Protein 9H9E (pdb70)

GO terms:
  GO:0004890 GABA-A receptor activity (F, IDA)
  GO:0043197 dendritic spine (C, IDA)
  GO:0051932 synaptic transmission, GABAergic (P, IDA)
  GO:1904862 inhibitory synapse assembly (P, IDA)
  GO:1902711 GABA-A receptor complex (C, IDA)
  GO:0022851 GABA-gated chloride ion channel activity (F, IDA)
  GO:0005886 plasma membrane (C, EXP)
  GO:0004890 GABA-A receptor activity (F, TAS)
  GO:0005886 plasma membrane (C, TAS)
  GO:0007214 gamma-aminobutyric acid signaling pathway (P, TAS)
  GO:0005886 plasma membrane (C, IDA)
  GO:1902476 chloride transmembrane transport (P, IDA)
  GO:0007214 gamma-aminobutyric acid signaling pathway (P, IDA)

InterPro domains:
  IPR001390 Gamma-aminobutyric-acid A receptor, alpha subunit [PR01079] (40-51)
  IPR001390 Gamma-aminobutyric-acid A receptor, alpha subunit [PR01079] (60-77)
  IPR001390 Gamma-aminobutyric-acid A receptor, alpha subunit [PR01079] (104-116)
  IPR001390 Gamma-aminobutyric-acid A receptor, alpha subunit [PR01079] (196-208)
  IPR001390 Gamma-aminobutyric-acid A receptor, alpha subunit [PR01079] (213-235)
  IPR001390 Gamma-aminobutyric-acid A receptor, alpha subunit [PR01079] (306-319)
  IPR001390 Gamma-aminobutyric-acid A receptor, alpha subunit [PR01079] (412-424)
  IPR001390 Gamma-aminobutyric-acid A receptor, alpha subunit [PR01079] (437-448)
  IPR005431 Gamma-aminobutyric-acid A receptor, alpha 1 subunit [PR01614] (1-26)
  IPR005431 Gamma-aminobutyric-acid A receptor, alpha 1 subunit [PR01614] (350-370)
  IPR005431 Gamma-aminobutyric-acid A receptor, alpha 1 subunit [PR01614] (384-397)
  IPR006028 Gamma-aminobutyric acid A receptor/Glycine receptor alpha [PR00253] (253-273)
  IPR006028 Gamma-aminobutyric acid A receptor/Glycine receptor alpha [PR00253] (279-300)
  IPR006028 Gamma-aminobutyric acid A receptor/Glycine receptor alpha [PR00253] (313-334)
  IPR006028 Gamma-aminobutyric acid A receptor/Glycine receptor alpha [PR00253] (422-442)
  IPR006029 Neurotransmitter-gated ion-channel transmembrane domain [PF02932] (257-341)
  IPR006029 Neurotransmitter-gated ion-channel transmembrane domain [PF02932] (372-439)
  IPR006201 Neurotransmitter-gated ion-channel [PR00252] (88-104)
  IPR006201 Neurotransmitter-gated ion-channel [PR00252] (120-131)
  IPR006201 Neurotransmitter-gated ion-channel [PR00252] (166-180)

Secondary structure (DSSP, 8-state):
-HHHHHHHHHHHHHTT--TTS-TTTTTSPEEEEEEEEEEEEEEEETTTTEEEEEEEEEEEEE-GGG---SS-SEEEE-THHHHHS----EEEEETTTEEPEEEE-S---EEEETTSEEEEEEEEEEEEE-----TTTTS-EEEEEEEEEESS--TTTEEEEESS-GGGGEEE-TT-B--SSEEEEEEEEEEEEEEETTEEEEEEEEEEEEEE--HHHIIIIIHHHHHHHHHHHGGGGS-TT-HHHHHHHHHHHHHHHHHHHHHHSSSS---SSPPHHHHHHHHHHHHHHHHHHHHHHHHHT-----HHHHHHHHHHHHHHHHHHHHHHHHHH--/--HHHHHHHHHHHHHHHHHHHHHHHHH-TTS-HHHHHHHHHHHHHHHHT-HHHHHTT--HHHHHHHHHHHHHHHHHHTTS--SHHHHHHHHHHHHHHHHHHHHHTTTT--HHHHHHHHHHHHHHHHHHHTS--/--HHHHHHHHHHHHHHHHHHHHHHHHH-TTS-HHHHHHHHHHHHHHHHT-HHHHHTT--HHHHHHHHHHHHHHHHHHTTS--SHHHHHHHHHHHHHHHHHHHHHTTTT--HHHHHHHHHHHHHHHHHHHTS--/-HHHHHHHHHHHHHTT--TTS-TTTTTSPEEEEEEEEEEEEEEEETTTTEEEEEEEEEEEEE-GGG---SS-SEEEE-THHHHHS----EEEEETTTEEPEEEE-S---EEEETTSEEEEEEEEEEEEE-----TTTTS-EEEEEEEEEESS--TTTEEEEESS-GGGGEEE-TT-B--SSEEEEEEEEEEEEEEETTEEEEEEEEEEEEEE--HHHIIIIIHHHHHHHHHHHGGGGS-TT-HHHHHHHHHHHHHHHHHHHHHHSSSS---SSPPHHHHHHHHHHHHHHHHHHHHHHHHHT-----HHHHHHHHHHHHHHHHHHHHHHHHHH--

Sequence (934 aa):
DNTTVFTRILDRLLDGYDNRLRPGLGERVTEVKTDIFVTSFGPVSDHDMEYTIDVFFRQSWKDERLKFKGPMTVLRLNNLMASKIWTPDTFFHNGKKSVAHNMTMPNKLLRITEDGTLLYTMRLTVRAECPMHLEDFPMDAHACPLKFGSYAYTRAEVVYEWTREPARSVVVAEDGSRLNQYDLLGQTVDSGIVQSSTGEYVVMTTHFHLKRKIGYFVIQTYLPCIMTVILSQVSFWLNRESVPARTVFGVTTVLTMTTLSISARNSLPKVAYATAMDWFIAVCYAFVFSALIEFATVNYFTKSVSKIDRLSRIAFPLLFGIFNLVYWATYLNRASPRTVTIVALSVALGLFFVFMGTIKLTPRLSKDAYSEMKRAYKSYVRALPLLKKMGINSILLRKSIGALEVACGIVMTLVPGRPKDVANFFLLLLVLAVLFFHQLVGDPLKRYAHALVFGILLTCRLLIARKASPRTVTIVALSVALGLFFVFMGTIKLTPRLSKDAYSEMKRAYKSYVRALPLLKKMGINSILLRKSIGALEVACGIVMTLVPGRPKDVANFFLLLLVLAVLFFHQLVGDPLKRYAHALVFGILLTCRLLIARKDNTTVFTRILDRLLDGYDNRLRPGLGERVTEVKTDIFVTSFGPVSDHDMEYTIDVFFRQSWKDERLKFKGPMTVLRLNNLMASKIWTPDTFFHNGKKSVAHNMTMPNKLLRITEDGTLLYTMRLTVRAECPMHLEDFPMDAHACPLKFGSYAYTRAEVVYEWTREPARSVVVAEDGSRLNQYDLLGQTVDSGIVQSSTGEYVVMTTHFHLKRKIGYFVIQTYLPCIMTVILSQVSFWLNRESVPARTVFGVTTVLTMTTLSISARNSLPKVAYATAMDWFIAVCYAFVFSALIEFATVNYFTKSVSKIDRLSRIAFPLLFGIFNLVYWATYLNR

B-factor: mean 43.77, std 39.86, range [0.04, 197.99]

Structure (mmCIF, N/CA/C/O backbone):
data_9H9E
#
_entry.id   9H9E
#
_cell.length_a   1.00
_cell.length_b   1.00
_cell.length_c   1.00
_cell.angle_alpha   90.00
_cell.angle_beta   90.00
_cell.angle_gamma   90.00
#
_symmetry.space_group_name_H-M   'P 1'
#
loop_
_entity.id
_entity.type
_entity.pdbx_description
1 polymer 'Gamma-aminobutyric acid receptor subunit alpha-1'
2 polymer 'Novel acetylcholine receptor chaperone'
3 branched alpha-D-mannopyranose-(1-3)-[alpha-D-mannopyranose-(1-6)]beta-D-mannopyranose-(1-3)-2-acetamido-2-deoxy-beta-D-glucopyranose-(1-4)-2-acetamido-2-deoxy-beta-D-glucopyranose
4 non-polymer 1,2-DIPALMITOYL-SN-GLYCERO-3-PHOSPHATE
5 non-polymer '(7S)-4-HYDROXY-N,N,N-TRIMETHYL-9-OXO-7-[(PALMITOYLOXY)METHYL]-3,5,8-TRIOXA-4-PHOSPHAHEXACOSAN-1-AMINIUM 4-OXIDE'
6 non-polymer '(1S)-2-{[{[(2R)-2,3-DIHYDROXYPROPYL]OXY}(HYDROXY)PHOSPHORYL]OXY}-1-[(PALMITOYLOXY)METHYL]ETHYL STEARATE'
7 non-polymer CHOLESTEROL
#
loop_
_atom_site.group_PDB
_atom_site.id
_atom_site.type_symbol
_atom_site.label_atom_id
_atom_site.label_alt_id
_atom_site.label_comp_id
_atom_site.label_asym_id
_atom_site.label_entity_id
_atom_site.label_seq_id
_atom_site.pdbx_PDB_ins_code
_atom_site.Cartn_x
_atom_site.Cartn_y
_atom_site.Cartn_z
_atom_site.occupancy
_atom_site.B_iso_or_equiv
_atom_site.auth_seq_id
_atom_site.auth_comp_id
_atom_site.auth_asym_id
_atom_site.auth_atom_id
_atom_site.pdbx_PDB_model_num
ATOM 1 N N . ASP A 1 65 ? 211.62787 196.62736 108.16869 1.000 125.85751 10 ASP A N 1
ATOM 2 C CA . ASP A 1 65 ? 212.64387 195.58890 107.83478 1.000 128.89053 10 ASP A CA 1
ATOM 3 C C . ASP A 1 65 ? 212.73283 194.54977 108.94750 1.000 121.68843 10 ASP A C 1
ATOM 4 O O . ASP A 1 65 ? 212.69045 193.34693 108.69091 1.000 124.71061 10 ASP A O 1
ATOM 13 N N . ASN A 1 66 ? 212.85505 195.02511 110.18895 1.000 128.39432 11 ASN A N 1
ATOM 14 C CA . ASN A 1 66 ? 212.95224 194.11092 111.32228 1.000 134.82512 11 ASN A CA 1
ATOM 15 C C . ASN A 1 66 ? 211.68738 193.27400 111.46453 1.000 132.29349 11 ASN A C 1
ATOM 16 O O . ASN A 1 66 ? 211.75701 192.07244 111.74898 1.000 133.70734 11 ASN A O 1
ATOM 27 N N . THR A 1 67 ? 210.51993 193.89201 111.27246 1.000 122.10389 12 THR A N 1
ATOM 28 C CA . THR A 1 67 ? 209.26632 193.15592 111.39876 1.000 129.18702 12 THR A CA 1
ATOM 29 C C . THR A 1 67 ? 209.17238 192.04461 110.36083 1.000 121.38906 12 THR A C 1
ATOM 30 O O . THR A 1 67 ? 208.71636 190.93678 110.66689 1.000 124.61667 12 THR A O 1
ATOM 41 N N . THR A 1 68 ? 209.60305 192.31879 109.12701 1.000 127.66790 13 THR A N 1
ATOM 42 C CA . THR A 1 68 ? 209.51491 191.30944 108.07644 1.000 132.75625 13 THR A CA 1
ATOM 43 C C . THR A 1 68 ? 210.31937 190.06751 108.43984 1.000 125.89572 13 THR A C 1
ATOM 44 O O . THR A 1 68 ? 209.85312 188.93803 108.24992 1.000 129.34240 13 THR A O 1
ATOM 55 N N . VAL A 1 69 ? 211.53095 190.25694 108.96472 1.000 122.62988 14 VAL A N 1
ATOM 56 C CA . VAL A 1 69 ? 212.37553 189.12100 109.32677 1.000 118.35599 14 VAL A CA 1
ATOM 57 C C . VAL A 1 69 ? 211.69831 188.27972 110.40161 1.000 122.78176 14 VAL A C 1
ATOM 58 O O . VAL A 1 69 ? 211.66214 187.04609 110.32154 1.000 123.88629 14 VAL A O 1
ATOM 71 N N . PHE A 1 70 ? 211.14912 188.93719 111.42519 1.000 117.75401 15 PHE A N 1
ATOM 72 C CA . PHE A 1 70 ? 210.50736 188.20818 112.51341 1.000 124.43516 15 PHE A CA 1
ATOM 73 C C . PHE A 1 70 ? 209.18339 187.58911 112.08182 1.000 120.33802 15 PHE A C 1
ATOM 74 O O . PHE A 1 70 ? 208.80521 186.52708 112.58935 1.000 118.01479 15 PHE A O 1
ATOM 91 N N . THR A 1 71 ? 208.46750 188.22893 111.15520 1.000 126.27050 16 THR A N 1
ATOM 92 C CA . THR A 1 71 ? 207.23279 187.64188 110.64288 1.000 127.55528 16 THR A CA 1
ATOM 93 C C . THR A 1 71 ? 207.50857 186.31871 109.93967 1.000 125.85275 16 THR A C 1
ATOM 94 O O . THR A 1 71 ? 206.76423 185.34608 110.11113 1.000 124.14165 16 THR A O 1
ATOM 105 N N . ARG A 1 72 ? 208.57831 186.26524 109.14328 1.000 121.05154 17 ARG A N 1
ATOM 106 C CA . ARG A 1 72 ? 208.95066 185.02215 108.47576 1.000 130.18770 17 ARG A CA 1
ATOM 107 C C . ARG A 1 72 ? 209.31338 183.93955 109.48374 1.000 127.80229 17 ARG A C 1
ATOM 108 O O . ARG A 1 72 ? 208.95058 182.77057 109.30656 1.000 130.86655 17 ARG A O 1
ATOM 129 N N . ILE A 1 73 ? 210.03123 184.30529 110.54697 1.000 123.13430 18 ILE A N 1
ATOM 130 C CA . ILE A 1 73 ? 210.40771 183.32055 111.55790 1.000 126.97266 18 ILE A CA 1
ATOM 131 C C . ILE A 1 73 ? 209.16172 182.70181 112.17931 1.000 122.88701 18 ILE A C 1
ATOM 132 O O . ILE A 1 73 ? 209.06115 181.47781 112.32427 1.000 117.46318 18 ILE A O 1
ATOM 148 N N . LEU A 1 74 ? 208.19068 183.53773 112.55357 1.000 123.99438 19 LEU A N 1
ATOM 149 C CA . LEU A 1 74 ? 206.97034 183.01548 113.16004 1.000 124.58857 19 LEU A CA 1
ATOM 150 C C . LEU A 1 74 ? 206.21870 182.11470 112.18928 1.000 133.54159 19 LEU A C 1
ATOM 151 O O . LEU A 1 74 ? 205.70433 181.05946 112.57827 1.000 129.54983 19 LEU A O 1
ATOM 167 N N . ASP A 1 75 ? 206.14487 182.51608 110.91890 1.000 140.07963 20 ASP A N 1
ATOM 168 C CA . ASP A 1 75 ? 205.49109 181.68319 109.91560 1.000 139.70485 20 ASP A CA 1
ATOM 169 C C . ASP A 1 75 ? 206.19725 180.34205 109.76594 1.000 137.18996 20 ASP A C 1
ATOM 170 O O . ASP A 1 75 ? 205.54509 179.29857 109.64723 1.000 143.90249 20 ASP A O 1
ATOM 179 N N . ARG A 1 76 ? 207.53163 180.34689 109.78356 1.000 124.70477 21 ARG A N 1
ATOM 180 C CA . ARG A 1 76 ? 208.27468 179.09831 109.64895 1.000 120.50933 21 ARG A CA 1
ATOM 181 C C . ARG A 1 76 ? 207.98979 178.15933 110.81338 1.000 125.93515 21 ARG A C 1
ATOM 182 O O . ARG A 1 76 ? 207.82695 176.94885 110.61946 1.000 119.07296 21 ARG A O 1
ATOM 203 N N . LEU A 1 77 ? 207.92660 178.69766 112.03221 1.000 125.39940 22 LEU A N 1
ATOM 204 C CA . LEU A 1 77 ? 207.67367 177.85588 113.19638 1.000 126.35923 22 LEU A CA 1
ATOM 205 C C . LEU A 1 77 ? 206.30398 177.19549 113.11137 1.000 127.54243 22 LEU A C 1
ATOM 206 O O . LEU A 1 77 ? 206.16210 176.00203 113.40269 1.000 126.99480 22 LEU A O 1
ATOM 222 N N . LEU A 1 78 ? 205.28349 177.95400 112.71320 1.000 116.21945 23 LEU A N 1
ATOM 223 C CA . LEU A 1 78 ? 203.92506 177.43258 112.65139 1.000 111.57191 23 LEU A CA 1
ATOM 224 C C . LEU A 1 78 ? 203.63359 176.66304 111.36959 1.000 117.52562 23 LEU A C 1
ATOM 225 O O . LEU A 1 78 ? 202.54661 176.08719 111.25125 1.000 113.94469 23 LEU A O 1
ATOM 241 N N . ASP A 1 79 ? 204.56047 176.63381 110.41460 1.000 118.42411 24 ASP A N 1
ATOM 242 C CA . ASP A 1 79 ? 204.33369 175.89734 109.17713 1.000 114.48564 24 ASP A CA 1
ATOM 243 C C . ASP A 1 79 ? 204.42647 174.39842 109.43532 1.000 120.52483 24 ASP A C 1
ATOM 244 O O . ASP A 1 79 ? 205.49248 173.88477 109.79097 1.000 118.76585 24 ASP A O 1
ATOM 253 N N . GLY A 1 80 ? 203.30787 173.70000 109.25632 1.000 99.42568 25 GLY A N 1
ATOM 254 C CA . GLY A 1 80 ? 203.26451 172.27260 109.49888 1.000 101.66698 25 GLY A CA 1
ATOM 255 C C . GLY A 1 80 ? 203.30650 171.87133 110.95391 1.000 99.12564 25 GLY A C 1
ATOM 256 O O . GLY A 1 80 ? 203.61719 170.71640 111.25582 1.000 99.65929 25 GLY A O 1
ATOM 260 N N . TYR A 1 81 ? 203.00042 172.78660 111.86962 1.000 104.95783 26 TYR A N 1
ATOM 261 C CA . TYR A 1 81 ? 203.00955 172.48108 113.29324 1.000 103.92552 26 TYR A CA 1
ATOM 262 C C . TYR A 1 81 ? 201.64548 171.96209 113.72821 1.000 103.35527 26 TYR A C 1
ATOM 263 O O . TYR A 1 81 ? 200.61885 172.59532 113.46168 1.000 105.01949 26 TYR A O 1
ATOM 281 N N . ASP A 1 82 ? 201.64027 170.81239 114.39678 1.000 112.81243 27 ASP A N 1
ATOM 282 C CA . ASP A 1 82 ? 200.41914 170.18389 114.89432 1.000 108.88732 27 ASP A CA 1
ATOM 283 C C . ASP A 1 82 ? 200.39635 170.35934 116.40956 1.000 108.70890 27 ASP A C 1
ATOM 284 O O . ASP A 1 82 ? 201.05210 169.61046 117.13906 1.000 114.73422 27 ASP A O 1
ATOM 293 N N . ASN A 1 83 ? 199.64405 171.35317 116.88250 1.000 100.85686 28 ASN A N 1
ATOM 294 C CA . ASN A 1 83 ? 199.54133 171.59148 118.31698 1.000 98.11206 28 ASN A CA 1
ATOM 295 C C . ASN A 1 83 ? 198.72068 170.53297 119.04282 1.000 101.20921 28 ASN A C 1
ATOM 296 O O . ASN A 1 83 ? 198.70326 170.53272 120.27813 1.000 98.22623 28 ASN A O 1
ATOM 307 N N . ARG A 1 84 ? 198.04391 169.63830 118.32041 1.000 103.06133 29 ARG A N 1
ATOM 308 C CA . ARG A 1 84 ? 197.30903 168.56057 118.97143 1.000 100.25891 29 ARG A CA 1
ATOM 309 C C . ARG A 1 84 ? 198.20164 167.45490 119.52146 1.000 106.29927 29 ARG A C 1
ATOM 310 O O . ARG A 1 84 ? 197.71424 166.63684 120.30898 1.000 106.23257 29 ARG A O 1
ATOM 331 N N . LEU A 1 85 ? 199.47616 167.40040 119.14340 1.000 100.73452 30 LEU A N 1
ATOM 332 C CA . LEU A 1 85 ? 200.36602 166.32621 119.56652 1.000 103.70755 30 LEU A CA 1
ATOM 333 C C . LEU A 1 85 ? 201.44810 166.88306 120.47968 1.000 106.36699 30 LEU A C 1
ATOM 334 O O . LEU A 1 85 ? 202.10282 167.87512 120.14196 1.000 98.73734 30 LEU A O 1
ATOM 350 N N . ARG A 1 86 ? 201.62252 166.25128 121.63691 1.000 86.76291 31 ARG A N 1
ATOM 351 C CA . ARG A 1 86 ? 202.67071 166.66012 122.55262 1.000 82.04261 31 ARG A CA 1
ATOM 352 C C . ARG A 1 86 ? 204.04342 166.32568 121.96691 1.000 82.01632 31 ARG A C 1
ATOM 353 O O . ARG A 1 86 ? 204.18127 165.36598 121.20370 1.000 85.76866 31 ARG A O 1
ATOM 374 N N . PRO A 1 87 ? 205.07735 167.09804 122.30361 1.000 91.43209 32 PRO A N 1
ATOM 375 C CA . PRO A 1 87 ? 206.42361 166.74335 121.83966 1.000 96.39012 32 PRO A CA 1
ATOM 376 C C . PRO A 1 87 ? 206.85110 165.38512 122.37792 1.000 94.69344 32 PRO A C 1
ATOM 377 O O . PRO A 1 87 ? 206.62221 165.06251 123.54541 1.000 94.67608 32 PRO A O 1
ATOM 388 N N . GLY A 1 88 ? 207.47829 164.58412 121.52037 1.000 82.05833 33 GLY A N 1
ATOM 389 C CA . GLY A 1 88 ? 207.89684 163.26628 121.95556 1.000 79.09277 33 GLY A CA 1
ATOM 390 C C . GLY A 1 88 ? 206.78809 162.25683 122.13555 1.000 84.95921 33 GLY A C 1
ATOM 391 O O . GLY A 1 88 ? 207.00516 161.22980 122.78014 1.000 79.94648 33 GLY A O 1
ATOM 395 N N . LEU A 1 89 ? 205.60706 162.49709 121.56646 1.000 88.00617 34 LEU A N 1
ATOM 396 C CA . LEU A 1 89 ? 204.51450 161.54564 121.73442 1.000 91.69459 34 LEU A CA 1
ATOM 397 C C . LEU A 1 89 ? 204.86296 160.16086 121.20692 1.000 89.30743 34 LEU A C 1
ATOM 398 O O . LEU A 1 89 ? 204.22413 159.18141 121.60708 1.000 89.60553 34 LEU A O 1
ATOM 414 N N . GLY A 1 90 ? 205.85325 160.05429 120.32554 1.000 75.13673 35 GLY A N 1
ATOM 415 C CA . GLY A 1 90 ? 206.23220 158.77187 119.76767 1.000 80.17070 35 GLY A CA 1
ATOM 416 C C . GLY A 1 90 ? 207.69335 158.41629 119.95123 1.000 75.99988 35 GLY A C 1
ATOM 417 O O . GLY A 1 90 ? 208.12220 157.34083 119.52210 1.000 79.95229 35 GLY A O 1
ATOM 421 N N . GLU A 1 91 ? 208.47263 159.29749 120.57889 1.000 93.59642 36 GLU A N 1
ATOM 422 C CA . GLU A 1 91 ? 209.89627 159.04998 120.77627 1.000 94.08034 36 GLU A CA 1
ATOM 423 C C . GLU A 1 91 ? 210.30604 158.97344 122.23854 1.000 97.99893 36 GLU A C 1
ATOM 424 O O . GLU A 1 91 ? 210.96249 158.00385 122.63718 1.000 94.54651 36 GLU A O 1
ATOM 436 N N . ARG A 1 92 ? 209.94502 159.96055 123.05644 1.000 98.71998 37 ARG A N 1
ATOM 437 C CA . ARG A 1 92 ? 210.38436 159.99257 124.44573 1.000 106.08812 37 ARG A CA 1
ATOM 438 C C . ARG A 1 92 ? 209.29008 160.59801 125.31603 1.000 99.60579 37 ARG A C 1
ATOM 439 O O . ARG A 1 92 ? 208.20874 160.95206 124.84134 1.000 104.53451 37 ARG A O 1
ATOM 460 N N . VAL A 1 93 ? 209.58647 160.71146 126.60605 1.000 83.81328 38 VAL A N 1
ATOM 461 C CA . VAL A 1 93 ? 208.67686 161.31146 127.57476 1.000 77.15510 38 VAL A CA 1
ATOM 462 C C . VAL A 1 93 ? 209.03313 162.78386 127.71825 1.000 78.33015 38 VAL A C 1
ATOM 463 O O . VAL A 1 93 ? 210.20194 163.13524 127.91973 1.000 83.87806 38 VAL A O 1
ATOM 476 N N . THR A 1 94 ? 208.02766 163.64679 127.60701 1.000 84.97766 39 THR A N 1
ATOM 477 C CA . THR A 1 94 ? 208.24232 165.07829 127.77152 1.000 76.34034 39 THR A CA 1
ATOM 478 C C . THR A 1 94 ? 208.44997 165.41723 129.24241 1.000 81.28798 39 THR A C 1
ATOM 479 O O . THR A 1 94 ? 207.55665 165.21248 130.07103 1.000 79.32736 39 THR A O 1
ATOM 490 N N . GLU A 1 95 ? 209.63311 165.93580 129.55893 1.000 71.24687 40 GLU A N 1
ATOM 491 C CA . GLU A 1 95 ? 210.00812 166.30701 130.91668 1.000 66.34756 40 GLU A CA 1
ATOM 492 C C . GLU A 1 95 ? 209.77813 167.80278 131.09109 1.000 64.55677 40 GLU A C 1
ATOM 493 O O . GLU A 1 95 ? 210.33340 168.61148 130.33936 1.000 65.79575 40 GLU A O 1
ATOM 505 N N . VAL A 1 96 ? 208.96501 168.16540 132.07826 1.000 67.53698 41 VAL A N 1
ATOM 506 C CA . VAL A 1 96 ? 208.63305 169.55565 132.36770 1.000 61.22477 41 VAL A CA 1
ATOM 507 C C . VAL A 1 96 ? 209.25159 169.92075 133.70849 1.000 66.39223 41 VAL A C 1
ATOM 508 O O . VAL A 1 96 ? 208.98142 169.26881 134.72496 1.000 61.77702 41 VAL A O 1
ATOM 521 N N . LYS A 1 97 ? 210.08120 170.96023 133.70918 1.000 74.76068 42 LYS A N 1
ATOM 522 C CA . LYS A 1 97 ? 210.69203 171.47946 134.92436 1.000 74.01641 42 LYS A CA 1
ATOM 523 C C . LYS A 1 97 ? 209.87224 172.65693 135.43564 1.000 70.95687 42 LYS A C 1
ATOM 524 O O . LYS A 1 97 ? 209.55766 173.57935 134.67592 1.000 65.32505 42 LYS A O 1
ATOM 543 N N . THR A 1 98 ? 209.53016 172.61792 136.72195 1.000 66.82905 43 THR A N 1
ATOM 544 C CA . THR A 1 98 ? 208.61531 173.57190 137.32989 1.000 65.56131 43 THR A CA 1
ATOM 545 C C . THR A 1 98 ? 209.22639 174.16190 138.59260 1.000 73.03521 43 THR A C 1
ATOM 546 O O . THR A 1 98 ? 209.95781 173.48803 139.32284 1.000 68.65195 43 THR A O 1
ATOM 557 N N . ASP A 1 99 ? 208.91935 175.43427 138.83846 1.000 81.64438 44 ASP A N 1
ATOM 558 C CA . ASP A 1 99 ? 209.23662 176.07031 140.10828 1.000 75.24624 44 ASP A CA 1
ATOM 559 C C . ASP A 1 99 ? 208.17424 177.11566 140.41174 1.000 74.17204 44 ASP A C 1
ATOM 560 O O . ASP A 1 99 ? 207.51650 177.64080 139.50971 1.000 79.13371 44 ASP A O 1
ATOM 569 N N . ILE A 1 100 ? 208.01311 177.41202 141.69986 1.000 52.81566 45 ILE A N 1
ATOM 570 C CA . ILE A 1 100 ? 206.95970 178.29662 142.18230 1.000 56.56455 45 ILE A CA 1
ATOM 571 C C . ILE A 1 100 ? 207.60018 179.38292 143.03276 1.000 56.27537 45 ILE A C 1
ATOM 572 O O . ILE A 1 100 ? 208.42868 179.08931 143.90182 1.000 54.46291 45 ILE A O 1
ATOM 588 N N . PHE A 1 101 ? 207.21841 180.63232 142.78108 1.000 56.32895 46 PHE A N 1
ATOM 589 C CA . PHE A 1 101 ? 207.57626 181.76548 143.62790 1.000 51.74253 46 PHE A CA 1
ATOM 590 C C . PHE A 1 101 ? 206.30027 182.30688 144.26013 1.000 55.98856 46 PHE A C 1
ATOM 591 O O . PHE A 1 101 ? 205.43053 182.83353 143.55807 1.000 56.10084 46 PHE A O 1
ATOM 608 N N . VAL A 1 102 ? 206.18687 182.17895 145.58083 1.000 41.98426 47 VAL A N 1
ATOM 609 C CA . VAL A 1 102 ? 204.98823 182.61295 146.29556 1.000 37.98878 47 VAL A CA 1
ATOM 610 C C . VAL A 1 102 ? 205.14620 184.10326 146.58230 1.000 42.87028 47 VAL A C 1
ATOM 611 O O . VAL A 1 102 ? 205.89372 184.50164 147.47661 1.000 40.69623 47 VAL A O 1
ATOM 624 N N . THR A 1 103 ? 204.43596 184.93427 145.81736 1.000 53.01404 48 THR A N 1
ATOM 625 C CA . THR A 1 103 ? 204.47851 186.37348 146.04822 1.000 56.91626 48 THR A CA 1
ATOM 626 C C . THR A 1 103 ? 203.77366 186.76176 147.34108 1.000 58.39600 48 THR A C 1
ATOM 627 O O . THR A 1 103 ? 204.15816 187.74618 147.98219 1.000 57.28891 48 THR A O 1
ATOM 638 N N . SER A 1 104 ? 202.74842 186.01228 147.73840 1.000 41.23615 49 SER A N 1
ATOM 639 C CA . SER A 1 104 ? 202.05863 186.27320 148.99258 1.000 39.03638 49 SER A CA 1
ATOM 640 C C . SER A 1 104 ? 201.25876 185.04138 149.38625 1.000 47.28165 49 SER A C 1
ATOM 641 O O . SER A 1 104 ? 200.61704 184.41606 148.53892 1.000 41.93688 49 SER A O 1
ATOM 649 N N . PHE A 1 105 ? 201.30287 184.70336 150.67282 1.000 18.32119 50 PHE A N 1
ATOM 650 C CA . PHE A 1 105 ? 200.54241 183.58557 151.22672 1.000 15.83122 50 PHE A CA 1
ATOM 651 C C . PHE A 1 105 ? 199.28218 184.15778 151.86636 1.000 22.62609 50 PHE A C 1
ATOM 652 O O . PHE A 1 105 ? 199.31105 184.64098 153.00077 1.000 15.81641 50 PHE A O 1
ATOM 669 N N . GLY A 1 106 ? 198.17383 184.09898 151.13160 1.000 53.24517 51 GLY A N 1
ATOM 670 C CA . GLY A 1 106 ? 196.95782 184.77033 151.52193 1.000 50.23184 51 GLY A CA 1
ATOM 671 C C . GLY A 1 106 ? 196.43730 184.31028 152.86656 1.000 48.67501 51 GLY A C 1
ATOM 672 O O . GLY A 1 106 ? 197.01652 183.43775 153.52094 1.000 52.23027 51 GLY A O 1
ATOM 676 N N . PRO A 1 107 ? 195.32169 184.88823 153.30234 1.000 63.45759 52 PRO A N 1
ATOM 677 C CA . PRO A 1 107 ? 194.76518 184.52052 154.60582 1.000 72.75868 52 PRO A CA 1
ATOM 678 C C . PRO A 1 107 ? 194.20617 183.10696 154.60538 1.000 71.99863 52 PRO A C 1
ATOM 679 O O . PRO A 1 107 ? 193.84372 182.54372 153.57023 1.000 70.70816 52 PRO A O 1
ATOM 690 N N . VAL A 1 108 ? 194.14149 182.53767 155.80431 1.000 40.66307 53 VAL A N 1
ATOM 691 C CA . VAL A 1 108 ? 193.56097 181.22078 156.03607 1.000 41.87827 53 VAL A CA 1
ATOM 692 C C . VAL A 1 108 ? 192.14389 181.40524 156.56092 1.000 35.30726 53 VAL A C 1
ATOM 693 O O . VAL A 1 108 ? 191.91072 182.21669 157.46592 1.000 34.12178 53 VAL A O 1
ATOM 706 N N . SER A 1 109 ? 191.19713 180.66185 155.99537 1.000 68.86357 54 SER A N 1
ATOM 707 C CA . SER A 1 109 ? 189.79780 180.70400 156.41592 1.000 68.05708 54 SER A CA 1
ATOM 708 C C . SER A 1 109 ? 189.50720 179.42138 157.18849 1.000 71.34981 54 SER A C 1
ATOM 709 O O . SER A 1 109 ? 189.33217 178.35245 156.59649 1.000 66.81491 54 SER A O 1
ATOM 717 N N . ASP A 1 110 ? 189.45664 179.53736 158.51777 1.000 65.07727 55 ASP A N 1
ATOM 718 C CA . ASP A 1 110 ? 189.15927 178.37938 159.35489 1.000 59.83339 55 ASP A CA 1
ATOM 719 C C . ASP A 1 110 ? 187.75852 177.84168 159.09191 1.000 62.84479 55 ASP A C 1
ATOM 720 O O . ASP A 1 110 ? 187.55377 176.62293 159.04452 1.000 67.60810 55 ASP A O 1
ATOM 729 N N . HIS A 1 111 ? 186.77830 178.73193 158.92295 1.000 78.60143 56 HIS A N 1
ATOM 730 C CA . HIS A 1 111 ? 185.40434 178.27679 158.73760 1.000 75.36749 56 HIS A CA 1
ATOM 731 C C . HIS A 1 111 ? 185.27625 177.41148 157.49129 1.000 81.90222 56 HIS A C 1
ATOM 732 O O . HIS A 1 111 ? 184.61061 176.36954 157.51536 1.000 75.93922 56 HIS A O 1
ATOM 746 N N . ASP A 1 112 ? 185.90621 177.82314 156.39492 1.000 68.40408 57 ASP A N 1
ATOM 747 C CA . ASP A 1 112 ? 185.86646 177.07094 155.14951 1.000 66.56322 57 ASP A CA 1
ATOM 748 C C . ASP A 1 112 ? 187.01238 176.07508 155.02739 1.000 72.03266 57 ASP A C 1
ATOM 749 O O . ASP A 1 112 ? 187.05349 175.31728 154.05269 1.000 68.78439 57 ASP A O 1
ATOM 758 N N . MET A 1 113 ? 187.93257 176.05393 155.99026 1.000 50.54836 58 MET A N 1
ATOM 759 C CA . MET A 1 113 ? 189.09393 175.16809 155.95463 1.000 47.38646 58 MET A CA 1
ATOM 760 C C . MET A 1 113 ? 189.82512 175.27893 154.61853 1.000 55.14083 58 MET A C 1
ATOM 761 O O . MET A 1 113 ? 190.15881 174.28186 153.97465 1.000 48.43310 58 MET A O 1
ATOM 775 N N . GLU A 1 114 ? 190.07819 176.51801 154.20332 1.000 42.54604 59 GLU A N 1
ATOM 776 C CA . GLU A 1 114 ? 190.75740 176.79340 152.94710 1.000 41.05388 59 GLU A CA 1
ATOM 777 C C . GLU A 1 114 ? 191.74884 177.93017 153.15368 1.000 43.41421 59 GLU A C 1
ATOM 778 O O . GLU A 1 114 ? 191.74741 178.60657 154.18554 1.000 41.74203 59 GLU A O 1
ATOM 790 N N . TYR A 1 115 ? 192.60178 178.13904 152.15241 1.000 18.84008 60 TYR A N 1
ATOM 791 C CA . TYR A 1 115 ? 193.53803 179.25284 152.16359 1.000 18.56773 60 TYR A CA 1
ATOM 792 C C . TYR A 1 115 ? 193.77400 179.75357 150.74609 1.000 22.23865 60 TYR A C 1
ATOM 793 O O . TYR A 1 115 ? 193.60596 179.02003 149.76906 1.000 17.95147 60 TYR A O 1
ATOM 811 N N . THR A 1 116 ? 194.17478 181.01974 150.65246 1.000 52.89186 61 THR A N 1
ATOM 812 C CA . THR A 1 116 ? 194.48368 181.67951 149.39227 1.000 46.93732 61 THR A CA 1
ATOM 813 C C . THR A 1 116 ? 195.98463 181.91250 149.26232 1.000 51.30448 61 THR A C 1
ATOM 814 O O . THR A 1 116 ? 196.68098 182.14028 150.25524 1.000 45.25440 61 THR A O 1
ATOM 825 N N . ILE A 1 117 ? 196.47985 181.85391 148.02760 1.000 28.88853 62 ILE A N 1
ATOM 826 C CA . ILE A 1 117 ? 197.89551 182.08361 147.74776 1.000 25.91200 62 ILE A CA 1
ATOM 827 C C . ILE A 1 117 ? 198.03359 182.69471 146.36105 1.000 31.65192 62 ILE A C 1
ATOM 828 O O . ILE A 1 117 ? 197.40291 182.23673 145.40367 1.000 32.40862 62 ILE A O 1
ATOM 844 N N . ASP A 1 118 ? 198.85749 183.73354 146.25944 1.000 61.93768 63 ASP A N 1
ATOM 845 C CA . ASP A 1 118 ? 199.19852 184.37070 144.99483 1.000 63.74145 63 ASP A CA 1
ATOM 846 C C . ASP A 1 118 ? 200.63065 183.99989 144.63798 1.000 59.12595 63 ASP A C 1
ATOM 847 O O . ASP A 1 118 ? 201.53744 184.16321 145.46119 1.000 62.76742 63 ASP A O 1
ATOM 856 N N . VAL A 1 119 ? 200.83671 183.50231 143.41720 1.000 50.37667 64 VAL A N 1
ATOM 857 C CA . VAL A 1 119 ? 202.12597 182.95591 143.01565 1.000 45.44307 64 VAL A CA 1
ATOM 858 C C . VAL A 1 119 ? 202.45107 183.39080 141.59363 1.000 50.31709 64 VAL A C 1
ATOM 859 O O . VAL A 1 119 ? 201.56821 183.71975 140.79867 1.000 49.58244 64 VAL A O 1
ATOM 872 N N . PHE A 1 120 ? 203.74730 183.38668 141.28254 1.000 66.70945 65 PHE A N 1
ATOM 873 C CA . PHE A 1 120 ? 204.23606 183.38505 139.90588 1.000 71.87107 65 PHE A CA 1
ATOM 874 C C . PHE A 1 120 ? 204.60068 181.94546 139.56132 1.000 66.11429 65 PHE A C 1
ATOM 875 O O . PHE A 1 120 ? 205.65120 181.44537 139.97105 1.000 68.48060 65 PHE A O 1
ATOM 892 N N . PHE A 1 121 ? 203.73084 181.27765 138.81011 1.000 64.07415 66 PHE A N 1
ATOM 893 C CA . PHE A 1 121 ? 203.92735 179.87721 138.45205 1.000 69.17110 66 PHE A CA 1
ATOM 894 C C . PHE A 1 121 ? 204.72985 179.79139 137.15928 1.000 63.02004 66 PHE A C 1
ATOM 895 O O . PHE A 1 121 ? 204.25147 180.20274 136.09846 1.000 67.12037 66 PHE A O 1
ATOM 912 N N . ARG A 1 122 ? 205.94326 179.25274 137.24484 1.000 75.80794 67 ARG A N 1
ATOM 913 C CA . ARG A 1 122 ? 206.86172 179.18891 136.11595 1.000 74.74773 67 ARG A CA 1
ATOM 914 C C . ARG A 1 122 ? 206.98949 177.73955 135.66877 1.000 70.51706 67 ARG A C 1
ATOM 915 O O . ARG A 1 122 ? 207.15306 176.84140 136.50145 1.000 73.08331 67 ARG A O 1
ATOM 936 N N . GLN A 1 123 ? 206.91607 177.51695 134.35853 1.000 76.79247 68 GLN A N 1
ATOM 937 C CA . GLN A 1 123 ? 207.07674 176.19480 133.77120 1.000 75.06138 68 GLN A CA 1
ATOM 938 C C . GLN A 1 123 ? 208.02698 176.27598 132.58698 1.000 77.83304 68 GLN A C 1
ATOM 939 O O . GLN A 1 123 ? 207.95840 177.21717 131.79069 1.000 71.49813 68 GLN A O 1
ATOM 953 N N . SER A 1 124 ? 208.91255 175.28677 132.47350 1.000 78.80197 69 SER A N 1
ATOM 954 C CA . SER A 1 124 ? 209.88215 175.24345 131.38912 1.000 79.77418 69 SER A CA 1
ATOM 955 C C . SER A 1 124 ? 209.95633 173.84177 130.80340 1.000 85.15410 69 SER A C 1
ATOM 956 O O . SER A 1 124 ? 209.93234 172.85023 131.53778 1.000 82.66278 69 SER A O 1
ATOM 964 N N . TRP A 1 125 ? 210.04689 173.76998 129.47734 1.000 84.70490 70 TRP A N 1
ATOM 965 C CA . TRP A 1 125 ? 210.15415 172.49825 128.77477 1.000 88.74163 70 TRP A CA 1
ATOM 966 C C . TRP A 1 125 ? 210.74891 172.75585 127.39718 1.000 87.49324 70 TRP A C 1
ATOM 967 O O . TRP A 1 125 ? 210.80498 173.89355 126.92430 1.000 93.37409 70 TRP A O 1
ATOM 988 N N . LYS A 1 126 ? 211.19286 171.67694 126.75820 1.000 113.22213 71 LYS A N 1
ATOM 989 C CA . LYS A 1 126 ? 211.82486 171.73005 125.44631 1.000 111.83584 71 LYS A CA 1
ATOM 990 C C . LYS A 1 126 ? 210.87943 171.17356 124.39117 1.000 106.54879 71 LYS A C 1
ATOM 991 O O . LYS A 1 126 ? 210.34356 170.07169 124.55105 1.000 108.98924 71 LYS A O 1
ATOM 1010 N N . ASP A 1 127 ? 210.67861 171.93625 123.31742 1.000 107.41175 72 ASP A N 1
ATOM 1011 C CA . ASP A 1 127 ? 209.85041 171.51812 122.18667 1.000 110.78492 72 ASP A CA 1
ATOM 1012 C C . ASP A 1 127 ? 210.67982 171.69026 120.91712 1.000 108.46712 72 ASP A C 1
ATOM 1013 O O . ASP A 1 127 ? 210.81494 172.80394 120.40145 1.000 103.50563 72 ASP A O 1
ATOM 1022 N N . GLU A 1 128 ? 211.23422 170.58331 120.41644 1.000 108.42033 73 GLU A N 1
ATOM 1023 C CA . GLU A 1 128 ? 212.13241 170.64762 119.26897 1.000 104.48391 73 GLU A CA 1
ATOM 1024 C C . GLU A 1 128 ? 211.44909 171.19289 118.02229 1.000 100.09736 73 GLU A C 1
ATOM 1025 O O . GLU A 1 128 ? 212.13591 171.66700 117.11087 1.000 108.67401 73 GLU A O 1
ATOM 1037 N N . ARG A 1 129 ? 210.11721 171.13848 117.95828 1.000 104.62397 74 ARG A N 1
ATOM 1038 C CA . ARG A 1 129 ? 209.40379 171.68703 116.81127 1.000 105.30934 74 ARG A CA 1
ATOM 1039 C C . ARG A 1 129 ? 209.55923 173.19739 116.69887 1.000 97.32803 74 ARG A C 1
ATOM 1040 O O . ARG A 1 129 ? 209.26393 173.76066 115.63955 1.000 101.75953 74 ARG A O 1
ATOM 1061 N N . LEU A 1 130 ? 210.01480 173.86141 117.76118 1.000 109.80189 75 LEU A N 1
ATOM 1062 C CA . LEU A 1 130 ? 210.11032 175.31445 117.81040 1.000 116.92124 75 LEU A CA 1
ATOM 1063 C C . LEU A 1 130 ? 211.55090 175.80705 117.71844 1.000 114.68024 75 LEU A C 1
ATOM 1064 O O . LEU A 1 130 ? 211.84303 176.93667 118.12343 1.000 113.80966 75 LEU A O 1
ATOM 1080 N N . LYS A 1 131 ? 212.45572 174.98595 117.19376 1.000 117.40336 76 LYS A N 1
ATOM 1081 C CA . LYS A 1 131 ? 213.81767 175.43705 116.95331 1.000 114.24271 76 LYS A CA 1
ATOM 1082 C C . LYS A 1 131 ? 213.83950 176.50759 115.86797 1.000 109.71684 76 LYS A C 1
ATOM 1083 O O . LYS A 1 131 ? 213.02724 176.50293 114.93905 1.000 110.83582 76 LYS A O 1
ATOM 1102 N N . PHE A 1 132 ? 214.78585 177.43373 115.99550 1.000 118.56480 77 PHE A N 1
ATOM 1103 C CA . PHE A 1 132 ? 214.93411 178.51736 115.03411 1.000 124.45830 77 PHE A CA 1
ATOM 1104 C C . PHE A 1 132 ? 216.36503 179.02992 115.09318 1.000 121.16591 77 PHE A C 1
ATOM 1105 O O . PHE A 1 132 ? 217.11653 178.73169 116.02358 1.000 123.83414 77 PHE A O 1
ATOM 1122 N N . LYS A 1 133 ? 216.73356 179.80283 114.07420 1.000 106.74469 78 LYS A N 1
ATOM 1123 C CA . LYS A 1 133 ? 218.01223 180.49906 114.04040 1.000 103.85816 78 LYS A CA 1
ATOM 1124 C C . LYS A 1 133 ? 217.78321 181.90030 113.49871 1.000 110.21389 78 LYS A C 1
ATOM 1125 O O . LYS A 1 133 ? 217.09207 182.07193 112.49034 1.000 105.99559 78 LYS A O 1
ATOM 1144 N N . GLY A 1 134 ? 218.36087 182.89525 114.16697 1.000 94.31121 79 GLY A N 1
ATOM 1145 C CA . GLY A 1 134 ? 218.17588 184.27298 113.78213 1.000 94.08453 79 GLY A CA 1
ATOM 1146 C C . GLY A 1 134 ? 219.08410 185.21838 114.54105 1.000 94.23956 79 GLY A C 1
ATOM 1147 O O . GLY A 1 134 ? 219.99280 184.80117 115.26610 1.000 93.45408 79 GLY A O 1
ATOM 1151 N N . PRO A 1 135 ? 218.85288 186.52354 114.38140 1.000 105.47516 80 PRO A N 1
ATOM 1152 C CA . PRO A 1 135 ? 219.69939 187.50551 115.07910 1.000 98.77182 80 PRO A CA 1
ATOM 1153 C C . PRO A 1 135 ? 219.69123 187.35018 116.58836 1.000 98.20092 80 PRO A C 1
ATOM 1154 O O . PRO A 1 135 ? 220.71154 187.62242 117.23363 1.000 100.34512 80 PRO A O 1
ATOM 1165 N N . MET A 1 136 ? 218.57627 186.92115 117.17214 1.000 114.22439 81 MET A N 1
ATOM 1166 C CA . MET A 1 136 ? 218.44507 186.77439 118.61399 1.000 115.11649 81 MET A CA 1
ATOM 1167 C C . MET A 1 136 ? 218.36536 185.29783 118.97431 1.000 113.13913 81 MET A C 1
ATOM 1168 O O . MET A 1 136 ? 217.68868 184.51836 118.29594 1.000 109.10977 81 MET A O 1
ATOM 1182 N N . THR A 1 137 ? 219.06210 184.91812 120.04703 1.000 131.43077 82 THR A N 1
ATOM 1183 C CA . THR A 1 137 ? 219.02831 183.53798 120.51199 1.000 135.07962 82 THR A CA 1
ATOM 1184 C C . THR A 1 137 ? 217.79516 183.23051 121.35000 1.000 129.18524 82 THR A C 1
ATOM 1185 O O . THR A 1 137 ? 217.48965 182.05307 121.56760 1.000 134.84476 82 THR A O 1
ATOM 1196 N N . VAL A 1 138 ? 217.08606 184.25160 121.82347 1.000 130.41337 83 VAL A N 1
ATOM 1197 C CA . VAL A 1 138 ? 215.88240 184.06897 122.62508 1.000 135.25333 83 VAL A CA 1
ATOM 1198 C C . VAL A 1 138 ? 214.81754 185.02434 122.10930 1.000 137.37750 83 VAL A C 1
ATOM 1199 O O . VAL A 1 138 ? 215.10117 186.19433 121.83104 1.000 137.11811 83 VAL A O 1
ATOM 1212 N N . LEU A 1 139 ? 213.59201 184.52579 121.98046 1.000 128.70957 84 LEU A N 1
ATOM 1213 C CA . LEU A 1 139 ? 212.46020 185.32119 121.51307 1.000 126.24070 84 LEU A CA 1
ATOM 1214 C C . LEU A 1 139 ? 211.52442 185.57963 122.68941 1.000 131.35170 84 LEU A C 1
ATOM 1215 O O . LEU A 1 139 ? 210.78291 184.68750 123.11133 1.000 129.14571 84 LEU A O 1
ATOM 1231 N N . ARG A 1 140 ? 211.55918 186.80318 123.21598 1.000 143.21162 85 ARG A N 1
ATOM 1232 C CA . ARG A 1 140 ? 210.64469 187.21470 124.28133 1.000 149.40165 85 ARG A CA 1
ATOM 1233 C C . ARG A 1 140 ? 209.37574 187.73810 123.61998 1.000 140.88724 85 ARG A C 1
ATOM 1234 O O . ARG A 1 140 ? 209.26928 188.91375 123.26887 1.000 141.53522 85 ARG A O 1
ATOM 1255 N N . LEU A 1 141 ? 208.39880 186.85554 123.44771 1.000 122.71334 86 LEU A N 1
ATOM 1256 C CA . LEU A 1 141 ? 207.22529 187.15122 122.64112 1.000 121.85645 86 LEU A CA 1
ATOM 1257 C C . LEU A 1 141 ? 206.03486 187.50232 123.52694 1.000 126.05666 86 LEU A C 1
ATOM 1258 O O . LEU A 1 141 ? 206.03021 187.25275 124.73488 1.000 120.78941 86 LEU A O 1
ATOM 1274 N N . ASN A 1 142 ? 205.01661 188.08924 122.90320 1.000 111.23315 87 ASN A N 1
ATOM 1275 C CA . ASN A 1 142 ? 203.77127 188.36981 123.60072 1.000 108.67928 87 ASN A CA 1
ATOM 1276 C C . ASN A 1 142 ? 203.07717 187.07501 124.00816 1.000 109.85481 87 ASN A C 1
ATOM 1277 O O . ASN A 1 142 ? 203.18858 186.04347 123.34010 1.000 108.20556 87 ASN A O 1
ATOM 1288 N N . ASN A 1 143 ? 202.35229 187.14037 125.12707 1.000 116.99226 88 ASN A N 1
ATOM 1289 C CA . ASN A 1 143 ? 201.68213 185.95750 125.65312 1.000 118.37555 88 ASN A CA 1
ATOM 1290 C C . ASN A 1 143 ? 200.63857 185.40338 124.69208 1.000 117.68705 88 ASN A C 1
ATOM 1291 O O . ASN A 1 143 ? 200.23581 184.24367 124.83517 1.000 112.02335 88 ASN A O 1
ATOM 1302 N N . LEU A 1 144 ? 200.18868 186.20262 123.72078 1.000 118.66251 89 LEU A N 1
ATOM 1303 C CA . LEU A 1 144 ? 199.25400 185.69697 122.72052 1.000 113.00272 89 LEU A CA 1
ATOM 1304 C C . LEU A 1 144 ? 199.80303 184.47486 121.99673 1.000 113.00422 89 LEU A C 1
ATOM 1305 O O . LEU A 1 144 ? 199.03109 183.60190 121.58338 1.000 116.98086 89 LEU A O 1
ATOM 1321 N N . MET A 1 145 ? 201.12510 184.39079 121.83116 1.000 124.47695 90 MET A N 1
ATOM 1322 C CA . MET A 1 145 ? 201.70070 183.24932 121.12890 1.000 117.52520 90 MET A CA 1
ATOM 1323 C C . MET A 1 145 ? 201.43082 181.94780 121.87005 1.000 118.48217 90 MET A C 1
ATOM 1324 O O . MET A 1 145 ? 201.38337 180.87898 121.25014 1.000 116.56688 90 MET A O 1
ATOM 1338 N N . ALA A 1 146 ? 201.25032 182.01429 123.19096 1.000 107.91240 91 ALA A N 1
ATOM 1339 C CA . ALA A 1 146 ? 201.06138 180.79476 123.96777 1.000 107.73452 91 ALA A CA 1
ATOM 1340 C C . ALA A 1 146 ? 199.80264 180.05920 123.53056 1.000 107.82273 91 ALA A C 1
ATOM 1341 O O . ALA A 1 146 ? 199.79794 178.82692 123.42655 1.000 106.56461 91 ALA A O 1
ATOM 1348 N N . SER A 1 147 ? 198.72354 180.79803 123.26674 1.000 104.02981 92 SER A N 1
ATOM 1349 C CA . SER A 1 147 ? 197.47812 180.16602 122.85389 1.000 97.00973 92 SER A CA 1
ATOM 1350 C C . SER A 1 147 ? 197.59645 179.51135 121.48528 1.000 104.28096 92 SER A C 1
ATOM 1351 O O . SER A 1 147 ? 196.80881 178.61262 121.17150 1.000 101.81651 92 SER A O 1
ATOM 1359 N N . LYS A 1 148 ? 198.55827 179.93817 120.66835 1.000 105.07790 93 LYS A N 1
ATOM 1360 C CA . LYS A 1 148 ? 198.71380 179.41499 119.31939 1.000 107.89654 93 LYS A CA 1
ATOM 1361 C C . LYS A 1 148 ? 199.55702 178.14763 119.26223 1.000 99.32939 93 LYS A C 1
ATOM 1362 O O . LYS A 1 148 ? 199.60427 177.50360 118.20859 1.000 101.35014 93 LYS A O 1
ATOM 1381 N N . ILE A 1 149 ? 200.20418 177.76223 120.36069 1.000 98.67847 94 ILE A N 1
ATOM 1382 C CA . ILE A 1 149 ? 201.02713 176.56295 120.40090 1.000 105.25026 94 ILE A CA 1
ATOM 1383 C C . ILE A 1 149 ? 200.46779 175.63665 121.47668 1.000 103.39651 94 ILE A C 1
ATOM 1384 O O . ILE A 1 149 ? 199.56810 175.99958 122.23468 1.000 96.39934 94 ILE A O 1
ATOM 1400 N N . TRP A 1 150 ? 201.01636 174.42519 121.53500 1.000 97.11125 95 TRP A N 1
ATOM 1401 C CA . TRP A 1 150 ? 200.63992 173.47545 122.57114 1.000 100.48731 95 TRP A CA 1
ATOM 1402 C C . TRP A 1 150 ? 201.38296 173.78205 123.86435 1.000 97.94020 95 TRP A C 1
ATOM 1403 O O . TRP A 1 150 ? 202.60182 173.98146 123.85712 1.000 99.43589 95 TRP A O 1
ATOM 1424 N N . THR A 1 151 ? 200.65038 173.81818 124.97187 1.000 107.19518 96 THR A N 1
ATOM 1425 C CA . THR A 1 151 ? 201.24065 173.98190 126.28859 1.000 102.42792 96 THR A CA 1
ATOM 1426 C C . THR A 1 151 ? 200.64765 172.95899 127.24417 1.000 100.44080 96 THR A C 1
ATOM 1427 O O . THR A 1 151 ? 199.52530 172.48920 127.03106 1.000 102.68847 96 THR A O 1
ATOM 1438 N N . PRO A 1 152 ? 201.37218 172.58765 128.29908 1.000 88.41122 97 PRO A N 1
ATOM 1439 C CA . PRO A 1 152 ? 200.81491 171.61954 129.24953 1.000 81.54425 97 PRO A CA 1
ATOM 1440 C C . PRO A 1 152 ? 199.54437 172.17997 129.86879 1.000 87.77198 97 PRO A C 1
ATOM 1441 O O . PRO A 1 152 ? 199.43306 173.38453 130.10638 1.000 87.60354 97 PRO A O 1
ATOM 1452 N N . ASP A 1 153 ? 198.57976 171.30438 130.13285 1.000 87.18738 98 ASP A N 1
ATOM 1453 C CA . ASP A 1 153 ? 197.35156 171.74468 130.79371 1.000 92.12569 98 ASP A CA 1
ATOM 1454 C C . ASP A 1 153 ? 197.43985 171.59965 132.30992 1.000 90.95344 98 ASP A C 1
ATOM 1455 O O . ASP A 1 153 ? 196.57856 170.99452 132.94614 1.000 93.94865 98 ASP A O 1
ATOM 1464 N N . THR A 1 154 ? 198.49121 172.15688 132.90413 1.000 63.91963 99 THR A N 1
ATOM 1465 C CA . THR A 1 154 ? 198.69144 172.00545 134.33746 1.000 62.15651 99 THR A CA 1
ATOM 1466 C C . THR A 1 154 ? 197.63594 172.80052 135.09619 1.000 61.78286 99 THR A C 1
ATOM 1467 O O . THR A 1 154 ? 197.32026 173.93847 134.73798 1.000 66.58309 99 THR A O 1
ATOM 1478 N N . PHE A 1 155 ? 197.08697 172.20166 136.15017 1.000 81.32066 100 PHE A N 1
ATOM 1479 C CA . PHE A 1 155 ? 196.13740 172.89636 137.00618 1.000 80.65716 100 PHE A CA 1
ATOM 1480 C C . PHE A 1 155 ? 196.37439 172.51190 138.45870 1.000 79.11879 100 PHE A C 1
ATOM 1481 O O . PHE A 1 155 ? 196.99496 171.48968 138.76094 1.000 87.15752 100 PHE A O 1
ATOM 1498 N N . PHE A 1 156 ? 195.86534 173.34973 139.35825 1.000 55.34839 101 PHE A N 1
ATOM 1499 C CA . PHE A 1 156 ? 196.00144 173.14542 140.79397 1.000 47.10333 101 PHE A CA 1
ATOM 1500 C C . PHE A 1 156 ? 194.72244 172.50017 141.30796 1.000 51.99473 101 PHE A C 1
ATOM 1501 O O . PHE A 1 156 ? 193.63645 173.07451 141.17401 1.000 52.29032 101 PHE A O 1
ATOM 1518 N N . HIS A 1 157 ? 194.85221 171.31676 141.89825 1.000 50.76018 102 HIS A N 1
ATOM 1519 C CA . HIS A 1 157 ? 193.70586 170.53331 142.32835 1.000 44.76736 102 HIS A CA 1
ATOM 1520 C C . HIS A 1 157 ? 193.84100 170.19230 143.80235 1.000 51.35240 102 HIS A C 1
ATOM 1521 O O . HIS A 1 157 ? 194.93203 169.86344 144.27715 1.000 50.37406 102 HIS A O 1
ATOM 1535 N N . ASN A 1 158 ? 192.72468 170.27065 144.51847 1.000 47.11005 103 ASN A N 1
ATOM 1536 C CA . ASN A 1 158 ? 192.68099 169.98485 145.94486 1.000 46.14623 103 ASN A CA 1
ATOM 1537 C C . ASN A 1 158 ? 192.15472 168.56820 146.13281 1.000 45.06630 103 ASN A C 1
ATOM 1538 O O . ASN A 1 158 ? 191.01289 168.27024 145.76557 1.000 52.88667 103 ASN A O 1
ATOM 1549 N N . GLY A 1 159 ? 192.99069 167.69966 146.69367 1.000 56.26642 104 GLY A N 1
ATOM 1550 C CA . GLY A 1 159 ? 192.58111 166.34505 147.00107 1.000 56.89145 104 GLY A CA 1
ATOM 1551 C C . GLY A 1 159 ? 193.16389 165.34755 146.02251 1.000 54.90303 104 GLY A C 1
ATOM 1552 O O . GLY A 1 159 ? 194.36131 165.05033 146.07048 1.000 56.28436 104 GLY A O 1
ATOM 1556 N N . LYS A 1 160 ? 192.32766 164.82525 145.12613 1.000 77.69835 105 LYS A N 1
ATOM 1557 C CA . LYS A 1 160 ? 192.74772 163.83022 144.14815 1.000 79.55688 105 LYS A CA 1
ATOM 1558 C C . LYS A 1 160 ? 192.70892 164.36933 142.72501 1.000 79.46610 105 LYS A C 1
ATOM 1559 O O . LYS A 1 160 ? 193.71752 164.31408 142.01541 1.000 77.84017 105 LYS A O 1
ATOM 1578 N N . LYS A 1 161 ? 191.56130 164.88938 142.28408 1.000 79.13579 106 LYS A N 1
ATOM 1579 C CA . LYS A 1 161 ? 191.42247 165.37871 140.91981 1.000 84.54417 106 LYS A CA 1
ATOM 1580 C C . LYS A 1 161 ? 190.55030 166.61994 140.79916 1.000 82.39027 106 LYS A C 1
ATOM 1581 O O . LYS A 1 161 ? 190.39056 167.12727 139.68458 1.000 79.16548 106 LYS A O 1
ATOM 1600 N N . SER A 1 162 ? 189.98489 167.12522 141.89160 1.000 64.12234 107 SER A N 1
ATOM 1601 C CA . SER A 1 162 ? 189.13053 168.30371 141.82953 1.000 65.93186 107 SER A CA 1
ATOM 1602 C C . SER A 1 162 ? 189.99543 169.54770 141.67467 1.000 67.79469 107 SER A C 1
ATOM 1603 O O . SER A 1 162 ? 190.76833 169.88962 142.57610 1.000 61.19885 107 SER A O 1
ATOM 1611 N N . VAL A 1 163 ? 189.86571 170.22454 140.53404 1.000 59.59712 108 VAL A N 1
ATOM 1612 C CA . VAL A 1 163 ? 190.64928 171.42817 140.28864 1.000 57.11294 108 VAL A CA 1
ATOM 1613 C C . VAL A 1 163 ? 190.19770 172.52378 141.24296 1.000 61.91981 108 VAL A C 1
ATOM 1614 O O . VAL A 1 163 ? 189.00095 172.82011 141.35627 1.000 55.79054 108 VAL A O 1
ATOM 1627 N N . ALA A 1 164 ? 191.15559 173.12808 141.93773 1.000 41.08464 109 ALA A N 1
ATOM 1628 C CA . ALA A 1 164 ? 190.85416 174.19586 142.87289 1.000 43.45940 109 ALA A CA 1
ATOM 1629 C C . ALA A 1 164 ? 190.58283 175.49730 142.12420 1.000 44.79518 109 ALA A C 1
ATOM 1630 O O . ALA A 1 164 ? 190.87771 175.63868 140.93461 1.000 40.33921 109 ALA A O 1
ATOM 1637 N N . HIS A 1 165 ? 190.00702 176.45879 142.84086 1.000 44.31402 110 HIS A N 1
ATOM 1638 C CA . HIS A 1 165 ? 189.71235 177.75303 142.24386 1.000 48.98341 110 HIS A CA 1
ATOM 1639 C C . HIS A 1 165 ? 190.99129 178.38578 141.71386 1.000 45.05098 110 HIS A C 1
ATOM 1640 O O . HIS A 1 165 ? 192.00809 178.43862 142.41146 1.000 40.36466 110 HIS A O 1
ATOM 1654 N N . ASN A 1 166 ? 190.93910 178.86336 140.47270 1.000 75.44638 111 ASN A N 1
ATOM 1655 C CA . ASN A 1 166 ? 192.08562 179.48334 139.82465 1.000 81.91996 111 ASN A CA 1
ATOM 1656 C C . ASN A 1 166 ? 191.64842 180.78657 139.17682 1.000 78.08183 111 ASN A C 1
ATOM 1657 O O . ASN A 1 166 ? 190.60747 180.83707 138.51393 1.000 81.03503 111 ASN A O 1
ATOM 1667 N N . MET A 1 167 ? 192.44308 181.83564 139.37537 1.000 81.77468 112 MET A N 1
ATOM 1668 C CA . MET A 1 167 ? 192.20910 183.14309 138.76564 1.000 81.78104 112 MET A CA 1
ATOM 1669 C C . MET A 1 167 ? 193.51655 183.56781 138.10570 1.000 76.38736 112 MET A C 1
ATOM 1670 O O . MET A 1 167 ? 194.44547 184.01524 138.78491 1.000 82.57171 112 MET A O 1
ATOM 1684 N N . THR A 1 168 ? 193.58591 183.42666 136.78591 1.000 96.14231 113 THR A N 1
ATOM 1685 C CA . THR A 1 168 ? 194.79387 183.70516 136.02221 1.000 88.75341 113 THR A CA 1
ATOM 1686 C C . THR A 1 168 ? 194.63011 185.01904 135.27193 1.000 90.77488 113 THR A C 1
ATOM 1687 O O . THR A 1 168 ? 193.61174 185.23796 134.60712 1.000 97.14996 113 THR A O 1
ATOM 1698 N N . MET A 1 169 ? 195.62702 185.89198 135.38998 1.000 112.52497 114 MET A N 1
ATOM 1699 C CA . MET A 1 169 ? 195.60888 187.14645 134.66395 1.000 105.79746 114 MET A CA 1
ATOM 1700 C C . MET A 1 169 ? 195.89242 186.90020 133.18377 1.000 112.56299 114 MET A C 1
ATOM 1701 O O . MET A 1 169 ? 196.48347 185.88248 132.81509 1.000 109.40973 114 MET A O 1
ATOM 1715 N N . PRO A 1 170 ? 195.47489 187.82094 132.31158 1.000 112.75830 115 PRO A N 1
ATOM 1716 C CA . PRO A 1 170 ? 195.73305 187.62545 130.87577 1.000 114.81569 115 PRO A CA 1
ATOM 1717 C C . PRO A 1 170 ? 197.20435 187.45875 130.54481 1.000 112.57575 115 PRO A C 1
ATOM 1718 O O . PRO A 1 170 ? 197.54182 186.69958 129.62771 1.000 111.42127 115 PRO A O 1
ATOM 1729 N N . ASN A 1 171 ? 198.09152 188.14250 131.26248 1.000 111.84298 116 ASN A N 1
ATOM 1730 C CA . ASN A 1 171 ? 199.51254 188.08089 130.95089 1.000 118.09408 116 ASN A CA 1
ATOM 1731 C C . ASN A 1 171 ? 200.07958 186.71421 131.31324 1.000 117.96409 116 ASN A C 1
ATOM 1732 O O . ASN A 1 171 ? 199.94979 186.25551 132.45231 1.000 114.28873 116 ASN A O 1
ATOM 1743 N N . LYS A 1 172 ? 200.71115 186.06349 130.33486 1.000 102.34298 117 LYS A N 1
ATOM 1744 C CA . LYS A 1 172 ? 201.37990 184.77392 130.53156 1.000 95.62315 117 LYS A CA 1
ATOM 1745 C C . LYS A 1 172 ? 202.63603 184.79989 129.66259 1.000 104.31250 117 LYS A C 1
ATOM 1746 O O . LYS A 1 172 ? 202.59711 184.43388 128.48497 1.000 104.38046 117 LYS A O 1
ATOM 1765 N N . LEU A 1 173 ? 203.74990 185.22369 130.25377 1.000 103.33296 118 LEU A N 1
ATOM 1766 C CA . LEU A 1 173 ? 204.95673 185.45720 129.47397 1.000 103.55691 118 LEU A CA 1
ATOM 1767 C C . LEU A 1 173 ? 205.45362 184.16094 128.84660 1.000 101.78918 118 LEU A C 1
ATOM 1768 O O . LEU A 1 173 ? 205.45043 183.10076 129.47812 1.000 108.48261 118 LEU A O 1
ATOM 1784 N N . LEU A 1 174 ? 205.88204 184.25624 127.58924 1.000 112.15557 119 LEU A N 1
ATOM 1785 C CA . LEU A 1 174 ? 206.46274 183.13925 126.85697 1.000 109.05478 119 LEU A CA 1
ATOM 1786 C C . LEU A 1 174 ? 207.80812 183.54996 126.27826 1.000 110.14813 119 LEU A C 1
ATOM 1787 O O . LEU A 1 174 ? 207.89695 184.55417 125.56455 1.000 106.17918 119 LEU A O 1
ATOM 1803 N N . ARG A 1 175 ? 208.84876 182.77757 126.58356 1.000 127.59793 120 ARG A N 1
ATOM 1804 C CA . ARG A 1 175 ? 210.18826 183.02487 126.06534 1.000 128.51417 120 ARG A CA 1
ATOM 1805 C C . ARG A 1 175 ? 210.72207 181.74206 125.44944 1.000 119.62667 120 ARG A C 1
ATOM 1806 O O . ARG A 1 175 ? 210.73354 180.69352 126.10219 1.000 123.30842 120 ARG A O 1
ATOM 1827 N N . ILE A 1 176 ? 211.16026 181.82973 124.19666 1.000 109.40595 121 ILE A N 1
ATOM 1828 C CA . ILE A 1 176 ? 211.67467 180.68871 123.44921 1.000 116.11492 121 ILE A CA 1
ATOM 1829 C C . ILE A 1 176 ? 213.16003 180.91978 123.21429 1.000 113.19961 121 ILE A C 1
ATOM 1830 O O . ILE A 1 176 ? 213.55008 181.91960 122.59875 1.000 109.29343 121 ILE A O 1
ATOM 1846 N N . THR A 1 177 ? 213.98473 179.99718 123.69748 1.000 120.14490 122 THR A N 1
ATOM 1847 C CA . THR A 1 177 ? 215.41912 180.03864 123.45994 1.000 118.42674 122 THR A CA 1
ATOM 1848 C C . THR A 1 177 ? 215.76652 179.33956 122.15203 1.000 113.24678 122 THR A C 1
ATOM 1849 O O . THR A 1 177 ? 215.04750 178.45009 121.68870 1.000 117.05475 122 THR A O 1
ATOM 1860 N N . GLU A 1 178 ? 216.88422 179.76111 121.55427 1.000 123.26628 123 GLU A N 1
ATOM 1861 C CA . GLU A 1 178 ? 217.28590 179.21140 120.26390 1.000 119.04536 123 GLU A CA 1
ATOM 1862 C C . GLU A 1 178 ? 217.40073 177.69397 120.31552 1.000 126.88668 123 GLU A C 1
ATOM 1863 O O . GLU A 1 178 ? 217.15748 177.01861 119.30890 1.000 118.63564 123 GLU A O 1
ATOM 1875 N N . ASP A 1 179 ? 217.76771 177.14032 121.47295 1.000 115.50891 124 ASP A N 1
ATOM 1876 C CA . ASP A 1 179 ? 217.87362 175.69441 121.62011 1.000 110.73518 124 ASP A CA 1
ATOM 1877 C C . ASP A 1 179 ? 216.52188 174.99698 121.55417 1.000 116.80373 124 ASP A C 1
ATOM 1878 O O . ASP A 1 179 ? 216.48509 173.76624 121.44984 1.000 114.95188 124 ASP A O 1
ATOM 1887 N N . GLY A 1 180 ? 215.42149 175.74476 121.61215 1.000 116.41889 125 GLY A N 1
ATOM 1888 C CA . GLY A 1 180 ? 214.09213 175.17465 121.64392 1.000 108.96020 125 GLY A CA 1
ATOM 1889 C C . GLY A 1 180 ? 213.47959 175.07122 123.02280 1.000 115.03199 125 GLY A C 1
ATOM 1890 O O . GLY A 1 180 ? 212.38487 174.51050 123.15347 1.000 116.65372 125 GLY A O 1
ATOM 1894 N N . THR A 1 181 ? 214.14864 175.58414 124.05152 1.000 113.94662 126 THR A N 1
ATOM 1895 C CA . THR A 1 181 ? 213.60038 175.57577 125.39936 1.000 107.08456 126 THR A CA 1
ATOM 1896 C C . THR A 1 181 ? 212.58480 176.69887 125.56068 1.000 116.25652 126 THR A C 1
ATOM 1897 O O . THR A 1 181 ? 212.80480 177.82590 125.10770 1.000 110.16851 126 THR A O 1
ATOM 1908 N N . LEU A 1 182 ? 211.46880 176.38371 126.20989 1.000 102.34820 127 LEU A N 1
ATOM 1909 C CA . LEU A 1 182 ? 210.38534 177.32967 126.42903 1.000 102.72082 127 LEU A CA 1
ATOM 1910 C C . LEU A 1 182 ? 210.28166 177.65402 127.91135 1.000 101.73345 127 LEU A C 1
ATOM 1911 O O . LEU A 1 182 ? 210.37794 176.76200 128.75876 1.000 106.79530 127 LEU A O 1
ATOM 1927 N N . LEU A 1 183 ? 210.09965 178.93485 128.21786 1.000 111.68416 128 LEU A N 1
ATOM 1928 C CA . LEU A 1 183 ? 209.76131 179.38977 129.56015 1.000 110.69265 128 LEU A CA 1
ATOM 1929 C C . LEU A 1 183 ? 208.36687 180.00038 129.53034 1.000 110.62295 128 LEU A C 1
ATOM 1930 O O . LEU A 1 183 ? 208.10740 180.92604 128.75375 1.000 105.31091 128 LEU A O 1
ATOM 1946 N N . TYR A 1 184 ? 207.47617 179.48096 130.37278 1.000 90.11959 129 TYR A N 1
ATOM 1947 C CA . TYR A 1 184 ? 206.06707 179.86596 130.36510 1.000 90.25030 129 TYR A CA 1
ATOM 1948 C C . TYR A 1 184 ? 205.63531 180.08348 131.80728 1.000 92.10810 129 TYR A C 1
ATOM 1949 O O . TYR A 1 184 ? 205.52121 179.12166 132.57349 1.000 84.76052 129 TYR A O 1
ATOM 1967 N N . THR A 1 185 ? 205.39857 181.33990 132.17512 1.000 98.56008 130 THR A N 1
ATOM 1968 C CA . THR A 1 185 ? 204.99866 181.70050 133.52554 1.000 102.17915 130 THR A CA 1
ATOM 1969 C C . THR A 1 185 ? 203.69308 182.48271 133.50313 1.000 95.88676 130 THR A C 1
ATOM 1970 O O . THR A 1 185 ? 203.39992 183.21133 132.55039 1.000 96.71257 130 THR A O 1
ATOM 1981 N N . MET A 1 186 ? 202.91149 182.32101 134.56932 1.000 93.14031 131 MET A N 1
ATOM 1982 C CA . MET A 1 186 ? 201.61600 182.96927 134.69730 1.000 92.36208 131 MET A CA 1
ATOM 1983 C C . MET A 1 186 ? 201.40541 183.37760 136.14707 1.000 87.62588 131 MET A C 1
ATOM 1984 O O . MET A 1 186 ? 201.97653 182.78336 137.06511 1.000 86.54389 131 MET A O 1
ATOM 1998 N N . ARG A 1 187 ? 200.57557 184.39809 136.34284 1.000 95.94027 132 ARG A N 1
ATOM 1999 C CA . ARG A 1 187 ? 200.23581 184.89581 137.66922 1.000 92.24277 132 ARG A CA 1
ATOM 2000 C C . ARG A 1 187 ? 198.89370 184.30740 138.08264 1.000 95.22687 132 ARG A C 1
ATOM 2001 O O . ARG A 1 187 ? 197.88924 184.50175 137.38957 1.000 92.55864 132 ARG A O 1
ATOM 2022 N N . LEU A 1 188 ? 198.87696 183.59030 139.20442 1.000 77.45319 133 LEU A N 1
ATOM 2023 C CA . LEU A 1 188 ? 197.69520 182.86028 139.63702 1.000 71.78539 133 LEU A CA 1
ATOM 2024 C C . LEU A 1 188 ? 197.37104 183.19852 141.08282 1.000 72.94022 133 LEU A C 1
ATOM 2025 O O . LEU A 1 188 ? 198.27281 183.40603 141.90012 1.000 74.41651 133 LEU A O 1
ATOM 2041 N N . THR A 1 189 ? 196.07794 183.25129 141.38973 1.000 60.65060 134 THR A N 1
ATOM 2042 C CA . THR A 1 189 ? 195.57891 183.27911 142.75999 1.000 62.72267 134 THR A CA 1
ATOM 2043 C C . THR A 1 189 ? 194.81151 181.98603 143.00431 1.000 53.96324 134 THR A C 1
ATOM 2044 O O . THR A 1 189 ? 193.74254 181.77656 142.42096 1.000 54.96509 134 THR A O 1
ATOM 2055 N N . VAL A 1 190 ? 195.34800 181.12273 143.86162 1.000 29.64591 135 VAL A N 1
ATOM 2056 C CA . VAL A 1 190 ? 194.79311 179.79293 144.08377 1.000 31.74381 135 VAL A CA 1
ATOM 2057 C C . VAL A 1 190 ? 194.20681 179.75645 145.48626 1.000 26.53349 135 VAL A C 1
ATOM 2058 O O . VAL A 1 190 ? 194.91090 180.01935 146.46898 1.000 25.99601 135 VAL A O 1
ATOM 2071 N N . ARG A 1 191 ? 192.92080 179.43308 145.57905 1.000 33.23876 136 ARG A N 1
ATOM 2072 C CA . ARG A 1 191 ? 192.27810 179.10039 146.84237 1.000 32.73752 136 ARG A CA 1
ATOM 2073 C C . ARG A 1 191 ? 192.23544 177.58466 146.99091 1.000 29.53667 136 ARG A C 1
ATOM 2074 O O . ARG A 1 191 ? 191.64550 176.89629 146.15153 1.000 36.23491 136 ARG A O 1
ATOM 2095 N N . ALA A 1 192 ? 192.85245 177.06568 148.04988 1.000 32.51042 137 ALA A N 1
ATOM 2096 C CA . ALA A 1 192 ? 193.01298 175.62898 148.21179 1.000 31.15178 137 ALA A CA 1
ATOM 2097 C C . ALA A 1 192 ? 192.45634 175.18559 149.55727 1.000 27.29159 137 ALA A C 1
ATOM 2098 O O . ALA A 1 192 ? 192.44763 175.94647 150.52858 1.000 27.65049 137 ALA A O 1
ATOM 2105 N N . GLU A 1 193 ? 191.98811 173.94104 149.59765 1.000 34.11665 138 GLU A N 1
ATOM 2106 C CA . GLU A 1 193 ? 191.45168 173.35203 150.81704 1.000 32.67139 138 GLU A CA 1
ATOM 2107 C C . GLU A 1 193 ? 192.58578 172.92417 151.74251 1.000 27.93326 138 GLU A C 1
ATOM 2108 O O . GLU A 1 193 ? 193.53706 172.26974 151.30408 1.000 27.90910 138 GLU A O 1
ATOM 2120 N N . CYS A 1 194 ? 192.48860 173.28957 153.02197 1.000 16.68225 139 CYS A N 1
ATOM 2121 C CA . CYS A 1 194 ? 193.46707 172.88112 154.03083 1.000 21.55633 139 CYS A CA 1
ATOM 2122 C C . CYS A 1 194 ? 192.74264 172.30859 155.24059 1.000 22.59977 139 CYS A C 1
ATOM 2123 O O . CYS A 1 194 ? 192.47194 173.02604 156.21317 1.000 17.86844 139 CYS A O 1
ATOM 2130 N N . PRO A 1 195 ? 192.40235 171.02143 155.21283 1.000 29.44159 140 PRO A N 1
ATOM 2131 C CA . PRO A 1 195 ? 191.75745 170.40630 156.37837 1.000 20.39022 140 PRO A CA 1
ATOM 2132 C C . PRO A 1 195 ? 192.61083 170.56279 157.62812 1.000 24.33742 140 PRO A C 1
ATOM 2133 O O . PRO A 1 195 ? 193.82762 170.36754 157.59682 1.000 25.97924 140 PRO A O 1
ATOM 2144 N N . MET A 1 196 ? 191.96409 170.91363 158.73684 1.000 20.21025 141 MET A N 1
ATOM 2145 C CA . MET A 1 196 ? 192.66030 171.22370 159.97684 1.000 15.97669 141 MET A CA 1
ATOM 2146 C C . MET A 1 196 ? 192.17454 170.29560 161.08087 1.000 17.87209 141 MET A C 1
ATOM 2147 O O . MET A 1 196 ? 190.97668 170.01541 161.19141 1.000 19.12899 141 MET A O 1
ATOM 2161 N N . HIS A 1 197 ? 193.11667 169.82433 161.89397 1.000 18.20761 142 HIS A N 1
ATOM 2162 C CA . HIS A 1 197 ? 192.82712 169.06351 163.10448 1.000 21.38649 142 HIS A CA 1
ATOM 2163 C C . HIS A 1 197 ? 193.05187 169.95913 164.31729 1.000 15.45470 142 HIS A C 1
ATOM 2164 O O . HIS A 1 197 ? 194.19425 170.29648 164.64408 1.000 16.38486 142 HIS A O 1
ATOM 2178 N N . LEU A 1 198 ? 191.96332 170.33919 164.98559 1.000 18.10781 143 LEU A N 1
ATOM 2179 C CA . LEU A 1 198 ? 191.99572 171.34875 166.03400 1.000 17.09013 143 LEU A CA 1
ATOM 2180 C C . LEU A 1 198 ? 191.98224 170.72833 167.42666 1.000 19.47383 143 LEU A C 1
ATOM 2181 O O . LEU A 1 198 ? 191.55793 171.37799 168.38813 1.000 15.65398 143 LEU A O 1
ATOM 2197 N N . GLU A 1 199 ? 192.43950 169.48071 167.54860 1.000 21.38626 144 GLU A N 1
ATOM 2198 C CA . GLU A 1 199 ? 192.49128 168.82408 168.85037 1.000 24.23118 144 GLU A CA 1
ATOM 2199 C C . GLU A 1 199 ? 193.42255 169.56240 169.80343 1.000 25.78398 144 GLU A C 1
ATOM 2200 O O . GLU A 1 199 ? 193.12926 169.68769 170.99808 1.000 22.85966 144 GLU A O 1
ATOM 2212 N N . ASP A 1 200 ? 194.54748 170.05740 169.29417 1.000 7.53434 145 ASP A N 1
ATOM 2213 C CA . ASP A 1 200 ? 195.54937 170.74663 170.09478 1.000 9.19213 145 ASP A CA 1
ATOM 2214 C C . ASP A 1 200 ? 195.36352 172.25784 170.08291 1.000 4.40611 145 ASP A C 1
ATOM 2215 O O . ASP A 1 200 ? 196.25076 172.98622 170.53812 1.000 5.27224 145 ASP A O 1
ATOM 2224 N N . PHE A 1 201 ? 194.23683 172.73491 169.57094 1.000 7.34114 146 PHE A N 1
ATOM 2225 C CA . PHE A 1 201 ? 193.97793 174.16311 169.50824 1.000 8.51078 146 PHE A CA 1
ATOM 2226 C C . PHE A 1 201 ? 194.03854 174.76530 170.91094 1.000 9.88314 146 PHE A C 1
ATOM 2227 O O . PHE A 1 201 ? 193.54829 174.15420 171.86728 1.000 7.09203 146 PHE A O 1
ATOM 2244 N N . PRO A 1 202 ? 194.63031 175.96100 171.07956 1.000 7.83351 147 PRO A N 1
ATOM 2245 C CA . PRO A 1 202 ? 195.24136 176.84112 170.07560 1.000 9.23363 147 PRO A CA 1
ATOM 2246 C C . PRO A 1 202 ? 196.72941 176.57610 169.87983 1.000 11.68458 147 PRO A C 1
ATOM 2247 O O . PRO A 1 202 ? 197.44555 177.40490 169.32750 1.000 11.90775 147 PRO A O 1
ATOM 2258 N N . MET A 1 203 ? 197.21833 175.42391 170.33103 1.000 5.03242 148 MET A N 1
ATOM 2259 C CA . MET A 1 203 ? 198.61849 175.03183 170.18327 1.000 9.22360 148 MET A CA 1
ATOM 2260 C C . MET A 1 203 ? 198.79224 174.01530 169.06606 1.000 7.45419 148 MET A C 1
ATOM 2261 O O . MET A 1 203 ? 199.59053 173.08100 169.18076 1.000 4.56964 148 MET A O 1
ATOM 2275 N N . ASP A 1 204 ? 198.05932 174.17842 167.97098 1.000 4.39518 149 ASP A N 1
ATOM 2276 C CA . ASP A 1 204 ? 198.06058 173.21265 166.88563 1.000 6.66481 149 ASP A CA 1
ATOM 2277 C C . ASP A 1 204 ? 198.86751 173.71620 165.69916 1.000 7.71224 149 ASP A C 1
ATOM 2278 O O . ASP A 1 204 ? 199.12548 174.91189 165.54360 1.000 8.60154 149 ASP A O 1
ATOM 2287 N N . ALA A 1 205 ? 199.25861 172.76812 164.85529 1.000 11.51539 150 ALA A N 1
ATOM 2288 C CA . ALA A 1 205 ? 199.99651 173.03822 163.63528 1.000 18.97091 150 ALA A CA 1
ATOM 2289 C C . ALA A 1 205 ? 199.36833 172.25483 162.49483 1.000 16.06449 150 ALA A C 1
ATOM 2290 O O . ALA A 1 205 ? 198.84078 171.15728 162.69371 1.000 16.09594 150 ALA A O 1
ATOM 2297 N N . HIS A 1 206 ? 199.42986 172.82415 161.29590 1.000 21.50093 151 HIS A N 1
ATOM 2298 C CA . HIS A 1 206 ? 198.79276 172.23276 160.13291 1.000 18.82424 151 HIS A CA 1
ATOM 2299 C C . HIS A 1 206 ? 199.77097 172.23708 158.97116 1.000 17.83806 151 HIS A C 1
ATOM 2300 O O . HIS A 1 206 ? 200.63988 173.10725 158.87220 1.000 20.17752 151 HIS A O 1
ATOM 2314 N N . ALA A 1 207 ? 199.62239 171.25208 158.09526 1.000 6.73541 152 ALA A N 1
ATOM 2315 C CA . ALA A 1 207 ? 200.38716 171.16859 156.85702 1.000 11.40554 152 ALA A CA 1
ATOM 2316 C C . ALA A 1 207 ? 199.42330 171.37251 155.69443 1.000 5.57339 152 ALA A C 1
ATOM 2317 O O . ALA A 1 207 ? 198.77183 170.42449 155.24743 1.000 9.12853 152 ALA A O 1
ATOM 2324 N N . CYS A 1 208 ? 199.32998 172.60222 155.20512 1.000 8.85019 153 CYS A N 1
ATOM 2325 C CA . CYS A 1 208 ? 198.37959 172.90086 154.14460 1.000 11.71382 153 CYS A CA 1
ATOM 2326 C C . CYS A 1 208 ? 198.99094 172.50024 152.80755 1.000 5.94112 153 CYS A C 1
ATOM 2327 O O . CYS A 1 208 ? 200.03327 173.04649 152.42950 1.000 10.57669 153 CYS A O 1
ATOM 2334 N N . PRO A 1 209 ? 198.39662 171.56663 152.07140 1.000 20.19732 154 PRO A N 1
ATOM 2335 C CA . PRO A 1 209 ? 199.01218 171.11475 150.82368 1.000 14.32032 154 PRO A CA 1
ATOM 2336 C C . PRO A 1 209 ? 198.65696 172.00898 149.64578 1.000 18.80416 154 PRO A C 1
ATOM 2337 O O . PRO A 1 209 ? 197.66127 172.73477 149.64831 1.000 14.01422 154 PRO A O 1
ATOM 2348 N N . LEU A 1 210 ? 199.50837 171.94030 148.62535 1.000 31.66451 155 LEU A N 1
ATOM 2349 C CA . LEU A 1 210 ? 199.24525 172.56591 147.33298 1.000 26.14778 155 LEU A CA 1
ATOM 2350 C C . LEU A 1 210 ? 199.61973 171.54873 146.26518 1.000 30.80630 155 LEU A C 1
ATOM 2351 O O . LEU A 1 210 ? 200.80742 171.31492 146.02062 1.000 27.47489 155 LEU A O 1
ATOM 2367 N N . LYS A 1 211 ? 198.61695 170.94804 145.63335 1.000 45.05368 156 LYS A N 1
ATOM 2368 C CA . LYS A 1 211 ? 198.82022 169.86255 144.68579 1.000 40.17810 156 LYS A CA 1
ATOM 2369 C C . LYS A 1 211 ? 198.43745 170.29744 143.27878 1.000 39.17325 156 LYS A C 1
ATOM 2370 O O . LYS A 1 211 ? 197.39798 170.93224 143.07407 1.000 39.97827 156 LYS A O 1
ATOM 2389 N N . PHE A 1 212 ? 199.28616 169.95237 142.31287 1.000 49.52560 157 PHE A N 1
ATOM 2390 C CA . PHE A 1 212 ? 199.02148 170.25554 140.91556 1.000 44.73352 157 PHE A CA 1
ATOM 2391 C C . PHE A 1 212 ? 199.64213 169.16934 140.05097 1.000 47.93155 157 PHE A C 1
ATOM 2392 O O . PHE A 1 212 ? 200.55177 168.45221 140.47579 1.000 50.73892 157 PHE A O 1
ATOM 2409 N N . GLY A 1 213 ? 199.13843 169.05942 138.82855 1.000 56.96430 158 GLY A N 1
ATOM 2410 C CA . GLY A 1 213 ? 199.64271 168.06489 137.90069 1.000 59.50039 158 GLY A CA 1
ATOM 2411 C C . GLY A 1 213 ? 198.86082 168.11128 136.60834 1.000 54.44242 158 GLY A C 1
ATOM 2412 O O . GLY A 1 213 ? 197.95983 168.93700 136.42602 1.000 56.93951 158 GLY A O 1
ATOM 2416 N N . SER A 1 214 ? 199.21823 167.20119 135.70648 1.000 86.04874 159 SER A N 1
ATOM 2417 C CA . SER A 1 214 ? 198.53506 167.12145 134.42406 1.000 87.20682 159 SER A CA 1
ATOM 2418 C C . SER A 1 214 ? 197.12179 166.58509 134.60207 1.000 91.44270 159 SER A C 1
ATOM 2419 O O . SER A 1 214 ? 196.87847 165.67965 135.40450 1.000 84.69865 159 SER A O 1
ATOM 2427 N N . TYR A 1 215 ? 196.18427 167.15160 133.84199 1.000 99.14536 160 TYR A N 1
ATOM 2428 C CA . TYR A 1 215 ? 194.80187 166.69578 133.91436 1.000 94.19262 160 TYR A CA 1
ATOM 2429 C C . TYR A 1 215 ? 194.56285 165.48608 133.01948 1.000 101.33997 160 TYR A C 1
ATOM 2430 O O . TYR A 1 215 ? 193.81575 164.57414 133.39099 1.000 99.21823 160 TYR A O 1
ATOM 2448 N N . ALA A 1 216 ? 195.19007 165.46109 131.84089 1.000 87.53195 161 ALA A N 1
ATOM 2449 C CA . ALA A 1 216 ? 194.91088 164.44829 130.83410 1.000 84.75375 161 ALA A CA 1
ATOM 2450 C C . ALA A 1 216 ? 196.07095 163.50662 130.54833 1.000 88.82515 161 ALA A C 1
ATOM 2451 O O . ALA A 1 216 ? 195.83500 162.41322 130.02555 1.000 86.73313 161 ALA A O 1
ATOM 2458 N N . TYR A 1 217 ? 197.30260 163.88835 130.87237 1.000 81.16809 162 TYR A N 1
ATOM 2459 C CA . TYR A 1 217 ? 198.47652 163.09513 130.53261 1.000 82.67478 162 TYR A CA 1
ATOM 2460 C C . TYR A 1 217 ? 198.93584 162.28373 131.73541 1.000 84.66743 162 TYR A C 1
ATOM 2461 O O . TYR A 1 217 ? 199.16196 162.83552 132.81737 1.000 84.02033 162 TYR A O 1
ATOM 2479 N N . THR A 1 218 ? 199.07055 160.97607 131.53693 1.000 85.44315 163 THR A N 1
ATOM 2480 C CA . THR A 1 218 ? 199.52132 160.07183 132.57981 1.000 91.62597 163 THR A CA 1
ATOM 2481 C C . THR A 1 218 ? 201.03833 160.14204 132.73607 1.000 87.04259 163 THR A C 1
ATOM 2482 O O . THR A 1 218 ? 201.74556 160.79512 131.96415 1.000 89.19090 163 THR A O 1
ATOM 2493 N N . ARG A 1 219 ? 201.53786 159.45024 133.76278 1.000 80.93694 164 ARG A N 1
ATOM 2494 C CA . ARG A 1 219 ? 202.96842 159.46059 134.03950 1.000 74.16364 164 ARG A CA 1
ATOM 2495 C C . ARG A 1 219 ? 203.77194 158.87916 132.88505 1.000 78.15082 164 ARG A C 1
ATOM 2496 O O . ARG A 1 219 ? 204.97117 159.15648 132.77423 1.000 78.31083 164 ARG 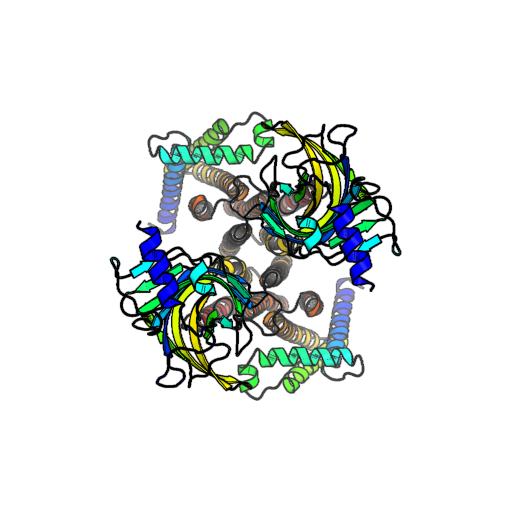A O 1
ATOM 2517 N N . ALA A 1 220 ? 203.13745 158.08531 132.02313 1.000 81.94877 165 ALA A N 1
ATOM 2518 C CA . ALA A 1 220 ? 203.79276 157.53892 130.84358 1.000 87.08455 165 ALA A CA 1
ATOM 2519 C C . ALA A 1 220 ? 203.88969 158.54304 129.70403 1.000 87.66404 165 ALA A C 1
ATOM 2520 O O . ALA A 1 220 ? 204.53853 158.24688 128.69483 1.000 86.31902 165 ALA A O 1
ATOM 2527 N N . GLU A 1 221 ? 203.26842 159.71089 129.83827 1.000 84.96023 166 GLU A N 1
ATOM 2528 C CA . GLU A 1 221 ? 203.29003 160.74106 128.80774 1.000 82.93457 166 GLU A CA 1
ATOM 2529 C C . GLU A 1 221 ? 203.90169 162.04954 129.27533 1.000 86.39977 166 GLU A C 1
ATOM 2530 O O . GLU A 1 221 ? 204.65168 162.67450 128.52223 1.000 80.06906 166 GLU A O 1
ATOM 2542 N N . VAL A 1 222 ? 203.62091 162.47721 130.50276 1.000 79.15412 167 VAL A N 1
ATOM 2543 C CA . VAL A 1 222 ? 204.17032 163.71726 131.03742 1.000 73.22150 167 VAL A CA 1
ATOM 2544 C C . VAL A 1 222 ? 204.62876 163.47037 132.46550 1.000 79.96808 167 VAL A C 1
ATOM 2545 O O . VAL A 1 222 ? 203.89820 162.87753 133.26624 1.000 73.21121 167 VAL A O 1
ATOM 2558 N N . VAL A 1 223 ? 205.83800 163.92558 132.78122 1.000 75.23084 168 VAL A N 1
ATOM 2559 C CA . VAL A 1 223 ? 206.39373 163.84731 134.12446 1.000 75.94147 168 VAL A CA 1
ATOM 2560 C C . VAL A 1 223 ? 206.88507 165.22934 134.52553 1.000 68.62637 168 VAL A C 1
ATOM 2561 O O . VAL A 1 223 ? 207.44279 165.96355 133.70226 1.000 73.08206 168 VAL A O 1
ATOM 2574 N N . TYR A 1 224 ? 206.67820 165.58157 135.79011 1.000 60.80495 169 TYR A N 1
ATOM 2575 C CA . TYR A 1 224 ? 207.09558 166.86528 136.33220 1.000 55.91404 169 TYR A CA 1
ATOM 2576 C C . TYR A 1 224 ? 208.29627 166.66872 137.24600 1.000 53.70455 169 TYR A C 1
ATOM 2577 O O . TYR A 1 224 ? 208.32228 165.74451 138.06495 1.000 53.49267 169 TYR A O 1
ATOM 2595 N N . GLU A 1 225 ? 209.28777 167.54259 137.09885 1.000 70.00031 170 GLU A N 1
ATOM 2596 C CA . GLU A 1 225 ? 210.45276 167.56424 137.96777 1.000 67.60950 170 GLU A CA 1
ATOM 2597 C C . GLU A 1 225 ? 210.72866 169.00046 138.38203 1.000 69.84870 170 GLU A C 1
ATOM 2598 O O . GLU A 1 225 ? 210.35185 169.94653 137.68663 1.000 64.74835 170 GLU A O 1
ATOM 2610 N N . TRP A 1 226 ? 211.37238 169.15780 139.53263 1.000 71.32512 171 TRP A N 1
ATOM 2611 C CA . TRP A 1 226 ? 211.72871 170.48262 140.01359 1.000 77.33001 171 TRP A CA 1
ATOM 2612 C C . TRP A 1 226 ? 212.94356 171.02236 139.26881 1.000 77.35110 171 TRP A C 1
ATOM 2613 O O . TRP A 1 226 ? 213.88803 170.28608 138.96964 1.000 71.79991 171 TRP A O 1
ATOM 2634 N N . THR A 1 227 ? 212.90775 172.32327 138.96945 1.000 87.13956 172 THR A N 1
ATOM 2635 C CA . THR A 1 227 ? 213.95683 172.93393 138.15799 1.000 91.72851 172 THR A CA 1
ATOM 2636 C C . THR A 1 227 ? 215.32718 172.76486 138.80105 1.000 86.11131 172 THR A C 1
ATOM 2637 O O . THR A 1 227 ? 216.32585 172.54166 138.10662 1.000 84.16179 172 THR A O 1
ATOM 2648 N N . ARG A 1 228 ? 215.39269 172.86777 140.12495 1.000 96.00189 173 ARG A N 1
ATOM 2649 C CA . ARG A 1 228 ? 216.63416 172.72081 140.87166 1.000 101.40385 173 ARG A CA 1
ATOM 2650 C C . ARG A 1 228 ? 216.35066 171.83866 142.08002 1.000 99.66056 173 ARG A C 1
ATOM 2651 O O . ARG A 1 228 ? 215.32478 171.15370 142.14285 1.000 96.72265 173 ARG A O 1
ATOM 2672 N N . GLU A 1 229 ? 217.28248 171.83725 143.03453 1.000 105.96287 174 GLU A N 1
ATOM 2673 C CA . GLU A 1 229 ? 217.10651 171.09620 144.27632 1.000 103.98058 174 GLU A CA 1
ATOM 2674 C C . GLU A 1 229 ? 215.69227 171.33666 144.79195 1.000 106.52515 174 GLU A C 1
ATOM 2675 O O . GLU A 1 229 ? 215.24235 172.48891 144.83906 1.000 104.83670 174 GLU A O 1
ATOM 2687 N N . PRO A 1 230 ? 214.95744 170.28882 145.17732 1.000 83.32295 175 PRO A N 1
ATOM 2688 C CA . PRO A 1 230 ? 213.53884 170.48847 145.52012 1.000 79.60737 175 PRO A CA 1
ATOM 2689 C C . PRO A 1 230 ? 213.30305 171.55692 146.57351 1.000 81.22447 175 PRO A C 1
ATOM 2690 O O . PRO A 1 230 ? 212.33546 172.32014 146.46541 1.000 82.49330 175 PRO A O 1
ATOM 2701 N N . ALA A 1 231 ? 214.16948 171.64620 147.58403 1.000 82.41820 176 ALA A N 1
ATOM 2702 C CA . ALA A 1 231 ? 213.99909 172.67362 148.60552 1.000 82.93507 176 ALA A CA 1
ATOM 2703 C C . ALA A 1 231 ? 214.11590 174.07229 148.01339 1.000 86.62838 176 ALA A C 1
ATOM 2704 O O . ALA A 1 231 ? 213.38927 174.98743 148.41829 1.000 85.63118 176 ALA A O 1
ATOM 2711 N N . ARG A 1 232 ? 215.01980 174.25970 147.05507 1.000 89.76363 177 ARG A N 1
ATOM 2712 C CA . ARG A 1 232 ? 215.24536 175.56742 146.45485 1.000 92.50484 177 ARG A CA 1
ATOM 2713 C C . ARG A 1 232 ? 214.31414 175.86151 145.28651 1.000 86.25174 177 ARG A C 1
ATOM 2714 O O . ARG A 1 232 ? 214.38105 176.96005 144.72543 1.000 87.12671 177 ARG A O 1
ATOM 2735 N N . SER A 1 233 ? 213.45202 174.92087 144.90579 1.000 81.49867 178 SER A N 1
ATOM 2736 C CA . SER A 1 233 ? 212.55745 175.12292 143.77508 1.000 83.96093 178 SER A CA 1
ATOM 2737 C C . SER A 1 233 ? 211.24688 175.79425 144.16113 1.000 88.38364 178 SER A C 1
ATOM 2738 O O . SER A 1 233 ? 210.48358 176.18380 143.27082 1.000 84.98880 178 SER A O 1
ATOM 2746 N N . VAL A 1 234 ? 210.97012 175.93879 145.45343 1.000 54.63668 179 VAL A N 1
ATOM 2747 C CA . VAL A 1 234 ? 209.80945 176.67067 145.94721 1.000 47.08183 179 VAL A CA 1
ATOM 2748 C C . VAL A 1 234 ? 210.31806 177.78298 146.85113 1.000 49.32847 179 VAL A C 1
ATOM 2749 O O . VAL A 1 234 ? 210.91743 177.51316 147.89969 1.000 53.63563 179 VAL A O 1
ATOM 2762 N N . VAL A 1 235 ? 210.09621 179.02798 146.44116 1.000 56.87146 180 VAL A N 1
ATOM 2763 C CA . VAL A 1 235 ? 210.61134 180.19279 147.14790 1.000 54.09915 180 VAL A CA 1
ATOM 2764 C C . VAL A 1 235 ? 209.43708 181.04606 147.60166 1.000 61.89452 180 VAL A C 1
ATOM 2765 O O . VAL A 1 235 ? 208.53847 181.35117 146.80899 1.000 60.36587 180 VAL A O 1
ATOM 2778 N N . VAL A 1 236 ? 209.45010 181.42536 148.87597 1.000 39.62678 181 VAL A N 1
ATOM 2779 C CA . VAL A 1 236 ? 208.41121 182.24686 149.48503 1.000 43.44685 181 VAL A CA 1
ATOM 2780 C C . VAL A 1 236 ? 208.97699 183.64768 149.66136 1.000 37.00202 181 VAL A C 1
ATOM 2781 O O . VAL A 1 236 ? 210.08810 183.81295 150.17963 1.000 39.93239 181 VAL A O 1
ATOM 2794 N N . ALA A 1 237 ? 208.22310 184.65280 149.22523 1.000 61.69129 182 ALA A N 1
ATOM 2795 C CA . ALA A 1 237 ? 208.68124 186.02601 149.37305 1.000 55.31887 182 ALA A CA 1
ATOM 2796 C C . ALA A 1 237 ? 208.84401 186.38362 150.84434 1.000 57.69629 182 ALA A C 1
ATOM 2797 O O . ALA A 1 237 ? 208.07791 185.93539 151.70160 1.000 63.91293 182 ALA A O 1
ATOM 2804 N N . GLU A 1 238 ? 209.85819 187.20327 151.13080 1.000 74.18202 183 GLU A N 1
ATOM 2805 C CA . GLU A 1 238 ? 210.18726 187.52057 152.51629 1.000 69.06033 183 GLU A CA 1
ATOM 2806 C C . GLU A 1 238 ? 209.03620 188.24009 153.20560 1.000 67.45463 183 GLU A C 1
ATOM 2807 O O . GLU A 1 238 ? 208.70153 187.93429 154.35615 1.000 76.21886 183 GLU A O 1
ATOM 2819 N N . ASP A 1 239 ? 208.41820 189.20039 152.51697 1.000 86.75286 184 ASP A N 1
ATOM 2820 C CA . ASP A 1 239 ? 207.36838 190.03192 153.08998 1.000 86.43277 184 ASP A CA 1
ATOM 2821 C C . ASP A 1 239 ? 205.99366 189.68777 152.52846 1.000 79.68819 184 ASP A C 1
ATOM 2822 O O . ASP A 1 239 ? 205.07094 190.50432 152.61130 1.000 80.21371 184 ASP A O 1
ATOM 2831 N N . GLY A 1 240 ? 205.83755 188.49826 151.95379 1.000 67.58441 185 GLY A N 1
ATOM 2832 C CA . GLY A 1 240 ? 204.57142 188.12481 151.36424 1.000 66.29256 185 GLY A CA 1
ATOM 2833 C C . GLY A 1 240 ? 203.55766 187.58930 152.34412 1.000 66.47860 185 GLY A C 1
ATOM 2834 O O . GLY A 1 240 ? 202.41671 187.31659 151.96140 1.000 69.21690 185 GLY A O 1
ATOM 2838 N N . SER A 1 241 ? 203.94539 187.42630 153.60596 1.000 55.80866 186 SER A N 1
ATOM 2839 C CA . SER A 1 241 ? 203.06157 186.83214 154.59806 1.000 62.07440 186 SER A CA 1
ATOM 2840 C C . SER A 1 241 ? 201.83407 187.71055 154.79168 1.000 62.45027 186 SER A C 1
ATOM 2841 O O . SER A 1 241 ? 201.95273 188.89782 155.10990 1.000 60.36153 186 SER A O 1
ATOM 2849 N N . ARG A 1 242 ? 200.65357 187.12448 154.59868 1.000 57.14562 187 ARG A N 1
ATOM 2850 C CA . ARG A 1 242 ? 199.38976 187.78262 154.90152 1.000 59.76511 187 ARG A CA 1
ATOM 2851 C C . ARG A 1 242 ? 198.67477 187.11486 156.07147 1.000 55.26847 187 ARG A C 1
ATOM 2852 O O . ARG A 1 242 ? 197.47912 187.33966 156.28126 1.000 52.33172 187 ARG A O 1
ATOM 2873 N N . LEU A 1 243 ? 199.39208 186.30907 156.84829 1.000 31.43030 188 LEU A N 1
ATOM 2874 C CA . LEU A 1 243 ? 198.79852 185.62553 157.98507 1.000 31.87579 188 LEU A CA 1
ATOM 2875 C C . LEU A 1 243 ? 198.65072 186.58588 159.15581 1.000 27.33313 188 LEU A C 1
ATOM 2876 O O . LEU A 1 243 ? 199.55511 187.37085 159.45466 1.000 33.56445 188 LEU A O 1
ATOM 2892 N N . ASN A 1 244 ? 197.49928 186.51682 159.81981 1.000 62.16516 189 ASN A N 1
ATOM 2893 C CA . ASN A 1 244 ? 197.22143 187.32553 160.99925 1.000 57.01144 189 ASN A CA 1
ATOM 2894 C C . ASN A 1 244 ? 197.45153 186.55328 162.29166 1.000 62.05447 189 ASN A C 1
ATOM 2895 O O . ASN A 1 244 ? 198.20697 187.00339 163.15799 1.000 59.16585 189 ASN A O 1
ATOM 2906 N N . GLN A 1 245 ? 196.81210 185.39250 162.43655 1.000 28.73238 190 GLN A N 1
ATOM 2907 C CA . GLN A 1 245 ? 196.88334 184.59713 163.65513 1.000 25.97794 190 GLN A CA 1
ATOM 2908 C C . GLN A 1 245 ? 197.68962 183.31528 163.46258 1.000 29.74579 190 GLN A C 1
ATOM 2909 O O . GLN A 1 245 ? 197.55712 182.38141 164.25782 1.000 27.86060 190 GLN A O 1
ATOM 2923 N N . TYR A 1 246 ? 198.53100 183.25544 162.43065 1.000 16.60047 191 TYR A N 1
ATOM 2924 C CA . TYR A 1 246 ? 199.33845 182.07951 162.14042 1.000 18.12207 191 TYR A CA 1
ATOM 2925 C C . TYR A 1 246 ? 200.76934 182.49727 161.83807 1.000 10.72276 191 TYR A C 1
ATOM 2926 O O . TYR A 1 246 ? 201.02689 183.61667 161.38787 1.000 11.78290 191 TYR A O 1
ATOM 2944 N N . ASP A 1 247 ? 201.69777 181.57841 162.09139 1.000 15.72678 192 ASP A N 1
AT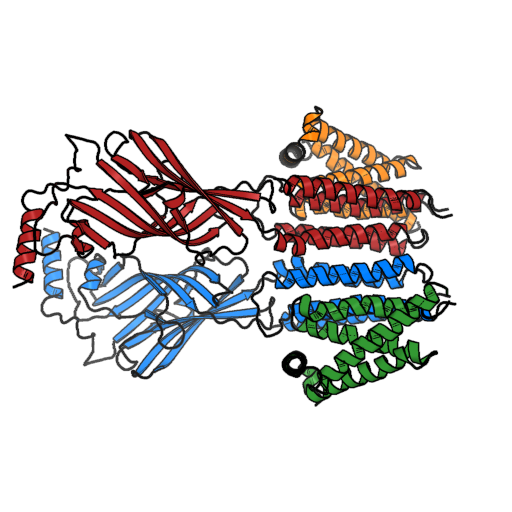OM 2945 C CA . ASP A 1 247 ? 203.10648 181.75100 161.76483 1.000 11.86435 192 ASP A CA 1
ATOM 2946 C C . ASP A 1 247 ? 203.53271 180.67366 160.78019 1.000 13.72847 192 ASP A C 1
ATOM 2947 O O . ASP A 1 247 ? 203.31938 179.48262 161.02849 1.000 15.57269 192 ASP A O 1
ATOM 2956 N N . LEU A 1 248 ? 204.13534 181.09130 159.66982 1.000 14.64628 193 LEU A N 1
ATOM 2957 C CA . LEU A 1 248 ? 204.62021 180.16359 158.65039 1.000 13.39706 193 LEU A CA 1
ATOM 2958 C C . LEU A 1 248 ? 206.03296 179.72645 159.01543 1.000 15.62421 193 LEU A C 1
ATOM 2959 O O . LEU A 1 248 ? 207.00084 180.45825 158.79676 1.000 18.04485 193 LEU A O 1
ATOM 2975 N N . LEU A 1 249 ? 206.15007 178.52107 159.57525 1.000 24.78438 194 LEU A N 1
ATOM 2976 C CA . LEU A 1 249 ? 207.45416 178.01738 159.98952 1.000 25.30368 194 LEU A CA 1
ATOM 2977 C C . LEU A 1 249 ? 208.29271 177.57975 158.79684 1.000 24.55404 194 LEU A C 1
ATOM 2978 O O . LEU A 1 249 ? 209.52624 177.63912 158.85065 1.000 26.09462 194 LEU A O 1
ATOM 2994 N N . GLY A 1 250 ? 207.64927 177.14085 157.72621 1.000 25.70091 195 GLY A N 1
ATOM 2995 C CA . GLY A 1 250 ? 208.35811 176.66349 156.55921 1.000 19.48062 195 GLY A CA 1
ATOM 2996 C C . GLY A 1 250 ? 207.44224 175.79574 155.71880 1.000 21.73454 195 GLY A C 1
ATOM 2997 O O . GLY A 1 250 ? 206.24621 175.68244 155.98437 1.000 19.02392 195 GLY A O 1
ATOM 3001 N N . GLN A 1 251 ? 208.03510 175.18714 154.69476 1.000 16.11603 196 GLN A N 1
ATOM 3002 C CA . GLN A 1 251 ? 207.30215 174.29598 153.80980 1.000 23.97699 196 GLN A CA 1
ATOM 3003 C C . GLN A 1 251 ? 208.19001 173.13051 153.40227 1.000 23.81041 196 GLN A C 1
ATOM 3004 O O . GLN A 1 251 ? 209.41924 173.23563 153.40098 1.000 19.76835 196 GLN A O 1
ATOM 3018 N N . THR A 1 252 ? 207.55001 172.01603 153.05416 1.000 50.95598 197 THR A N 1
ATOM 3019 C CA . THR A 1 252 ? 208.23135 170.84812 152.51697 1.000 43.91280 197 THR A CA 1
ATOM 3020 C C . THR A 1 252 ? 207.69970 170.54382 151.12462 1.000 51.64854 197 THR A C 1
ATOM 3021 O O . THR A 1 252 ? 206.48897 170.58982 150.88480 1.000 48.80206 197 THR A O 1
ATOM 3032 N N . VAL A 1 253 ? 208.61658 170.23192 150.21438 1.000 60.44592 198 VAL A N 1
ATOM 3033 C CA . VAL A 1 253 ? 208.31017 169.99609 148.80864 1.000 59.83664 198 VAL A CA 1
ATOM 3034 C C . VAL A 1 253 ? 208.49094 168.51582 148.50328 1.000 59.02417 198 VAL A C 1
ATOM 3035 O O . VAL A 1 253 ? 209.49883 167.91439 148.89344 1.000 66.13216 198 VAL A O 1
ATOM 3048 N N . ASP A 1 254 ? 207.51987 167.93300 147.80277 1.000 76.00162 199 ASP A N 1
ATOM 3049 C CA . ASP A 1 254 ? 207.52728 166.50750 147.50660 1.000 76.42758 199 ASP A CA 1
ATOM 3050 C C . ASP A 1 254 ? 206.71348 166.26736 146.24286 1.000 82.39126 199 ASP A C 1
ATOM 3051 O O . ASP A 1 254 ? 205.99439 167.14719 145.76326 1.000 80.51496 199 ASP A O 1
ATOM 3060 N N . SER A 1 255 ? 206.83747 165.05604 145.70401 1.000 68.25834 200 SER A N 1
ATOM 3061 C CA . SER A 1 255 ? 206.06419 164.63582 144.54548 1.000 63.54932 200 SER A CA 1
ATOM 3062 C C . SER A 1 255 ? 205.59992 163.20087 144.74172 1.000 70.17847 200 SER A C 1
ATOM 3063 O O . SER A 1 255 ? 206.25582 162.40831 145.42277 1.000 67.98280 200 SER A O 1
ATOM 3071 N N . GLY A 1 256 ? 204.46055 162.87373 144.13661 1.000 73.06834 201 GLY A N 1
ATOM 3072 C CA . GLY A 1 256 ? 203.89677 161.54511 144.26954 1.000 74.61287 201 GLY A CA 1
ATOM 3073 C C . GLY A 1 256 ? 203.12082 161.10036 143.04738 1.000 72.41486 201 GLY A C 1
ATOM 3074 O O . GLY A 1 256 ? 203.22185 161.71193 141.97952 1.000 76.26815 201 GLY A O 1
ATOM 3078 N N . ILE A 1 257 ? 202.34303 160.03006 143.19540 1.000 75.44847 202 ILE A N 1
ATOM 3079 C CA . ILE A 1 257 ? 201.54129 159.47064 142.11497 1.000 77.15173 202 ILE A CA 1
ATOM 3080 C C . ILE A 1 257 ? 200.12772 159.25450 142.63376 1.000 72.74950 202 ILE A C 1
ATOM 3081 O O . ILE A 1 257 ? 199.93533 158.82668 143.77735 1.000 71.59616 202 ILE A O 1
ATOM 3097 N N . VAL A 1 258 ? 199.13950 159.55117 141.79313 1.000 84.96559 203 VAL A N 1
ATOM 3098 C CA . VAL A 1 258 ? 197.73696 159.29714 142.09873 1.000 81.05149 203 VAL A CA 1
ATOM 3099 C C . VAL A 1 258 ? 197.13982 158.45935 140.97811 1.000 77.58145 203 VAL A C 1
ATOM 3100 O O . VAL A 1 258 ? 197.31375 158.77867 139.79668 1.000 77.90021 203 VAL A O 1
ATOM 3113 N N . GLN A 1 259 ? 196.44269 157.38892 141.34999 1.000 85.23701 204 GLN A N 1
ATOM 3114 C CA . GLN A 1 259 ? 195.75720 156.51105 140.40800 1.000 88.64368 204 GLN A CA 1
ATOM 3115 C C . GLN A 1 259 ? 194.26663 156.81054 140.50500 1.000 92.32687 204 GLN A C 1
ATOM 3116 O O . GLN A 1 259 ? 193.62999 156.49904 141.51733 1.000 84.37526 204 GLN A O 1
ATOM 3130 N N . SER A 1 260 ? 193.71529 157.41226 139.45610 1.000 91.83603 205 SER A N 1
ATOM 3131 C CA . SER A 1 260 ? 192.30399 157.75793 139.38841 1.000 84.48750 205 SER A CA 1
ATOM 3132 C C . SER A 1 260 ? 191.59369 156.84972 138.39012 1.000 85.09375 205 SER A C 1
ATOM 3133 O O . SER A 1 260 ? 192.19390 155.96227 137.77732 1.000 90.30284 205 SER A O 1
ATOM 3141 N N . SER A 1 261 ? 190.28927 157.08405 138.22953 1.000 88.77701 206 SER A N 1
ATOM 3142 C CA . SER A 1 261 ? 189.51094 156.28324 137.29206 1.000 96.31888 206 SER A CA 1
ATOM 3143 C C . SER A 1 261 ? 189.98054 156.48101 135.85717 1.000 90.69996 206 SER A C 1
ATOM 3144 O O . SER A 1 261 ? 189.83030 155.57726 135.02690 1.000 91.85856 206 SER A O 1
ATOM 3152 N N . THR A 1 262 ? 190.54965 157.64512 135.54384 1.000 93.81341 207 THR A N 1
ATOM 3153 C CA . THR A 1 262 ? 190.98322 157.93769 134.18467 1.000 93.01404 207 THR A CA 1
ATOM 3154 C C . THR A 1 262 ? 192.42008 157.51543 133.90809 1.000 86.98461 207 THR A C 1
ATOM 3155 O O . THR A 1 262 ? 192.84792 157.56081 132.74964 1.000 96.15798 207 THR A O 1
ATOM 3166 N N . GLY A 1 263 ? 193.16736 157.10972 134.92562 1.000 86.52202 208 GLY A N 1
ATOM 3167 C CA . GLY A 1 263 ? 194.51706 156.62677 134.75409 1.000 93.43290 208 GLY A CA 1
ATOM 3168 C C . GLY A 1 263 ? 195.38317 157.03312 135.92534 1.000 92.03129 208 GLY A C 1
ATOM 3169 O O . GLY A 1 263 ? 194.88705 157.36158 137.00153 1.000 89.17289 208 GLY A O 1
ATOM 3173 N N . GLU A 1 264 ? 196.69198 157.02315 135.68937 1.000 87.15530 209 GLU A N 1
ATOM 3174 C CA . GLU A 1 264 ? 197.69252 157.32564 136.70371 1.000 89.39331 209 GLU A CA 1
ATOM 3175 C C . GLU A 1 264 ? 198.40249 158.62249 136.34434 1.000 86.73473 209 GLU A C 1
ATOM 3176 O O . GLU A 1 264 ? 198.86610 158.78453 135.21108 1.000 90.72790 209 GLU A O 1
ATOM 3188 N N . TYR A 1 265 ? 198.49553 159.53632 137.30787 1.000 81.77527 210 TYR A N 1
ATOM 3189 C CA . TYR A 1 265 ? 198.98924 160.88256 137.06280 1.000 83.94021 210 TYR A CA 1
ATOM 3190 C C . TYR A 1 265 ? 200.08016 161.21187 138.06945 1.000 81.60116 210 TYR A C 1
ATOM 3191 O O . TYR A 1 265 ? 200.06867 160.72843 139.20482 1.000 90.47334 210 TYR A O 1
ATOM 3209 N N . VAL A 1 266 ? 201.02463 162.04079 137.63868 1.000 75.37922 211 VAL A N 1
ATOM 3210 C CA . VAL A 1 266 ? 202.06308 162.56413 138.51704 1.000 77.69306 211 VAL A CA 1
ATOM 3211 C C . VAL A 1 266 ? 201.52650 163.80583 139.21215 1.000 74.05787 211 VAL A C 1
ATOM 3212 O O . VAL A 1 266 ? 200.96698 164.69954 138.56520 1.000 73.90812 211 VAL A O 1
ATOM 3225 N N . VAL A 1 267 ? 201.68945 163.86137 140.53023 1.000 64.45775 212 VAL A N 1
ATOM 3226 C CA . VAL A 1 267 ? 201.22201 164.97899 141.33873 1.000 67.77844 212 VAL A CA 1
ATOM 3227 C C . VAL A 1 267 ? 202.41750 165.58113 142.05940 1.000 64.13895 212 VAL A C 1
ATOM 3228 O O . VAL A 1 267 ? 203.16409 164.86777 142.73970 1.000 58.23701 212 VAL A O 1
ATOM 3241 N N . MET A 1 268 ? 202.59406 166.88879 141.90860 1.000 69.33160 213 MET A N 1
ATOM 3242 C CA . MET A 1 268 ? 203.61931 167.63623 142.62085 1.000 72.47382 213 MET A CA 1
ATOM 3243 C C . MET A 1 268 ? 202.97342 168.32548 143.81260 1.000 71.68642 213 MET A C 1
ATOM 3244 O O . MET A 1 268 ? 201.96902 169.02848 143.65874 1.000 75.02717 213 MET A O 1
ATOM 3258 N N . THR A 1 269 ? 203.54769 168.12250 144.99424 1.000 49.26402 214 THR A N 1
ATOM 3259 C CA . THR A 1 269 ? 202.93952 168.56843 146.23684 1.000 49.20730 214 THR A CA 1
ATOM 3260 C C . THR A 1 269 ? 203.90842 169.44103 147.01572 1.000 45.65179 214 THR A C 1
ATOM 3261 O O . THR A 1 269 ? 205.11955 169.20254 147.01653 1.000 42.63914 214 THR A O 1
ATOM 3272 N N . THR A 1 270 ? 203.35740 170.45194 147.67847 1.000 42.59884 215 THR A N 1
ATOM 3273 C CA . THR A 1 270 ? 204.08595 171.27302 148.63196 1.000 37.22679 215 THR A CA 1
ATOM 3274 C C . THR A 1 270 ? 203.21205 171.43135 149.86280 1.000 45.16573 215 THR A C 1
ATOM 3275 O O . THR A 1 270 ? 202.02446 171.75044 149.74834 1.000 38.33752 215 THR A O 1
ATOM 3286 N N . HIS A 1 271 ? 203.80008 171.21062 151.03123 1.000 26.00362 216 HIS A N 1
ATOM 3287 C CA . HIS A 1 271 ? 203.10817 171.34161 152.30443 1.000 27.81509 216 HIS A CA 1
ATOM 3288 C C . HIS A 1 271 ? 203.67392 172.53726 153.05378 1.000 29.28264 216 HIS A C 1
ATOM 3289 O O . HIS A 1 271 ? 204.88210 172.60380 153.30256 1.000 29.83586 216 HIS A O 1
ATOM 3303 N N . PHE A 1 272 ? 202.80003 173.47288 153.40969 1.000 11.74223 217 PHE A N 1
ATOM 3304 C CA . PHE A 1 272 ? 203.17093 174.64569 154.18719 1.000 14.07211 217 PHE A CA 1
ATOM 3305 C C . PHE A 1 272 ? 202.82699 174.38118 155.64619 1.000 19.50626 217 PHE A C 1
ATOM 3306 O O . PHE A 1 272 ? 201.66573 174.12595 155.98170 1.000 18.77478 217 PHE A O 1
ATOM 3323 N N . HIS A 1 273 ? 203.83870 174.45128 156.50372 1.000 16.64117 218 HIS A N 1
ATOM 3324 C CA . HIS A 1 273 ? 203.72074 174.08087 157.90872 1.000 11.83654 218 HIS A CA 1
ATOM 3325 C C . HIS A 1 273 ? 203.40656 175.32259 158.73209 1.000 10.59027 218 HIS A C 1
ATOM 3326 O O . HIS A 1 273 ? 204.25875 176.20072 158.89795 1.000 14.98217 218 HIS A O 1
ATOM 3340 N N . LEU A 1 274 ? 202.18299 175.39303 159.24537 1.000 9.11386 219 LEU A N 1
ATOM 3341 C CA . LEU A 1 274 ? 201.68291 176.55923 159.95376 1.000 15.12754 219 LEU A CA 1
ATOM 3342 C C . LEU A 1 274 ? 201.52041 176.21049 161.42510 1.000 14.38651 219 LEU A C 1
ATOM 3343 O O . LEU A 1 274 ? 201.09529 175.10423 161.76968 1.000 16.38343 219 LEU A O 1
ATOM 3359 N N . LYS A 1 275 ? 201.87092 177.16179 162.28400 1.000 13.41906 220 LYS A N 1
ATOM 3360 C CA . LYS A 1 275 ? 201.74483 177.03398 163.72820 1.000 10.79445 220 LYS A CA 1
ATOM 3361 C C . LYS A 1 275 ? 200.91168 178.18093 164.27424 1.000 13.14156 220 LYS A C 1
ATOM 3362 O O . LYS A 1 275 ? 201.21134 179.35074 164.01540 1.000 17.52225 220 LYS A O 1
ATOM 3381 N N . ARG A 1 276 ? 199.86778 177.84157 165.02178 1.000 5.56133 221 ARG A N 1
ATOM 3382 C CA . ARG A 1 276 ? 198.97134 178.85275 165.55662 1.000 5.86722 221 ARG A CA 1
ATOM 3383 C C . ARG A 1 276 ? 199.72327 179.66919 166.59676 1.000 7.52233 221 ARG A C 1
ATOM 3384 O O . ARG A 1 276 ? 200.56790 179.14135 167.32520 1.000 14.87913 221 ARG A O 1
ATOM 3405 N N . LYS A 1 277 ? 199.42504 180.96387 166.66688 1.000 22.63297 222 LYS A N 1
ATOM 3406 C CA . LYS A 1 277 ? 200.00114 181.80938 167.70244 1.000 17.80942 222 LYS A CA 1
ATOM 3407 C C . LYS A 1 277 ? 199.06749 181.87652 168.90138 1.000 20.93654 222 LYS A C 1
ATOM 3408 O O . LYS A 1 277 ? 197.89625 182.24782 168.76946 1.000 17.73750 222 LYS A O 1
ATOM 3427 N N . ILE A 1 278 ? 199.59860 181.51772 170.07176 1.000 7.75499 223 ILE A N 1
ATOM 3428 C CA . ILE A 1 278 ? 198.78609 181.38393 171.27513 1.000 12.66943 223 ILE A CA 1
ATOM 3429 C C . ILE A 1 278 ? 198.61404 182.70488 172.00652 1.000 6.22940 223 ILE A C 1
ATOM 3430 O O . ILE A 1 278 ? 197.84767 182.76652 172.98033 1.000 7.05416 223 ILE A O 1
ATOM 3446 N N . GLY A 1 279 ? 199.29763 183.76445 171.57031 1.000 10.13421 224 GLY A N 1
ATOM 3447 C CA . GLY A 1 279 ? 199.29651 184.99618 172.34035 1.000 5.11771 224 GLY A CA 1
ATOM 3448 C C . GLY A 1 279 ? 197.90700 185.55215 172.57496 1.000 8.65281 224 GLY A C 1
ATOM 3449 O O . GLY A 1 279 ? 197.59598 186.02529 173.67022 1.000 3.44397 224 GLY A O 1
ATOM 3453 N N . TYR A 1 280 ? 197.05397 185.51411 171.55133 1.000 17.28053 225 TYR A N 1
ATOM 3454 C CA . TYR A 1 280 ? 195.71321 186.06496 171.70665 1.000 18.92421 225 TYR A CA 1
ATOM 3455 C C . TYR A 1 280 ? 194.94227 185.31627 172.78605 1.000 12.30519 225 TYR A C 1
ATOM 3456 O O . TYR A 1 280 ? 194.28490 185.92664 173.63691 1.000 18.07602 225 TYR A O 1
ATOM 3474 N N . PHE A 1 281 ? 195.01020 183.98385 172.76162 1.000 10.93386 226 PHE A N 1
ATOM 3475 C CA . PHE A 1 281 ? 194.23070 183.17641 173.69135 1.000 7.54235 226 PHE A CA 1
ATOM 3476 C C . PHE A 1 281 ? 194.82629 183.16486 175.09337 1.000 8.91987 226 PHE A C 1
ATOM 3477 O O . PHE A 1 281 ? 194.09136 182.99117 176.07156 1.000 5.31045 226 PHE A O 1
ATOM 3494 N N . VAL A 1 282 ? 196.14170 183.35228 175.21338 1.000 7.87202 227 VAL A N 1
ATOM 3495 C CA . VAL A 1 282 ? 196.75910 183.48246 176.53075 1.000 13.28727 227 VAL A CA 1
ATOM 3496 C C . VAL A 1 282 ? 196.20246 184.69672 177.25921 1.000 15.09848 227 VAL A C 1
ATOM 3497 O O . VAL A 1 282 ? 195.86221 184.63332 178.44605 1.000 7.34995 227 VAL A O 1
ATOM 3510 N N . ILE A 1 283 ? 196.10875 185.82427 176.55775 1.000 4.49143 228 ILE A N 1
ATOM 3511 C CA . ILE A 1 283 ? 195.56315 187.03323 177.16160 1.000 6.01613 228 ILE A CA 1
ATOM 3512 C C . ILE A 1 283 ? 194.06202 186.89015 177.37474 1.000 6.74864 228 ILE A C 1
ATOM 3513 O O . ILE A 1 283 ? 193.53083 187.27219 178.42406 1.000 8.05444 228 ILE A O 1
ATOM 3529 N N . GLN A 1 284 ? 193.35318 186.34544 176.38472 1.000 18.69276 229 GLN A N 1
ATOM 3530 C CA . GLN A 1 284 ? 191.89531 186.37273 176.42314 1.000 25.27263 229 GLN A CA 1
ATOM 3531 C C . GLN A 1 284 ? 191.33316 185.36962 177.42412 1.000 18.47219 229 GLN A C 1
ATOM 3532 O O . GLN A 1 284 ? 190.40585 185.69407 178.17500 1.000 22.71895 229 GLN A O 1
ATOM 3546 N N . THR A 1 285 ? 191.87244 184.15139 177.45452 1.000 10.92280 230 THR A N 1
ATOM 3547 C CA . THR A 1 285 ? 191.26185 183.06989 178.21906 1.000 3.36884 230 THR A CA 1
ATOM 3548 C C . THR A 1 285 ? 192.14300 182.52648 179.33245 1.000 11.77797 230 THR A C 1
ATOM 3549 O O . THR A 1 285 ? 191.70753 182.47668 180.48848 1.000 8.86436 230 THR A O 1
ATOM 3560 N N . TYR A 1 286 ? 193.37078 182.10846 179.02212 1.000 0.45772 231 TYR A N 1
ATOM 3561 C CA . TYR A 1 286 ? 194.17434 181.38590 180.00436 1.000 2.80385 231 TYR A CA 1
ATOM 3562 C C . TYR A 1 286 ? 194.50079 182.24867 181.21712 1.000 5.89855 231 TYR A C 1
ATOM 3563 O O . TYR A 1 286 ? 194.29579 181.83192 182.36278 1.000 7.89392 231 TYR A O 1
ATOM 3581 N N . LEU A 1 287 ? 195.01580 183.45276 180.98722 1.000 4.42908 232 LEU A N 1
ATOM 3582 C CA . LEU A 1 287 ? 195.40066 184.31129 182.10550 1.000 10.20014 232 LEU A CA 1
ATOM 3583 C C . LEU A 1 287 ? 194.23248 184.67567 183.00904 1.000 7.02599 232 LEU A C 1
ATOM 3584 O O . LEU A 1 287 ? 194.35623 184.51206 184.23518 1.000 10.86163 232 LEU A O 1
ATOM 3600 N N . PRO A 1 288 ? 193.09620 185.16269 182.50435 1.000 2.51210 233 PRO A N 1
ATOM 3601 C CA . PRO A 1 288 ? 191.96832 185.42488 183.41198 1.000 5.04935 233 PRO A CA 1
ATOM 3602 C C . PRO A 1 288 ? 191.54535 184.20919 184.21193 1.000 5.39676 233 PRO A C 1
ATOM 3603 O O . PRO A 1 288 ? 191.20689 184.33121 185.39565 1.000 3.70551 233 PRO A O 1
ATOM 3614 N N . CYS A 1 289 ? 191.55291 183.03094 183.59022 1.000 4.84472 234 CYS A N 1
ATOM 3615 C CA . CYS A 1 289 ? 191.20829 181.81181 184.31002 1.000 9.89844 234 CYS A CA 1
ATOM 3616 C C . CYS A 1 289 ? 192.21935 181.49590 185.40647 1.000 2.83454 234 CYS A C 1
ATOM 3617 O O . CYS A 1 289 ? 191.83329 181.12548 186.52051 1.000 1.64899 234 CYS A O 1
ATOM 3625 N N . ILE A 1 290 ? 193.51543 181.64029 185.12102 1.000 1.08324 235 ILE A N 1
ATOM 3626 C CA . ILE A 1 290 ? 194.52221 181.34257 186.13667 1.000 8.49762 235 ILE A CA 1
ATOM 3627 C C . ILE A 1 290 ? 194.38710 182.28821 187.32193 1.000 1.08858 235 ILE A C 1
ATOM 3628 O O . ILE A 1 290 ? 194.46463 181.86582 188.48175 1.000 7.19467 235 ILE A O 1
ATOM 3644 N N . MET A 1 291 ? 194.19199 183.58135 187.05692 1.000 4.57527 236 MET A N 1
ATOM 3645 C CA . MET A 1 291 ? 194.03679 184.53019 188.15417 1.000 1.96175 236 MET A CA 1
ATOM 3646 C C . MET A 1 291 ? 192.77520 184.23352 188.94968 1.000 4.27095 236 MET A C 1
ATOM 3647 O O . MET A 1 291 ? 192.75900 184.36250 190.17939 1.000 11.89147 236 MET A O 1
ATOM 3661 N N . THR A 1 292 ? 191.70784 183.82784 188.26218 1.000 1.99775 237 THR A N 1
ATOM 3662 C CA . THR A 1 292 ? 190.47190 183.48172 188.95116 1.000 1.00924 237 THR A CA 1
ATOM 3663 C C . THR A 1 292 ? 190.67496 182.29027 189.87777 1.000 3.81128 237 THR A C 1
ATOM 3664 O O . THR A 1 292 ? 190.17236 182.27968 191.00715 1.000 9.11612 237 THR A O 1
ATOM 3675 N N . VAL A 1 293 ? 191.40532 181.27353 189.41749 1.000 7.01612 238 VAL A N 1
ATOM 3676 C CA . VAL A 1 293 ? 191.68306 180.11924 190.26676 1.000 2.29900 238 VAL A CA 1
ATOM 3677 C C . VAL A 1 293 ? 192.50506 180.53814 191.47687 1.000 7.43871 238 VAL A C 1
ATOM 3678 O O . VAL A 1 293 ? 192.22184 180.13783 192.61204 1.000 5.00896 238 VAL A O 1
ATOM 3691 N N . ILE A 1 294 ? 193.53979 181.34845 191.25283 1.000 15.12203 239 ILE A N 1
ATOM 3692 C CA . ILE A 1 294 ? 194.33259 181.85701 192.36666 1.000 12.82754 239 ILE A CA 1
ATOM 3693 C C . ILE A 1 294 ? 193.46449 182.70230 193.28558 1.000 6.26176 239 ILE A C 1
ATOM 3694 O O . ILE A 1 294 ? 193.55151 182.60664 194.51563 1.000 13.90020 239 ILE A O 1
ATOM 3710 N N . LEU A 1 295 ? 192.61686 183.54717 192.69901 1.000 5.91224 240 LEU A N 1
ATOM 3711 C CA . LEU A 1 295 ? 191.74572 184.40655 193.49068 1.000 3.44530 240 LEU A CA 1
ATOM 3712 C C . LEU A 1 295 ? 190.81269 183.59040 194.37522 1.000 6.56403 240 LEU A C 1
ATOM 3713 O O . LEU A 1 295 ? 190.59450 183.93258 195.54112 1.000 6.75407 240 LEU A O 1
ATOM 3729 N N . SER A 1 296 ? 190.26750 182.49691 193.84378 1.000 6.35061 241 SER A N 1
ATOM 3730 C CA . SER A 1 296 ? 189.35193 181.66543 194.61864 1.000 9.84603 241 SER A CA 1
ATOM 3731 C C . SER A 1 296 ? 190.03522 181.05451 195.83596 1.000 0.35999 241 SER A C 1
ATOM 3732 O O . SER A 1 296 ? 189.43133 180.95783 196.91036 1.000 3.13890 241 SER A O 1
ATOM 3740 N N . GLN A 1 297 ? 191.29324 180.63750 195.69217 1.000 10.28740 242 GLN A N 1
ATOM 3741 C CA . GLN A 1 297 ? 192.00489 179.99682 196.79213 1.000 9.47613 242 GLN A CA 1
ATOM 3742 C C . GLN A 1 297 ? 192.36768 180.95704 197.91770 1.000 8.26263 242 GLN A C 1
ATOM 3743 O O . GLN A 1 297 ? 192.76192 180.49418 198.99315 1.000 2.95677 242 GLN A O 1
ATOM 3757 N N . VAL A 1 298 ? 192.25112 182.26965 197.70704 1.000 4.84805 243 VAL A N 1
ATOM 3758 C CA . VAL A 1 298 ? 192.47810 183.21612 198.79303 1.000 9.35394 243 VAL A CA 1
ATOM 3759 C C . VAL A 1 298 ? 191.45263 183.01669 199.89731 1.000 6.97096 243 VAL A C 1
ATOM 3760 O O . VAL A 1 298 ? 191.70896 183.36944 201.05310 1.000 8.88979 243 VAL A O 1
ATOM 3773 N N . SER A 1 299 ? 190.28623 182.45657 199.56731 1.000 3.37728 244 SER A N 1
ATOM 3774 C CA . SER A 1 299 ? 189.24301 182.27124 200.56852 1.000 7.95336 244 SER A CA 1
ATOM 3775 C C . SER A 1 299 ? 189.71024 181.38828 201.71371 1.000 8.12370 244 SER A C 1
ATOM 3776 O O . SER A 1 299 ? 189.23735 181.54496 202.84483 1.000 8.83437 244 SER A O 1
ATOM 3784 N N . PHE A 1 300 ? 190.63179 180.46026 201.45434 1.000 1.75681 245 PHE A N 1
ATOM 3785 C CA . PHE A 1 300 ? 191.06873 179.56951 202.51964 1.000 7.40338 245 PHE A CA 1
ATOM 3786 C C . PHE A 1 300 ? 191.74412 180.34024 203.64156 1.000 7.08646 245 PHE A C 1
ATOM 3787 O O . PHE A 1 300 ? 191.82154 179.83951 204.76853 1.000 7.45691 245 PHE A O 1
ATOM 3804 N N . TRP A 1 301 ? 192.23438 181.54353 203.35493 1.000 13.90515 246 TRP A N 1
ATOM 3805 C CA . TRP A 1 301 ? 192.91795 182.36736 204.33790 1.000 10.32133 246 TRP A CA 1
ATOM 3806 C C . TRP A 1 301 ? 191.97388 183.29277 205.09418 1.000 9.31638 246 TRP A C 1
ATOM 3807 O O . TRP A 1 301 ? 192.41670 183.97034 206.02751 1.000 10.01261 246 TRP A O 1
ATOM 3828 N N . LEU A 1 302 ? 190.69677 183.34279 204.72123 1.000 8.52609 247 LEU A N 1
ATOM 3829 C CA . LEU A 1 302 ? 189.72265 184.15214 205.43754 1.000 9.61431 247 LEU A CA 1
ATOM 3830 C C . LEU A 1 302 ? 189.12355 183.36979 206.59922 1.000 9.78384 247 LEU A C 1
ATOM 3831 O O . LEU A 1 302 ? 189.01899 182.14110 206.56073 1.000 2.76887 247 LEU A O 1
ATOM 3847 N N . ASN A 1 303 ? 188.73421 184.09888 207.64147 1.000 19.28667 248 ASN A N 1
ATOM 3848 C CA . ASN A 1 303 ? 188.14819 183.46720 208.81409 1.000 22.69849 248 ASN A CA 1
ATOM 3849 C C . ASN A 1 303 ? 186.81027 182.81459 208.48157 1.000 19.66029 248 ASN A C 1
ATOM 3850 O O . ASN A 1 303 ? 186.03261 183.32206 207.66875 1.000 20.57457 248 ASN A O 1
ATOM 3861 N N . ARG A 1 304 ? 186.54974 181.67685 209.12747 1.000 16.76504 249 ARG A N 1
ATOM 3862 C CA . ARG A 1 304 ? 185.35493 180.88292 208.86072 1.000 20.34043 249 ARG A CA 1
ATOM 3863 C C . ARG A 1 304 ? 184.06583 181.57909 209.28301 1.000 11.38538 249 ARG A C 1
ATOM 3864 O O . ARG A 1 304 ? 182.98741 181.17273 208.83830 1.000 12.82288 249 ARG A O 1
ATOM 3885 N N . GLU A 1 305 ? 184.14661 182.61271 210.12200 1.000 18.25764 250 GLU A N 1
ATOM 3886 C CA . GLU A 1 305 ? 182.97238 183.33087 210.60211 1.000 18.26371 250 GLU A CA 1
ATOM 3887 C C . GLU A 1 305 ? 182.50361 184.44582 209.67045 1.000 20.94442 250 GLU A C 1
ATOM 3888 O O . GLU A 1 305 ? 181.81508 185.36557 210.12777 1.000 14.92753 250 GLU A O 1
ATOM 3900 N N . SER A 1 306 ? 182.85028 184.39132 208.38561 1.000 13.22187 251 SER A N 1
ATOM 3901 C CA . SER A 1 306 ? 182.42558 185.43216 207.45624 1.000 12.23191 251 SER A CA 1
ATOM 3902 C C . SER A 1 306 ? 181.53738 184.80378 206.38953 1.000 15.92978 251 SER A C 1
ATOM 3903 O O . SER A 1 306 ? 181.72498 185.03627 205.19084 1.000 9.77413 251 SER A O 1
ATOM 3911 N N . VAL A 1 307 ? 180.56654 184.00075 206.83329 1.000 18.64816 252 VAL A N 1
ATOM 3912 C CA . VAL A 1 307 ? 179.76761 183.20142 205.90250 1.000 17.90212 252 VAL A CA 1
ATOM 3913 C C . VAL A 1 307 ? 179.14754 184.03628 204.78648 1.000 14.34311 252 VAL A C 1
ATOM 3914 O O . VAL A 1 307 ? 179.25107 183.63695 203.61882 1.000 17.34235 252 VAL A O 1
ATOM 3927 N N . PRO A 1 308 ? 178.50117 185.17391 205.05685 1.000 30.77051 253 PRO A N 1
ATOM 3928 C CA . PRO A 1 308 ? 177.95673 185.96701 203.94089 1.000 31.10760 253 PRO A CA 1
ATOM 3929 C C . PRO A 1 308 ? 179.00685 186.40692 202.94056 1.000 29.08810 253 PRO A C 1
ATOM 3930 O O . PRO A 1 308 ? 178.75007 186.40217 201.73047 1.000 24.37512 253 PRO A O 1
ATOM 3941 N N . ALA A 1 309 ? 180.19005 186.79065 203.41553 1.000 9.98316 254 ALA A N 1
ATOM 3942 C CA . ALA A 1 309 ? 181.22912 187.26885 202.51214 1.000 8.57122 254 ALA A CA 1
ATOM 3943 C C . ALA A 1 309 ? 181.77491 186.13979 201.64884 1.000 15.51257 254 ALA A C 1
ATOM 3944 O O . ALA A 1 309 ? 181.88999 186.27803 200.42572 1.000 13.81604 254 ALA A O 1
ATOM 3951 N N . ARG A 1 310 ? 182.11776 185.00997 202.27126 1.000 0.60010 255 ARG A N 1
ATOM 3952 C CA . ARG A 1 310 ? 182.71072 183.90988 201.52122 1.000 3.47772 255 ARG A CA 1
ATOM 3953 C C . ARG A 1 310 ? 181.71316 183.22351 200.59908 1.000 1.99351 255 ARG A C 1
ATOM 3954 O O . ARG A 1 310 ? 182.10369 182.73947 199.53067 1.000 4.64411 255 ARG A O 1
ATOM 3975 N N . THR A 1 311 ? 180.43308 183.16071 200.97311 1.000 9.35103 256 THR A N 1
ATOM 3976 C CA . THR A 1 311 ? 179.45922 182.60919 200.03887 1.000 8.07624 256 THR A CA 1
ATOM 3977 C C . THR A 1 311 ? 179.36134 183.46718 198.78641 1.000 12.85388 256 THR A C 1
ATOM 3978 O O . THR A 1 311 ? 179.29130 182.94177 197.66949 1.000 8.53006 256 THR A O 1
ATOM 3989 N N . VAL A 1 312 ? 179.35467 184.79095 198.94846 1.000 3.48158 257 VAL A N 1
ATOM 3990 C CA . VAL A 1 312 ? 179.32186 185.66899 197.78420 1.000 11.53154 257 VAL A CA 1
ATOM 3991 C C . VAL A 1 312 ? 180.59411 185.49175 196.97076 1.000 3.21556 257 VAL A C 1
ATOM 3992 O O . VAL A 1 312 ? 180.57943 185.53643 195.73464 1.000 9.34488 257 VAL A O 1
ATOM 4005 N N . PHE A 1 313 ? 181.71883 185.30301 197.66271 1.000 8.46656 258 PHE A N 1
ATOM 4006 C CA . PHE A 1 313 ? 182.98537 185.03374 196.99411 1.000 13.13610 258 PHE A CA 1
ATOM 4007 C C . PHE A 1 313 ? 182.88025 183.80677 196.09980 1.000 9.51532 258 PHE A C 1
ATOM 4008 O O . PHE A 1 313 ? 183.25005 183.84764 194.92073 1.000 9.18322 258 PHE A O 1
ATOM 4025 N N . GLY A 1 314 ? 182.37393 182.70132 196.64510 1.000 9.49057 259 GLY A N 1
ATOM 4026 C CA . GLY A 1 314 ? 182.32535 181.47244 195.87257 1.000 6.22614 259 GLY A CA 1
ATOM 4027 C C . GLY A 1 314 ? 181.40288 181.60744 194.67899 1.000 4.68409 259 GLY A C 1
ATOM 4028 O O . GLY A 1 314 ? 181.75053 181.22904 193.55814 1.000 8.22273 259 GLY A O 1
ATOM 4032 N N . VAL A 1 315 ? 180.20940 182.15523 194.90682 1.000 12.88093 260 VAL A N 1
ATOM 4033 C CA . VAL A 1 315 ? 179.21259 182.23168 193.84786 1.000 14.87554 260 VAL A CA 1
ATOM 4034 C C . VAL A 1 315 ? 179.67701 183.18855 192.76017 1.000 8.15914 260 VAL A C 1
ATOM 4035 O O . VAL A 1 315 ? 179.57162 182.89335 191.56420 1.000 13.32334 260 VAL A O 1
ATOM 4048 N N . THR A 1 316 ? 180.19860 184.34888 193.15827 1.000 13.88909 261 THR A N 1
ATOM 4049 C CA . THR A 1 316 ? 180.63310 185.34643 192.18767 1.000 8.30922 261 THR A CA 1
ATOM 4050 C C . THR A 1 316 ? 181.77089 184.81937 191.32323 1.000 6.49591 261 THR A C 1
ATOM 4051 O O . THR A 1 316 ? 181.78684 185.03054 190.10510 1.000 13.13368 261 THR A O 1
ATOM 4062 N N . THR A 1 317 ? 182.73613 184.13436 191.93918 1.000 8.44506 262 THR A N 1
ATOM 4063 C CA . THR A 1 317 ? 183.85781 183.58700 191.18407 1.000 3.06209 262 THR A CA 1
ATOM 4064 C C . THR A 1 317 ? 183.40138 182.51658 190.20020 1.000 9.14843 262 THR A C 1
ATOM 4065 O O . THR A 1 317 ? 183.88932 182.45943 189.06553 1.000 8.62671 262 THR A O 1
ATOM 4076 N N . VAL A 1 318 ? 182.46599 181.65977 190.61132 1.000 7.20662 263 VAL A N 1
ATOM 4077 C CA . VAL A 1 318 ? 181.92588 180.66223 189.69182 1.000 1.21456 263 VAL A CA 1
ATOM 4078 C C . VAL A 1 318 ? 181.22114 181.34460 188.52867 1.000 5.02324 263 VAL A C 1
ATOM 4079 O O . VAL A 1 318 ? 181.33829 180.91936 187.37312 1.000 8.12407 263 VAL A O 1
ATOM 4092 N N . LEU A 1 319 ? 180.47926 182.41403 188.81587 1.000 9.05161 264 LEU A N 1
ATOM 4093 C CA . LEU A 1 319 ? 179.83820 183.18316 187.75613 1.000 17.74218 264 LEU A CA 1
ATOM 4094 C C . LEU A 1 319 ? 180.86769 183.75320 186.78891 1.000 15.05840 264 LEU A C 1
ATOM 4095 O O . LEU A 1 319 ? 180.66920 183.71532 185.56905 1.000 16.65949 264 LEU A O 1
ATOM 4111 N N . THR A 1 320 ? 181.97396 184.28858 187.30947 1.000 8.12372 265 THR A N 1
ATOM 4112 C CA . THR A 1 320 ? 182.99168 184.85301 186.42943 1.000 4.24550 265 THR A CA 1
ATOM 4113 C C . THR A 1 320 ? 183.56509 183.77973 185.51315 1.000 5.30719 265 THR A C 1
ATOM 4114 O O . THR A 1 320 ? 183.73493 184.00735 184.30964 1.000 8.32001 265 THR A O 1
ATOM 4125 N N . MET A 1 321 ? 183.86979 182.60177 186.06212 1.000 5.46458 266 MET A N 1
ATOM 4126 C CA . MET A 1 321 ? 184.40558 181.52541 185.23629 1.000 4.49617 266 MET A CA 1
ATOM 4127 C C . MET A 1 321 ? 183.39342 181.11058 184.18037 1.000 7.47080 266 MET A C 1
ATOM 4128 O O . MET A 1 321 ? 183.75806 180.81678 183.03590 1.000 3.30835 266 MET A O 1
ATOM 4142 N N . THR A 1 322 ? 182.11307 181.07875 184.55053 1.000 9.63026 267 THR A N 1
ATOM 4143 C CA . THR A 1 322 ? 181.07016 180.78199 183.57803 1.000 8.10473 267 THR A CA 1
ATOM 4144 C C . THR A 1 322 ? 181.06129 181.80698 182.45380 1.000 6.83957 267 THR A C 1
ATOM 4145 O O . THR A 1 322 ? 180.95311 181.44638 181.27694 1.000 8.32529 267 THR A O 1
ATOM 4156 N N . THR A 1 323 ? 181.18413 183.09123 182.79293 1.000 7.90863 268 THR A N 1
ATOM 4157 C CA . THR A 1 323 ? 181.21484 184.11784 181.75809 1.000 9.52195 268 THR A CA 1
ATOM 4158 C C . THR A 1 323 ? 182.43171 183.94852 180.85662 1.000 15.06385 268 THR A C 1
ATOM 4159 O O . THR A 1 323 ? 182.32410 184.05778 179.62974 1.000 8.65512 268 THR A O 1
ATOM 4170 N N . LEU A 1 324 ? 183.60042 183.68439 181.44530 1.000 2.42626 269 LEU A N 1
ATOM 4171 C CA . LEU A 1 324 ? 184.81348 183.55008 180.64467 1.000 11.91131 269 LEU A CA 1
ATOM 4172 C C . LEU A 1 324 ? 184.70708 182.34655 179.71960 1.000 3.46715 269 LEU A C 1
ATOM 4173 O O . LEU A 1 324 ? 185.11077 182.40729 178.55230 1.000 6.13457 269 LEU A O 1
ATOM 4189 N N . SER A 1 325 ? 184.16078 181.24238 180.22977 1.000 8.61167 270 SER A N 1
ATOM 4190 C CA . SER A 1 325 ? 184.02924 180.03091 179.43072 1.000 12.92802 270 SER A CA 1
ATOM 4191 C C . SER A 1 325 ? 183.12051 180.27200 178.23410 1.000 18.44015 270 SER A C 1
ATOM 4192 O O . SER A 1 325 ? 183.39518 179.79286 177.12784 1.000 16.69998 270 SER A O 1
ATOM 4200 N N . ILE A 1 326 ? 182.02978 181.01222 178.43746 1.000 21.70962 271 ILE A N 1
ATOM 4201 C CA . ILE A 1 326 ? 181.08844 181.26406 177.35163 1.000 29.83754 271 ILE A CA 1
ATOM 4202 C C . ILE A 1 326 ? 181.76442 182.05291 176.24011 1.000 26.04594 271 ILE A C 1
ATOM 4203 O O . ILE A 1 326 ? 181.57485 181.76221 175.05272 1.000 29.83776 271 ILE A O 1
ATOM 4219 N N . SER A 1 327 ? 182.56084 183.06094 176.59607 1.000 25.35427 272 SER A N 1
ATOM 4220 C CA . SER A 1 327 ? 183.13296 183.92256 175.57216 1.000 17.14665 272 SER A CA 1
ATOM 4221 C C . SER A 1 327 ? 184.34580 183.29819 174.89880 1.000 17.58105 272 SER A C 1
ATOM 4222 O O . SER A 1 327 ? 184.79710 183.81441 173.87094 1.000 25.22047 272 SER A O 1
ATOM 4230 N N . ALA A 1 328 ? 184.88089 182.20690 175.44849 1.000 14.49548 273 ALA A N 1
ATOM 4231 C CA . ALA A 1 328 ? 186.10063 181.62605 174.90108 1.000 15.42909 273 ALA A CA 1
ATOM 4232 C C . ALA A 1 328 ? 185.82879 180.99260 173.54353 1.000 13.66164 273 ALA A C 1
ATOM 4233 O O . ALA A 1 328 ? 186.58967 181.18542 172.58827 1.000 13.64237 273 ALA A O 1
ATOM 4240 N N . ARG A 1 329 ? 184.74102 180.23157 173.44569 1.000 30.24408 274 ARG A N 1
ATOM 4241 C CA . ARG A 1 329 ? 184.34056 179.55396 172.22107 1.000 27.90967 274 ARG A CA 1
ATOM 4242 C C . ARG A 1 329 ? 183.37672 180.37714 171.37848 1.000 26.94825 274 ARG A C 1
ATOM 4243 O O . ARG A 1 329 ? 182.91325 179.89221 170.34106 1.000 23.87354 274 ARG A O 1
ATOM 4264 N N . ASN A 1 330 ? 183.06259 181.60263 171.80208 1.000 35.09465 275 ASN A N 1
ATOM 4265 C CA . ASN A 1 330 ? 182.16740 182.45705 171.02998 1.000 39.18377 275 ASN A CA 1
ATOM 4266 C C . ASN A 1 330 ? 182.64692 182.59531 169.59102 1.000 38.38941 275 ASN A C 1
ATOM 4267 O O . ASN A 1 330 ? 181.83734 182.67741 168.66007 1.000 38.32542 275 ASN A O 1
ATOM 4278 N N . SER A 1 331 ? 183.96308 182.62369 169.39228 1.000 44.47898 276 SER A N 1
ATOM 4279 C CA . SER A 1 331 ? 184.55024 182.82269 168.07399 1.000 46.15767 276 SER A CA 1
ATOM 4280 C C . SER A 1 331 ? 184.82350 181.51725 167.33876 1.000 47.82922 276 SER A C 1
ATOM 4281 O O . SER A 1 331 ? 184.71536 181.47863 166.10755 1.000 51.74461 276 SER A O 1
ATOM 4289 N N . LEU A 1 332 ? 185.17181 180.45002 168.05264 1.000 30.20424 277 LEU A N 1
ATOM 4290 C CA . LEU A 1 332 ? 185.57244 179.22042 167.38967 1.000 31.35903 277 LEU A CA 1
ATOM 4291 C C . LEU A 1 332 ? 184.37311 178.56164 166.70700 1.000 32.28054 277 LEU A C 1
ATOM 4292 O O . LEU A 1 332 ? 183.24100 178.66330 167.18702 1.000 33.00885 277 LEU A O 1
ATOM 4308 N N . PRO A 1 333 ? 184.59509 177.87929 165.58367 1.000 61.24323 278 PRO A N 1
ATOM 4309 C CA . PRO A 1 333 ? 183.51512 177.09272 164.97842 1.000 63.12600 278 PRO A CA 1
ATOM 4310 C C . PRO A 1 333 ? 183.10106 175.91558 165.84568 1.000 57.82661 278 PRO A C 1
ATOM 4311 O O . PRO A 1 333 ? 183.88766 175.37345 166.62581 1.000 61.28002 278 PRO A O 1
ATOM 4322 N N . LYS A 1 334 ? 181.83689 175.52434 165.69401 1.000 64.54351 279 LYS A N 1
ATOM 4323 C CA . LYS A 1 334 ? 181.22365 174.48515 166.51936 1.000 64.54997 279 LYS A CA 1
ATOM 4324 C C . LYS A 1 334 ? 181.73485 173.12383 166.05746 1.000 63.73620 279 LYS A C 1
ATOM 4325 O O . LYS A 1 334 ? 181.10925 172.43401 165.24948 1.000 64.48639 279 LYS A O 1
ATOM 4344 N N . VAL A 1 335 ? 182.89156 172.73013 166.57845 1.000 39.28372 280 VAL A N 1
ATOM 4345 C CA . VAL A 1 335 ? 183.48087 171.43480 166.25808 1.000 40.81313 280 VAL A CA 1
ATOM 4346 C C . VAL A 1 335 ? 183.02702 170.42942 167.30641 1.000 38.53920 280 VAL A C 1
ATOM 4347 O O . VAL A 1 335 ? 182.93605 170.75299 168.49672 1.000 39.50024 280 VAL A O 1
ATOM 4360 N N . ALA A 1 336 ? 182.73927 169.19958 166.86943 1.000 48.08940 281 ALA A N 1
ATOM 4361 C CA . ALA A 1 336 ? 182.24278 168.19637 167.80655 1.000 45.46306 281 ALA A CA 1
ATOM 4362 C C . ALA A 1 336 ? 183.28566 167.82267 168.85356 1.000 39.76017 281 ALA A C 1
ATOM 4363 O O . ALA A 1 336 ? 182.96049 167.71145 170.04136 1.000 41.34101 281 ALA A O 1
ATOM 4370 N N . TYR A 1 337 ? 184.53718 167.62441 168.44715 1.000 22.65193 282 TYR A N 1
ATOM 4371 C CA . TYR A 1 337 ? 185.53363 167.18135 169.41096 1.000 25.32216 282 TYR A CA 1
ATOM 4372 C C . TYR A 1 337 ? 185.92326 168.32745 170.34169 1.000 25.29671 282 TYR A C 1
ATOM 4373 O O . TYR A 1 337 ? 185.75296 169.50841 170.02751 1.000 28.55010 282 TYR A O 1
ATOM 4391 N N . ALA A 1 338 ? 186.44461 167.96068 171.50910 1.000 19.20547 283 ALA A N 1
ATOM 4392 C CA . ALA A 1 338 ? 186.89624 168.93376 172.49196 1.000 13.85638 283 ALA A CA 1
ATOM 4393 C C . ALA A 1 338 ? 188.33277 169.34976 172.21872 1.000 19.32446 283 ALA A C 1
ATOM 4394 O O . ALA A 1 338 ? 189.17439 168.52191 171.85878 1.000 10.18159 283 ALA A O 1
ATOM 4401 N N . THR A 1 339 ? 188.60974 170.63634 172.39934 1.000 11.96590 284 THR A N 1
ATOM 4402 C CA . THR A 1 339 ? 189.95338 171.14872 172.20122 1.000 7.42319 284 THR A CA 1
ATOM 4403 C C . THR A 1 339 ? 190.73633 171.17152 173.51320 1.000 8.87785 284 THR A C 1
ATOM 4404 O O . THR A 1 339 ? 190.20535 170.92925 174.59866 1.000 6.79720 284 THR A O 1
ATOM 4415 N N . ALA A 1 340 ? 192.03032 171.47084 173.38925 1.000 7.15680 285 ALA A N 1
ATOM 4416 C CA . ALA A 1 340 ? 192.89936 171.59096 174.55528 1.000 6.32898 285 ALA A CA 1
ATOM 4417 C C . ALA A 1 340 ? 192.45170 172.71789 175.47693 1.000 8.07943 285 ALA A C 1
ATOM 4418 O O . ALA A 1 340 ? 192.54747 172.60490 176.70403 1.000 6.07748 285 ALA A O 1
ATOM 4425 N N . MET A 1 341 ? 191.96077 173.81560 174.89983 1.000 6.21980 286 MET A N 1
ATOM 4426 C CA . MET A 1 341 ? 191.46320 174.92597 175.70481 1.000 11.07223 286 MET A CA 1
ATOM 4427 C C . MET A 1 341 ? 190.27443 174.51260 176.56110 1.000 12.57222 286 MET A C 1
ATOM 4428 O O . MET A 1 341 ? 190.16689 174.92356 177.72245 1.000 6.46803 286 MET A O 1
ATOM 4442 N N . ASP A 1 342 ? 189.37047 173.70181 176.01262 1.000 6.48063 287 ASP A N 1
ATOM 4443 C CA . ASP A 1 342 ? 188.21647 173.26879 176.79176 1.000 6.24710 287 ASP A CA 1
ATOM 4444 C C . ASP A 1 342 ? 188.65273 172.50481 178.03401 1.000 5.04270 287 ASP A C 1
ATOM 4445 O O . ASP A 1 342 ? 188.09842 172.70531 179.12046 1.000 14.51212 287 ASP A O 1
ATOM 4454 N N . TRP A 1 343 ? 189.64450 171.62429 177.89741 1.000 6.79454 288 TRP A N 1
ATOM 4455 C CA . TRP A 1 343 ? 190.12816 170.88641 179.05813 1.000 4.26493 288 TRP A CA 1
ATOM 4456 C C . TRP A 1 343 ? 190.67511 171.83039 180.12039 1.000 0.96067 288 TRP A C 1
ATOM 4457 O O . TRP A 1 343 ? 190.40424 171.65682 181.31412 1.000 3.91269 288 TRP A O 1
ATOM 4478 N N . PHE A 1 344 ? 191.44084 172.84119 179.70736 1.000 1.84977 289 PHE A N 1
ATOM 4479 C CA . PHE A 1 344 ? 191.97589 173.79680 180.67130 1.000 3.58793 289 PHE A CA 1
ATOM 4480 C C . PHE A 1 344 ? 190.86341 174.56318 181.37420 1.000 4.79639 289 PHE A C 1
ATOM 4481 O O . PHE A 1 344 ? 190.90622 174.75569 182.59451 1.000 6.14042 289 PHE A O 1
ATOM 4498 N N . ILE A 1 345 ? 189.85966 175.01199 180.62079 1.000 2.93550 290 ILE A N 1
ATOM 4499 C CA . ILE A 1 345 ? 188.75279 175.74751 181.22257 1.000 9.75937 290 ILE A CA 1
ATOM 4500 C C . ILE A 1 345 ? 187.96754 174.85469 182.17213 1.000 10.41644 290 ILE A C 1
ATOM 4501 O O . ILE A 1 345 ? 187.58397 175.27677 183.26918 1.000 6.27147 290 ILE A O 1
ATOM 4517 N N . ALA A 1 346 ? 187.70980 173.61180 181.76687 1.000 8.84374 291 ALA A N 1
ATOM 4518 C CA . ALA A 1 346 ? 186.95153 172.70092 182.61529 1.000 5.05549 291 ALA A CA 1
ATOM 4519 C C . ALA A 1 346 ? 187.67308 172.44117 183.92949 1.000 5.25248 291 ALA A C 1
ATOM 4520 O O . ALA A 1 346 ? 187.04939 172.42943 184.99674 1.000 2.06791 291 ALA A O 1
ATOM 4527 N N . VAL A 1 347 ? 188.98819 172.22936 183.87536 1.000 4.42569 292 VAL A N 1
ATOM 4528 C CA . VAL A 1 347 ? 189.74349 171.99271 185.10124 1.000 3.68456 292 VAL A CA 1
ATOM 4529 C C . VAL A 1 347 ? 189.70817 173.22392 185.99447 1.000 5.35723 292 VAL A C 1
ATOM 4530 O O . VAL A 1 347 ? 189.51934 173.11928 187.21199 1.000 6.15782 292 VAL A O 1
ATOM 4543 N N . CYS A 1 348 ? 189.87697 174.40945 185.40890 1.000 6.97480 293 CYS A N 1
ATOM 4544 C CA . CYS A 1 348 ? 189.79913 175.63088 186.20086 1.000 5.58111 293 CYS A CA 1
ATOM 4545 C C . CYS A 1 348 ? 188.42303 175.79277 186.83202 1.000 2.54486 293 CYS A C 1
ATOM 4546 O O . CYS A 1 348 ? 188.30696 176.22443 187.98473 1.000 5.17128 293 CYS A O 1
ATOM 4554 N N . TYR A 1 349 ? 187.36647 175.44953 186.09256 1.000 5.14292 294 TYR A N 1
ATOM 4555 C CA . TYR A 1 349 ? 186.02018 175.52993 186.64874 1.000 1.29567 294 TYR A CA 1
ATOM 4556 C C . TYR A 1 349 ? 185.86371 174.61408 187.85592 1.000 8.24959 294 TYR A C 1
ATOM 4557 O O . TYR A 1 349 ? 185.23176 174.98724 188.85064 1.000 5.22904 294 TYR A O 1
ATOM 4575 N N . ALA A 1 350 ? 186.42786 173.40718 187.78530 1.000 3.87612 295 ALA A N 1
ATOM 4576 C CA . ALA A 1 350 ? 186.35201 172.48751 188.91510 1.000 1.75634 295 ALA A CA 1
ATOM 4577 C C . ALA A 1 350 ? 187.05977 173.05318 190.13959 1.000 9.17945 295 ALA A C 1
ATOM 4578 O O . ALA A 1 350 ? 186.55335 172.95170 191.26328 1.000 1.88858 295 ALA A O 1
ATOM 4585 N N . PHE A 1 351 ? 188.23607 173.64927 189.94150 1.000 7.60957 296 PHE A N 1
ATOM 4586 C CA . PHE A 1 351 ? 188.97029 174.24279 191.05370 1.000 9.58863 296 PHE A CA 1
ATOM 4587 C C . PHE A 1 351 ? 188.17587 175.36284 191.71144 1.000 3.35859 296 PHE A C 1
ATOM 4588 O O . PHE A 1 351 ? 188.09666 175.44128 192.94248 1.000 7.65853 296 PHE A O 1
ATOM 4605 N N . VAL A 1 352 ? 187.58384 176.24755 190.90856 1.000 0.39302 297 VAL A N 1
ATOM 4606 C CA . VAL A 1 352 ? 186.78253 177.32209 191.48268 1.000 3.31010 297 VAL A CA 1
ATOM 4607 C C . VAL A 1 352 ? 185.55524 176.76249 192.18721 1.000 4.75420 297 VAL A C 1
ATOM 4608 O O . VAL A 1 352 ? 185.20673 177.19583 193.29176 1.000 7.29659 297 VAL A O 1
ATOM 4621 N N . PHE A 1 353 ? 184.87533 175.80056 191.56454 1.000 3.61778 298 PHE A N 1
ATOM 4622 C CA . PHE A 1 353 ? 183.70959 175.20200 192.20325 1.000 8.07879 298 PHE A CA 1
ATOM 4623 C C . PHE A 1 353 ? 184.10687 174.48993 193.49038 1.000 4.18595 298 PHE A C 1
ATOM 4624 O O . PHE A 1 353 ? 183.42510 174.61043 194.51412 1.000 9.40422 298 PHE A O 1
ATOM 4641 N N . SER A 1 354 ? 185.22390 173.75526 193.45880 1.000 7.81208 299 SER A N 1
ATOM 4642 C CA . SER A 1 354 ? 185.67725 173.02577 194.63836 1.000 8.57976 299 SER A CA 1
ATOM 4643 C C . SER A 1 354 ? 186.07279 173.96543 195.76772 1.000 2.80508 299 SER A C 1
ATOM 4644 O O . SER A 1 354 ? 185.95725 173.59833 196.94221 1.000 1.98186 299 SER A O 1
ATOM 4652 N N . ALA A 1 355 ? 186.53811 175.17117 195.44472 1.000 5.89774 300 ALA A N 1
ATOM 4653 C CA . ALA A 1 355 ? 186.91128 176.11029 196.49509 1.000 7.32685 300 ALA A CA 1
ATOM 4654 C C . ALA A 1 355 ? 185.69334 176.45350 197.33758 1.000 3.44933 300 ALA A C 1
ATOM 4655 O O . ALA A 1 355 ? 185.77463 176.53987 198.56830 1.000 7.58589 300 ALA A O 1
ATOM 4662 N N . LEU A 1 356 ? 184.55335 176.65510 196.67862 1.000 11.19831 301 LEU A N 1
ATOM 4663 C CA . LEU A 1 356 ? 183.30913 176.95251 197.37552 1.000 9.32335 301 LEU A CA 1
ATOM 4664 C C . LEU A 1 356 ? 182.79995 175.72566 198.12189 1.000 4.44082 301 LEU A C 1
ATOM 4665 O O . LEU A 1 356 ? 182.28710 175.83918 199.24096 1.000 3.65952 301 LEU A O 1
ATOM 4681 N N . ILE A 1 357 ? 182.93838 174.54399 197.51964 1.000 11.07033 302 ILE A N 1
ATOM 4682 C CA . ILE A 1 357 ? 182.55319 173.30848 198.19571 1.000 12.74254 302 ILE A CA 1
ATOM 4683 C C . ILE A 1 357 ? 183.36908 173.10920 199.46576 1.000 11.75331 302 ILE A C 1
ATOM 4684 O O . ILE A 1 357 ? 182.85435 172.62530 200.48116 1.000 13.59394 302 ILE A O 1
ATOM 4700 N N . GLU A 1 358 ? 184.64936 173.47791 199.43465 1.000 10.97246 303 GLU A N 1
ATOM 4701 C CA . GLU A 1 358 ? 185.47464 173.37159 200.63310 1.000 14.59684 303 GLU A CA 1
ATOM 4702 C C . GLU A 1 358 ? 184.92220 174.22350 201.76675 1.000 13.04554 303 GLU A C 1
ATOM 4703 O O . GLU A 1 358 ? 184.87229 173.77759 202.91820 1.000 10.87747 303 GLU A O 1
ATOM 4715 N N . PHE A 1 359 ? 184.49413 175.44904 201.46431 1.000 12.93019 304 PHE A N 1
ATOM 4716 C CA . PHE A 1 359 ? 183.92931 176.29772 202.50715 1.000 17.64220 304 PHE A CA 1
ATOM 4717 C C . PHE A 1 359 ? 182.64256 175.71299 203.07388 1.000 9.39722 304 PHE A C 1
ATOM 4718 O O . PHE A 1 359 ? 182.40324 175.78783 204.28479 1.000 15.04396 304 PHE A O 1
ATOM 4735 N N . ALA A 1 360 ? 181.79788 175.13033 202.22216 1.000 5.99508 305 ALA A N 1
ATOM 4736 C CA . ALA A 1 360 ? 180.56848 174.52650 202.72328 1.000 8.42777 305 ALA A CA 1
ATOM 4737 C C . ALA A 1 360 ? 180.87178 173.43292 203.73771 1.000 8.32031 305 ALA A C 1
ATOM 4738 O O . ALA A 1 360 ? 180.18882 173.31458 204.76122 1.000 5.84816 305 ALA A O 1
ATOM 4745 N N . THR A 1 361 ? 181.89652 172.62381 203.46814 1.000 8.01984 306 THR A N 1
ATOM 4746 C CA . THR A 1 361 ? 182.32734 171.61547 204.42970 1.000 6.97407 306 THR A CA 1
ATOM 4747 C C . THR A 1 361 ? 182.83671 172.25488 205.71543 1.000 9.74667 306 THR A C 1
ATOM 4748 O O . THR A 1 361 ? 182.51701 171.79526 206.81774 1.000 3.84775 306 THR A O 1
ATOM 4759 N N . VAL A 1 362 ? 183.63046 173.31914 205.59211 1.000 6.28410 307 VAL A N 1
ATOM 4760 C CA . VAL A 1 362 ? 184.17309 173.99576 206.76733 1.000 9.24559 307 VAL A CA 1
ATOM 4761 C C . VAL A 1 362 ? 183.05414 174.56765 207.62791 1.000 9.63898 307 VAL A C 1
ATOM 4762 O O . VAL A 1 362 ? 183.06116 174.42539 208.85639 1.000 4.31832 307 VAL A O 1
ATOM 4775 N N . ASN A 1 363 ? 182.07398 175.21996 207.00218 1.000 11.69541 308 ASN A N 1
ATOM 4776 C CA . ASN A 1 363 ? 180.97405 175.78950 207.77162 1.000 13.28063 308 ASN A CA 1
ATOM 4777 C C . ASN A 1 363 ? 180.17866 174.71476 208.49957 1.000 5.82237 308 ASN A C 1
ATOM 4778 O O . ASN A 1 363 ? 179.66562 174.96235 209.59664 1.000 9.11716 308 ASN A O 1
ATOM 4789 N N . TYR A 1 364 ? 180.05879 173.52227 207.91393 1.000 7.93798 309 TYR A N 1
ATOM 4790 C CA . TYR A 1 364 ? 179.27912 172.47047 208.55717 1.000 12.16612 309 TYR A CA 1
ATOM 4791 C C . TYR A 1 364 ? 179.88251 172.06892 209.89537 1.000 5.86594 309 TYR A C 1
ATOM 4792 O O . TYR A 1 364 ? 179.15423 171.66821 210.81037 1.000 9.01505 309 TYR A O 1
ATOM 4810 N N . PHE A 1 365 ? 181.20233 172.17414 210.02998 1.000 7.99749 310 PHE A N 1
ATOM 4811 C CA . PHE A 1 365 ? 181.90869 171.81108 211.24981 1.000 11.12146 310 PHE A CA 1
ATOM 4812 C C . PHE A 1 365 ? 182.23890 173.01913 212.11627 1.000 5.83255 310 PHE A C 1
ATOM 4813 O O . PHE A 1 365 ? 182.97776 172.88309 213.09650 1.000 11.60772 310 PHE A O 1
ATOM 4830 N N . THR A 1 366 ? 181.71147 174.19280 211.77967 1.000 10.70071 311 THR A N 1
ATOM 4831 C CA . THR A 1 366 ? 181.93379 175.38985 212.57909 1.000 14.06160 311 THR A CA 1
ATOM 4832 C C . THR A 1 366 ? 180.96550 175.40167 213.75496 1.000 15.16613 311 THR A C 1
ATOM 4833 O O . THR A 1 366 ? 179.74467 175.42122 213.56405 1.000 8.23638 311 THR A O 1
ATOM 4844 N N . LYS A 1 367 ? 181.51138 175.39137 214.96615 1.000 13.56722 312 LYS A N 1
ATOM 4845 C CA . LYS A 1 367 ? 180.70544 175.32433 216.17754 1.000 17.85523 312 LYS A CA 1
ATOM 4846 C C . LYS A 1 367 ? 180.19304 176.70590 216.56957 1.000 18.75171 312 LYS A C 1
ATOM 4847 O O . LYS A 1 367 ? 179.44753 177.33759 215.82104 1.000 14.58872 312 LYS A O 1
ATOM 4866 N N . SER A 1 443 ? 188.30509 177.32175 216.46397 1.000 43.16992 388 SER A N 1
ATOM 4867 C CA . SER A 1 443 ? 189.67929 177.17774 215.99887 1.000 40.59047 388 SER A CA 1
ATOM 4868 C C . SER A 1 443 ? 189.74418 177.23865 214.47869 1.000 41.17198 388 SER A C 1
ATOM 4869 O O . SER A 1 443 ? 188.74562 177.01203 213.79669 1.000 37.33747 388 SER A O 1
ATOM 4877 N N . VAL A 1 444 ? 190.92961 177.54826 213.95044 1.000 29.53123 389 VAL A N 1
ATOM 4878 C CA . VAL A 1 444 ? 191.11834 177.54740 212.50638 1.000 34.61687 389 VAL A CA 1
ATOM 4879 C C . VAL A 1 444 ? 190.88999 176.14414 211.96962 1.000 26.88147 389 VAL A C 1
ATOM 4880 O O . VAL A 1 444 ? 191.46200 175.16683 212.46866 1.000 29.42963 389 VAL A O 1
ATOM 4893 N N . SER A 1 445 ? 190.04893 176.03908 210.94485 1.000 17.64432 390 SER A N 1
ATOM 4894 C CA . SER A 1 445 ? 189.68145 174.73543 210.41311 1.000 21.08463 390 SER A CA 1
ATOM 4895 C C . SER A 1 445 ? 190.90571 174.01872 209.85787 1.000 17.01164 390 SER A C 1
ATOM 4896 O O . SER A 1 445 ? 191.73471 174.61180 209.16284 1.000 17.51929 390 SER A O 1
ATOM 4904 N N . LYS A 1 446 ? 191.01286 172.72692 210.17188 1.000 29.80151 391 LYS A N 1
ATOM 4905 C CA . LYS A 1 446 ? 192.07634 171.90749 209.60223 1.000 24.80516 391 LYS A CA 1
ATOM 4906 C C . LYS A 1 446 ? 191.90863 171.73774 208.09869 1.000 23.68990 391 LYS A C 1
ATOM 4907 O O . LYS A 1 446 ? 192.90393 171.63104 207.37357 1.000 21.79261 391 LYS A O 1
ATOM 4926 N N . ILE A 1 447 ? 190.66652 171.70731 207.61420 1.000 18.50001 392 ILE A N 1
ATOM 4927 C CA . ILE A 1 447 ? 190.43170 171.58606 206.17835 1.000 13.82974 392 ILE A CA 1
ATOM 4928 C C . ILE A 1 447 ? 191.01089 172.78663 205.44218 1.000 18.80361 392 ILE A C 1
ATOM 4929 O O . ILE A 1 447 ? 191.63978 172.64294 204.38648 1.000 11.78970 392 ILE A O 1
ATOM 4945 N N . ASP A 1 448 ? 190.81155 173.98840 205.98499 1.000 4.72314 393 ASP A N 1
ATOM 4946 C CA . ASP A 1 448 ? 191.38203 175.17885 205.36519 1.000 7.17727 393 ASP A CA 1
ATOM 4947 C C . ASP A 1 448 ? 192.90144 175.09693 205.32356 1.000 11.59868 393 ASP A C 1
ATOM 4948 O O . ASP A 1 448 ? 193.51984 175.40702 204.29921 1.000 13.23094 393 ASP A O 1
ATOM 4957 N N . ARG A 1 449 ? 193.52134 174.67403 206.42624 1.000 29.14096 394 ARG A N 1
ATOM 4958 C CA . ARG A 1 449 ? 194.97755 174.60640 206.47193 1.000 26.56433 394 ARG A CA 1
ATOM 4959 C C . ARG A 1 449 ? 195.51661 173.65743 205.41031 1.000 23.19844 394 ARG A C 1
ATOM 4960 O O . ARG A 1 449 ? 196.53707 173.94306 204.77313 1.000 24.34168 394 ARG A O 1
ATOM 4981 N N . LEU A 1 450 ? 194.84919 172.52048 205.20684 1.000 13.75416 395 LEU A N 1
ATOM 4982 C CA . LEU A 1 450 ? 195.30416 171.57887 204.18986 1.000 18.37126 395 LEU A CA 1
ATOM 4983 C C . LEU A 1 450 ? 194.97454 172.07821 202.78828 1.000 11.97874 395 LEU A C 1
ATOM 4984 O O . LEU A 1 450 ? 195.77754 171.91887 201.86165 1.000 19.12915 395 LEU A O 1
ATOM 5000 N N . SER A 1 451 ? 193.79670 172.68171 202.61195 1.000 8.73002 396 SER A N 1
ATOM 5001 C CA . SER A 1 451 ? 193.42994 173.21576 201.30466 1.000 1.41027 396 SER A CA 1
ATOM 5002 C C . SER A 1 451 ? 194.39960 174.29848 200.85196 1.000 10.91072 396 SER A C 1
ATOM 5003 O O . SER A 1 451 ? 194.62063 174.47174 199.64835 1.000 2.00123 396 SER A O 1
ATOM 5011 N N . ARG A 1 452 ? 194.98518 175.03388 201.79773 1.000 9.64509 397 ARG A N 1
ATOM 5012 C CA . ARG A 1 452 ? 195.96327 176.06014 201.46023 1.000 9.91990 397 ARG A CA 1
ATOM 5013 C C . ARG A 1 452 ? 197.16847 175.49408 200.72452 1.000 11.30936 397 ARG A C 1
ATOM 5014 O O . ARG A 1 452 ? 197.85787 176.24243 200.02395 1.000 19.21996 397 ARG A O 1
ATOM 5035 N N . ILE A 1 453 ? 197.44193 174.19988 200.86789 1.000 17.13066 398 ILE A N 1
ATOM 5036 C CA . ILE A 1 453 ? 198.57797 173.56318 200.22267 1.000 13.17172 398 ILE A CA 1
ATOM 5037 C C . ILE A 1 453 ? 198.14786 172.65387 199.07845 1.000 14.73350 398 ILE A C 1
ATOM 5038 O O . ILE A 1 453 ? 198.76447 172.66763 198.01102 1.000 9.93398 398 ILE A O 1
ATOM 5054 N N . ALA A 1 454 ? 197.09927 171.85457 199.27642 1.000 13.77542 399 ALA A N 1
ATOM 5055 C CA . ALA A 1 454 ? 196.69805 170.90502 198.24368 1.000 10.55736 399 ALA A CA 1
ATOM 5056 C C . ALA A 1 454 ? 196.25465 171.61753 196.97161 1.000 7.43768 399 ALA A C 1
ATOM 5057 O O . ALA A 1 454 ? 196.69805 171.27685 195.86919 1.000 10.91169 399 ALA A O 1
ATOM 5064 N N . PHE A 1 455 ? 195.37976 172.61256 197.10374 1.000 10.65537 400 PHE A N 1
ATOM 5065 C CA . PHE A 1 455 ? 194.84720 173.28412 195.91973 1.000 5.88386 400 PHE A CA 1
ATOM 5066 C C . PHE A 1 455 ? 195.92484 173.97390 195.09530 1.000 2.65665 400 PHE A C 1
ATOM 5067 O O . PHE A 1 455 ? 196.00913 173.70840 193.88362 1.000 9.17566 400 PHE A O 1
ATOM 5084 N N . PRO A 1 456 ? 196.76425 174.84929 195.65560 1.000 7.63874 401 PRO A N 1
ATOM 5085 C CA . PRO A 1 456 ? 197.84054 175.43775 194.84013 1.000 16.43305 401 PRO A CA 1
ATOM 5086 C C . PRO A 1 456 ? 198.79019 174.41081 194.25337 1.000 12.55500 401 PRO A C 1
ATOM 5087 O O . PRO A 1 456 ? 199.26337 174.58069 193.12321 1.000 12.28141 401 PRO A O 1
ATOM 5098 N N . LEU A 1 457 ? 199.08549 173.34411 194.99601 1.000 10.44352 402 LEU A N 1
ATOM 5099 C CA . LEU A 1 457 ? 200.02437 172.33888 194.51102 1.000 11.25356 402 LEU A CA 1
ATOM 5100 C C . LEU A 1 457 ? 199.47325 171.60543 193.29498 1.000 11.71816 402 LEU A C 1
ATOM 5101 O O . LEU A 1 457 ? 200.15549 171.48142 192.27144 1.000 12.03096 402 LEU A O 1
ATOM 5117 N N . LEU A 1 458 ? 198.23800 171.11036 193.38570 1.000 12.03205 403 LEU A N 1
ATOM 5118 C CA . LEU A 1 458 ? 197.67361 170.35037 192.27600 1.000 9.77298 403 LEU A CA 1
ATOM 5119 C C . LEU A 1 458 ? 197.53998 171.21368 191.02960 1.000 10.30511 403 LEU A C 1
ATOM 5120 O O . LEU A 1 458 ? 197.86167 170.77195 189.92040 1.000 8.36831 403 LEU A O 1
ATOM 5136 N N . PHE A 1 459 ? 197.07397 172.45178 191.19216 1.000 7.51737 404 PHE A N 1
ATOM 5137 C CA . PHE A 1 459 ? 196.93475 173.34164 190.04578 1.000 6.00434 404 PHE A CA 1
ATOM 5138 C C . PHE A 1 459 ? 198.28516 173.64241 189.41002 1.000 2.56611 404 PHE A C 1
ATOM 5139 O O . PHE A 1 459 ? 198.40800 173.67249 188.18018 1.000 1.21350 404 PHE A O 1
ATOM 5156 N N . GLY A 1 460 ? 199.31245 173.86229 190.22993 1.000 11.63370 405 GLY A N 1
ATOM 5157 C CA . GLY A 1 460 ? 200.64258 174.07190 189.68416 1.000 11.09722 405 GLY A CA 1
ATOM 5158 C C . GLY A 1 460 ? 201.15773 172.86773 188.92177 1.000 13.52057 405 GLY A C 1
ATOM 5159 O O . GLY A 1 460 ? 201.77538 173.00785 187.86382 1.000 6.42314 405 GLY A O 1
ATOM 5163 N N . ILE A 1 461 ? 200.91328 171.66771 189.44794 1.000 12.84969 406 ILE A N 1
ATOM 5164 C CA . ILE A 1 461 ? 201.33068 170.45557 188.75093 1.000 8.40619 406 ILE A CA 1
ATOM 5165 C C . ILE A 1 461 ? 200.57940 170.31434 187.43533 1.000 9.25830 406 ILE A C 1
ATOM 5166 O O . ILE A 1 461 ? 201.15680 169.93384 186.40960 1.000 11.11655 406 ILE A O 1
ATOM 5182 N N . PHE A 1 462 ? 199.27971 170.61388 187.44385 1.000 11.25182 407 PHE A N 1
ATOM 5183 C CA . PHE A 1 462 ? 198.48403 170.48473 186.22841 1.000 9.11878 407 PHE A CA 1
ATOM 5184 C C . PHE A 1 462 ? 199.00818 171.38779 185.11757 1.000 8.52565 407 PHE A C 1
ATOM 5185 O O . PHE A 1 462 ? 199.06064 170.98098 183.95109 1.000 4.37539 407 PHE A O 1
ATOM 5202 N N . ASN A 1 463 ? 199.38595 172.62255 185.45231 1.000 7.62632 408 ASN A N 1
ATOM 5203 C CA . ASN A 1 463 ? 199.93663 173.51859 184.44039 1.000 5.45585 408 ASN A CA 1
ATOM 5204 C C . ASN A 1 463 ? 201.22859 172.97073 183.84439 1.000 1.85988 408 ASN A C 1
ATOM 5205 O O . ASN A 1 463 ? 201.43486 173.03766 182.62739 1.000 4.49038 408 ASN A O 1
ATOM 5216 N N . LEU A 1 464 ? 202.11092 172.42146 184.68270 1.000 3.01900 409 LEU A N 1
ATOM 5217 C CA . LEU A 1 464 ? 203.36437 171.87287 184.17251 1.000 10.72762 409 LEU A CA 1
ATOM 5218 C C . LEU A 1 464 ? 203.12689 170.74011 183.18278 1.000 11.35803 409 LEU A C 1
ATOM 5219 O O . LEU A 1 464 ? 203.77526 170.68164 182.13159 1.000 4.32582 409 LEU A O 1
ATOM 5235 N N . VAL A 1 465 ? 202.20639 169.82853 183.49540 1.000 10.78779 410 VAL A N 1
ATOM 5236 C CA . VAL A 1 465 ? 201.92875 168.73284 182.57220 1.000 10.93478 410 VAL A CA 1
ATOM 5237 C C . VAL A 1 465 ? 201.23393 169.25242 181.31956 1.000 11.43320 410 VAL A C 1
ATOM 5238 O O . VAL A 1 465 ? 201.56375 168.84833 180.19818 1.000 6.23340 410 VAL A O 1
ATOM 5251 N N . TYR A 1 466 ? 200.26356 170.15259 181.48549 1.000 6.49845 411 TYR A N 1
ATOM 5252 C CA . TYR A 1 466 ? 199.50356 170.64084 180.34013 1.000 5.14363 411 TYR A CA 1
ATOM 5253 C C . TYR A 1 466 ? 200.39945 171.38300 179.35752 1.000 8.42439 411 TYR A C 1
ATOM 5254 O O . TYR A 1 466 ? 200.41659 171.07467 178.16066 1.000 1.30999 411 TYR A O 1
ATOM 5272 N N . TRP A 1 467 ? 201.15784 172.36562 179.84518 1.000 6.97794 412 TRP A N 1
ATOM 5273 C CA . TRP A 1 467 ? 201.97981 173.16533 178.94416 1.000 4.89808 412 TRP A CA 1
ATOM 5274 C C . TRP A 1 467 ? 203.13287 172.34976 178.37271 1.000 0.72153 412 TRP A C 1
ATOM 5275 O O . TRP A 1 467 ? 203.51017 172.52877 177.20920 1.000 1.78923 412 TRP A O 1
ATOM 5296 N N . ALA A 1 468 ? 203.70461 171.44854 179.17425 1.000 9.69499 413 ALA A N 1
ATOM 5297 C CA . ALA A 1 468 ? 204.77406 170.59053 178.67676 1.000 6.20977 413 ALA A CA 1
ATOM 5298 C C . ALA A 1 468 ? 204.27939 169.63910 177.59735 1.000 9.33263 413 ALA A C 1
ATOM 5299 O O . ALA A 1 468 ? 205.03988 169.28006 176.69181 1.000 6.86843 413 ALA A O 1
ATOM 5306 N N . THR A 1 469 ? 203.01688 169.22069 177.67630 1.000 10.71378 414 THR A N 1
ATOM 5307 C CA . THR A 1 469 ? 202.48937 168.26879 176.70557 1.000 4.91607 414 THR A CA 1
ATOM 5308 C C . THR A 1 469 ? 202.27442 168.92240 175.34676 1.000 10.42348 414 THR A C 1
ATOM 5309 O O . THR A 1 469 ? 202.62688 168.34672 174.31080 1.000 7.27435 414 THR A O 1
ATOM 5320 N N . TYR A 1 470 ? 201.69969 170.12051 175.33158 1.000 6.35577 415 TYR A N 1
ATOM 5321 C CA . TYR A 1 470 ? 201.32182 170.79705 174.09964 1.000 8.28734 415 TYR A CA 1
ATOM 5322 C C . TYR A 1 470 ? 202.39052 171.74371 173.56583 1.000 4.49492 415 TYR A C 1
ATOM 5323 O O . TYR A 1 470 ? 202.18456 172.34098 172.50429 1.000 7.68928 415 TYR A O 1
ATOM 5341 N N . LEU A 1 471 ? 203.51771 171.90108 174.26019 1.000 5.77724 416 LEU A N 1
ATOM 5342 C CA . LEU A 1 471 ? 204.60723 172.73845 173.77267 1.000 9.77914 416 LEU A CA 1
ATOM 5343 C C . LEU A 1 471 ? 205.86181 171.96321 173.40609 1.000 2.64255 416 LEU A C 1
ATOM 5344 O O . LEU A 1 471 ? 206.60020 172.40032 172.52155 1.000 8.28117 416 LEU A O 1
ATOM 5360 N N . ASN A 1 472 ? 206.12548 170.82799 174.05631 1.000 24.60711 417 ASN A N 1
ATOM 5361 C CA . ASN A 1 472 ? 207.28335 170.02229 173.68832 1.000 24.92294 417 ASN A CA 1
ATOM 5362 C C . ASN A 1 472 ? 207.17761 169.47797 172.27041 1.000 17.53151 417 ASN A C 1
ATOM 5363 O O . ASN A 1 472 ? 208.19822 169.09271 171.69033 1.000 21.59060 417 ASN A O 1
ATOM 5374 N N . ARG A 1 473 ? 205.97590 169.43730 171.70445 1.000 10.61543 418 ARG A N 1
ATOM 5375 C CA . ARG A 1 473 ? 205.77657 168.93308 170.35193 1.000 14.14846 418 ARG A CA 1
ATOM 5376 C C . ARG A 1 473 ? 206.31153 169.92131 169.32125 1.000 15.71582 418 ARG A C 1
ATOM 5377 O O . ARG A 1 473 ? 206.64342 171.05947 169.65265 1.000 17.67975 418 ARG A O 1
ATOM 5398 N N . ALA B 2 2 ? 219.59097 197.30782 210.34517 1.000 70.22592 2 ALA B N 1
ATOM 5399 C CA . ALA B 2 2 ? 218.26550 197.54521 210.98448 1.000 73.25895 2 ALA B CA 1
ATOM 5400 C C . ALA B 2 2 ? 217.26571 196.47602 210.55918 1.000 66.05685 2 ALA B C 1
ATOM 5401 O O . ALA B 2 2 ? 217.60046 195.56708 209.79954 1.000 69.07903 2 ALA B O 1
ATOM 5408 N N . SER B 2 3 ? 216.03648 196.59040 211.05371 1.000 48.14489 3 SER B N 1
ATOM 5409 C CA . SER B 2 3 ? 215.01036 195.62154 210.71428 1.000 54.88154 3 SER B CA 1
ATOM 5410 C C . SER B 2 3 ? 214.65358 195.72727 209.23141 1.000 46.37424 3 SER B C 1
ATOM 5411 O O . SER B 2 3 ? 214.70400 196.81425 208.64953 1.000 52.80504 3 SER B O 1
ATOM 5419 N N . PRO B 2 4 ? 214.29174 194.60918 208.59292 1.000 67.46097 4 PRO B N 1
ATOM 5420 C CA . PRO B 2 4 ? 213.90792 194.68885 207.17295 1.000 69.30163 4 PRO B CA 1
ATOM 5421 C C . PRO B 2 4 ? 212.77123 195.66114 206.91763 1.000 69.48381 4 PRO B C 1
ATOM 5422 O O . PRO B 2 4 ? 212.77185 196.35693 205.89444 1.000 61.38818 4 PRO B O 1
ATOM 5433 N N . ARG B 2 5 ? 211.79549 195.72959 207.82565 1.000 58.06439 5 ARG B N 1
ATOM 5434 C CA . ARG B 2 5 ? 210.69142 196.66648 207.65031 1.000 49.90101 5 ARG B CA 1
ATOM 5435 C C . ARG B 2 5 ? 211.18517 198.10651 207.66789 1.000 57.21957 5 ARG B C 1
ATOM 5436 O O . ARG B 2 5 ? 210.75332 198.92946 206.85227 1.000 59.60674 5 ARG B O 1
ATOM 5457 N N . THR B 2 6 ? 212.09305 198.43010 208.59049 1.000 49.73383 6 THR B N 1
ATOM 5458 C CA . THR B 2 6 ? 212.61873 199.78889 208.66059 1.000 52.53727 6 THR B CA 1
ATOM 5459 C C . THR B 2 6 ? 213.37171 200.15217 207.38728 1.000 49.73506 6 THR B C 1
ATOM 5460 O O . THR B 2 6 ? 213.23409 201.26716 206.87098 1.000 46.09281 6 THR B O 1
ATOM 5471 N N . VAL B 2 7 ? 214.18285 199.22717 206.87237 1.000 55.86011 7 VAL B N 1
ATOM 5472 C CA . VAL B 2 7 ? 214.92225 199.49196 205.64270 1.000 63.48165 7 VAL B CA 1
ATOM 5473 C C . VAL B 2 7 ? 213.97998 199.51764 204.44565 1.000 57.68423 7 VAL B C 1
ATOM 5474 O O . VAL B 2 7 ? 214.08273 200.39023 203.57500 1.000 61.71469 7 VAL B O 1
ATOM 5487 N N . THR B 2 8 ? 213.04865 198.56362 204.38160 1.000 60.87768 8 THR B N 1
ATOM 5488 C CA . THR B 2 8 ? 212.19877 198.43460 203.20209 1.000 55.88191 8 THR B CA 1
ATOM 5489 C C . THR B 2 8 ? 211.32010 199.66413 203.00718 1.000 57.16668 8 THR B C 1
ATOM 5490 O O . THR B 2 8 ? 211.16651 200.15291 201.88184 1.000 55.46415 8 THR B O 1
ATOM 5501 N N . ILE B 2 9 ? 210.73246 200.17798 204.08920 1.000 33.58318 9 ILE B N 1
ATOM 5502 C CA . ILE B 2 9 ? 209.82053 201.31237 203.96559 1.000 27.50779 9 ILE B CA 1
ATOM 5503 C C . ILE B 2 9 ? 210.54916 202.52302 203.39861 1.000 36.64395 9 ILE B C 1
ATOM 5504 O O . ILE B 2 9 ? 210.02087 203.23790 202.53814 1.000 34.25855 9 ILE B O 1
ATOM 5520 N N . VAL B 2 10 ? 211.76941 202.77700 203.87303 1.000 38.19196 10 VAL B N 1
ATOM 5521 C CA . VAL B 2 10 ? 212.51811 203.93861 203.40359 1.000 34.97999 10 VAL B CA 1
ATOM 5522 C C . VAL B 2 10 ? 212.79552 203.82540 201.91069 1.000 35.11990 10 VAL B C 1
ATOM 5523 O O . VAL B 2 10 ? 212.64309 204.79718 201.16046 1.000 38.01199 10 VAL B O 1
ATOM 5536 N N . ALA B 2 11 ? 213.20499 202.64016 201.45439 1.000 37.06841 11 ALA B N 1
ATOM 5537 C CA . ALA B 2 11 ? 213.52394 202.46334 200.04156 1.000 32.87056 11 ALA B CA 1
ATOM 5538 C C . ALA B 2 11 ? 212.31112 202.75058 199.16563 1.000 32.10519 11 ALA B C 1
ATOM 5539 O O . ALA B 2 11 ? 212.40879 203.47152 198.16599 1.000 32.71944 11 ALA B O 1
ATOM 5546 N N . LEU B 2 12 ? 211.15342 202.19336 199.52655 1.000 31.30799 12 LEU B N 1
ATOM 5547 C CA . LEU B 2 12 ? 209.94619 202.44244 198.74621 1.000 40.26101 12 LEU B CA 1
ATOM 5548 C C . LEU B 2 12 ? 209.54309 203.90874 198.81091 1.000 36.26926 12 LEU B C 1
ATOM 5549 O O . LEU B 2 12 ? 209.17234 204.50470 197.79311 1.000 32.62118 12 LEU B O 1
ATOM 5565 N N . SER B 2 13 ? 209.60916 204.50859 200.00054 1.000 23.62852 13 SER B N 1
ATOM 5566 C CA . SER B 2 13 ? 209.20569 205.90233 200.14409 1.000 21.11363 13 SER B CA 1
ATOM 5567 C C . SER B 2 13 ? 210.09693 206.81964 199.31825 1.000 27.82617 13 SER B C 1
ATOM 5568 O O . SER B 2 13 ? 209.60937 207.74868 198.66389 1.000 23.73746 13 SER B O 1
ATOM 5576 N N . VAL B 2 14 ? 211.40800 206.57906 199.34121 1.000 32.93600 14 VAL B N 1
ATOM 5577 C CA . VAL B 2 14 ? 212.32829 207.40332 198.56446 1.000 28.74057 14 VAL B CA 1
ATOM 5578 C C . VAL B 2 14 ? 212.17300 207.11988 197.07538 1.000 34.16638 14 VAL B C 1
ATOM 5579 O O . VAL B 2 14 ? 212.10790 208.04201 196.25421 1.000 27.30419 14 VAL B O 1
ATOM 5592 N N . ALA B 2 15 ? 212.10960 205.83977 196.70466 1.000 22.85213 15 ALA B N 1
ATOM 5593 C CA . ALA B 2 15 ? 212.07930 205.48103 195.29072 1.000 25.05624 15 ALA B CA 1
ATOM 5594 C C . ALA B 2 15 ? 210.83453 206.03281 194.60927 1.000 28.88040 15 ALA B C 1
ATOM 5595 O O . ALA B 2 15 ? 210.91528 206.62629 193.52779 1.000 32.20278 15 ALA B O 1
ATOM 5602 N N . LEU B 2 16 ? 209.66896 205.84790 195.23047 1.000 27.29726 16 LEU B N 1
ATOM 5603 C CA . LEU B 2 16 ? 208.43197 206.32909 194.62581 1.000 26.74964 16 LEU B CA 1
ATOM 5604 C C . LEU B 2 16 ? 208.44155 207.84446 194.48666 1.000 30.51597 16 LEU B C 1
ATOM 5605 O O . LEU B 2 16 ? 208.06527 208.38166 193.43858 1.000 30.44149 16 LEU B O 1
ATOM 5621 N N . GLY B 2 17 ? 208.87356 208.55229 195.52966 1.000 30.63010 17 GLY B N 1
ATOM 5622 C CA . GLY B 2 17 ? 208.99933 209.99455 195.41864 1.000 27.04917 17 GLY B CA 1
ATOM 5623 C C . GLY B 2 17 ? 210.04722 210.39720 194.40122 1.000 30.01735 17 GLY B C 1
ATOM 5624 O O . GLY B 2 17 ? 209.89627 211.40127 193.70170 1.000 29.67637 17 GLY B O 1
ATOM 5628 N N . LEU B 2 18 ? 211.12874 209.62131 194.31091 1.000 40.56363 18 LEU B N 1
ATOM 5629 C CA . LEU B 2 18 ? 212.15216 209.88757 193.30690 1.000 35.43478 18 LEU B CA 1
ATOM 5630 C C . LEU B 2 18 ? 211.60595 209.68767 191.89868 1.000 37.48013 18 LEU B C 1
ATOM 5631 O O . LEU B 2 18 ? 211.88804 210.48607 190.99773 1.000 38.56870 18 LEU B O 1
ATOM 5647 N N . PHE B 2 19 ? 210.83573 208.61950 191.68477 1.000 37.22849 19 PHE B N 1
ATOM 5648 C CA . PHE B 2 19 ? 210.29895 208.34814 190.35634 1.000 31.22671 19 PHE B CA 1
ATOM 5649 C C . PHE B 2 19 ? 209.13664 209.27285 190.01443 1.000 37.19874 19 PHE B C 1
ATOM 5650 O O . PHE B 2 19 ? 209.04851 209.76859 188.88605 1.000 33.50806 19 PHE B O 1
ATOM 5667 N N . PHE B 2 20 ? 208.23321 209.51333 190.96690 1.000 16.16430 20 PHE B N 1
ATOM 5668 C CA . PHE B 2 20 ? 207.04965 210.31190 190.66399 1.000 19.20965 20 PHE B CA 1
ATOM 5669 C C . PHE B 2 20 ? 207.40324 211.77794 190.45484 1.000 17.29293 20 PHE B C 1
ATOM 5670 O O . PHE B 2 20 ? 206.79815 212.45124 189.61289 1.000 22.72848 20 PHE B O 1
ATOM 5687 N N . VAL B 2 21 ? 208.37150 212.29618 191.21070 1.000 26.83326 21 VAL B N 1
ATOM 5688 C CA . VAL B 2 21 ? 208.83654 213.65516 190.95690 1.000 24.81300 21 VAL B CA 1
ATOM 5689 C C . VAL B 2 21 ? 209.49813 213.73173 189.58808 1.000 23.78152 21 VAL B C 1
ATOM 5690 O O . VAL B 2 21 ? 209.38531 214.74046 188.88164 1.000 22.55131 21 VAL B O 1
ATOM 5703 N N . PHE B 2 22 ? 210.19842 212.66658 189.19255 1.000 30.18082 22 PHE B N 1
ATOM 5704 C CA . PHE B 2 22 ? 210.78897 212.61952 187.86030 1.000 33.85554 22 PHE B CA 1
ATOM 5705 C C . PHE B 2 22 ? 209.71441 212.70259 186.78380 1.000 31.05312 22 PHE B C 1
ATOM 5706 O O . PHE B 2 22 ? 209.87386 213.42191 185.79091 1.000 37.09347 22 PHE B O 1
ATOM 5723 N N . MET B 2 23 ? 208.60914 211.97568 186.96380 1.000 26.34604 23 MET B N 1
ATOM 5724 C CA . MET B 2 23 ? 207.50548 212.06656 186.01381 1.000 25.56808 23 MET B CA 1
ATOM 5725 C C . MET B 2 23 ? 206.89163 213.45985 186.01636 1.000 26.66935 23 MET B C 1
ATOM 5726 O O . MET B 2 23 ? 206.58018 214.01197 184.95482 1.000 21.57344 23 MET B O 1
ATOM 5740 N N . GLY B 2 24 ? 206.70627 214.04340 187.20119 1.000 15.38251 24 GLY B N 1
ATOM 5741 C CA . GLY B 2 24 ? 206.12719 215.37277 187.27815 1.000 20.90812 24 GLY B CA 1
ATOM 5742 C C . GLY B 2 24 ? 206.96222 216.42142 186.57326 1.000 21.43025 24 GLY B C 1
ATOM 5743 O O . GLY B 2 24 ? 206.42080 217.36993 185.99969 1.000 20.49749 24 GLY B O 1
ATOM 5747 N N . THR B 2 25 ? 208.28772 216.27709 186.61439 1.000 35.56949 25 THR B N 1
ATOM 5748 C CA . THR B 2 25 ? 209.15097 217.20351 185.89063 1.000 30.84919 25 THR B CA 1
ATOM 5749 C C . THR B 2 25 ? 208.91665 217.11107 184.38903 1.000 30.82289 25 THR B C 1
ATOM 5750 O O . THR B 2 25 ? 208.91127 218.13021 183.68856 1.000 34.57523 25 THR B O 1
ATOM 5761 N N . ILE B 2 26 ? 208.71878 215.89523 183.87715 1.000 21.26587 26 ILE B N 1
ATOM 5762 C CA . ILE B 2 26 ? 208.54976 215.71037 182.43948 1.000 24.83896 26 ILE B CA 1
ATOM 5763 C C . ILE B 2 26 ? 207.33643 216.48325 181.94446 1.000 20.36054 26 ILE B C 1
ATOM 5764 O O . ILE B 2 26 ? 207.39083 217.16359 180.91379 1.000 20.16409 26 ILE B O 1
ATOM 5780 N N . LYS B 2 27 ? 206.22405 216.39424 182.67091 1.000 20.40180 27 LYS B N 1
ATOM 5781 C CA . LYS B 2 27 ? 205.00777 217.08435 182.26560 1.000 20.54621 27 LYS B CA 1
ATOM 5782 C C . LYS B 2 27 ? 205.13426 218.59845 182.34805 1.000 25.42620 27 LYS B C 1
ATOM 5783 O O . LYS B 2 27 ? 204.27160 219.30133 181.81156 1.000 22.49423 27 LYS B O 1
ATOM 5802 N N . LEU B 2 28 ? 206.17451 219.11534 183.00208 1.000 22.84812 28 LEU B N 1
ATOM 5803 C CA . LEU B 2 28 ? 206.33471 220.54864 183.20982 1.000 23.30452 28 LEU B CA 1
ATOM 5804 C C . LEU B 2 28 ? 207.53796 221.11466 182.46679 1.000 21.44854 28 LEU B C 1
ATOM 5805 O O . LEU B 2 28 ? 207.39007 222.04147 181.66515 1.000 24.91999 28 LEU B O 1
ATOM 5821 N N . THR B 2 29 ? 208.72846 220.58122 182.71219 1.000 36.48773 29 THR B N 1
ATOM 5822 C CA . THR B 2 29 ? 209.95897 221.10257 182.11773 1.000 35.63214 29 THR B CA 1
ATOM 5823 C C . THR B 2 29 ? 210.57138 220.05300 181.20082 1.000 42.90292 29 THR B C 1
ATOM 5824 O O . THR B 2 29 ? 211.00131 218.98912 181.68641 1.000 39.30281 29 THR B O 1
ATOM 5835 N N . PRO B 2 30 ? 210.64543 220.28687 179.88948 1.000 38.47480 30 PRO B N 1
ATOM 5836 C CA . PRO B 2 30 ? 211.20494 219.28336 178.97755 1.000 43.40353 30 PRO B CA 1
ATOM 5837 C C . PRO B 2 30 ? 212.72211 219.18385 178.99100 1.000 37.32203 30 PRO B C 1
ATOM 5838 O O . PRO B 2 30 ? 213.28104 218.48766 178.13929 1.000 42.60466 30 PRO B O 1
ATOM 5849 N N . ARG B 2 31 ? 213.40182 219.85158 179.92491 1.000 75.46792 31 ARG B N 1
ATOM 5850 C CA . ARG B 2 31 ? 214.86093 219.85425 179.91349 1.000 72.67959 31 ARG B CA 1
ATOM 5851 C C . ARG B 2 31 ? 215.42050 218.45048 180.10722 1.000 72.88637 31 ARG B C 1
ATOM 5852 O O . ARG B 2 31 ? 216.39284 218.06608 179.44681 1.000 74.66130 31 ARG B O 1
ATOM 5873 N N . LEU B 2 32 ? 214.82474 217.67001 181.01122 1.000 48.30224 32 LEU B N 1
ATOM 5874 C CA . LEU B 2 32 ? 215.31324 216.31445 181.24300 1.000 39.66492 32 LEU B CA 1
ATOM 5875 C C . LEU B 2 32 ? 215.17057 215.45574 179.99290 1.000 44.61256 32 LEU B C 1
ATOM 5876 O O . LEU B 2 32 ? 216.08637 214.70391 179.63883 1.000 42.65195 32 LEU B O 1
ATOM 5892 N N . SER B 2 33 ? 214.02661 215.55041 179.31164 1.000 38.93511 33 SER B N 1
ATOM 5893 C CA . SER B 2 33 ? 213.80318 214.77725 178.09113 1.000 38.00972 33 SER B CA 1
ATOM 5894 C C . SER B 2 33 ? 212.75798 215.52334 177.26236 1.000 38.76849 33 SER B C 1
ATOM 5895 O O . SER B 2 33 ? 211.56558 215.46783 177.57451 1.000 31.84542 33 SER B O 1
ATOM 5903 N N . LYS B 2 34 ? 213.21688 216.21209 176.21584 1.000 42.58825 34 LYS B N 1
ATOM 5904 C CA . LYS B 2 34 ? 212.29690 216.97082 175.37578 1.000 47.75571 34 LYS B CA 1
ATOM 5905 C C . LYS B 2 34 ? 211.31472 216.04989 174.66427 1.000 43.14050 34 LYS B C 1
ATOM 5906 O O . LYS B 2 34 ? 210.12941 216.37651 174.53209 1.000 46.47914 34 LYS B O 1
ATOM 5925 N N . ASP B 2 35 ? 211.78892 214.89357 174.19695 1.000 51.95527 35 ASP B N 1
ATOM 5926 C CA . ASP B 2 35 ? 210.90613 213.96444 173.50005 1.000 57.95443 35 ASP B CA 1
ATOM 5927 C C . ASP B 2 35 ? 209.77938 213.49043 174.40859 1.000 49.88076 35 ASP B C 1
ATOM 5928 O O . ASP B 2 35 ? 208.62791 213.37321 173.97316 1.000 57.92880 35 ASP B O 1
ATOM 5937 N N . ALA B 2 36 ? 210.09119 213.21278 175.67624 1.000 38.87818 36 ALA B N 1
ATOM 5938 C CA . ALA B 2 36 ? 209.06770 212.73628 176.59990 1.000 36.26355 36 ALA B CA 1
ATOM 5939 C C . ALA B 2 36 ? 207.95803 213.76530 176.77179 1.000 36.15131 36 ALA B C 1
ATOM 5940 O O . ALA B 2 36 ? 206.77169 213.41692 176.77316 1.000 32.95389 36 ALA B O 1
ATOM 5947 N N . TYR B 2 37 ? 208.32317 215.03979 176.91786 1.000 30.27032 37 TYR B N 1
ATOM 5948 C CA . TYR B 2 37 ? 207.31453 216.08612 177.04345 1.000 32.58028 37 TYR B CA 1
ATOM 5949 C C . TYR B 2 37 ? 206.48670 216.20529 175.77117 1.000 29.66994 37 TYR B C 1
ATOM 5950 O O . TYR B 2 37 ? 205.26998 216.41676 175.83034 1.000 26.27959 37 TYR B O 1
ATOM 5968 N N . SER B 2 38 ? 207.12932 216.07310 174.60918 1.000 53.42199 38 SER B N 1
ATOM 5969 C CA . SER B 2 38 ? 206.40756 216.18834 173.34610 1.000 51.60954 38 SER B CA 1
ATOM 5970 C C . SER B 2 38 ? 205.33226 215.11552 173.23131 1.000 51.85498 38 SER B C 1
ATOM 5971 O O . SER B 2 38 ? 204.18930 215.40162 172.85689 1.000 50.90299 38 SER B O 1
ATOM 5979 N N . GLU B 2 39 ? 205.68223 213.86713 173.54848 1.000 52.95352 39 GLU B N 1
ATOM 5980 C CA . GLU B 2 39 ? 204.69059 212.79812 173.51729 1.000 57.79548 39 GLU B CA 1
ATOM 5981 C C . GLU B 2 39 ? 203.71565 212.90916 174.68052 1.000 54.33486 39 GLU B C 1
ATOM 5982 O O . GLU B 2 39 ? 202.53259 212.58387 174.53002 1.000 58.13448 39 GLU B O 1
ATOM 5994 N N . MET B 2 40 ? 204.18947 213.36343 175.84204 1.000 23.91455 40 MET B N 1
ATOM 5995 C CA . MET B 2 40 ? 203.31678 213.45941 177.00585 1.000 24.75747 40 MET B CA 1
ATOM 5996 C C . MET B 2 40 ? 202.17960 214.44256 176.76218 1.000 30.39391 40 MET B C 1
ATOM 5997 O O . MET B 2 40 ? 201.02765 214.16964 177.11907 1.000 31.64604 40 MET B O 1
ATOM 6011 N N . LYS B 2 41 ? 202.47939 215.59350 176.15484 1.000 46.89129 41 LYS B N 1
ATOM 6012 C CA . LYS B 2 41 ? 201.42721 216.56833 175.89041 1.000 38.72919 41 LYS B CA 1
ATOM 6013 C C . LYS B 2 41 ? 200.38898 216.01359 174.92675 1.000 39.15687 41 LYS B C 1
ATOM 6014 O O . LYS B 2 41 ? 199.20533 216.35687 175.02317 1.000 41.44267 41 LYS B O 1
ATOM 6033 N N . ARG B 2 42 ? 200.81010 215.16056 173.99151 1.000 49.16629 42 ARG B N 1
ATOM 6034 C CA . ARG B 2 42 ? 199.85404 214.51969 173.09675 1.000 51.19476 42 ARG B CA 1
ATOM 6035 C C . ARG B 2 42 ? 198.86420 213.67025 173.88067 1.000 50.24460 42 ARG B C 1
ATOM 6036 O O . ARG B 2 42 ? 197.65911 213.68972 173.60393 1.000 48.04483 42 ARG B O 1
ATOM 6057 N N . ALA B 2 43 ? 199.35553 212.91837 174.86635 1.000 30.68996 43 ALA B N 1
ATOM 6058 C CA . ALA B 2 43 ? 198.47707 212.05745 175.64814 1.000 24.78850 43 ALA B CA 1
ATOM 6059 C C . ALA B 2 43 ? 197.42107 212.87470 176.37993 1.000 28.80006 43 ALA B C 1
ATOM 6060 O O . ALA B 2 43 ? 196.23468 212.52732 176.37306 1.000 25.45536 43 ALA B O 1
ATOM 6067 N N . TYR B 2 44 ? 197.83302 213.97520 177.01197 1.000 23.65234 44 TYR B N 1
ATOM 6068 C CA . TYR B 2 44 ? 196.88659 214.79477 177.75725 1.000 22.09551 44 TYR B CA 1
ATOM 6069 C C . TYR B 2 44 ? 195.97368 215.59692 176.84303 1.000 25.65077 44 TYR B C 1
ATOM 6070 O O . TYR B 2 44 ? 194.89674 216.01748 177.27814 1.000 25.23259 44 TYR B O 1
ATOM 6088 N N . LYS B 2 45 ? 196.37816 215.82682 175.59399 1.000 33.14010 45 LYS B N 1
ATOM 6089 C CA . LYS B 2 45 ? 195.45785 216.41330 174.62748 1.000 26.56909 45 LYS B CA 1
ATOM 6090 C C . LYS B 2 45 ? 194.29779 215.46879 174.34199 1.000 25.38360 45 LYS B C 1
ATOM 6091 O O . LYS B 2 45 ? 193.14271 215.90084 174.25178 1.000 26.37877 45 LYS B O 1
ATOM 6110 N N . SER B 2 46 ? 194.58834 214.17417 174.19820 1.000 29.03516 46 SER B N 1
ATOM 6111 C CA . SER B 2 46 ? 193.53614 213.20004 173.93099 1.000 24.73845 46 SER B CA 1
ATOM 6112 C C . SER B 2 46 ? 192.59567 213.05551 175.12046 1.000 28.10613 46 SER B C 1
ATOM 6113 O O . SER B 2 46 ? 191.37588 212.95321 174.94536 1.000 24.83121 46 SER B O 1
ATOM 6121 N N . TYR B 2 47 ? 193.14331 213.04202 176.33725 1.000 15.74471 47 TYR B N 1
ATOM 6122 C CA . TYR B 2 47 ? 192.32748 212.76440 177.51504 1.000 19.19315 47 TYR B CA 1
ATOM 6123 C C . TYR B 2 47 ? 191.22375 213.80124 177.67640 1.000 11.44222 47 TYR B C 1
ATOM 6124 O O . TYR B 2 47 ? 190.04896 213.45429 177.84229 1.000 16.49687 47 TYR B O 1
ATOM 6142 N N . VAL B 2 48 ? 191.58267 215.08446 177.63130 1.000 24.31605 48 VAL B N 1
ATOM 6143 C CA . VAL B 2 48 ? 190.57139 216.13404 177.70977 1.000 20.10224 48 VAL B CA 1
ATOM 6144 C C . VAL B 2 48 ? 189.63842 216.05809 176.51015 1.000 18.26139 48 VAL B C 1
ATOM 6145 O O . VAL B 2 48 ? 188.41706 216.20352 176.64212 1.000 23.73083 48 VAL B O 1
ATOM 6158 N N . ARG B 2 49 ? 190.19850 215.83661 175.31970 1.000 29.09137 49 ARG B N 1
ATOM 6159 C CA . ARG B 2 49 ? 189.37055 215.69403 174.12851 1.000 27.18381 49 ARG B CA 1
ATOM 6160 C C . ARG B 2 49 ? 188.41898 214.51336 174.25532 1.000 27.59237 49 ARG B C 1
ATOM 6161 O O . ARG B 2 49 ? 187.35378 214.50301 173.62784 1.000 26.29014 49 ARG B O 1
ATOM 6182 N N . ALA B 2 50 ? 188.78284 213.51625 175.05785 1.000 16.16580 50 ALA B N 1
ATOM 6183 C CA . ALA B 2 50 ? 187.92287 212.37962 175.34752 1.000 13.78682 50 ALA B CA 1
ATOM 6184 C C . ALA B 2 50 ? 187.12408 212.56444 176.63168 1.000 10.11129 50 ALA B C 1
ATOM 6185 O O . ALA B 2 50 ? 186.48463 211.61465 177.09185 1.000 15.51951 50 ALA B O 1
ATOM 6192 N N . LEU B 2 51 ? 187.17002 213.75133 177.23271 1.000 19.19553 51 LEU B N 1
ATOM 6193 C CA . LEU B 2 51 ? 186.36257 214.08210 178.40810 1.000 21.68386 51 LEU B CA 1
ATOM 6194 C C . LEU B 2 51 ? 185.75739 215.46230 178.19983 1.000 21.12186 51 LEU B C 1
ATOM 6195 O O . LEU B 2 51 ? 186.15145 216.43947 178.84657 1.000 24.79621 51 LEU B O 1
ATOM 6211 N N . PRO B 2 52 ? 184.79124 215.57830 177.28506 1.000 32.06492 52 PRO B N 1
ATOM 6212 C CA . PRO B 2 52 ? 184.22668 216.90439 176.97892 1.000 33.73708 52 PRO B CA 1
ATOM 6213 C C . PRO B 2 52 ? 183.85889 217.72920 178.20125 1.000 31.76353 52 PRO B C 1
ATOM 6214 O O . PRO B 2 52 ? 184.28623 218.88535 178.30962 1.000 37.48526 52 PRO B O 1
ATOM 6225 N N . LEU B 2 53 ? 183.08511 217.16757 179.13398 1.000 38.13468 53 LEU B N 1
ATOM 6226 C CA . LEU B 2 53 ? 182.66180 217.94793 180.29233 1.000 37.19740 53 LEU B CA 1
ATOM 6227 C C . LEU B 2 53 ? 183.85459 218.52584 181.03646 1.000 37.54464 53 LEU B C 1
ATOM 6228 O O . LEU B 2 53 ? 183.76521 219.62488 181.59528 1.000 32.76092 53 LEU B O 1
ATOM 6244 N N . LEU B 2 54 ? 184.97607 217.80489 181.05630 1.000 27.34307 54 LEU B N 1
ATOM 6245 C CA . LEU B 2 54 ? 186.18714 218.35632 181.64897 1.000 25.21641 54 LEU B CA 1
ATOM 6246 C C . LEU B 2 54 ? 186.57133 219.66026 180.96369 1.000 30.84345 54 LEU B C 1
ATOM 6247 O O . LEU B 2 54 ? 186.99987 220.61536 181.62104 1.000 28.96292 54 LEU B O 1
ATOM 6263 N N . LYS B 2 55 ? 186.41117 219.72243 179.64309 1.000 50.41445 55 LYS B N 1
ATOM 6264 C CA . LYS B 2 55 ? 186.70510 220.92664 178.88063 1.000 41.81481 55 LYS B CA 1
ATOM 6265 C C . LYS B 2 55 ? 185.53538 221.90141 178.83006 1.000 51.08088 55 LYS B C 1
ATOM 6266 O O . LYS B 2 55 ? 185.72081 223.04287 178.39488 1.000 41.69736 55 LYS B O 1
ATOM 6285 N N . LYS B 2 56 ? 184.34502 221.48957 179.26371 1.000 40.36516 56 LYS B N 1
ATOM 6286 C CA . LYS B 2 56 ? 183.19032 222.37814 179.28278 1.000 39.15065 56 LYS B CA 1
ATOM 6287 C C . LYS B 2 56 ? 183.19020 223.31905 180.47868 1.000 41.19743 56 LYS B C 1
ATOM 6288 O O . LYS B 2 56 ? 182.38923 224.25968 180.50438 1.000 40.68327 56 LYS B O 1
ATOM 6307 N N . MET B 2 57 ? 184.06072 223.09165 181.46266 1.000 32.59180 57 MET B N 1
ATOM 6308 C CA . MET B 2 57 ? 184.15677 223.93975 182.64320 1.000 37.09671 57 MET B CA 1
ATOM 6309 C C . MET B 2 57 ? 185.36403 224.86905 182.58350 1.000 40.59636 57 MET B C 1
ATOM 6310 O O . MET B 2 57 ? 185.77102 225.41945 183.61142 1.000 39.53615 57 MET B O 1
ATOM 6324 N N . GLY B 2 58 ? 185.94657 225.05111 181.40027 1.000 50.06425 58 GLY B N 1
ATOM 6325 C CA . GLY B 2 58 ? 187.09534 225.91374 181.23620 1.000 48.66226 58 GLY B CA 1
ATOM 6326 C C . GLY B 2 58 ? 188.42926 225.26645 181.52917 1.000 46.69346 58 GLY B C 1
ATOM 6327 O O . GLY B 2 58 ? 189.45350 225.96068 181.49878 1.000 50.15470 58 GLY B O 1
ATOM 6331 N N . ILE B 2 59 ? 188.45651 223.96828 181.80950 1.000 33.97211 59 ILE B N 1
ATOM 6332 C CA . ILE B 2 59 ? 189.69226 223.26526 182.13156 1.000 25.40661 59 ILE B CA 1
ATOM 6333 C C . ILE B 2 59 ? 190.30805 222.75358 180.83650 1.000 31.04319 59 ILE B C 1
ATOM 6334 O O . ILE B 2 59 ? 189.66974 222.00636 180.08748 1.000 29.31210 59 ILE B O 1
ATOM 6350 N N . ASN B 2 60 ? 191.54912 223.15104 180.57577 1.000 30.35476 60 ASN B N 1
ATOM 6351 C CA . ASN B 2 60 ? 192.26950 222.74686 179.38157 1.000 31.32696 60 ASN B CA 1
ATOM 6352 C C . ASN B 2 60 ? 193.33102 221.71098 179.73940 1.000 36.70689 60 ASN B C 1
ATOM 6353 O O . ASN B 2 60 ? 193.56394 221.39287 180.90765 1.000 34.21557 60 ASN B O 1
ATOM 6364 N N . SER B 2 61 ? 193.98526 221.17660 178.70748 1.000 25.22535 61 SER B N 1
ATOM 6365 C CA . SER B 2 61 ? 195.04014 220.19570 178.93368 1.000 20.74848 61 SER B CA 1
ATOM 6366 C C . SER B 2 61 ? 196.22433 220.81845 179.66248 1.000 21.24932 61 SER B C 1
ATOM 6367 O O . SER B 2 61 ? 196.85686 220.16619 180.50114 1.000 24.80543 61 SER B O 1
ATOM 6375 N N . ILE B 2 62 ? 196.54290 222.07712 179.35369 1.000 32.95844 62 ILE B N 1
ATOM 6376 C CA . ILE B 2 62 ? 197.66949 222.73966 180.00728 1.000 27.67208 62 ILE B CA 1
ATOM 6377 C C . ILE B 2 62 ? 197.43244 222.82639 181.50919 1.000 27.18515 62 ILE B C 1
ATOM 6378 O O . ILE B 2 62 ? 198.32442 222.53676 182.31499 1.000 34.94606 62 ILE B O 1
ATOM 6394 N N . LEU B 2 63 ? 196.22389 223.22395 181.90922 1.000 24.87488 63 LEU B N 1
ATOM 6395 C CA . LEU B 2 63 ? 195.90075 223.26471 183.33006 1.000 29.35998 63 LEU B CA 1
ATOM 6396 C C . LEU B 2 63 ? 195.91435 221.86550 183.92931 1.000 24.87331 63 LEU B C 1
ATOM 6397 O O . LEU B 2 63 ? 196.40359 221.66294 185.04668 1.000 30.51348 63 LEU B O 1
ATOM 6413 N N . LEU B 2 64 ? 195.38092 220.88586 183.19818 1.000 22.36480 64 LEU B N 1
ATOM 6414 C CA . LEU B 2 64 ? 195.39624 219.50855 183.67722 1.000 19.53129 64 LEU B CA 1
ATOM 6415 C C . LEU B 2 64 ? 196.82290 218.99690 183.82007 1.000 25.05933 64 LEU B C 1
ATOM 6416 O O . LEU B 2 64 ? 197.17951 218.38740 184.83444 1.000 24.12877 64 LEU B O 1
ATOM 6432 N N . ARG B 2 65 ? 197.65763 219.23933 182.80846 1.000 17.91997 65 ARG B N 1
ATOM 6433 C CA . ARG B 2 65 ? 199.02734 218.74200 182.85233 1.000 14.44429 65 ARG B CA 1
ATOM 6434 C C . ARG B 2 65 ? 199.79580 219.36022 184.01198 1.000 20.91771 65 ARG B C 1
ATOM 6435 O O . ARG B 2 65 ? 200.56167 218.67258 184.69718 1.000 21.60308 65 ARG B O 1
ATOM 6456 N N . LYS B 2 66 ? 199.60687 220.66033 184.24498 1.000 33.83503 66 LYS B N 1
ATOM 6457 C CA . LYS B 2 66 ? 200.32576 221.32928 185.32352 1.000 26.22997 66 LYS B CA 1
ATOM 6458 C C . LYS B 2 66 ? 199.89730 220.80433 186.68820 1.000 26.99394 66 LYS B C 1
ATOM 6459 O O . LYS B 2 66 ? 200.74083 220.57041 187.56156 1.000 34.11329 66 LYS B O 1
ATOM 6478 N N . SER B 2 67 ? 198.59281 220.61109 186.89164 1.000 20.30023 67 SER B N 1
ATOM 6479 C CA . SER B 2 67 ? 198.10317 220.21211 188.20717 1.000 15.77435 67 SER B CA 1
ATOM 6480 C C . SER B 2 67 ? 198.64831 218.84663 188.60658 1.000 16.89333 67 SER B C 1
ATOM 6481 O O . SER B 2 67 ? 199.17057 218.67351 189.71334 1.000 20.58315 67 SER B O 1
ATOM 6489 N N . ILE B 2 68 ? 198.54306 217.86223 187.71261 1.000 14.06457 68 ILE B N 1
ATOM 6490 C CA . ILE B 2 68 ? 199.01290 216.51923 188.03921 1.000 14.09817 68 ILE B CA 1
ATOM 6491 C C . ILE B 2 68 ? 200.50971 216.53344 188.31572 1.000 14.26536 68 ILE B C 1
ATOM 6492 O O . ILE B 2 68 ? 200.98349 215.92611 189.28359 1.000 8.70009 68 ILE B O 1
ATOM 6508 N N . GLY B 2 69 ? 201.27837 217.22298 187.47254 1.000 16.25440 69 GLY B N 1
ATOM 6509 C CA . GLY B 2 69 ? 202.70930 217.31576 187.70707 1.000 13.44484 69 GLY B CA 1
ATOM 6510 C C . GLY B 2 69 ? 203.03775 218.03406 189.00066 1.000 10.30872 69 GLY B C 1
ATOM 6511 O O . GLY B 2 69 ? 203.99075 217.67644 189.69631 1.000 14.93960 69 GLY B O 1
ATOM 6515 N N . ALA B 2 70 ? 202.25691 219.06267 189.33715 1.000 13.67292 70 ALA B N 1
ATOM 6516 C CA . ALA B 2 70 ? 202.50783 219.81096 190.56410 1.000 16.58541 70 ALA B CA 1
ATOM 6517 C C . ALA B 2 70 ? 202.30564 218.93913 191.79669 1.000 13.76571 70 ALA B C 1
ATOM 6518 O O . ALA B 2 70 ? 203.09178 219.00452 192.74884 1.000 23.52680 70 ALA B O 1
ATOM 6525 N N . LEU B 2 71 ? 201.25024 218.12334 191.80433 1.000 9.88313 71 LEU B N 1
ATOM 6526 C CA . LEU B 2 71 ? 200.96374 217.30701 192.97872 1.000 10.29464 71 LEU B CA 1
ATOM 6527 C C . LEU B 2 71 ? 201.94506 216.14969 193.10695 1.000 10.95830 71 LEU B C 1
ATOM 6528 O O . LEU B 2 71 ? 202.36165 215.80465 194.21856 1.000 9.68624 71 LEU B O 1
ATOM 6544 N N . GLU B 2 72 ? 202.32425 215.53355 191.98656 1.000 16.02040 72 GLU B N 1
ATOM 6545 C CA . GLU B 2 72 ? 203.26288 214.41910 192.05186 1.000 11.34420 72 GLU B CA 1
ATOM 6546 C C . GLU B 2 72 ? 204.60563 214.86271 192.61649 1.000 17.44241 72 GLU B C 1
ATOM 6547 O O . GLU B 2 72 ? 205.18469 214.17934 193.46890 1.000 17.64485 72 GLU B O 1
ATOM 6559 N N . VAL B 2 73 ? 205.11742 216.00647 192.15876 1.000 14.97133 73 VAL B N 1
ATOM 6560 C CA . VAL B 2 73 ? 206.39210 216.49376 192.67522 1.000 13.17573 73 VAL B CA 1
ATOM 6561 C C . VAL B 2 73 ? 206.24707 216.92414 194.12824 1.000 19.44472 73 VAL B C 1
ATOM 6562 O O . VAL B 2 73 ? 207.10073 216.61624 194.96794 1.000 17.23362 73 VAL B O 1
ATOM 6575 N N . ALA B 2 74 ? 205.16625 217.63751 194.45190 1.000 16.39180 74 ALA B N 1
ATOM 6576 C CA . ALA B 2 74 ? 204.95478 218.05934 195.83167 1.000 14.31559 74 ALA B CA 1
ATOM 6577 C C . ALA B 2 74 ? 204.82888 216.85683 196.75416 1.000 13.55529 74 ALA B C 1
ATOM 6578 O O . ALA B 2 74 ? 205.40835 216.83732 197.84558 1.000 9.75221 74 ALA B O 1
ATOM 6585 N N . CYS B 2 75 ? 204.07577 215.84240 196.33201 1.000 11.12216 75 CYS B N 1
ATOM 6586 C CA . CYS B 2 75 ? 203.94184 214.63257 197.13048 1.000 13.28363 75 CYS B CA 1
ATOM 6587 C C . CYS B 2 75 ? 205.17676 213.74797 197.03278 1.000 5.04839 75 CYS B C 1
ATOM 6588 O O . CYS B 2 75 ? 205.50096 213.03676 197.98987 1.000 13.07730 75 CYS B O 1
ATOM 6596 N N . GLY B 2 76 ? 205.87223 213.77432 195.89577 1.000 13.21524 76 GLY B N 1
ATOM 6597 C CA . GLY B 2 76 ? 207.05508 212.94369 195.74913 1.000 11.27914 76 GLY B CA 1
ATOM 6598 C C . GLY B 2 76 ? 208.18119 213.36054 196.67463 1.000 14.55976 76 GLY B C 1
ATOM 6599 O O . GLY B 2 76 ? 208.83898 212.51472 197.28632 1.000 10.89598 76 GLY B O 1
ATOM 6603 N N . ILE B 2 77 ? 208.42438 214.66715 196.78729 1.000 20.85289 77 ILE B N 1
ATOM 6604 C CA . ILE B 2 77 ? 209.47329 215.14651 197.68174 1.000 14.73581 77 ILE B CA 1
ATOM 6605 C C . ILE B 2 77 ? 209.08205 214.90776 199.13400 1.000 20.86045 77 ILE B C 1
ATOM 6606 O O . ILE B 2 77 ? 209.92652 214.57124 199.97257 1.000 16.12149 77 ILE B O 1
ATOM 6622 N N . VAL B 2 78 ? 207.79763 215.07427 199.45396 1.000 11.05253 78 VAL B N 1
ATOM 6623 C CA . VAL B 2 78 ? 207.33615 214.86261 200.82209 1.000 17.54059 78 VAL B CA 1
ATOM 6624 C C . VAL B 2 78 ? 207.59582 213.42634 201.25341 1.000 8.65525 78 VAL B C 1
ATOM 6625 O O . VAL B 2 78 ? 208.04293 213.17087 202.37793 1.000 16.64375 78 VAL B O 1
ATOM 6638 N N . MET B 2 79 ? 207.32392 212.46633 200.36930 1.000 10.39661 79 MET B N 1
ATOM 6639 C CA . MET B 2 79 ? 207.56041 211.06428 200.68628 1.000 17.32550 79 MET B CA 1
ATOM 6640 C C . MET B 2 79 ? 209.04045 210.71902 200.75735 1.000 17.09322 79 MET B C 1
ATOM 6641 O O . MET B 2 79 ? 209.37709 209.60425 201.16968 1.000 15.36517 79 MET B O 1
ATOM 6655 N N . THR B 2 80 ? 209.92450 211.63068 200.35799 1.000 24.03005 80 THR B N 1
ATOM 6656 C CA . THR B 2 80 ? 211.36246 211.39873 200.40217 1.000 23.30327 80 THR B CA 1
ATOM 6657 C C . THR B 2 80 ? 212.02966 212.01793 201.62160 1.000 30.49132 80 THR B C 1
ATOM 6658 O O . THR B 2 80 ? 212.95002 211.41916 202.18631 1.000 29.56271 80 THR B O 1
ATOM 6669 N N . LEU B 2 81 ? 211.58844 213.20375 202.04231 1.000 28.94644 81 LEU B N 1
ATOM 6670 C CA . LEU B 2 81 ? 212.27374 213.95869 203.08569 1.000 27.32052 81 LEU B CA 1
ATOM 6671 C C . LEU B 2 81 ? 211.42696 214.12127 204.34057 1.000 26.85357 81 LEU B C 1
ATOM 6672 O O . LEU B 2 81 ? 211.87445 213.74740 205.42914 1.000 24.29970 81 LEU B O 1
ATOM 6688 N N . VAL B 2 82 ? 210.21823 214.66203 204.22650 1.000 11.65894 82 VAL B N 1
ATOM 6689 C CA . VAL B 2 82 ? 209.40472 214.99888 205.39268 1.000 15.98749 82 VAL B CA 1
ATOM 6690 C C . VAL B 2 82 ? 208.89267 213.72321 206.05336 1.000 13.64979 82 VAL B C 1
ATOM 6691 O O . VAL B 2 82 ? 208.20208 212.92740 205.40057 1.000 16.34967 82 VAL B O 1
ATOM 6704 N N . PRO B 2 83 ? 209.19560 213.48294 207.32632 1.000 10.52286 83 PRO B N 1
ATOM 6705 C CA . PRO B 2 83 ? 208.64146 212.32206 208.02381 1.000 13.47357 83 PRO B CA 1
ATOM 6706 C C . PRO B 2 83 ? 207.34095 212.65618 208.74800 1.000 10.62404 83 PRO B C 1
ATOM 6707 O O . PRO B 2 83 ? 206.97329 213.81890 208.92515 1.000 7.94515 83 PRO B O 1
ATOM 6718 N N . GLY B 2 84 ? 206.65175 211.60351 209.16716 1.000 8.61584 84 GLY B N 1
ATOM 6719 C CA . GLY B 2 84 ? 205.46590 211.73737 209.98532 1.000 1.66409 84 GLY B CA 1
ATOM 6720 C C . GLY B 2 84 ? 204.17653 211.57345 209.20714 1.000 2.62106 84 GLY B C 1
ATOM 6721 O O . GLY B 2 84 ? 204.13674 211.04716 208.09276 1.000 0.70577 84 GLY B O 1
ATOM 6725 N N . ARG B 2 85 ? 203.09344 212.03950 209.82916 1.000 30.88155 85 ARG B N 1
ATOM 6726 C CA . ARG B 2 85 ? 201.77535 211.91101 209.21495 1.000 32.09295 85 ARG B CA 1
ATOM 6727 C C . ARG B 2 85 ? 201.70388 212.54332 207.83201 1.000 35.01349 85 ARG B C 1
ATOM 6728 O O . ARG B 2 85 ? 201.11544 211.92050 206.93073 1.000 31.03478 85 ARG B O 1
ATOM 6749 N N . PRO B 2 86 ? 202.25282 213.73656 207.58858 1.000 16.84412 86 PRO B N 1
ATOM 6750 C CA . PRO B 2 86 ? 202.19081 214.29225 206.22798 1.000 19.56296 86 PRO B CA 1
ATOM 6751 C C . PRO B 2 86 ? 202.79920 213.37533 205.18718 1.000 22.13928 86 PRO B C 1
ATOM 6752 O O . PRO B 2 86 ? 202.34884 213.37035 204.03488 1.000 24.47059 86 PRO B O 1
ATOM 6763 N N . LYS B 2 87 ? 203.81229 212.59338 205.56119 1.000 14.31037 87 LYS B N 1
ATOM 6764 C CA . LYS B 2 87 ? 204.40301 211.65110 204.61950 1.000 14.94112 87 LYS B CA 1
ATOM 6765 C C . LYS B 2 87 ? 203.37234 210.63657 204.14284 1.000 15.70789 87 LYS B C 1
ATOM 6766 O O . LYS B 2 87 ? 203.31282 210.31287 202.95119 1.000 15.96589 87 LYS B O 1
ATOM 6785 N N . ASP B 2 88 ? 202.55040 210.12276 205.06009 1.000 14.95612 88 ASP B N 1
ATOM 6786 C CA . ASP B 2 88 ? 201.50420 209.18455 204.66963 1.000 13.81935 88 ASP B CA 1
ATOM 6787 C C . ASP B 2 88 ? 200.39322 209.88149 203.89726 1.000 9.40665 88 ASP B C 1
ATOM 6788 O O . ASP B 2 88 ? 199.81208 209.29432 202.97787 1.000 14.07489 88 ASP B O 1
ATOM 6797 N N . VAL B 2 89 ? 200.08250 211.12898 204.25304 1.000 8.29522 89 VAL B N 1
ATOM 6798 C CA . VAL B 2 89 ? 199.04899 211.86478 203.53136 1.000 11.67127 89 VAL B CA 1
ATOM 6799 C C . VAL B 2 89 ? 199.43848 212.02109 202.06920 1.000 9.12416 89 VAL B C 1
ATOM 6800 O O . VAL B 2 89 ? 198.59910 211.89525 201.16942 1.000 10.61986 89 VAL B O 1
ATOM 6813 N N . ALA B 2 90 ? 200.71614 212.29971 201.80762 1.000 18.63657 90 ALA B N 1
ATOM 6814 C CA . ALA B 2 90 ? 201.18091 212.37578 200.42852 1.000 9.42049 90 ALA B CA 1
ATOM 6815 C C . ALA B 2 90 ? 200.96120 211.05385 199.70944 1.000 9.61770 90 ALA B C 1
ATOM 6816 O O . ALA B 2 90 ? 200.58239 211.03210 198.53260 1.000 9.09984 90 ALA B O 1
ATOM 6823 N N . ASN B 2 91 ? 201.19002 209.93834 200.40379 1.000 6.12435 91 ASN B N 1
ATOM 6824 C CA . ASN B 2 91 ? 200.99627 208.63399 199.78381 1.000 8.37202 91 ASN B CA 1
ATOM 6825 C C . ASN B 2 91 ? 199.55208 208.44555 199.34539 1.000 9.77555 91 ASN B C 1
ATOM 6826 O O . ASN B 2 91 ? 199.28883 207.94254 198.24775 1.000 4.45443 91 ASN B O 1
ATOM 6837 N N . PHE B 2 92 ? 198.60039 208.84279 200.19026 1.000 6.34421 92 PHE B N 1
ATOM 6838 C CA . PHE B 2 92 ? 197.19518 208.68687 199.83473 1.000 6.17577 92 PHE B CA 1
ATOM 6839 C C . PHE B 2 92 ? 196.84110 209.51946 198.61016 1.000 6.49529 92 PHE B C 1
ATOM 6840 O O . PHE B 2 92 ? 196.10986 209.05722 197.72677 1.000 1.55117 92 PHE B O 1
ATOM 6857 N N . PHE B 2 93 ? 197.34799 210.75158 198.53691 1.000 11.14587 93 PHE B N 1
ATOM 6858 C CA . PHE B 2 93 ? 197.03708 211.59886 197.39123 1.000 12.35487 93 PHE B CA 1
ATOM 6859 C C . PHE B 2 93 ? 197.57593 210.99751 196.10122 1.000 2.61233 93 PHE B C 1
ATOM 6860 O O . PHE B 2 93 ? 196.89397 211.01355 195.07045 1.000 5.04202 93 PHE B O 1
ATOM 6877 N N . LEU B 2 94 ? 198.79311 210.45230 196.13590 1.000 1.32174 94 LEU B N 1
ATOM 6878 C CA . LEU B 2 94 ? 199.30662 209.75864 194.96089 1.000 9.36047 94 LEU B CA 1
ATOM 6879 C C . LEU B 2 94 ? 198.39945 208.59856 194.58203 1.000 8.03803 94 LEU B C 1
ATOM 6880 O O . LEU B 2 94 ? 198.10525 208.38807 193.39974 1.000 9.36996 94 LEU B O 1
ATOM 6896 N N . LEU B 2 95 ? 197.93919 207.83794 195.57543 1.000 5.19896 95 LEU B N 1
ATOM 6897 C CA . LEU B 2 95 ? 196.99934 206.76093 195.29881 1.000 10.09036 95 LEU B CA 1
ATOM 6898 C C . LEU B 2 95 ? 195.72955 207.29057 194.65172 1.000 10.38595 95 LEU B C 1
ATOM 6899 O O . LEU B 2 95 ? 195.06032 206.56358 193.90946 1.000 8.10546 95 LEU B O 1
ATOM 6915 N N . LEU B 2 96 ? 195.37996 208.54681 194.92203 1.000 8.87509 96 LEU B N 1
ATOM 6916 C CA . LEU B 2 96 ? 194.20708 209.15876 194.31683 1.000 2.88227 96 LEU B CA 1
ATOM 6917 C C . LEU B 2 96 ? 194.48387 209.71882 192.92809 1.000 9.46731 96 LEU B C 1
ATOM 6918 O O . LEU B 2 96 ? 193.53472 210.08657 192.22779 1.000 8.48898 96 LEU B O 1
ATOM 6934 N N . LEU B 2 97 ? 195.74862 209.79233 192.51398 1.000 2.25854 97 LEU B N 1
ATOM 6935 C CA . LEU B 2 97 ? 196.10281 210.24198 191.17380 1.000 10.07892 97 LEU B CA 1
ATOM 6936 C C . LEU B 2 97 ? 196.39744 209.09610 190.22245 1.000 2.26104 97 LEU B C 1
ATOM 6937 O O . LEU B 2 97 ? 196.12270 209.21515 189.02410 1.000 8.21626 97 LEU B O 1
ATOM 6953 N N . VAL B 2 98 ? 196.94724 207.99035 190.72627 1.000 5.05098 98 VAL B N 1
ATOM 6954 C CA . VAL B 2 98 ? 197.28159 206.86953 189.85519 1.000 6.90951 98 VAL B CA 1
ATOM 6955 C C . VAL B 2 98 ? 196.03173 206.33828 189.16948 1.000 6.81874 98 VAL B C 1
ATOM 6956 O O . VAL B 2 98 ? 196.03447 206.07388 187.96134 1.000 5.19281 98 VAL B O 1
ATOM 6969 N N . LEU B 2 99 ? 194.94239 206.17621 189.92208 1.000 6.18102 99 LEU B N 1
ATOM 6970 C CA . LEU B 2 99 ? 193.69984 205.72356 189.30798 1.000 2.23460 99 LEU B CA 1
ATOM 6971 C C . LEU B 2 99 ? 193.22103 206.71888 188.26074 1.000 7.64151 99 LEU B C 1
ATOM 6972 O O . LEU B 2 99 ? 192.72934 206.32474 187.19692 1.000 5.67120 99 LEU B O 1
ATOM 6988 N N . ALA B 2 100 ? 193.36105 208.01594 188.54011 1.000 2.82605 100 ALA B N 1
ATOM 6989 C CA . ALA B 2 100 ? 193.02847 209.01825 187.53599 1.000 3.09036 100 ALA B CA 1
ATOM 6990 C C . ALA B 2 100 ? 193.90991 208.86128 186.30565 1.000 6.00515 100 ALA B C 1
ATOM 6991 O O . ALA B 2 100 ? 193.42887 208.95062 185.17035 1.000 5.89465 100 ALA B O 1
ATOM 6998 N N . VAL B 2 101 ? 195.20593 208.62589 186.51119 1.000 3.17483 101 VAL B N 1
ATOM 6999 C CA . VAL B 2 101 ? 196.09030 208.31807 185.39170 1.000 5.03766 101 VAL B CA 1
ATOM 7000 C C . VAL B 2 101 ? 195.65200 207.02492 184.71841 1.000 1.82706 101 VAL B C 1
ATOM 7001 O O . VAL B 2 101 ? 195.55884 206.94262 183.48805 1.000 5.16602 101 VAL B O 1
ATOM 7014 N N . LEU B 2 102 ? 195.37288 205.99417 185.51811 1.000 6.06409 102 LEU B N 1
ATOM 7015 C CA . LEU B 2 102 ? 194.90587 204.72992 184.96574 1.000 6.49798 102 LEU B CA 1
ATOM 7016 C C . LEU B 2 102 ? 193.48787 204.82938 184.42677 1.000 8.45022 102 LEU B C 1
ATOM 7017 O O . LEU B 2 102 ? 193.09750 204.00646 183.59256 1.000 9.26548 102 LEU B O 1
ATOM 7033 N N . PHE B 2 103 ? 192.70981 205.80741 184.88280 1.000 8.99709 103 PHE B N 1
ATOM 7034 C CA . PHE B 2 103 ? 191.40780 206.07371 184.29400 1.000 4.78705 103 PHE B CA 1
ATOM 7035 C C . PHE B 2 103 ? 191.50584 206.81324 182.96973 1.000 9.45644 103 PHE B C 1
ATOM 7036 O O . PHE B 2 103 ? 190.56185 206.75809 182.17650 1.000 5.52401 103 PHE B O 1
ATOM 7053 N N . PHE B 2 104 ? 192.61580 207.50010 182.71238 1.000 3.29083 104 PHE B N 1
ATOM 7054 C CA . PHE B 2 104 ? 192.84963 208.15537 181.43374 1.000 6.24402 104 PHE B CA 1
ATOM 7055 C C . PHE B 2 104 ? 193.46207 207.21968 180.40448 1.000 2.57097 104 PHE B C 1
ATOM 7056 O O . PHE B 2 104 ? 193.01778 207.19717 179.25345 1.000 6.49975 104 PHE B O 1
ATOM 7073 N N . HIS B 2 105 ? 194.47149 206.44070 180.79566 1.000 12.22929 105 HIS B N 1
ATOM 7074 C CA . HIS B 2 105 ? 195.08532 205.50562 179.86079 1.000 13.66040 105 HIS B CA 1
ATOM 7075 C C . HIS B 2 105 ? 194.08602 204.45077 179.40406 1.000 10.50524 105 HIS B C 1
ATOM 7076 O O . HIS B 2 105 ? 194.05121 204.08852 178.22225 1.000 5.53513 105 HIS B O 1
ATOM 7090 N N . GLN B 2 106 ? 193.26537 203.94262 180.32623 1.000 6.09033 106 GLN B N 1
ATOM 7091 C CA . GLN B 2 106 ? 192.22948 202.98788 179.95138 1.000 10.96710 106 GLN B CA 1
ATOM 7092 C C . GLN B 2 106 ? 191.07846 203.64861 179.20785 1.000 11.08366 106 GLN B C 1
ATOM 7093 O O . GLN B 2 106 ? 190.31489 202.95271 178.53125 1.000 11.57735 106 GLN B O 1
ATOM 7107 N N . LEU B 2 107 ? 190.93659 204.96579 179.31389 1.000 5.35361 107 LEU B N 1
ATOM 7108 C CA . LEU B 2 107 ? 189.91344 205.69653 178.58274 1.000 11.15754 107 LEU B CA 1
ATOM 7109 C C . LEU B 2 107 ? 190.33867 206.01734 177.15852 1.000 8.18488 107 LEU B C 1
ATOM 7110 O O . LEU B 2 107 ? 189.54710 206.58736 176.40304 1.000 3.99283 107 LEU B O 1
ATOM 7126 N N . VAL B 2 108 ? 191.56964 205.66752 176.78101 1.000 9.25748 108 VAL B N 1
ATOM 7127 C CA . VAL B 2 108 ? 192.05670 205.83745 175.41912 1.000 15.50857 108 VAL B CA 1
ATOM 7128 C C . VAL B 2 108 ? 192.53481 204.52876 174.81096 1.000 15.37858 108 VAL B C 1
ATOM 7129 O O . VAL B 2 108 ? 192.86976 204.49354 173.62632 1.000 11.70322 108 VAL B O 1
ATOM 7142 N N . GLY B 2 109 ? 192.54783 203.44302 175.57557 1.000 28.11328 109 GLY B N 1
ATOM 7143 C CA . GLY B 2 109 ? 192.93672 202.14751 175.05052 1.000 28.18123 109 GLY B CA 1
ATOM 7144 C C . GLY B 2 109 ? 194.40379 202.02839 174.70591 1.000 24.43277 109 GLY B C 1
ATOM 7145 O O . GLY B 2 109 ? 194.75124 201.39725 173.69965 1.000 28.55198 109 GLY B O 1
ATOM 7149 N N . ASP B 2 110 ? 195.27540 202.61209 175.51978 1.000 20.57701 110 ASP B N 1
ATOM 7150 C CA . ASP B 2 110 ? 196.70070 202.47877 175.29059 1.000 17.30310 110 ASP B CA 1
ATOM 7151 C C . ASP B 2 110 ? 197.17586 201.08645 175.70559 1.000 22.49036 110 ASP B C 1
ATOM 7152 O O . ASP B 2 110 ? 196.58269 200.45487 176.58362 1.000 14.99464 110 ASP B O 1
ATOM 7161 N N . PRO B 2 111 ? 198.24610 200.58724 175.09317 1.000 25.34593 111 PRO B N 1
ATOM 7162 C CA . PRO B 2 111 ? 198.73891 199.25008 175.43926 1.000 23.79550 111 PRO B CA 1
ATOM 7163 C C . PRO B 2 111 ? 199.29261 199.20736 176.85501 1.000 24.01945 111 PRO B C 1
ATOM 7164 O O . PRO B 2 111 ? 199.42412 200.22067 177.54308 1.000 22.25172 111 PRO B O 1
ATOM 7175 N N . LEU B 2 112 ? 199.62381 197.98854 177.28571 1.000 21.05236 112 LEU B N 1
ATOM 7176 C CA . LEU B 2 112 ? 200.13306 197.79357 178.63881 1.000 25.58366 112 LEU B CA 1
ATOM 7177 C C . LEU B 2 112 ? 201.45231 198.52423 178.84479 1.000 24.86675 112 LEU B C 1
ATOM 7178 O O . LEU B 2 112 ? 201.68343 199.11762 179.90473 1.000 21.01006 112 LEU B O 1
ATOM 7194 N N . LYS B 2 113 ? 202.33273 198.48798 177.84347 1.000 38.63055 113 LYS B N 1
ATOM 7195 C CA . LYS B 2 113 ? 203.66335 199.06238 178.00751 1.000 35.12936 113 LYS B CA 1
ATOM 7196 C C . LYS B 2 113 ? 203.58930 200.52716 178.41859 1.000 40.70103 113 LYS B C 1
ATOM 7197 O O . LYS B 2 113 ? 204.41374 200.99916 179.21001 1.000 33.42996 113 LYS B O 1
ATOM 7216 N N . ARG B 2 114 ? 202.61002 201.26434 177.89281 1.000 20.10911 114 ARG B N 1
ATOM 7217 C CA . ARG B 2 114 ? 202.51969 202.68756 178.19837 1.000 24.15469 114 ARG B CA 1
ATOM 7218 C C . ARG B 2 114 ? 202.21695 202.91769 179.67363 1.000 27.20105 114 ARG B C 1
ATOM 7219 O O . ARG B 2 114 ? 202.88374 203.72180 180.33494 1.000 17.63263 114 ARG B O 1
ATOM 7240 N N . TYR B 2 115 ? 201.21490 202.22221 180.20865 1.000 17.44234 115 TYR B N 1
ATOM 7241 C CA . TYR B 2 115 ? 200.76718 202.43267 181.57809 1.000 15.75654 115 TYR B CA 1
ATOM 7242 C C . TYR B 2 115 ? 201.25258 201.35172 182.53501 1.000 15.32502 115 TYR B C 1
ATOM 7243 O O . TYR B 2 115 ? 200.76202 201.27620 183.66547 1.000 19.99300 115 TYR B O 1
ATOM 7261 N N . ALA B 2 116 ? 202.20067 200.51377 182.11312 1.000 23.80569 116 ALA B N 1
ATOM 7262 C CA . ALA B 2 116 ? 202.72446 199.49117 183.01153 1.000 24.58901 116 ALA B CA 1
ATOM 7263 C C . ALA B 2 116 ? 203.43405 200.11604 184.20407 1.000 20.71879 116 ALA B C 1
ATOM 7264 O O . ALA B 2 116 ? 203.28743 199.64696 185.33846 1.000 23.07198 116 ALA B O 1
ATOM 7271 N N . HIS B 2 117 ? 204.20936 201.17661 183.96878 1.000 33.81558 117 HIS B N 1
ATOM 7272 C CA . HIS B 2 117 ? 204.98114 201.77623 185.05226 1.000 35.14414 117 HIS B CA 1
ATOM 7273 C C . HIS B 2 117 ? 204.07129 202.29769 186.15753 1.000 30.37041 117 HIS B C 1
ATOM 7274 O O . HIS B 2 117 ? 204.35606 202.10862 187.34566 1.000 36.43896 117 HIS B O 1
ATOM 7288 N N . ALA B 2 118 ? 202.96950 202.95320 185.78916 1.000 12.52514 118 ALA B N 1
ATOM 7289 C CA . ALA B 2 118 ? 202.05441 203.47397 186.79806 1.000 14.53154 118 ALA B CA 1
ATOM 7290 C C . ALA B 2 118 ? 201.44073 202.34840 187.61861 1.000 13.55322 118 ALA B C 1
ATOM 7291 O O . ALA B 2 118 ? 201.32982 202.45221 188.84566 1.000 20.05368 118 ALA B O 1
ATOM 7298 N N . LEU B 2 119 ? 201.03402 201.26343 186.95824 1.000 16.92517 119 LEU B N 1
ATOM 7299 C CA . LEU B 2 119 ? 200.41620 200.15380 187.67531 1.000 14.42974 119 LEU B CA 1
ATOM 7300 C C . LEU B 2 119 ? 201.38749 199.52669 188.66644 1.000 13.09863 119 LEU B C 1
ATOM 7301 O O . LEU B 2 119 ? 201.01508 199.22873 189.80715 1.000 13.60354 119 LEU B O 1
ATOM 7317 N N . VAL B 2 120 ? 202.63909 199.32172 188.25283 1.000 19.25478 120 VAL B N 1
ATOM 7318 C CA . VAL B 2 120 ? 203.61356 198.68113 189.13184 1.000 17.59566 120 VAL B CA 1
ATOM 7319 C C . VAL B 2 120 ? 203.82184 199.51704 190.38648 1.000 15.25866 120 VAL B C 1
ATOM 7320 O O . VAL B 2 120 ? 203.83015 198.99641 191.50796 1.000 17.38265 120 VAL B O 1
ATOM 7333 N N . PHE B 2 121 ? 203.99445 200.82829 190.21742 1.000 22.31621 121 PHE B N 1
ATOM 7334 C CA . PHE B 2 121 ? 204.15989 201.69874 191.37297 1.000 24.98333 121 PHE B CA 1
ATOM 7335 C C . PHE B 2 121 ? 202.87102 201.84355 192.16731 1.000 28.59640 121 PHE B C 1
ATOM 7336 O O . PHE B 2 121 ? 202.92596 202.16076 193.35957 1.000 25.22404 121 PHE B O 1
ATOM 7353 N N . GLY B 2 122 ? 201.71700 201.61232 191.54169 1.000 12.32017 122 GLY B N 1
ATOM 7354 C CA . GLY B 2 122 ? 200.47684 201.60235 192.29721 1.000 11.67656 122 GLY B CA 1
ATOM 7355 C C . GLY B 2 122 ? 200.45523 200.50490 193.34205 1.000 11.57678 122 GLY B C 1
ATOM 7356 O O . GLY B 2 122 ? 199.98876 200.71037 194.46481 1.000 15.30059 122 GLY B O 1
ATOM 7360 N N . ILE B 2 123 ? 200.95603 199.32190 192.98450 1.000 15.83716 123 ILE B N 1
ATOM 7361 C CA . ILE B 2 123 ? 201.04859 198.22874 193.94636 1.000 19.76744 123 ILE B CA 1
ATOM 7362 C C . ILE B 2 123 ? 202.03771 198.57849 195.05070 1.000 16.19252 123 ILE B C 1
ATOM 7363 O O . ILE B 2 123 ? 201.77132 198.36415 196.23885 1.000 16.16655 123 ILE B O 1
ATOM 7379 N N . LEU B 2 124 ? 203.20132 199.11097 194.67411 1.000 18.52651 124 LEU B N 1
ATOM 7380 C CA . LEU B 2 124 ? 204.18979 199.49997 195.67275 1.000 13.79031 124 LEU B CA 1
ATOM 7381 C C . LEU B 2 124 ? 203.69358 200.67083 196.50918 1.000 12.70832 124 LEU B C 1
ATOM 7382 O O . LEU B 2 124 ? 203.93044 200.72060 197.72165 1.000 17.48695 124 LEU B O 1
ATOM 7398 N N . LEU B 2 125 ? 203.00284 201.62175 195.87933 1.000 13.32233 125 LEU B N 1
ATOM 7399 C CA . LEU B 2 125 ? 202.54388 202.80405 196.59913 1.000 9.75328 125 LEU B CA 1
ATOM 7400 C C . LEU B 2 125 ? 201.59253 202.42310 197.72559 1.000 10.19798 125 LEU B C 1
ATOM 7401 O O . LEU B 2 125 ? 201.70796 202.92652 198.84878 1.000 12.56591 125 LEU B O 1
ATOM 7417 N N . THR B 2 126 ? 200.64175 201.53050 197.44400 1.000 14.45876 126 THR B N 1
ATOM 7418 C CA . THR B 2 126 ? 199.74169 201.06618 198.49445 1.000 15.04669 126 THR B CA 1
ATOM 7419 C C . THR B 2 126 ? 200.47054 200.16667 199.48437 1.000 17.45586 126 THR B C 1
ATOM 7420 O O . THR B 2 126 ? 200.23802 200.25165 200.69567 1.000 11.78806 126 THR B O 1
ATOM 7431 N N . CYS B 2 127 ? 201.36160 199.30418 198.99005 1.000 20.23858 127 CYS B N 1
ATOM 7432 C CA . CYS B 2 127 ? 202.10061 198.41832 199.88243 1.000 24.19719 127 CYS B CA 1
ATOM 7433 C C . CYS B 2 127 ? 202.87734 199.21492 200.92008 1.000 20.95763 127 CYS B C 1
ATOM 7434 O O . CYS B 2 127 ? 202.98624 198.80091 202.07967 1.000 18.21286 127 CYS B O 1
ATOM 7442 N N . ARG B 2 128 ? 203.42326 200.36412 200.52196 1.000 16.89250 128 ARG B N 1
ATOM 7443 C CA . ARG B 2 128 ? 204.11637 201.21848 201.47783 1.000 16.15317 128 ARG B CA 1
ATOM 7444 C C . ARG B 2 128 ? 203.16348 201.70512 202.56118 1.000 18.62388 128 ARG B C 1
ATOM 7445 O O . ARG B 2 128 ? 203.52617 201.75700 203.74224 1.000 21.91353 128 ARG B O 1
ATOM 7466 N N . LEU B 2 129 ? 201.93628 202.06238 202.17781 1.000 14.69677 129 LEU B N 1
ATOM 7467 C CA . LEU B 2 129 ? 200.97230 202.56342 203.15122 1.000 15.16897 129 LEU B CA 1
ATOM 7468 C C . LEU B 2 129 ? 200.60599 201.49106 204.16988 1.000 15.65424 129 LEU B C 1
ATOM 7469 O O . LEU B 2 129 ? 200.44063 201.78520 205.35949 1.000 15.15301 129 LEU B O 1
ATOM 7485 N N . LEU B 2 130 ? 200.47277 200.23988 203.72337 1.000 26.73192 130 LEU B N 1
ATOM 7486 C CA . LEU B 2 130 ? 200.14893 199.15811 204.64806 1.000 24.26259 130 LEU B CA 1
ATOM 7487 C C . LEU B 2 130 ? 201.21535 198.99734 205.72269 1.000 23.58728 130 LEU B C 1
ATOM 7488 O O . LEU B 2 130 ? 200.92468 198.49281 206.81324 1.000 26.44392 130 LEU B O 1
ATOM 7504 N N . ILE B 2 131 ? 202.44693 199.41720 205.43970 1.000 38.09101 131 ILE B N 1
ATOM 7505 C CA . ILE B 2 131 ? 203.54430 199.29865 206.39216 1.000 38.06685 131 ILE B CA 1
ATOM 7506 C C . ILE B 2 131 ? 203.86239 200.68220 206.94082 1.000 43.82888 131 ILE B C 1
ATOM 7507 O O . ILE B 2 131 ? 204.99962 200.96272 207.33500 1.000 36.27798 131 ILE B O 1
ATOM 7523 N N . ALA B 2 132 ? 202.85823 201.56013 206.96242 1.000 31.38462 132 ALA B N 1
ATOM 7524 C CA . ALA B 2 132 ? 203.07703 202.91470 207.45507 1.000 29.73664 132 ALA B CA 1
ATOM 7525 C C . ALA B 2 132 ? 203.50700 202.90857 208.91576 1.000 28.57377 132 ALA B C 1
ATOM 7526 O O . ALA B 2 132 ? 204.42462 203.64106 209.30391 1.000 30.83858 132 ALA B O 1
ATOM 7533 N N . ARG B 2 133 ? 202.85856 202.08957 209.74031 1.000 32.85017 133 ARG B N 1
ATOM 7534 C CA . ARG B 2 133 ? 203.17049 202.03517 211.15981 1.000 31.64883 133 ARG B CA 1
ATOM 7535 C C . ARG B 2 133 ? 202.81030 200.65777 211.69437 1.000 33.08772 133 ARG B C 1
ATOM 7536 O O . ARG B 2 133 ? 202.03806 199.91402 211.08387 1.000 33.83240 133 ARG B O 1
ATOM 7557 N N . LYS B 2 134 ? 203.38331 200.32664 212.84668 1.000 40.14763 134 LYS B N 1
ATOM 7558 C CA . LYS B 2 134 ? 203.13147 199.04114 213.48572 1.000 43.30252 134 LYS B CA 1
ATOM 7559 C C . LYS B 2 134 ? 201.77965 199.04375 214.19078 1.000 46.48140 134 LYS B C 1
ATOM 7560 O O . LYS B 2 134 ? 201.57991 199.76596 215.16750 1.000 40.54961 134 LYS B O 1
ATOM 7579 N N . ALA C 2 2 ? 155.57112 177.96389 210.38033 1.000 70.22592 2 ALA C N 1
ATOM 7580 C CA . ALA C 2 2 ? 156.89503 177.72457 211.02215 1.000 73.25895 2 ALA C CA 1
ATOM 7581 C C . ALA C 2 2 ? 157.89687 178.79294 210.59960 1.000 66.05685 2 ALA C C 1
ATOM 7582 O O . ALA C 2 2 ? 157.56467 179.70278 209.83992 1.000 69.07903 2 ALA C O 1
ATOM 7589 N N . SER C 2 3 ? 159.12497 178.67684 211.09653 1.000 48.14489 3 SER C N 1
ATOM 7590 C CA . SER C 2 3 ? 160.15286 179.64478 210.75984 1.000 54.88154 3 SER C CA 1
ATOM 7591 C C . SER C 2 3 ? 160.51251 179.53968 209.27762 1.000 46.37424 3 SER C C 1
ATOM 7592 O O . SER C 2 3 ? 160.46204 178.45316 208.69489 1.000 52.80504 3 SER C O 1
ATOM 7600 N N . PRO C 2 4 ? 160.87688 180.65780 208.64064 1.000 67.46097 4 PRO C N 1
ATOM 7601 C CA . PRO C 2 4 ? 161.26348 180.57868 207.22139 1.000 69.30163 4 PRO C CA 1
ATOM 7602 C C . PRO C 2 4 ? 162.39959 179.60530 206.96769 1.000 69.48381 4 PRO C C 1
ATOM 7603 O O . PRO C 2 4 ? 162.40026 178.91022 205.94401 1.000 61.38818 4 PRO C O 1
ATOM 7614 N N . ARG C 2 5 ? 163.37343 179.53513 207.87762 1.000 58.06439 5 ARG C N 1
ATOM 7615 C CA . ARG C 2 5 ? 164.47679 178.59712 207.70385 1.000 49.90101 5 ARG C CA 1
ATOM 7616 C C . ARG C 2 5 ? 163.98139 177.15764 207.71944 1.000 57.21957 5 ARG C C 1
ATOM 7617 O O . ARG C 2 5 ? 164.41396 176.33477 206.90413 1.000 59.60674 5 ARG C O 1
ATOM 7638 N N . THR C 2 6 ? 163.07130 176.83442 208.63998 1.000 49.73383 6 THR C N 1
ATOM 7639 C CA . THR C 2 6 ? 162.54395 175.47618 208.70808 1.000 52.53727 6 THR C CA 1
ATOM 7640 C C . THR C 2 6 ? 161.79314 175.11462 207.43301 1.000 49.73506 6 THR C C 1
ATOM 7641 O O . THR C 2 6 ? 161.93055 173.99983 206.91621 1.000 46.09281 6 THR C O 1
ATOM 7652 N N . VAL C 2 7 ? 160.98407 176.04088 206.91710 1.000 55.86011 7 VAL C N 1
ATOM 7653 C CA . VAL C 2 7 ? 160.24686 175.77778 205.68576 1.000 63.48165 7 VAL C CA 1
ATOM 7654 C C . VAL C 2 7 ? 161.19151 175.75186 204.49060 1.000 57.68423 7 VAL C C 1
ATOM 7655 O O . VAL C 2 7 ? 161.08954 174.88000 203.61914 1.000 61.71469 7 VAL C O 1
ATOM 7668 N N . THR C 2 8 ? 162.12404 176.70488 204.42909 1.000 60.87768 8 THR C N 1
ATOM 7669 C CA . THR C 2 8 ? 162.97644 176.83377 203.25138 1.000 55.88191 8 THR C CA 1
ATOM 7670 C C . THR C 2 8 ? 163.85412 175.60339 203.05739 1.000 57.16668 8 THR C C 1
ATOM 7671 O O . THR C 2 8 ? 164.00943 175.11522 201.93202 1.000 55.46415 8 THR C O 1
ATOM 7682 N N . ILE C 2 9 ? 164.43900 175.08814 204.14023 1.000 33.58318 9 ILE C N 1
ATOM 7683 C CA . ILE C 2 9 ? 165.34990 173.95281 204.01767 1.000 27.50779 9 ILE C CA 1
ATOM 7684 C C . ILE C 2 9 ? 164.62106 172.74336 203.44838 1.000 36.64395 9 ILE C C 1
ATOM 7685 O O . ILE C 2 9 ? 165.15029 172.02849 202.58849 1.000 34.25855 9 ILE C O 1
ATOM 7701 N N . VAL C 2 10 ? 163.39958 172.49043 203.92017 1.000 38.19196 10 VAL C N 1
ATOM 7702 C CA . VAL C 2 10 ? 162.65053 171.32998 203.44841 1.000 34.97999 10 VAL C CA 1
ATOM 7703 C C . VAL C 2 10 ? 162.37625 171.44454 201.95504 1.000 35.11990 10 VAL C C 1
ATOM 7704 O O . VAL C 2 10 ? 162.52911 170.47310 201.20445 1.000 38.01199 10 VAL C O 1
ATOM 7717 N N . ALA C 2 11 ? 161.96904 172.63056 201.49873 1.000 37.06841 11 ALA C N 1
ATOM 7718 C CA . ALA C 2 11 ? 161.65313 172.80870 200.08539 1.000 32.87056 11 ALA C CA 1
ATOM 7719 C C . ALA C 2 11 ? 162.86739 172.52072 199.21171 1.000 32.10519 11 ALA C C 1
ATOM 7720 O O . ALA C 2 11 ? 162.77093 171.80058 198.21137 1.000 32.71944 11 ALA C O 1
ATOM 7727 N N . LEU C 2 12 ? 164.02498 173.07638 199.57535 1.000 31.30799 12 LEU C N 1
ATOM 7728 C CA . LEU C 2 12 ? 165.23350 172.82649 198.79727 1.000 40.26101 12 LEU C CA 1
ATOM 7729 C C . LEU C 2 12 ? 165.63483 171.35970 198.86177 1.000 36.26926 12 LEU C C 1
ATOM 7730 O O . LEU C 2 12 ? 166.00696 170.76402 197.84430 1.000 32.62118 12 LEU C O 1
ATOM 7746 N N . SER C 2 13 ? 165.56569 170.75909 200.05084 1.000 23.62852 13 SER C N 1
ATOM 7747 C CA . SER C 2 13 ? 165.96731 169.36481 200.19424 1.000 21.11363 13 SER C CA 1
ATOM 7748 C C . SER C 2 13 ? 165.07671 168.44907 199.36596 1.000 27.82617 13 SER C C 1
ATOM 7749 O O . SER C 2 13 ? 165.56455 167.51993 198.71194 1.000 23.73746 13 SER C O 1
ATOM 7757 N N . VAL C 2 14 ? 163.76587 168.69110 199.38645 1.000 32.93600 14 VAL C N 1
ATOM 7758 C CA . VAL C 2 14 ? 162.84622 167.86841 198.60728 1.000 28.74057 14 VAL C CA 1
ATOM 7759 C C . VAL C 2 14 ? 163.00483 168.15271 197.11871 1.000 34.16638 14 VAL C C 1
ATOM 7760 O O . VAL C 2 14 ? 163.07056 167.23108 196.29703 1.000 27.30419 14 VAL C O 1
ATOM 7773 N N . ALA C 2 15 ? 163.07041 169.43300 196.74901 1.000 22.85213 15 ALA C N 1
ATOM 7774 C CA . ALA C 2 15 ? 163.10396 169.79268 195.33538 1.000 25.05624 15 ALA C CA 1
ATOM 7775 C C . ALA C 2 15 ? 164.34949 169.23998 194.65606 1.000 28.88040 15 ALA C C 1
ATOM 7776 O O . ALA C 2 15 ? 164.27026 168.64734 193.57400 1.000 32.20278 15 ALA C O 1
ATOM 7783 N N . LEU C 2 16 ? 165.51401 169.42315 195.27973 1.000 27.29726 16 LEU C N 1
ATOM 7784 C CA . LEU C 2 16 ? 166.75168 168.94099 194.67723 1.000 26.74964 16 LEU C CA 1
ATOM 7785 C C . LEU C 2 16 ? 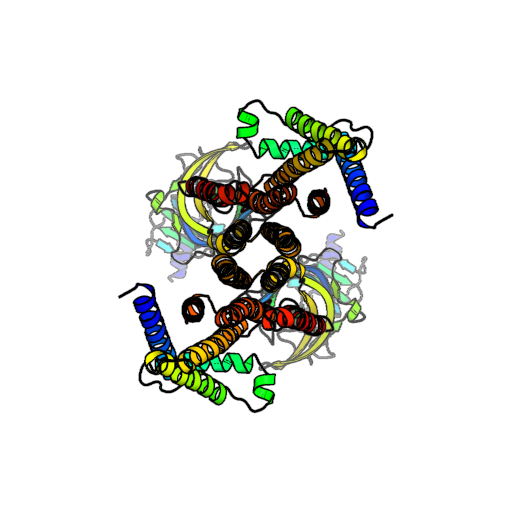166.74068 167.42573 194.53701 1.000 30.51597 16 LEU C C 1
ATOM 7786 O O . LEU C 2 16 ? 167.11847 166.88884 193.48932 1.000 30.44149 16 LEU C O 1
ATOM 7802 N N . GLY C 2 17 ? 166.30578 166.71767 195.57865 1.000 30.63010 17 GLY C N 1
ATOM 7803 C CA . GLY C 2 17 ? 166.17861 165.27563 195.46637 1.000 27.04917 17 GLY C CA 1
ATOM 7804 C C . GLY C 2 17 ? 165.13233 164.87485 194.44657 1.000 30.01735 17 GLY C C 1
ATOM 7805 O O . GLY C 2 17 ? 165.28356 163.87110 193.74665 1.000 29.67637 17 GLY C O 1
ATOM 7809 N N . LEU C 2 18 ? 164.05186 165.65202 194.35462 1.000 40.56363 18 LEU C N 1
ATOM 7810 C CA . LEU C 2 18 ? 163.03017 165.38760 193.34836 1.000 35.43478 18 LEU C CA 1
ATOM 7811 C C . LEU C 2 18 ? 163.57945 165.58786 191.94138 1.000 37.48013 18 LEU C C 1
ATOM 7812 O O . LEU C 2 18 ? 163.29827 164.79041 191.03931 1.000 38.56870 18 LEU C O 1
ATOM 7828 N N . PHE C 2 19 ? 164.35129 166.65532 191.72976 1.000 37.22849 19 PHE C N 1
ATOM 7829 C CA . PHE C 2 19 ? 164.89105 166.92700 190.40260 1.000 31.22671 19 PHE C CA 1
ATOM 7830 C C . PHE C 2 19 ? 166.05301 166.00122 190.06240 1.000 37.19874 19 PHE C C 1
ATOM 7831 O O . PHE C 2 19 ? 166.14286 165.50616 188.93386 1.000 33.50806 19 PHE C O 1
ATOM 7848 N N . PHE C 2 20 ? 166.95425 165.75907 191.01652 1.000 16.16430 20 PHE C N 1
ATOM 7849 C CA . PHE C 2 20 ? 168.13752 164.95938 190.71544 1.000 19.20965 20 PHE C CA 1
ATOM 7850 C C . PHE C 2 20 ? 167.78271 163.49389 190.50457 1.000 17.29293 20 PHE C C 1
ATOM 7851 O O . PHE C 2 20 ? 168.38875 162.82049 189.66336 1.000 22.72848 20 PHE C O 1
ATOM 7868 N N . VAL C 2 21 ? 166.81235 162.97621 191.25811 1.000 26.83326 21 VAL C N 1
ATOM 7869 C CA . VAL C 2 21 ? 166.34630 161.61792 191.00242 1.000 24.81300 21 VAL C CA 1
ATOM 7870 C C . VAL C 2 21 ? 165.68738 161.54304 189.63222 1.000 23.78152 21 VAL C C 1
ATOM 7871 O O . VAL C 2 21 ? 165.80050 160.53468 188.92532 1.000 22.55131 21 VAL C O 1
ATOM 7884 N N . PHE C 2 22 ? 164.98909 162.60926 189.23602 1.000 30.18082 22 PHE C N 1
ATOM 7885 C CA . PHE C 2 22 ? 164.40128 162.65790 187.90262 1.000 33.85554 22 PHE C CA 1
ATOM 7886 C C . PHE C 2 22 ? 165.47791 162.57437 186.82823 1.000 31.05312 22 PHE C C 1
ATOM 7887 O O . PHE C 2 22 ? 165.31966 161.85592 185.83452 1.000 37.09347 22 PHE C O 1
ATOM 7904 N N . MET C 2 23 ? 166.58364 163.29991 187.01097 1.000 26.34604 23 MET C N 1
ATOM 7905 C CA . MET C 2 23 ? 167.68911 163.20845 186.06314 1.000 25.56808 23 MET C CA 1
ATOM 7906 C C . MET C 2 23 ? 168.30139 161.81448 186.06595 1.000 26.66935 23 MET C C 1
ATOM 7907 O O . MET C 2 23 ? 168.61435 161.26274 185.00466 1.000 21.57344 23 MET C O 1
ATOM 7921 N N . GLY C 2 24 ? 168.48370 161.22989 187.25076 1.000 15.38251 24 GLY C N 1
ATOM 7922 C CA . GLY C 2 24 ? 169.06114 159.89983 187.32796 1.000 20.90812 24 GLY C CA 1
ATOM 7923 C C . GLY C 2 24 ? 168.22636 158.85260 186.62065 1.000 21.43025 24 GLY C C 1
ATOM 7924 O O . GLY C 2 24 ? 168.76787 157.90388 186.04752 1.000 20.49749 24 GLY C O 1
ATOM 7928 N N . THR C 2 25 ? 166.90094 158.99839 186.65922 1.000 35.56949 25 THR C N 1
ATOM 7929 C CA . THR C 2 25 ? 166.03812 158.07344 185.93308 1.000 30.84919 25 THR C CA 1
ATOM 7930 C C . THR C 2 25 ? 166.27557 158.16665 184.43201 1.000 30.82289 25 THR C C 1
ATOM 7931 O O . THR C 2 25 ? 166.28122 157.14799 183.73085 1.000 34.57523 25 THR C O 1
ATOM 7942 N N . ILE C 2 26 ? 166.47583 159.38262 183.92137 1.000 21.26587 26 ILE C N 1
ATOM 7943 C CA . ILE C 2 26 ? 166.64796 159.56829 182.48418 1.000 24.83896 26 ILE C CA 1
ATOM 7944 C C . ILE C 2 26 ? 167.86141 158.79439 181.99107 1.000 20.36054 26 ILE C C 1
ATOM 7945 O O . ILE C 2 26 ? 167.80832 158.11483 180.95982 1.000 20.16409 26 ILE C O 1
ATOM 7961 N N . LYS C 2 27 ? 168.97242 158.88166 182.71982 1.000 20.40180 27 LYS C N 1
ATOM 7962 C CA . LYS C 2 27 ? 170.18874 158.19046 182.31648 1.000 20.54621 27 LYS C CA 1
ATOM 7963 C C . LYS C 2 27 ? 170.06040 156.67644 182.39763 1.000 25.42620 27 LYS C C 1
ATOM 7964 O O . LYS C 2 27 ? 170.92334 155.97297 181.86239 1.000 22.49423 27 LYS C O 1
ATOM 7983 N N . LEU C 2 28 ? 169.01825 156.16027 183.04921 1.000 22.84812 28 LEU C N 1
ATOM 7984 C CA . LEU C 2 28 ? 168.85602 154.72701 183.25563 1.000 23.30452 28 LEU C CA 1
ATOM 7985 C C . LEU C 2 28 ? 167.65365 154.16285 182.50978 1.000 21.44854 28 LEU C C 1
ATOM 7986 O O . LEU C 2 28 ? 167.80212 153.23643 181.70779 1.000 24.91999 28 LEU C O 1
ATOM 8002 N N . THR C 2 29 ? 166.46324 154.69746 182.75315 1.000 36.48773 29 THR C N 1
ATOM 8003 C CA . THR C 2 29 ? 165.23336 154.17790 182.15585 1.000 35.63214 29 THR C CA 1
ATOM 8004 C C . THR C 2 29 ? 164.62397 155.22879 181.23843 1.000 42.90292 29 THR C C 1
ATOM 8005 O O . THR C 2 29 ? 164.19426 156.29281 181.72390 1.000 39.30281 29 THR C O 1
ATOM 8016 N N . PRO C 2 30 ? 164.55231 154.99590 179.92679 1.000 38.47480 30 PRO C N 1
ATOM 8017 C CA . PRO C 2 30 ? 163.99576 156.00068 179.01443 1.000 43.40353 30 PRO C CA 1
ATOM 8018 C C . PRO C 2 30 ? 162.47868 156.10188 179.02489 1.000 37.32203 30 PRO C C 1
ATOM 8019 O O . PRO C 2 30 ? 161.92225 156.79928 178.17254 1.000 42.60466 30 PRO C O 1
ATOM 8030 N N . ARG C 2 31 ? 161.79634 155.43426 179.95696 1.000 75.46792 31 ARG C N 1
ATOM 8031 C CA . ARG C 2 31 ? 160.33725 155.43324 179.94260 1.000 72.67959 31 ARG C CA 1
ATOM 8032 C C . ARG C 2 31 ? 159.77886 156.83750 180.13617 1.000 72.88637 31 ARG C C 1
ATOM 8033 O O . ARG C 2 31 ? 158.80829 157.22345 179.47408 1.000 74.66130 31 ARG C O 1
ATOM 8054 N N . LEU C 2 32 ? 160.37368 157.61668 181.04192 1.000 48.30224 32 LEU C N 1
ATOM 8055 C CA . LEU C 2 32 ? 159.88623 158.97262 181.27366 1.000 39.66492 32 LEU C CA 1
ATOM 8056 C C . LEU C 2 32 ? 160.03238 159.83204 180.02443 1.000 44.61256 32 LEU C C 1
ATOM 8057 O O . LEU C 2 32 ? 159.11813 160.58513 179.66905 1.000 42.65195 32 LEU C O 1
ATOM 8073 N N . SER C 2 33 ? 161.17760 159.73655 179.34542 1.000 38.93511 33 SER C N 1
ATOM 8074 C CA . SER C 2 33 ? 161.40436 160.51031 178.12590 1.000 38.00972 33 SER C CA 1
ATOM 8075 C C . SER C 2 33 ? 162.45039 159.76362 177.29872 1.000 38.76849 33 SER C C 1
ATOM 8076 O O . SER C 2 33 ? 163.64222 159.81758 177.61332 1.000 31.84542 33 SER C O 1
ATOM 8084 N N . LYS C 2 34 ? 161.99283 159.07611 176.25080 1.000 42.58825 34 LYS C N 1
ATOM 8085 C CA . LYS C 2 34 ? 162.91365 158.31693 175.41207 1.000 47.75571 34 LYS C CA 1
ATOM 8086 C C . LYS C 2 34 ? 163.89829 159.23725 174.70318 1.000 43.14050 34 LYS C C 1
ATOM 8087 O O . LYS C 2 34 ? 165.08350 158.90939 174.57316 1.000 46.47914 34 LYS C O 1
ATOM 8106 N N . ASP C 2 35 ? 163.42633 160.39442 174.23570 1.000 51.95527 35 ASP C N 1
ATOM 8107 C CA . ASP C 2 35 ? 164.31156 161.32304 173.54123 1.000 57.95443 35 ASP C CA 1
ATOM 8108 C C . ASP C 2 35 ? 165.43701 161.79516 174.45237 1.000 49.88076 35 ASP C C 1
ATOM 8109 O O . ASP C 2 35 ? 166.58949 161.91139 174.01934 1.000 57.92880 35 ASP C O 1
ATOM 8118 N N . ALA C 2 36 ? 165.12296 162.07228 175.71958 1.000 38.87818 36 ALA C N 1
ATOM 8119 C CA . ALA C 2 36 ? 166.14512 162.54700 176.64564 1.000 36.26355 36 ALA C CA 1
ATOM 8120 C C . ALA C 2 36 ? 167.25329 161.51662 176.81905 1.000 36.15131 36 ALA C C 1
ATOM 8121 O O . ALA C 2 36 ? 168.44001 161.86366 176.82305 1.000 32.95389 36 ALA C O 1
ATOM 8128 N N . TYR C 2 37 ? 166.88643 160.24243 176.96350 1.000 30.27032 37 TYR C N 1
ATOM 8129 C CA . TYR C 2 37 ? 167.89364 159.19489 177.09039 1.000 32.58028 37 TYR C CA 1
ATOM 8130 C C . TYR C 2 37 ? 168.72390 159.07567 175.81970 1.000 29.66994 37 TYR C C 1
ATOM 8131 O O . TYR C 2 37 ? 169.94026 158.86279 175.88118 1.000 26.27959 37 TYR C O 1
ATOM 8149 N N . SER C 2 38 ? 168.08377 159.20938 174.65651 1.000 53.42199 38 SER C N 1
ATOM 8150 C CA . SER C 2 38 ? 168.80795 159.09421 173.39480 1.000 51.60954 38 SER C CA 1
ATOM 8151 C C . SER C 2 38 ? 169.88467 160.16590 173.28293 1.000 51.85498 38 SER C C 1
ATOM 8152 O O . SER C 2 38 ? 171.02807 159.87878 172.91061 1.000 50.90299 38 SER C O 1
ATOM 8160 N N . GLU C 2 39 ? 169.53547 161.41447 173.60026 1.000 52.95352 39 GLU C N 1
ATOM 8161 C CA . GLU C 2 39 ? 170.52836 162.48238 173.57181 1.000 57.79548 39 GLU C CA 1
ATOM 8162 C C . GLU C 2 39 ? 171.50083 162.36944 174.73692 1.000 54.33486 39 GLU C C 1
ATOM 8163 O O . GLU C 2 39 ? 172.68455 162.69351 174.58903 1.000 58.13448 39 GLU C O 1
ATOM 8175 N N . MET C 2 40 ? 171.02416 161.91490 175.89718 1.000 23.91455 40 MET C N 1
ATOM 8176 C CA . MET C 2 40 ? 171.89439 161.81714 177.06268 1.000 24.75747 40 MET C CA 1
ATOM 8177 C C . MET C 2 40 ? 173.03096 160.83288 176.82061 1.000 30.39391 40 MET C C 1
ATOM 8178 O O . MET C 2 40 ? 174.18250 161.10427 177.18001 1.000 31.64604 40 MET C O 1
ATOM 8192 N N . LYS C 2 41 ? 172.73111 159.68270 176.21187 1.000 46.89129 41 LYS C N 1
ATOM 8193 C CA . LYS C 2 41 ? 173.78273 158.70688 175.94889 1.000 38.72919 41 LYS C CA 1
ATOM 8194 C C . LYS C 2 41 ? 174.82352 159.26112 174.98771 1.000 39.15687 41 LYS C C 1
ATOM 8195 O O . LYS C 2 41 ? 176.00659 158.91644 175.08627 1.000 41.44267 41 LYS C O 1
ATOM 8214 N N . ARG C 2 42 ? 174.40524 160.11527 174.05221 1.000 49.16629 42 ARG C N 1
ATOM 8215 C CA . ARG C 2 42 ? 175.36382 160.75569 173.15983 1.000 51.19476 42 ARG C CA 1
ATOM 8216 C C . ARG C 2 42 ? 176.35303 161.60347 173.94632 1.000 50.24460 42 ARG C C 1
ATOM 8217 O O . ARG C 2 42 ? 177.55865 161.58285 173.67200 1.000 48.04483 42 ARG C O 1
ATOM 8238 N N . ALA C 2 43 ? 175.86055 162.35522 174.93154 1.000 30.68996 43 ALA C N 1
ATOM 8239 C CA . ALA C 2 43 ? 176.73840 163.21461 175.71570 1.000 24.78850 43 ALA C CA 1
ATOM 8240 C C . ALA C 2 43 ? 177.79200 162.39567 176.44904 1.000 28.80006 43 ALA C C 1
ATOM 8241 O O . ALA C 2 43 ? 178.97879 162.74173 176.44480 1.000 25.45536 43 ALA C O 1
ATOM 8248 N N . TYR C 2 44 ? 177.37754 161.29520 177.07948 1.000 23.65234 44 TYR C N 1
ATOM 8249 C CA . TYR C 2 44 ? 178.32156 160.47406 177.82611 1.000 22.09551 44 TYR C CA 1
ATOM 8250 C C . TYR C 2 44 ? 179.23541 159.67151 176.91317 1.000 25.65077 44 TYR C C 1
ATOM 8251 O O . TYR C 2 44 ? 180.31100 159.24945 177.35015 1.000 25.23259 44 TYR C O 1
ATOM 8269 N N . LYS C 2 45 ? 178.83320 159.44293 175.66316 1.000 33.14010 45 LYS C N 1
ATOM 8270 C CA . LYS C 2 45 ? 179.75479 158.85608 174.69809 1.000 26.56909 45 LYS C CA 1
ATOM 8271 C C . LYS C 2 45 ? 180.91648 159.79950 174.41560 1.000 25.38360 45 LYS C C 1
ATOM 8272 O O . LYS C 2 45 ? 182.07125 159.36621 174.32742 1.000 26.37877 45 LYS C O 1
ATOM 8291 N N . SER C 2 46 ? 180.62767 161.09454 174.27212 1.000 29.03516 46 SER C N 1
ATOM 8292 C CA . SER C 2 46 ? 181.68150 162.06767 174.00771 1.000 24.73845 46 SER C CA 1
ATOM 8293 C C . SER C 2 46 ? 182.61973 162.21032 175.19918 1.000 28.10613 46 SER C C 1
ATOM 8294 O O . SER C 2 46 ? 183.83999 162.31138 175.02661 1.000 24.83121 46 SER C O 1
ATOM 8302 N N . TYR C 2 47 ? 182.06965 162.22358 176.41487 1.000 15.74471 47 TYR C N 1
ATOM 8303 C CA . TYR C 2 47 ? 182.88341 162.49947 177.59449 1.000 19.19315 47 TYR C CA 1
ATOM 8304 C C . TYR C 2 47 ? 183.98566 161.46129 177.75735 1.000 11.44222 47 TYR C C 1
ATOM 8305 O O . TYR C 2 47 ? 185.16050 161.80681 177.92585 1.000 16.49687 47 TYR C O 1
ATOM 8323 N N . VAL C 2 48 ? 183.62539 160.17850 177.71064 1.000 24.31605 48 VAL C N 1
ATOM 8324 C CA . VAL C 2 48 ? 184.63534 159.12774 177.79042 1.000 20.10224 48 VAL C CA 1
ATOM 8325 C C . VAL C 2 48 ? 185.57081 159.20347 176.59273 1.000 18.26139 48 VAL C C 1
ATOM 8326 O O . VAL C 2 48 ? 186.79173 159.05658 176.72706 1.000 23.73083 48 VAL C O 1
ATOM 8339 N N . ARG C 2 49 ? 185.01338 159.42640 175.40131 1.000 29.09137 49 ARG C N 1
ATOM 8340 C CA . ARG C 2 49 ? 185.84389 159.56888 174.21190 1.000 27.18381 49 ARG C CA 1
ATOM 8341 C C . ARG C 2 49 ? 186.79652 160.74839 174.34144 1.000 27.59237 49 ARG C C 1
ATOM 8342 O O . ARG C 2 49 ? 187.86299 160.75798 173.71612 1.000 26.29014 49 ARG C O 1
ATOM 8363 N N . ALA C 2 50 ? 186.43215 161.74535 175.14393 1.000 16.16580 50 ALA C N 1
ATOM 8364 C CA . ALA C 2 50 ? 187.29281 162.88081 175.43612 1.000 13.78682 50 ALA C CA 1
ATOM 8365 C C . ALA C 2 50 ? 188.08880 162.69421 176.72176 1.000 10.11129 50 ALA C C 1
ATOM 8366 O O . ALA C 2 50 ? 188.72839 163.64297 177.18388 1.000 15.51951 50 ALA C O 1
ATOM 8373 N N . LEU C 2 51 ? 188.04032 161.50696 177.32187 1.000 19.19553 51 LEU C N 1
ATOM 8374 C CA . LEU C 2 51 ? 188.84503 161.17447 178.49866 1.000 21.68386 51 LEU C CA 1
ATOM 8375 C C . LEU C 2 51 ? 189.44909 159.79374 178.29065 1.000 21.12186 51 LEU C C 1
ATOM 8376 O O . LEU C 2 51 ? 189.05263 158.81656 178.93592 1.000 24.79621 51 LEU C O 1
ATOM 8392 N N . PRO C 2 52 ? 190.41695 159.67729 177.37774 1.000 32.06492 52 PRO C N 1
ATOM 8393 C CA . PRO C 2 52 ? 190.98064 158.35078 177.07183 1.000 33.73708 52 PRO C CA 1
ATOM 8394 C C . PRO C 2 52 ? 191.34505 157.52471 178.29432 1.000 31.76353 52 PRO C C 1
ATOM 8395 O O . PRO C 2 52 ? 190.91619 156.36897 178.40103 1.000 37.48526 52 PRO C O 1
ATOM 8406 N N . LEU C 2 53 ? 192.11757 158.08483 179.22900 1.000 38.13468 53 LEU C N 1
ATOM 8407 C CA . LEU C 2 53 ? 192.53767 157.30319 180.38766 1.000 37.19740 53 LEU C CA 1
ATOM 8408 C C . LEU C 2 53 ? 191.34273 156.72610 181.12898 1.000 37.54464 53 LEU C C 1
ATOM 8409 O O . LEU C 2 53 ? 191.42976 155.62658 181.68722 1.000 32.76092 53 LEU C O 1
ATOM 8425 N N . LEU C 2 54 ? 190.22203 157.44830 181.14706 1.000 27.34307 54 LEU C N 1
ATOM 8426 C CA . LEU C 2 54 ? 189.00914 156.89782 181.73690 1.000 25.21641 54 LEU C CA 1
ATOM 8427 C C . LEU C 2 54 ? 188.62487 155.59478 181.04995 1.000 30.84345 54 LEU C C 1
ATOM 8428 O O . LEU C 2 54 ? 188.19394 154.63971 181.70577 1.000 28.96292 54 LEU C O 1
ATOM 8444 N N . LYS C 2 55 ? 188.78763 155.53335 179.72963 1.000 50.41445 55 LYS C N 1
ATOM 8445 C CA . LYS C 2 55 ? 188.49389 154.32999 178.96574 1.000 41.81481 55 LYS C CA 1
ATOM 8446 C C . LYS C 2 55 ? 189.66262 153.35395 178.91685 1.000 51.08088 55 LYS C C 1
ATOM 8447 O O . LYS C 2 55 ? 189.47679 152.21300 178.48051 1.000 41.69736 55 LYS C O 1
ATOM 8466 N N . LYS C 2 56 ? 190.85256 153.76415 179.35318 1.000 40.36516 56 LYS C N 1
ATOM 8467 C CA . LYS C 2 56 ? 192.00623 152.87428 179.37397 1.000 39.15065 56 LYS C CA 1
ATOM 8468 C C . LYS C 2 56 ? 192.00288 151.93254 180.56921 1.000 41.19743 56 LYS C C 1
ATOM 8469 O O . LYS C 2 56 ? 192.80274 150.99099 180.59587 1.000 40.68327 56 LYS C O 1
ATOM 8488 N N . MET C 2 57 ? 191.13064 152.16024 181.55159 1.000 32.59180 57 MET C N 1
ATOM 8489 C CA . MET C 2 57 ? 191.03125 151.31143 182.73135 1.000 37.09671 57 MET C CA 1
ATOM 8490 C C . MET C 2 57 ? 189.82308 150.38353 182.66857 1.000 40.59636 57 MET C C 1
ATOM 8491 O O . MET C 2 57 ? 189.41340 149.83287 183.69528 1.000 39.53615 57 MET C O 1
ATOM 8505 N N . GLY C 2 58 ? 189.24272 150.20294 181.48404 1.000 50.06425 58 GLY C N 1
ATOM 8506 C CA . GLY C 2 58 ? 188.09332 149.34170 181.31706 1.000 48.66226 58 GLY C CA 1
ATOM 8507 C C . GLY C 2 58 ? 186.75953 149.99029 181.60779 1.000 46.69346 58 GLY C C 1
ATOM 8508 O O . GLY C 2 58 ? 185.73459 149.29723 181.57485 1.000 50.15470 58 GLY C O 1
ATOM 8512 N N . ILE C 2 59 ? 186.73317 151.28829 181.88896 1.000 33.97211 59 ILE C N 1
ATOM 8513 C CA . ILE C 2 59 ? 185.49756 151.99248 182.20902 1.000 25.40661 59 ILE C CA 1
ATOM 8514 C C . ILE C 2 59 ? 184.88496 152.50574 180.91308 1.000 31.04319 59 ILE C C 1
ATOM 8515 O O . ILE C 2 59 ? 185.52562 153.25276 180.16586 1.000 29.31210 59 ILE C O 1
ATOM 8531 N N . ASN C 2 60 ? 183.64398 152.10985 180.64958 1.000 30.35476 60 ASN C N 1
ATOM 8532 C CA . ASN C 2 60 ? 182.92645 152.51567 179.45421 1.000 31.32696 60 ASN C CA 1
ATOM 8533 C C . ASN C 2 60 ? 181.86537 153.55249 179.81062 1.000 36.70689 60 ASN C C 1
ATOM 8534 O O . ASN C 2 60 ? 181.63046 153.87005 180.97861 1.000 34.21557 60 ASN C O 1
ATOM 8545 N N . SER C 2 61 ? 181.21382 154.08832 178.77775 1.000 25.22535 61 SER C N 1
ATOM 8546 C CA . SER C 2 61 ? 180.15958 155.07024 179.00250 1.000 20.74848 61 SER C CA 1
ATOM 8547 C C . SER C 2 61 ? 178.97323 154.44832 179.72848 1.000 21.24932 61 SER C C 1
ATOM 8548 O O . SER C 2 61 ? 178.33974 155.10071 180.56632 1.000 24.80543 61 SER C O 1
ATOM 8556 N N . ILE C 2 62 ? 178.65388 153.19022 179.41818 1.000 32.95844 62 ILE C N 1
ATOM 8557 C CA . ILE C 2 62 ? 177.52523 152.52849 180.06903 1.000 27.67208 62 ILE C CA 1
ATOM 8558 C C . ILE C 2 62 ? 177.75915 152.44046 181.57136 1.000 27.18515 62 ILE C C 1
ATOM 8559 O O . ILE C 2 62 ? 176.86588 152.73053 182.37556 1.000 34.94606 62 ILE C O 1
ATOM 8575 N N . LEU C 2 63 ? 178.96644 152.04127 181.97355 1.000 24.87488 63 LEU C N 1
ATOM 8576 C CA . LEU C 2 63 ? 179.28668 151.99916 183.39500 1.000 29.35998 63 LEU C CA 1
ATOM 8577 C C . LEU C 2 63 ? 179.27344 153.39797 183.99520 1.000 24.87331 63 LEU C C 1
ATOM 8578 O O . LEU C 2 63 ? 178.78217 153.60030 185.11172 1.000 30.51348 63 LEU C O 1
ATOM 8594 N N . LEU C 2 64 ? 179.80943 154.37751 183.26583 1.000 22.36480 64 LEU C N 1
ATOM 8595 C CA . LEU C 2 64 ? 179.79469 155.75451 183.74580 1.000 19.53129 64 LEU C CA 1
ATOM 8596 C C . LEU C 2 64 ? 178.36831 156.26766 183.88612 1.000 25.05933 64 LEU C C 1
ATOM 8597 O O . LEU C 2 64 ? 178.01035 156.87686 184.90020 1.000 24.12877 64 LEU C O 1
ATOM 8613 N N . ARG C 2 65 ? 177.53536 156.02686 182.87267 1.000 17.91997 65 ARG C N 1
ATOM 8614 C CA . ARG C 2 65 ? 176.16612 156.52570 182.91412 1.000 14.44429 65 ARG C CA 1
ATOM 8615 C C . ARG C 2 65 ? 175.39463 155.90754 184.07178 1.000 20.91771 65 ARG C C 1
ATOM 8616 O O . ARG C 2 65 ? 174.62815 156.59556 184.75592 1.000 21.60308 65 ARG C O 1
ATOM 8637 N N . LYS C 2 66 ? 175.58164 154.60705 184.30426 1.000 33.83503 66 LYS C N 1
ATOM 8638 C CA . LYS C 2 66 ? 174.85982 153.93817 185.38089 1.000 26.22997 66 LYS C CA 1
ATOM 8639 C C . LYS C 2 66 ? 175.28612 154.46169 186.74679 1.000 26.99394 66 LYS C C 1
ATOM 8640 O O . LYS C 2 66 ? 174.44109 154.69595 187.61861 1.000 34.11329 66 LYS C O 1
ATOM 8659 N N . SER C 2 67 ? 176.59042 154.65333 186.95300 1.000 20.30023 67 SER C N 1
ATOM 8660 C CA . SER C 2 67 ? 177.07785 155.05086 188.26979 1.000 15.77435 67 SER C CA 1
ATOM 8661 C C . SER C 2 67 ? 176.53343 156.41666 188.66904 1.000 16.89333 67 SER C C 1
ATOM 8662 O O . SER C 2 67 ? 176.00914 156.58961 189.77487 1.000 20.58315 67 SER C O 1
ATOM 8670 N N . ILE C 2 68 ? 176.64158 157.40157 187.77597 1.000 14.06457 68 ILE C N 1
ATOM 8671 C CA . ILE C 2 68 ? 176.17259 158.74486 188.10255 1.000 14.09817 68 ILE C CA 1
ATOM 8672 C C . ILE C 2 68 ? 174.67521 158.73214 188.37604 1.000 14.26536 68 ILE C C 1
ATOM 8673 O O . ILE C 2 68 ? 174.20016 159.33934 189.34338 1.000 8.70009 68 ILE C O 1
ATOM 8689 N N . GLY C 2 69 ? 173.90748 158.04405 187.53083 1.000 16.25440 69 GLY C N 1
ATOM 8690 C CA . GL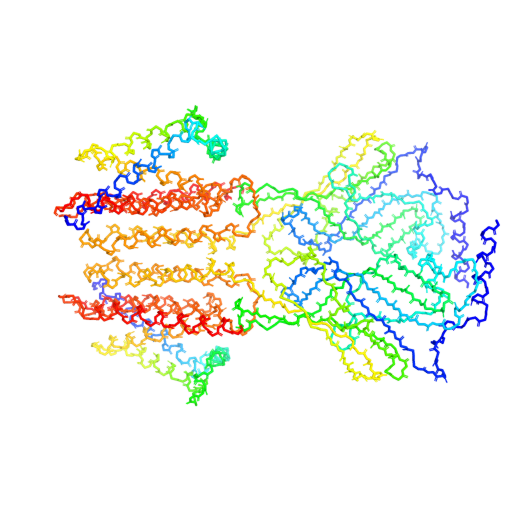Y C 2 69 ? 172.47598 157.95271 187.76241 1.000 13.44484 69 GLY C CA 1
ATOM 8691 C C . GLY C 2 69 ? 172.14412 157.23388 189.05484 1.000 10.30872 69 GLY C C 1
ATOM 8692 O O . GLY C 2 69 ? 171.19011 157.59209 189.74881 1.000 14.93960 69 GLY C O 1
ATOM 8696 N N . ALA C 2 70 ? 172.92313 156.20416 189.39219 1.000 13.67292 70 ALA C N 1
ATOM 8697 C CA . ALA C 2 70 ? 172.66889 155.45531 190.61811 1.000 16.58541 70 ALA C CA 1
ATOM 8698 C C . ALA C 2 70 ? 172.86957 156.32606 191.85171 1.000 13.76571 70 ALA C C 1
ATOM 8699 O O . ALA C 2 70 ? 172.08144 156.26089 192.80223 1.000 23.52680 70 ALA C O 1
ATOM 8706 N N . LEU C 2 71 ? 173.92587 157.14065 191.86205 1.000 9.88313 71 LEU C N 1
ATOM 8707 C CA . LEU C 2 71 ? 174.21091 157.95585 193.03757 1.000 10.29464 71 LEU C CA 1
ATOM 8708 C C . LEU C 2 71 ? 173.23064 159.11419 193.16463 1.000 10.95830 71 LEU C C 1
ATOM 8709 O O . LEU C 2 71 ? 172.81219 159.45893 194.27564 1.000 9.68624 71 LEU C O 1
ATOM 8725 N N . GLU C 2 72 ? 172.85439 159.73153 192.04391 1.000 16.02040 72 GLU C N 1
ATOM 8726 C CA . GLU C 2 72 ? 171.91688 160.84698 192.10809 1.000 11.34420 72 GLU C CA 1
ATOM 8727 C C . GLU C 2 72 ? 170.57250 160.40449 192.66971 1.000 17.44241 72 GLU C C 1
ATOM 8728 O O . GLU C 2 72 ? 169.99249 161.08792 193.52142 1.000 17.64485 72 GLU C O 1
ATOM 8740 N N . VAL C 2 73 ? 170.06036 159.26162 192.21015 1.000 14.97133 73 VAL C N 1
ATOM 8741 C CA . VAL C 2 73 ? 168.78410 158.77540 192.72370 1.000 13.17573 73 VAL C CA 1
ATOM 8742 C C . VAL C 2 73 ? 168.92571 158.34385 194.17671 1.000 19.44472 73 VAL C C 1
ATOM 8743 O O . VAL C 2 73 ? 168.07071 158.65213 195.01490 1.000 17.23362 73 VAL C O 1
ATOM 8756 N N . ALA C 2 74 ? 170.00508 157.62905 194.50206 1.000 16.39180 74 ALA C N 1
ATOM 8757 C CA . ALA C 2 74 ? 170.21329 157.20603 195.88196 1.000 14.31559 74 ALA C CA 1
ATOM 8758 C C . ALA C 2 74 ? 170.33868 158.40775 196.80553 1.000 13.55529 74 ALA C C 1
ATOM 8759 O O . ALA C 2 74 ? 169.75703 158.42716 197.89580 1.000 9.75221 74 ALA C O 1
ATOM 8766 N N . CYS C 2 75 ? 171.09378 159.42163 196.38560 1.000 11.12216 75 CYS C N 1
ATOM 8767 C CA . CYS C 2 75 ? 171.22745 160.63076 197.18519 1.000 13.28363 75 CYS C CA 1
ATOM 8768 C C . CYS C 2 75 ? 169.99372 161.51681 197.08561 1.000 5.04839 75 CYS C C 1
ATOM 8769 O O . CYS C 2 75 ? 169.66839 162.22772 198.04254 1.000 13.07730 75 CYS C O 1
ATOM 8777 N N . GLY C 2 76 ? 169.30051 161.49203 195.94718 1.000 13.21524 76 GLY C N 1
ATOM 8778 C CA . GLY C 2 76 ? 168.11889 162.32409 195.79873 1.000 11.27914 76 GLY C CA 1
ATOM 8779 C C . GLY C 2 76 ? 166.99045 161.90786 196.72167 1.000 14.55976 76 GLY C C 1
ATOM 8780 O O . GLY C 2 76 ? 166.33238 162.75399 197.33263 1.000 10.89598 76 GLY C O 1
ATOM 8784 N N . ILE C 2 77 ? 166.74557 160.60144 196.83293 1.000 20.85289 77 ILE C N 1
ATOM 8785 C CA . ILE C 2 77 ? 165.69433 160.12264 197.72494 1.000 14.73581 77 ILE C CA 1
ATOM 8786 C C . ILE C 2 77 ? 166.08290 160.35994 199.17815 1.000 20.86045 77 ILE C C 1
ATOM 8787 O O . ILE C 2 77 ? 165.23712 160.69683 200.01525 1.000 16.12149 77 ILE C O 1
ATOM 8803 N N . VAL C 2 78 ? 167.36649 160.19178 199.50058 1.000 11.05253 78 VAL C N 1
ATOM 8804 C CA . VAL C 2 78 ? 167.82545 160.40197 200.86978 1.000 17.54059 78 VAL C CA 1
ATOM 8805 C C . VAL C 2 78 ? 167.56651 161.83823 201.30157 1.000 8.65525 78 VAL C C 1
ATOM 8806 O O . VAL C 2 78 ? 167.11742 162.09343 202.42537 1.000 16.64375 78 VAL C O 1
ATOM 8819 N N . MET C 2 79 ? 167.84127 162.79854 200.41868 1.000 10.39661 79 MET C N 1
ATOM 8820 C CA . MET C 2 79 ? 167.60571 164.20065 200.73616 1.000 17.32550 79 MET C CA 1
ATOM 8821 C C . MET C 2 79 ? 166.12592 164.54751 200.80449 1.000 17.09322 79 MET C C 1
ATOM 8822 O O . MET C 2 79 ? 165.78970 165.66238 201.21691 1.000 15.36517 79 MET C O 1
ATOM 8836 N N . THR C 2 80 ? 165.24166 163.63712 200.40271 1.000 24.03005 80 THR C N 1
ATOM 8837 C CA . THR C 2 80 ? 163.80388 163.87065 200.44416 1.000 23.30327 80 THR C CA 1
ATOM 8838 C C . THR C 2 80 ? 163.13352 163.25136 201.66181 1.000 30.49132 80 THR C C 1
ATOM 8839 O O . THR C 2 80 ? 162.21269 163.85077 202.22507 1.000 29.56271 80 THR C O 1
ATOM 8850 N N . LEU C 2 81 ? 163.57257 162.06475 202.08258 1.000 28.94644 81 LEU C N 1
ATOM 8851 C CA . LEU C 2 81 ? 162.88432 161.30986 203.12405 1.000 27.32052 81 LEU C CA 1
ATOM 8852 C C . LEU C 2 81 ? 163.72839 161.14546 204.38053 1.000 26.85357 81 LEU C C 1
ATOM 8853 O O . LEU C 2 81 ? 163.27912 161.51908 205.46845 1.000 24.29970 81 LEU C O 1
ATOM 8869 N N . VAL C 2 82 ? 164.93673 160.60342 204.26852 1.000 11.65894 82 VAL C N 1
ATOM 8870 C CA . VAL C 2 82 ? 165.74752 160.26485 205.43610 1.000 15.98749 82 VAL C CA 1
ATOM 8871 C C . VAL C 2 82 ? 166.25966 161.53949 206.09869 1.000 13.64979 82 VAL C C 1
ATOM 8872 O O . VAL C 2 82 ? 166.95246 162.33499 205.44785 1.000 16.34967 82 VAL C O 1
ATOM 8885 N N . PRO C 2 83 ? 165.95444 161.77923 207.37121 1.000 10.52286 83 PRO C N 1
ATOM 8886 C CA . PRO C 2 83 ? 166.50846 162.93900 208.07062 1.000 13.47357 83 PRO C CA 1
ATOM 8887 C C . PRO C 2 83 ? 167.80713 162.60292 208.79720 1.000 10.62404 83 PRO C C 1
ATOM 8888 O O . PRO C 2 83 ? 168.17314 161.43966 208.97428 1.000 7.94515 83 PRO C O 1
ATOM 8899 N N . GLY C 2 84 ? 168.49667 163.65453 209.21847 1.000 8.61584 84 GLY C N 1
ATOM 8900 C CA . GLY C 2 84 ? 169.68071 163.51877 210.03893 1.000 1.66409 84 GLY C CA 1
ATOM 8901 C C . GLY C 2 84 ? 170.97184 163.68178 209.26346 1.000 2.62106 84 GLY C C 1
ATOM 8902 O O . GLY C 2 84 ? 171.01446 164.20880 208.14953 1.000 0.70577 84 GLY C O 1
ATOM 8906 N N . ARG C 2 85 ? 172.05314 163.21408 209.88734 1.000 30.88155 85 ARG C N 1
ATOM 8907 C CA . ARG C 2 85 ? 173.37262 163.34152 209.27588 1.000 32.09295 85 ARG C CA 1
ATOM 8908 C C . ARG C 2 85 ? 173.44617 162.71010 207.89264 1.000 35.01349 85 ARG C C 1
ATOM 8909 O O . ARG C 2 85 ? 174.03712 163.33287 206.99299 1.000 31.03478 85 ARG C O 1
ATOM 8930 N N . PRO C 2 86 ? 172.89638 161.51764 207.64728 1.000 16.84412 86 PRO C N 1
ATOM 8931 C CA . PRO C 2 86 ? 172.96052 160.96282 206.28643 1.000 19.56296 86 PRO C CA 1
ATOM 8932 C C . PRO C 2 86 ? 172.35524 161.88114 205.24504 1.000 22.13928 86 PRO C C 1
ATOM 8933 O O . PRO C 2 86 ? 172.80794 161.88641 204.09365 1.000 24.47059 86 PRO C O 1
ATOM 8944 N N . LYS C 2 87 ? 171.34228 162.66397 205.61755 1.000 14.31037 87 LYS C N 1
ATOM 8945 C CA . LYS C 2 87 ? 170.75451 163.60756 204.67532 1.000 14.94112 87 LYS C CA 1
ATOM 8946 C C . LYS C 2 87 ? 171.78728 164.62126 204.20145 1.000 15.70789 87 LYS C C 1
ATOM 8947 O O . LYS C 2 87 ? 171.84957 164.94572 203.01014 1.000 15.96589 87 LYS C O 1
ATOM 8966 N N . ASP C 2 88 ? 172.60794 165.13352 205.12071 1.000 14.95612 88 ASP C N 1
ATOM 8967 C CA . ASP C 2 88 ? 173.65598 166.07082 204.73301 1.000 13.81935 88 ASP C CA 1
ATOM 8968 C C . ASP C 2 88 ? 174.76773 165.37317 203.96240 1.000 9.40665 88 ASP C C 1
ATOM 8969 O O . ASP C 2 88 ? 175.35139 165.96033 203.04459 1.000 14.07489 88 ASP C O 1
ATOM 8978 N N . VAL C 2 89 ? 175.07634 164.12509 204.31794 1.000 8.29522 89 VAL C N 1
ATOM 8979 C CA . VAL C 2 89 ? 176.11048 163.38864 203.59783 1.000 11.67127 89 VAL C CA 1
ATOM 8980 C C . VAL C 2 89 ? 175.72376 163.23377 202.13478 1.000 9.12416 89 VAL C C 1
ATOM 8981 O O . VAL C 2 89 ? 176.56510 163.35929 201.23678 1.000 10.61986 89 VAL C O 1
ATOM 8994 N N . ALA C 2 90 ? 174.44632 162.95677 201.87044 1.000 18.63657 90 ALA C N 1
ATOM 8995 C CA . ALA C 2 90 ? 173.98425 162.88217 200.49034 1.000 9.42049 90 ALA C CA 1
ATOM 8996 C C . ALA C 2 90 ? 174.20689 164.20435 199.77263 1.000 9.61770 90 ALA C C 1
ATOM 8997 O O . ALA C 2 90 ? 174.58809 164.22649 198.59657 1.000 9.09984 90 ALA C O 1
ATOM 9004 N N . ASN C 2 91 ? 173.97792 165.31963 200.46729 1.000 6.12435 91 ASN C N 1
ATOM 9005 C CA . ASN C 2 91 ? 174.17438 166.62419 199.84861 1.000 8.37202 91 ASN C CA 1
ATOM 9006 C C . ASN C 2 91 ? 175.61965 166.81132 199.41323 1.000 9.77555 91 ASN C C 1
ATOM 9007 O O . ASN C 2 91 ? 175.88568 167.31479 198.31647 1.000 4.45443 91 ASN C O 1
ATOM 9018 N N . PHE C 2 92 ? 176.56919 166.41243 200.25974 1.000 6.34421 92 PHE C N 1
ATOM 9019 C CA . PHE C 2 92 ? 177.97529 166.56702 199.90715 1.000 6.17577 92 PHE C CA 1
ATOM 9020 C C . PHE C 2 92 ? 178.33091 165.73488 198.68272 1.000 6.49529 92 PHE C C 1
ATOM 9021 O O . PHE C 2 92 ? 179.06444 166.19691 197.80113 1.000 1.55117 92 PHE C O 1
ATOM 9038 N N . PHE C 2 93 ? 177.82279 164.50338 198.60759 1.000 11.14587 93 PHE C N 1
ATOM 9039 C CA . PHE C 2 93 ? 178.13506 163.65655 197.46196 1.000 12.35487 93 PHE C CA 1
ATOM 9040 C C . PHE C 2 93 ? 177.59949 164.25939 196.17128 1.000 2.61233 93 PHE C C 1
ATOM 9041 O O . PHE C 2 93 ? 178.28350 164.24330 195.14187 1.000 5.04202 93 PHE C O 1
ATOM 9058 N N . LEU C 2 94 ? 176.38284 164.80594 196.20388 1.000 1.32174 94 LEU C N 1
ATOM 9059 C CA . LEU C 2 94 ? 175.87249 165.50099 195.02832 1.000 9.36047 94 LEU C CA 1
ATOM 9060 C C . LEU C 2 94 ? 176.78171 166.66031 194.65210 1.000 8.03803 94 LEU C C 1
ATOM 9061 O O . LEU C 2 94 ? 177.07854 166.87129 193.47055 1.000 9.36996 94 LEU C O 1
ATOM 9077 N N . LEU C 2 95 ? 177.24083 167.41972 195.64695 1.000 5.19896 95 LEU C N 1
ATOM 9078 C CA . LEU C 2 95 ? 178.18243 168.49588 195.37297 1.000 10.09036 95 LEU C CA 1
ATOM 9079 C C . LEU C 2 95 ? 179.45294 167.96526 194.72807 1.000 10.38595 95 LEU C C 1
ATOM 9080 O O . LEU C 2 95 ? 180.12447 168.69201 193.98767 1.000 8.10546 95 LEU C O 1
ATOM 9096 N N . LEU C 2 96 ? 179.80058 166.70844 194.99821 1.000 8.87509 96 LEU C N 1
ATOM 9097 C CA . LEU C 2 96 ? 180.97398 166.09560 194.39496 1.000 2.88227 96 LEU C CA 1
ATOM 9098 C C . LEU C 2 96 ? 180.69936 165.53680 193.00527 1.000 9.46731 96 LEU C C 1
ATOM 9099 O O . LEU C 2 96 ? 181.64951 165.16848 192.30663 1.000 8.48898 96 LEU C O 1
ATOM 9115 N N . LEU C 2 97 ? 179.43537 165.46501 192.58857 1.000 2.25854 97 LEU C N 1
ATOM 9116 C CA . LEU C 2 97 ? 179.08338 165.01667 191.24736 1.000 10.07892 97 LEU C CA 1
ATOM 9117 C C . LEU C 2 97 ? 178.79195 166.16354 190.29622 1.000 2.26104 97 LEU C C 1
ATOM 9118 O O . LEU C 2 97 ? 179.06897 166.04502 189.09834 1.000 8.21626 97 LEU C O 1
ATOM 9134 N N . VAL C 2 98 ? 178.24238 167.26956 190.79969 1.000 5.05098 98 VAL C N 1
ATOM 9135 C CA . VAL C 2 98 ? 177.91105 168.39136 189.92872 1.000 6.90951 98 VAL C CA 1
ATOM 9136 C C . VAL C 2 98 ? 179.16288 168.92169 189.24590 1.000 6.81874 98 VAL C C 1
ATOM 9137 O O . VAL C 2 98 ? 179.16287 169.18692 188.03794 1.000 5.19281 98 VAL C O 1
ATOM 9150 N N . LEU C 2 99 ? 180.25087 169.08200 190.00080 1.000 6.18102 99 LEU C N 1
ATOM 9151 C CA . LEU C 2 99 ? 181.49517 169.53369 189.38953 1.000 2.23460 99 LEU C CA 1
ATOM 9152 C C . LEU C 2 99 ? 181.97498 168.53856 188.34256 1.000 7.64151 99 LEU C C 1
ATOM 9153 O O . LEU C 2 99 ? 182.46925 168.93289 187.28001 1.000 5.67120 99 LEU C O 1
ATOM 9169 N N . ALA C 2 100 ? 181.83294 167.24146 188.62075 1.000 2.82605 100 ALA C N 1
ATOM 9170 C CA . ALA C 2 100 ? 182.16642 166.23948 187.61661 1.000 3.09036 100 ALA C CA 1
ATOM 9171 C C . ALA C 2 100 ? 181.28763 166.39829 186.38460 1.000 6.00515 100 ALA C C 1
ATOM 9172 O O . ALA C 2 100 ? 181.77086 166.30920 185.25021 1.000 5.89465 100 ALA C O 1
ATOM 9179 N N . VAL C 2 101 ? 179.99147 166.63498 186.58769 1.000 3.17483 101 VAL C N 1
ATOM 9180 C CA . VAL C 2 101 ? 179.10970 166.94457 185.46663 1.000 5.03766 101 VAL C CA 1
ATOM 9181 C C . VAL C 2 101 ? 179.55081 168.23770 184.79513 1.000 1.82706 101 VAL C C 1
ATOM 9182 O O . VAL C 2 101 ? 179.64654 168.32074 183.56501 1.000 5.16602 101 VAL C O 1
ATOM 9195 N N . LEU C 2 102 ? 179.82947 169.26757 185.59610 1.000 6.06409 102 LEU C N 1
ATOM 9196 C CA . LEU C 2 102 ? 180.29901 170.53168 185.04555 1.000 6.49798 102 LEU C CA 1
ATOM 9197 C C . LEU C 2 102 ? 181.71798 170.43101 184.50938 1.000 8.45022 102 LEU C C 1
ATOM 9198 O O . LEU C 2 102 ? 182.11095 171.25407 183.67653 1.000 9.26548 102 LEU C O 1
ATOM 9214 N N . PHE C 2 103 ? 182.49402 169.45179 184.96629 1.000 8.99709 103 PHE C N 1
ATOM 9215 C CA . PHE C 2 103 ? 183.79692 169.18444 184.37993 1.000 4.78705 103 PHE C CA 1
ATOM 9216 C C . PHE C 2 103 ? 183.70072 168.44593 183.05495 1.000 9.45644 103 PHE C C 1
ATOM 9217 O O . PHE C 2 103 ? 184.64637 168.50058 182.26367 1.000 5.52401 103 PHE C O 1
ATOM 9234 N N . PHE C 2 104 ? 182.59051 167.76050 182.79490 1.000 3.29083 104 PHE C N 1
ATOM 9235 C CA . PHE C 2 104 ? 182.35852 167.10638 181.51533 1.000 6.24402 104 PHE C CA 1
ATOM 9236 C C . PHE C 2 104 ? 181.74922 168.04346 180.48549 1.000 2.57097 104 PHE C C 1
ATOM 9237 O O . PHE C 2 104 ? 182.19584 168.06627 179.33537 1.000 6.49975 104 PHE C O 1
ATOM 9254 N N . HIS C 2 105 ? 180.73988 168.82331 180.87517 1.000 12.22929 105 HIS C N 1
ATOM 9255 C CA . HIS C 2 105 ? 180.12898 169.75972 179.93972 1.000 13.66040 105 HIS C CA 1
ATOM 9256 C C . HIS C 2 105 ? 181.13038 170.81377 179.48573 1.000 10.50524 105 HIS C C 1
ATOM 9257 O O . HIS C 2 105 ? 181.16798 171.17680 178.30425 1.000 5.53513 105 HIS C O 1
ATOM 9271 N N . GLN C 2 106 ? 181.94974 171.32036 180.40990 1.000 6.09033 106 GLN C N 1
ATOM 9272 C CA . GLN C 2 106 ? 182.98745 172.27419 180.03781 1.000 10.96710 106 GLN C CA 1
ATOM 9273 C C . GLN C 2 106 ? 184.13923 171.61269 179.29614 1.000 11.08366 106 GLN C C 1
ATOM 9274 O O . GLN C 2 106 ? 184.90494 172.30820 178.62157 1.000 11.57735 106 GLN C O 1
ATOM 9288 N N . LEU C 2 107 ? 184.27941 170.29528 179.40155 1.000 5.35361 107 LEU C N 1
ATOM 9289 C CA . LEU C 2 107 ? 185.30321 169.56389 178.67196 1.000 11.15754 107 LEU C CA 1
ATOM 9290 C C . LEU C 2 107 ? 184.88050 169.24454 177.24667 1.000 8.18488 107 LEU C C 1
ATOM 9291 O O . LEU C 2 107 ? 185.67295 168.67416 176.49238 1.000 3.99283 107 LEU C O 1
ATOM 9307 N N . VAL C 2 108 ? 183.65068 169.59601 176.86691 1.000 9.25748 108 VAL C N 1
ATOM 9308 C CA . VAL C 2 108 ? 183.16617 169.42757 175.50393 1.000 15.50857 108 VAL C CA 1
ATOM 9309 C C . VAL C 2 108 ? 182.69076 170.73722 174.89572 1.000 15.37858 108 VAL C C 1
ATOM 9310 O O . VAL C 2 108 ? 182.35823 170.77363 173.71043 1.000 11.70322 108 VAL C O 1
ATOM 9323 N N . GLY C 2 109 ? 182.67741 171.82244 175.66106 1.000 28.11328 109 GLY C N 1
ATOM 9324 C CA . GLY C 2 109 ? 182.29103 173.11875 175.13612 1.000 28.18123 109 GLY C CA 1
ATOM 9325 C C . GLY C 2 109 ? 180.82480 173.23975 174.78864 1.000 24.43277 109 GLY C C 1
ATOM 9326 O O . GLY C 2 109 ? 180.48008 173.87197 173.78211 1.000 28.55198 109 GLY C O 1
ATOM 9330 N N . ASP C 2 110 ? 179.95090 172.65647 175.60034 1.000 20.57701 110 ASP C N 1
ATOM 9331 C CA . ASP C 2 110 ? 178.52621 172.79154 175.36838 1.000 17.30310 110 ASP C CA 1
ATOM 9332 C C . ASP C 2 110 ? 178.05177 174.18410 175.78338 1.000 22.49036 110 ASP C C 1
ATOM 9333 O O . ASP C 2 110 ? 178.64388 174.81441 176.66304 1.000 14.99464 110 ASP C O 1
ATOM 9342 N N . PRO C 2 111 ? 176.98334 174.68493 175.16915 1.000 25.34593 111 PRO C N 1
ATOM 9343 C CA . PRO C 2 111 ? 176.49132 176.02241 175.51518 1.000 23.79550 111 PRO C CA 1
ATOM 9344 C C . PRO C 2 111 ? 175.93482 176.06477 176.92983 1.000 24.01945 111 PRO C C 1
ATOM 9345 O O . PRO C 2 111 ? 175.80079 175.05113 177.61693 1.000 22.25172 111 PRO C O 1
ATOM 9356 N N . LEU C 2 112 ? 175.60411 177.28367 177.36072 1.000 21.05236 112 LEU C N 1
ATOM 9357 C CA . LEU C 2 112 ? 175.09235 177.47827 178.71292 1.000 25.58366 112 LEU C CA 1
ATOM 9358 C C . LEU C 2 112 ? 173.77188 176.74894 178.91573 1.000 24.86675 112 LEU C C 1
ATOM 9359 O O . LEU C 2 112 ? 173.53796 176.15509 179.97480 1.000 21.01006 112 LEU C O 1
ATOM 9375 N N . LYS C 2 113 ? 172.89352 176.78688 177.91266 1.000 38.63055 113 LYS C N 1
ATOM 9376 C CA . LYS C 2 113 ? 171.56193 176.21385 178.07362 1.000 35.12936 113 LYS C CA 1
ATOM 9377 C C . LYS C 2 113 ? 171.63351 174.74871 178.48383 1.000 40.70103 113 LYS C C 1
ATOM 9378 O O . LYS C 2 113 ? 170.80694 174.27709 179.27326 1.000 33.42996 113 LYS C O 1
ATOM 9397 N N . ARG C 2 114 ? 172.61302 174.01080 177.95951 1.000 20.10911 114 ARG C N 1
ATOM 9398 C CA . ARG C 2 114 ? 172.70114 172.58727 178.26428 1.000 24.15469 114 ARG C CA 1
ATOM 9399 C C . ARG C 2 114 ? 173.00064 172.35577 179.73998 1.000 27.20105 114 ARG C C 1
ATOM 9400 O O . ARG C 2 114 ? 172.33162 171.55195 180.39939 1.000 17.63263 114 ARG C O 1
ATOM 9421 N N . TYR C 2 115 ? 174.00239 173.04976 180.27750 1.000 17.44234 115 TYR C N 1
ATOM 9422 C CA . TYR C 2 115 ? 174.44711 172.83785 181.64769 1.000 15.75654 115 TYR C CA 1
ATOM 9423 C C . TYR C 2 115 ? 173.96100 173.91868 182.60439 1.000 15.32502 115 TYR C C 1
ATOM 9424 O O . TYR C 2 115 ? 174.44936 173.99287 183.73589 1.000 19.99300 115 TYR C O 1
ATOM 9442 N N . ALA C 2 116 ? 173.01470 174.75798 182.18116 1.000 23.80569 116 ALA C N 1
ATOM 9443 C CA . ALA C 2 116 ? 172.49025 175.78055 183.07923 1.000 24.58901 116 ALA C CA 1
ATOM 9444 C C . ALA C 2 116 ? 171.77755 175.15565 184.26990 1.000 20.71879 116 ALA C C 1
ATOM 9445 O O . ALA C 2 116 ? 171.92241 175.62378 185.40491 1.000 23.07198 116 ALA C O 1
ATOM 9452 N N . HIS C 2 117 ? 171.00154 174.09611 184.03231 1.000 33.81558 117 HIS C N 1
ATOM 9453 C CA . HIS C 2 117 ? 170.22690 173.49661 185.11382 1.000 35.14414 117 HIS C CA 1
ATOM 9454 C C . HIS C 2 117 ? 171.13394 172.97336 186.22055 1.000 30.37041 117 HIS C C 1
ATOM 9455 O O . HIS C 2 117 ? 170.84698 173.16193 187.40825 1.000 36.43896 117 HIS C O 1
ATOM 9469 N N . ALA C 2 118 ? 172.23573 172.31688 185.85395 1.000 12.52514 118 ALA C N 1
ATOM 9470 C CA . ALA C 2 118 ? 173.14820 171.79438 186.86433 1.000 14.53154 118 ALA C CA 1
ATOM 9471 C C . ALA C 2 118 ? 173.76148 172.91870 187.68691 1.000 13.55322 118 ALA C C 1
ATOM 9472 O O . ALA C 2 118 ? 173.86981 172.81391 188.91410 1.000 20.05368 118 ALA C O 1
ATOM 9479 N N . LEU C 2 119 ? 174.17074 174.00366 187.02811 1.000 16.92517 119 LEU C N 1
ATOM 9480 C CA . LEU C 2 119 ? 174.78836 175.11211 187.74719 1.000 14.42974 119 LEU C CA 1
ATOM 9481 C C . LEU C 2 119 ? 173.81577 175.73962 188.73679 1.000 13.09863 119 LEU C C 1
ATOM 9482 O O . LEU C 2 119 ? 174.18621 176.03637 189.87846 1.000 13.60354 119 LEU C O 1
ATOM 9498 N N . VAL C 2 120 ? 172.56523 175.94628 188.32081 1.000 19.25478 120 VAL C N 1
ATOM 9499 C CA . VAL C 2 120 ? 171.58971 176.58735 189.19829 1.000 17.59566 120 VAL C CA 1
ATOM 9500 C C . VAL C 2 120 ? 171.37797 175.75081 190.45194 1.000 15.25866 120 VAL C C 1
ATOM 9501 O O . VAL C 2 120 ? 171.36799 176.27067 191.57376 1.000 17.38265 120 VAL C O 1
ATOM 9514 N N . PHE C 2 121 ? 171.20423 174.43987 190.28162 1.000 22.31621 121 PHE C N 1
ATOM 9515 C CA . PHE C 2 121 ? 171.03549 173.56881 191.43623 1.000 24.98333 121 PHE C CA 1
ATOM 9516 C C . PHE C 2 121 ? 172.32259 173.42200 192.23306 1.000 28.59640 121 PHE C C 1
ATOM 9517 O O . PHE C 2 121 ? 172.26489 173.10403 193.42499 1.000 25.22404 121 PHE C O 1
ATOM 9534 N N . GLY C 2 122 ? 173.47813 173.65237 191.60992 1.000 12.32017 122 GLY C N 1
ATOM 9535 C CA . GLY C 2 122 ? 174.71677 173.66042 192.36796 1.000 11.67656 122 GLY C CA 1
ATOM 9536 C C . GLY C 2 122 ? 174.73750 174.75713 193.41360 1.000 11.57678 122 GLY C C 1
ATOM 9537 O O . GLY C 2 122 ? 175.20148 174.55036 194.53715 1.000 15.30059 122 GLY C O 1
ATOM 9541 N N . ILE C 2 123 ? 174.23875 175.94094 193.05586 1.000 15.83716 123 ILE C N 1
ATOM 9542 C CA . ILE C 2 123 ? 174.14548 177.03353 194.01828 1.000 19.76744 123 ILE C CA 1
ATOM 9543 C C . ILE C 2 123 ? 173.15374 176.68413 195.12039 1.000 16.19252 123 ILE C C 1
ATOM 9544 O O . ILE C 2 123 ? 173.41797 176.89734 196.30922 1.000 16.16655 123 ILE C O 1
ATOM 9560 N N . LEU C 2 124 ? 171.99030 176.15321 194.74109 1.000 18.52651 124 LEU C N 1
ATOM 9561 C CA . LEU C 2 124 ? 170.99938 175.76463 195.73746 1.000 13.79031 124 LEU C CA 1
ATOM 9562 C C . LEU C 2 124 ? 171.49259 174.59264 196.57407 1.000 12.70832 124 LEU C C 1
ATOM 9563 O O . LEU C 2 124 ? 171.25323 174.54230 197.78603 1.000 17.48695 124 LEU C O 1
ATOM 9579 N N . LEU C 2 125 ? 172.18353 173.64138 195.94496 1.000 13.32233 125 LEU C N 1
ATOM 9580 C CA . LEU C 2 125 ? 172.63972 172.45807 196.66487 1.000 9.75328 125 LEU C CA 1
ATOM 9581 C C . LEU C 2 125 ? 173.58922 172.83717 197.79350 1.000 10.19798 125 LEU C C 1
ATOM 9582 O O . LEU C 2 125 ? 173.47097 172.33310 198.91610 1.000 12.56591 125 LEU C O 1
ATOM 9598 N N . THR C 2 126 ? 174.54157 173.72890 197.51445 1.000 14.45876 126 THR C N 1
ATOM 9599 C CA . THR C 2 126 ? 175.44002 174.19148 198.56703 1.000 15.04669 126 THR C CA 1
ATOM 9600 C C . THR C 2 126 ? 174.71019 175.09113 199.55610 1.000 17.45586 126 THR C C 1
ATOM 9601 O O . THR C 2 126 ? 174.94017 175.00505 200.76781 1.000 11.78806 126 THR C O 1
ATOM 9612 N N . CYS C 2 127 ? 173.82109 175.95496 199.06059 1.000 20.23858 127 CYS C N 1
ATOM 9613 C CA . CYS C 2 127 ? 173.08128 176.84102 199.95209 1.000 24.19719 127 CYS C CA 1
ATOM 9614 C C . CYS C 2 127 ? 172.30157 176.04458 200.98762 1.000 20.95763 127 CYS C C 1
ATOM 9615 O O . CYS C 2 127 ? 172.19080 176.45791 202.14728 1.000 18.21286 127 CYS C O 1
ATOM 9623 N N . ARG C 2 128 ? 171.75516 174.89627 200.58761 1.000 16.89250 128 ARG C N 1
ATOM 9624 C CA . ARG C 2 128 ? 171.05917 174.04203 201.54148 1.000 16.15317 128 ARG C CA 1
ATOM 9625 C C . ARG C 2 128 ? 172.00934 173.55357 202.62641 1.000 18.62388 128 ARG C C 1
ATOM 9626 O O . ARG C 2 128 ? 171.64420 173.50128 203.80671 1.000 21.91353 128 ARG C O 1
ATOM 9647 N N . LEU C 2 129 ? 173.23690 173.19520 202.24527 1.000 14.69677 129 LEU C N 1
ATOM 9648 C CA . LEU C 2 129 ? 174.19836 172.69240 203.22027 1.000 15.16897 129 LEU C CA 1
ATOM 9649 C C . LEU C 2 129 ? 174.56381 173.76364 204.24041 1.000 15.65424 129 LEU C C 1
ATOM 9650 O O . LEU C 2 129 ? 174.72644 173.46850 205.43014 1.000 15.15301 129 LEU C O 1
ATOM 9666 N N . LEU C 2 130 ? 174.69933 175.01499 203.79504 1.000 26.73192 130 LEU C N 1
ATOM 9667 C CA . LEU C 2 130 ? 175.02251 176.09575 204.72113 1.000 24.26259 130 LEU C CA 1
ATOM 9668 C C . LEU C 2 130 ? 173.95411 176.25697 205.79372 1.000 23.58728 130 LEU C C 1
ATOM 9669 O O . LEU C 2 130 ? 174.24315 176.76043 206.88521 1.000 26.44392 130 LEU C O 1
ATOM 9685 N N . ILE C 2 131 ? 172.72264 175.83869 205.50796 1.000 38.09101 131 ILE C N 1
ATOM 9686 C CA . ILE C 2 131 ? 171.62348 175.95781 206.45828 1.000 38.06685 131 ILE C CA 1
ATOM 9687 C C . ILE C 2 131 ? 171.30274 174.57424 207.00534 1.000 43.82888 131 ILE C C 1
ATOM 9688 O O . ILE C 2 131 ? 170.16440 174.29473 207.39703 1.000 36.27798 131 ILE C O 1
ATOM 9704 N N . ALA C 2 132 ? 172.30587 173.69517 207.02836 1.000 31.38462 132 ALA C N 1
ATOM 9705 C CA . ALA C 2 132 ? 172.08456 172.34051 207.51963 1.000 29.73664 132 ALA C CA 1
ATOM 9706 C C . ALA C 2 132 ? 171.65166 172.34611 208.97945 1.000 28.57377 132 ALA C C 1
ATOM 9707 O O . ALA C 2 132 ? 170.73243 171.61437 209.36525 1.000 30.83858 132 ALA C O 1
ATOM 9714 N N . ARG C 2 133 ? 172.29934 173.16381 209.80587 1.000 32.85017 133 ARG C N 1
ATOM 9715 C CA . ARG C 2 133 ? 171.98461 173.21758 211.22478 1.000 31.64883 133 ARG C CA 1
ATOM 9716 C C . ARG C 2 133 ? 172.34527 174.59420 211.76102 1.000 33.08772 133 ARG C C 1
ATOM 9717 O O . ARG C 2 133 ? 173.11957 175.33751 211.15260 1.000 33.83240 133 ARG C O 1
ATOM 9738 N N . LYS C 2 134 ? 171.77031 174.92517 212.91241 1.000 40.14763 134 LYS C N 1
ATOM 9739 C CA . LYS C 2 134 ? 172.02229 176.20995 213.55284 1.000 43.30252 134 LYS C CA 1
ATOM 9740 C C . LYS C 2 134 ? 173.37270 176.20533 214.26062 1.000 46.48140 134 LYS C C 1
ATOM 9741 O O . LYS C 2 134 ? 173.56966 175.48223 215.23724 1.000 40.54961 134 LYS C O 1
ATOM 9760 N N . ASP D 1 65 ? 163.87019 178.65823 108.11118 1.000 125.85751 10 ASP D N 1
ATOM 9761 C CA . ASP D 1 65 ? 162.83997 179.68381 107.78105 1.000 128.89053 10 ASP D CA 1
ATOM 9762 C C . ASP D 1 65 ? 162.73694 180.71772 108.89742 1.000 121.68843 10 ASP D C 1
ATOM 9763 O O . ASP D 1 65 ? 162.76276 181.92192 108.64504 1.000 124.71061 10 ASP D O 1
ATOM 9772 N N . ASN D 1 66 ? 162.62149 180.23640 110.13721 1.000 128.39432 11 ASN D N 1
ATOM 9773 C CA . ASN D 1 66 ? 162.51196 181.14520 111.27375 1.000 134.82512 11 ASN D CA 1
ATOM 9774 C C . ASN D 1 66 ? 163.76523 181.99891 111.41876 1.000 132.29349 11 ASN D C 1
ATOM 9775 O O . ASN D 1 66 ? 163.67916 183.19839 111.70742 1.000 133.70734 11 ASN D O 1
ATOM 9786 N N . THR D 1 67 ? 164.94103 181.39766 111.22437 1.000 122.10389 12 THR D N 1
ATOM 9787 C CA . THR D 1 67 ? 166.18443 182.15046 111.35307 1.000 129.18702 12 THR D CA 1
ATOM 9788 C C . THR D 1 67 ? 166.26291 183.26658 110.31903 1.000 121.38906 12 THR D C 1
ATOM 9789 O O . THR D 1 67 ? 166.70374 184.37949 110.62890 1.000 124.61667 12 THR D O 1
ATOM 9800 N N . THR D 1 68 ? 165.83582 182.99083 109.08431 1.000 127.66790 13 THR D N 1
ATOM 9801 C CA . THR D 1 68 ? 165.90990 184.00497 108.03727 1.000 132.75625 13 THR D CA 1
ATOM 9802 C C . THR D 1 68 ? 165.08853 185.23445 108.40513 1.000 125.89572 13 THR D C 1
ATOM 9803 O O . THR D 1 68 ? 165.53918 186.37089 108.21911 1.000 129.34240 13 THR D O 1
ATOM 9814 N N . VAL D 1 69 ? 163.87976 185.02657 108.92951 1.000 122.62988 14 VAL D N 1
ATOM 9815 C CA . VAL D 1 69 ? 163.01972 186.14952 109.29565 1.000 118.35599 14 VAL D CA 1
ATOM 9816 C C . VAL D 1 69 ? 163.68553 186.99626 110.37333 1.000 122.78176 14 VAL D C 1
ATOM 9817 O O . VAL D 1 69 ? 163.70473 188.23054 110.29758 1.000 123.88629 14 VAL D O 1
ATOM 9830 N N . PHE D 1 70 ? 164.24388 186.34282 111.39453 1.000 117.75401 15 PHE D N 1
ATOM 9831 C CA . PHE D 1 70 ? 164.87577 187.07675 112.48521 1.000 124.43516 15 PHE D CA 1
ATOM 9832 C C . PHE D 1 70 ? 166.19103 187.71546 112.05561 1.000 120.33802 15 PHE D C 1
ATOM 9833 O O . PHE D 1 70 ? 166.55468 188.78080 112.56681 1.000 118.01479 15 PHE D O 1
ATOM 9850 N N . THR D 1 71 ? 166.91548 187.08878 111.12666 1.000 126.27050 16 THR D N 1
ATOM 9851 C CA . THR D 1 71 ? 168.14190 187.69451 110.61624 1.000 127.55528 16 THR D CA 1
ATOM 9852 C C . THR D 1 71 ? 167.84786 189.01623 109.91770 1.000 125.85275 16 THR D C 1
ATOM 9853 O O . THR D 1 71 ? 168.57880 189.99839 110.09247 1.000 124.14165 16 THR D O 1
ATOM 9864 N N . ARG D 1 72 ? 166.77734 189.05779 109.12165 1.000 121.05154 17 ARG D N 1
ATOM 9865 C CA . ARG D 1 72 ? 166.38783 190.29798 108.45854 1.000 130.18770 17 ARG D CA 1
ATOM 9866 C C . ARG D 1 72 ? 166.01045 191.37196 109.47035 1.000 127.80229 17 ARG D C 1
ATOM 9867 O O . ARG D 1 72 ? 166.35713 192.54642 109.29721 1.000 130.86655 17 ARG D O 1
ATOM 9888 N N . ILE D 1 73 ? 165.29789 190.99268 110.53239 1.000 123.13430 18 ILE D N 1
ATOM 9889 C CA . ILE D 1 73 ? 164.90811 191.96861 111.54681 1.000 126.97266 18 ILE D CA 1
ATOM 9890 C C . ILE D 1 73 ? 166.14560 192.60222 112.17022 1.000 122.88701 18 ILE D C 1
ATOM 9891 O O . ILE D 1 73 ? 166.22938 193.82697 112.31945 1.000 117.46318 18 ILE D O 1
ATOM 9907 N N . LEU D 1 74 ? 167.12810 191.77842 112.54142 1.000 123.99438 19 LEU D N 1
ATOM 9908 C CA . LEU D 1 74 ? 168.34126 192.31524 113.14955 1.000 124.58857 19 LEU D CA 1
ATOM 9909 C C . LEU D 1 74 ? 169.08028 193.22965 112.18185 1.000 133.54159 19 LEU D C 1
ATOM 9910 O O . LEU D 1 74 ? 169.58018 194.29050 112.57446 1.000 129.54983 19 LEU D O 1
ATOM 9926 N N . ASP D 1 75 ? 169.15938 192.83377 110.91006 1.000 140.07963 20 ASP D N 1
ATOM 9927 C CA . ASP D 1 75 ? 169.80148 193.67908 109.90959 1.000 139.70485 20 ASP D CA 1
ATOM 9928 C C . ASP D 1 75 ? 169.07694 195.01090 109.76472 1.000 137.18996 20 ASP D C 1
ATOM 9929 O O . ASP D 1 75 ? 169.71469 196.06365 109.64958 1.000 143.90249 20 ASP D O 1
ATOM 9938 N N . ARG D 1 76 ? 167.74276 194.98768 109.78251 1.000 124.70477 21 ARG D N 1
ATOM 9939 C CA . ARG D 1 76 ? 166.98260 196.22640 109.65238 1.000 120.50933 21 ARG D CA 1
ATOM 9940 C C . ARG D 1 76 ? 167.25478 197.16512 110.82004 1.000 125.93515 21 ARG D C 1
ATOM 9941 O O . ARG D 1 76 ? 167.40095 198.37840 110.63035 1.000 119.07296 21 ARG D O 1
ATOM 9962 N N . LEU D 1 77 ? 167.32558 196.62345 112.03698 1.000 125.39940 22 LEU D N 1
ATOM 9963 C CA . LEU D 1 77 ? 167.56714 197.46454 113.20405 1.000 126.35923 22 LEU D CA 1
ATOM 9964 C C . LEU D 1 77 ? 168.92762 198.14397 113.12117 1.000 127.54243 22 LEU D C 1
ATOM 9965 O O . LEU D 1 77 ? 169.05315 199.33824 113.41665 1.000 126.99480 22 LEU D O 1
ATOM 9981 N N . LEU D 1 78 ? 169.95836 197.40095 112.72021 1.000 116.21945 23 LEU D N 1
ATOM 9982 C CA . LEU D 1 78 ? 171.30949 197.94119 112.66004 1.000 111.57191 23 LEU D CA 1
ATOM 9983 C C . LEU D 1 78 ? 171.59012 198.71914 111.38090 1.000 117.52562 23 LEU D C 1
ATOM 9984 O O . LEU D 1 78 ? 172.66907 199.31028 111.26443 1.000 113.94469 23 LEU D O 1
ATOM 10000 N N . ASP D 1 79 ? 170.66276 198.73898 110.42615 1.000 118.42411 24 ASP D N 1
ATOM 10001 C CA . ASP D 1 79 ? 170.87918 199.48282 109.19124 1.000 114.48564 24 ASP D CA 1
ATOM 10002 C C . ASP D 1 79 ? 170.76586 200.97942 109.45469 1.000 120.52483 24 ASP D C 1
ATOM 10003 O O . ASP D 1 79 ? 169.69296 201.47713 109.81228 1.000 118.76585 24 ASP D O 1
ATOM 10012 N N . GLY D 1 80 ? 171.87473 201.69376 109.27799 1.000 99.42568 25 GLY D N 1
ATOM 10013 C CA . GLY D 1 80 ? 171.89853 203.12076 109.52553 1.000 101.66698 25 GLY D CA 1
ATOM 10014 C C . GLY D 1 80 ? 171.85130 203.51632 110.98196 1.000 99.12564 25 GLY D C 1
ATOM 10015 O O . GLY D 1 80 ? 171.52484 204.66581 111.28796 1.000 99.65929 25 GLY D O 1
ATOM 10019 N N . TYR D 1 81 ? 172.17010 202.60214 111.89442 1.000 104.95783 26 TYR D N 1
ATOM 10020 C CA . TYR D 1 81 ? 172.15703 202.90252 113.31911 1.000 103.92552 26 TYR D CA 1
ATOM 10021 C C . TYR D 1 81 ? 173.51392 203.43867 113.75570 1.000 103.35527 26 TYR D C 1
ATOM 10022 O O . TYR D 1 81 ? 174.54910 202.82054 113.48682 1.000 105.01949 26 TYR D O 1
ATOM 10040 N N . ASP D 1 82 ? 173.50347 204.58599 114.42830 1.000 112.81243 27 ASP D N 1
ATOM 10041 C CA . ASP D 1 82 ? 174.71594 205.22945 114.92787 1.000 108.88732 27 ASP D CA 1
ATOM 10042 C C . ASP D 1 82 ? 174.74142 205.04902 116.44248 1.000 108.70890 27 ASP D C 1
ATOM 10043 O O . ASP D 1 82 ? 174.07558 205.78627 117.17469 1.000 114.73422 27 ASP D O 1
ATOM 10052 N N . ASN D 1 83 ? 175.50738 204.06397 116.91184 1.000 100.85686 28 ASN D N 1
ATOM 10053 C CA . ASN D 1 83 ? 175.61363 203.82208 118.34546 1.000 98.11206 28 ASN D CA 1
ATOM 10054 C C . ASN D 1 83 ? 176.41979 204.88921 119.07489 1.000 101.20921 28 ASN D C 1
ATOM 10055 O O . ASN D 1 83 ? 176.43743 204.88537 120.31019 1.000 98.22623 28 ASN D O 1
ATOM 10066 N N . ARG D 1 84 ? 177.08409 205.79561 118.35553 1.000 103.06133 29 ARG D N 1
ATOM 10067 C CA . ARG D 1 84 ? 177.80421 206.88105 119.01022 1.000 100.25891 29 ARG D CA 1
ATOM 10068 C C . ARG D 1 84 ? 176.89660 207.97242 119.56424 1.000 106.29927 29 ARG D C 1
ATOM 10069 O O . ARG D 1 84 ? 177.37287 208.79434 120.35456 1.000 106.23257 29 ARG D O 1
ATOM 10090 N N . LEU D 1 85 ? 175.62138 208.01074 119.18654 1.000 100.73452 30 LEU D N 1
ATOM 10091 C CA . LEU D 1 85 ? 174.71693 209.07112 119.61355 1.000 103.70755 30 LEU D CA 1
ATOM 10092 C C . LEU D 1 85 ? 173.64277 208.49626 120.52489 1.000 106.36699 30 LEU D C 1
ATOM 10093 O O . LEU D 1 85 ? 173.00167 207.49649 120.18380 1.000 98.73734 30 LEU D O 1
ATOM 10109 N N . ARG D 1 86 ? 173.45990 209.12153 121.68435 1.000 86.76291 31 ARG D N 1
ATOM 10110 C CA . ARG D 1 86 ? 172.41759 208.69514 122.59878 1.000 82.04261 31 ARG D CA 1
ATOM 10111 C C . ARG D 1 86 ? 171.04031 209.01274 122.01442 1.000 82.01632 31 ARG D C 1
ATOM 10112 O O . ARG D 1 86 ? 170.88916 209.97312 121.25460 1.000 85.76866 31 ARG D O 1
ATOM 10133 N N . PRO D 1 87 ? 170.01715 208.22508 122.34856 1.000 91.43209 32 PRO D N 1
ATOM 10134 C CA . PRO D 1 87 ? 168.66606 208.56287 121.88604 1.000 96.39012 32 PRO D CA 1
ATOM 10135 C C . PRO D 1 87 ? 168.22006 209.91320 122.42910 1.000 94.69344 32 PRO D C 1
ATOM 10136 O O . PRO D 1 87 ? 168.44471 210.23484 123.59768 1.000 94.67608 32 PRO D O 1
ATOM 10147 N N . GLY D 1 88 ? 167.58177 210.70851 121.57445 1.000 82.05833 33 GLY D N 1
ATOM 10148 C CA . GLY D 1 88 ? 167.14524 212.01895 122.01431 1.000 79.09277 33 GLY D CA 1
ATOM 10149 C C . GLY D 1 88 ? 168.24005 213.04289 122.19768 1.000 84.95921 33 GLY D C 1
ATOM 10150 O O . GLY D 1 88 ? 168.00902 214.06459 122.84590 1.000 79.94648 33 GLY D O 1
ATOM 10154 N N . LEU D 1 89 ? 169.42417 212.82087 121.62759 1.000 88.00617 34 LEU D N 1
ATOM 10155 C CA . LEU D 1 89 ? 170.50359 213.78665 121.79874 1.000 91.69459 34 LEU D CA 1
ATOM 10156 C C . LEU D 1 89 ? 170.13604 215.16835 121.27614 1.000 89.30743 34 LEU D C 1
ATOM 10157 O O . LEU D 1 89 ? 170.76144 216.15507 121.67964 1.000 89.60553 34 LEU D O 1
ATOM 10173 N N . GLY D 1 90 ? 169.14423 215.26439 120.39527 1.000 75.13673 35 GLY D N 1
ATOM 10174 C CA . GLY D 1 90 ? 168.74760 216.54343 119.84195 1.000 80.17070 35 GLY D CA 1
ATOM 10175 C C . GLY D 1 90 ? 167.28173 216.87826 120.02695 1.000 75.99988 35 GLY D C 1
ATOM 10176 O O . GLY D 1 90 ? 166.83808 217.94923 119.60165 1.000 79.95229 35 GLY D O 1
ATOM 10180 N N . GLU D 1 91 ? 166.51474 215.98425 120.65163 1.000 93.59642 36 GLU D N 1
ATOM 10181 C CA . GLU D 1 91 ? 165.08787 216.21149 120.85007 1.000 94.08034 36 GLU D CA 1
ATOM 10182 C C . GLU D 1 91 ? 1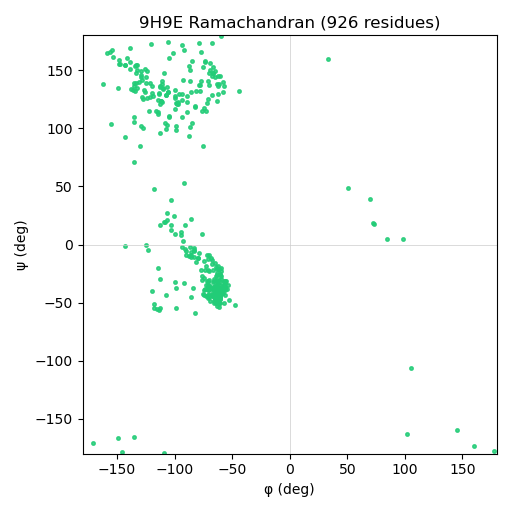64.67737 216.27728 122.31265 1.000 97.99893 36 GLU D C 1
ATOM 10183 O O . GLU D 1 91 ? 164.00773 217.23637 122.71478 1.000 94.54651 36 GLU D O 1
ATOM 10195 N N . ARG D 1 92 ? 165.05205 215.29237 123.12704 1.000 98.71998 37 ARG D N 1
ATOM 10196 C CA . ARG D 1 92 ? 164.61345 215.24946 124.51627 1.000 106.08812 37 ARG D CA 1
ATOM 10197 C C . ARG D 1 92 ? 165.71611 214.65606 125.38430 1.000 99.60579 37 ARG D C 1
ATOM 10198 O O . ARG D 1 92 ? 166.80211 214.31855 124.90822 1.000 104.53451 37 ARG D O 1
ATOM 10219 N N . VAL D 1 93 ? 165.42153 214.53403 126.67395 1.000 83.81328 38 VAL D N 1
ATOM 10220 C CA . VAL D 1 93 ? 166.33948 213.94319 127.64043 1.000 77.15510 38 VAL D CA 1
ATOM 10221 C C . VAL D 1 93 ? 166.00349 212.46555 127.77881 1.000 78.33015 38 VAL D C 1
ATOM 10222 O O . VAL D 1 93 ? 164.83965 212.09745 127.97922 1.000 83.87806 38 VAL D O 1
ATOM 10235 N N . THR D 1 94 ? 167.02070 211.61690 127.66441 1.000 84.97766 39 THR D N 1
ATOM 10236 C CA . THR D 1 94 ? 166.82574 210.18202 127.82393 1.000 76.34034 39 THR D CA 1
ATOM 10237 C C . THR D 1 94 ? 166.62304 209.83512 129.29365 1.000 81.28798 39 THR D C 1
ATOM 10238 O O . THR D 1 94 ? 167.51362 210.04921 130.12287 1.000 79.32736 39 THR D O 1
ATOM 10249 N N . GLU D 1 95 ? 165.44719 209.29923 129.60852 1.000 71.24687 40 GLU D N 1
ATOM 10250 C CA . GLU D 1 95 ? 165.07756 208.91816 130.96501 1.000 66.34756 40 GLU D CA 1
ATOM 10251 C C . GLU D 1 95 ? 165.32810 207.42510 131.13415 1.000 64.55677 40 GLU D C 1
ATOM 10252 O O . GLU D 1 95 ? 164.78386 206.61147 130.37967 1.000 65.79575 40 GLU D O 1
ATOM 10264 N N . VAL D 1 96 ? 166.14631 207.07022 132.11994 1.000 67.53698 41 VAL D N 1
ATOM 10265 C CA . VAL D 1 96 ? 166.49738 205.68366 132.40445 1.000 61.22477 41 VAL D CA 1
ATOM 10266 C C . VAL D 1 96 ? 165.88416 205.30540 133.74405 1.000 66.39223 41 VAL D C 1
ATOM 10267 O O . VAL D 1 96 ? 166.14554 205.95743 134.76275 1.000 61.77702 41 VAL D O 1
ATOM 10280 N N . LYS D 1 97 ? 165.06890 204.25463 133.74120 1.000 74.76068 42 LYS D N 1
ATOM 10281 C CA . LYS D 1 97 ? 164.46549 203.72281 134.95464 1.000 74.01641 42 LYS D CA 1
ATOM 10282 C C . LYS D 1 97 ? 165.30146 202.55493 135.46168 1.000 70.95687 42 LYS D C 1
ATOM 10283 O O . LYS D 1 97 ? 165.62855 201.63959 134.69869 1.000 65.32505 42 LYS D O 1
ATOM 10302 N N . THR D 1 98 ? 165.64322 202.59413 136.74808 1.000 66.82905 43 THR D N 1
ATOM 10303 C CA . THR D 1 98 ? 166.57119 201.65069 137.35255 1.000 65.56131 43 THR D CA 1
ATOM 10304 C C . THR D 1 98 ? 165.96850 201.04793 138.61327 1.000 73.03521 43 THR D C 1
ATOM 10305 O O . THR D 1 98 ? 165.22803 201.70913 139.34596 1.000 68.65195 43 THR D O 1
ATOM 10316 N N . ASP D 1 99 ? 166.29304 199.77904 138.85463 1.000 81.64438 44 ASP D N 1
ATOM 10317 C CA . ASP D 1 99 ? 165.98476 199.13426 140.12225 1.000 75.24624 44 ASP D CA 1
ATOM 10318 C C . ASP D 1 99 ? 167.06145 198.10255 140.42190 1.000 74.17204 44 ASP D C 1
ATOM 10319 O O . ASP D 1 99 ? 167.72617 197.58965 139.51795 1.000 79.13371 44 ASP D O 1
ATOM 10328 N N . ILE D 1 100 ? 167.22687 197.80392 141.70896 1.000 52.81566 45 ILE D N 1
ATOM 10329 C CA . ILE D 1 100 ? 168.29242 196.93219 142.18815 1.000 56.56455 45 ILE D CA 1
ATOM 10330 C C . ILE D 1 100 ? 167.66707 195.83422 143.03489 1.000 56.27537 45 ILE D C 1
ATOM 10331 O O . ILE D 1 100 ? 166.83478 196.11339 143.90508 1.000 54.46291 45 ILE D O 1
ATOM 10347 N N . PHE D 1 101 ? 168.06592 194.59107 142.77879 1.000 56.32895 46 PHE D N 1
ATOM 10348 C CA . PHE D 1 101 ? 167.72382 193.45015 143.62168 1.000 51.74253 46 PHE D CA 1
ATOM 10349 C C . PHE D 1 101 ? 169.00725 192.92411 144.25184 1.000 55.98856 46 PHE D C 1
ATOM 10350 O O . PHE D 1 101 ? 169.88401 192.41192 143.54782 1.000 56.10084 46 PHE D O 1
ATOM 10367 N N . VAL D 1 102 ? 169.11912 193.04897 145.57296 1.000 41.98426 47 VAL D N 1
ATOM 10368 C CA . VAL D 1 102 ? 170.32373 192.62897 146.28600 1.000 37.98878 47 VAL D CA 1
ATOM 10369 C C . VAL D 1 102 ? 170.18631 191.13564 146.56754 1.000 42.87028 47 VAL D C 1
ATOM 10370 O O . VAL D 1 102 ? 169.44448 190.72390 147.46055 1.000 40.69623 47 VAL D O 1
ATOM 10383 N N . THR D 1 103 ? 170.90775 190.31715 145.79960 1.000 53.01404 48 THR D N 1
ATOM 10384 C CA . THR D 1 103 ? 170.88501 188.87669 146.02542 1.000 56.91626 48 THR D CA 1
ATOM 10385 C C . THR D 1 103 ? 171.59536 188.49360 147.31682 1.000 58.39600 48 THR D C 1
ATOM 10386 O O . THR D 1 103 ? 171.22453 187.50176 147.95453 1.000 57.28891 48 THR D O 1
ATOM 10397 N N . SER D 1 104 ? 172.61028 189.25570 147.71663 1.000 41.23615 49 SER D N 1
ATOM 10398 C CA . SER D 1 104 ? 173.30383 188.99988 148.96979 1.000 39.03638 49 SER D CA 1
ATOM 10399 C C . SER D 1 104 ? 174.08677 190.24119 149.36766 1.000 47.28165 49 SER D C 1
ATOM 10400 O O . SER D 1 104 ? 174.71969 190.87823 148.52245 1.000 41.93688 49 SER D O 1
ATOM 10408 N N . PHE D 1 105 ? 174.03826 190.57406 150.65542 1.000 18.32119 50 PHE D N 1
ATOM 10409 C CA . PHE D 1 105 ? 174.78340 191.70025 151.21312 1.000 15.83122 50 PHE D CA 1
ATOM 10410 C C . PHE D 1 105 ? 176.05149 191.14317 151.85059 1.000 22.62609 50 PHE D C 1
ATOM 10411 O O . PHE D 1 105 ? 176.02946 190.65564 152.98330 1.000 15.81641 50 PHE D O 1
ATOM 10428 N N . GLY D 1 106 ? 177.15879 191.21975 151.11589 1.000 53.24517 51 GLY D N 1
ATOM 10429 C CA . GLY D 1 106 ? 178.38397 190.56381 151.50370 1.000 50.23184 51 GLY D CA 1
ATOM 10430 C C . GLY D 1 106 ? 178.89837 191.02625 152.84986 1.000 48.67501 51 GLY D C 1
ATOM 10431 O O . GLY D 1 106 ? 178.30735 191.88845 153.50737 1.000 52.23027 51 GLY D O 1
ATOM 10435 N N . PRO D 1 107 ? 180.02190 190.46216 153.28347 1.000 63.45759 52 PRO D N 1
ATOM 10436 C CA . PRO D 1 107 ? 180.57354 190.83291 154.58814 1.000 72.75868 52 PRO D CA 1
ATOM 10437 C C . PRO D 1 107 ? 181.11309 192.25400 154.59259 1.000 71.99863 52 PRO D C 1
ATOM 10438 O O . PRO D 1 107 ? 181.46757 192.82579 153.55936 1.000 70.70816 52 PRO D O 1
ATOM 10449 N N . VAL D 1 108 ? 181.17017 192.81993 155.79349 1.000 40.66307 53 VAL D N 1
ATOM 10450 C CA . VAL D 1 108 ? 181.73259 194.14385 156.02978 1.000 41.87827 53 VAL D CA 1
ATOM 10451 C C . VAL D 1 108 ? 183.15216 193.97704 156.55379 1.000 35.30726 53 VAL D C 1
ATOM 10452 O O . VAL D 1 108 ? 183.39662 193.16569 157.45591 1.000 34.12178 53 VAL D O 1
ATOM 10465 N N . SER D 1 109 ? 184.08852 194.73533 155.99072 1.000 68.86357 54 SER D N 1
ATOM 10466 C CA . SER D 1 109 ? 185.48837 194.71093 156.41093 1.000 68.05708 54 SER D CA 1
ATOM 10467 C C . SER D 1 109 ? 185.76147 195.99471 157.18794 1.000 71.34981 54 SER D C 1
ATOM 10468 O O . SER D 1 109 ? 185.92170 197.06800 156.59967 1.000 66.81491 54 SER D O 1
ATOM 10476 N N . ASP D 1 110 ? 185.81387 195.87479 158.51681 1.000 65.07727 55 ASP D N 1
ATOM 10477 C CA . ASP D 1 110 ? 186.09546 197.03380 159.35793 1.000 59.83339 55 ASP D CA 1
ATOM 10478 C C . ASP D 1 110 ? 187.48865 197.59161 159.09666 1.000 62.84479 55 ASP D C 1
ATOM 10479 O O . ASP D 1 110 ? 187.67662 198.81321 159.05350 1.000 67.60810 55 ASP D O 1
ATOM 10488 N N . HIS D 1 111 ? 188.48097 196.71550 158.92444 1.000 78.60143 56 HIS D N 1
ATOM 10489 C CA . HIS D 1 111 ? 189.84852 197.19011 158.74050 1.000 75.36749 56 HIS D CA 1
ATOM 10490 C C . HIS D 1 111 ? 189.96448 198.06145 157.49721 1.000 81.90222 56 HIS D C 1
ATOM 10491 O O . HIS D 1 111 ? 190.61575 199.11235 157.52484 1.000 75.93922 56 HIS D O 1
ATOM 10505 N N . ASP D 1 112 ? 189.34003 197.64503 156.39949 1.000 68.40408 57 ASP D N 1
ATOM 10506 C CA . ASP D 1 112 ? 189.36922 198.40205 155.15672 1.000 66.56322 57 ASP D CA 1
ATOM 10507 C C . ASP D 1 112 ? 188.20971 199.38250 155.03824 1.000 72.03266 57 ASP D C 1
ATOM 10508 O O . ASP D 1 112 ? 188.15802 200.14307 154.06621 1.000 68.78439 57 ASP D O 1
ATOM 10517 N N . MET D 1 113 ? 187.28949 199.38764 156.00131 1.000 50.54836 58 MET D N 1
ATOM 10518 C CA . MET D 1 113 ? 186.11607 200.25756 155.96894 1.000 47.38646 58 MET D CA 1
ATOM 10519 C C . MET D 1 113 ? 185.38622 200.14137 154.63255 1.000 55.14083 58 MET D C 1
ATOM 10520 O O . MET D 1 113 ? 185.03875 201.13601 153.99222 1.000 48.43310 58 MET D O 1
ATOM 10534 N N . GLU D 1 114 ? 185.15011 198.90039 154.21304 1.000 42.54604 59 GLU D N 1
ATOM 10535 C CA . GLU D 1 114 ? 184.47452 198.62010 152.95596 1.000 41.05388 59 GLU D CA 1
ATOM 10536 C C . GLU D 1 114 ? 183.49883 197.46911 153.15869 1.000 43.41421 59 GLU D C 1
ATOM 10537 O O . GLU D 1 114 ? 183.50973 196.78918 154.18818 1.000 41.74203 59 GLU D O 1
ATOM 10549 N N . TYR D 1 115 ? 182.64865 197.25205 152.15681 1.000 18.84008 60 TYR D N 1
ATOM 10550 C CA . TYR D 1 115 ? 181.72779 196.12546 152.16421 1.000 18.56773 60 TYR D CA 1
ATOM 10551 C C . TYR D 1 115 ? 181.49845 195.62650 150.74501 1.000 22.23865 60 TYR D C 1
ATOM 10552 O O . TYR D 1 115 ? 181.65623 196.36570 149.77052 1.000 17.95147 60 TYR D O 1
ATOM 10570 N N . THR D 1 116 ? 181.11509 194.35529 150.64699 1.000 52.89186 61 THR D N 1
ATOM 10571 C CA . THR D 1 116 ? 180.81504 193.69575 149.38454 1.000 46.93732 61 THR D CA 1
ATOM 10572 C C . THR D 1 116 ? 179.31741 193.44262 149.25398 1.000 51.30448 61 THR D C 1
ATOM 10573 O O . THR D 1 116 ? 178.62444 193.20183 150.24619 1.000 45.25440 61 THR D O 1
ATOM 10584 N N . ILE D 1 117 ? 178.82121 193.49873 148.01954 1.000 28.88853 62 ILE D N 1
ATOM 10585 C CA . ILE D 1 117 ? 177.40878 193.25058 147.73909 1.000 25.91200 62 ILE D CA 1
ATOM 10586 C C . ILE D 1 117 ? 177.27886 192.64251 146.35027 1.000 31.65192 62 ILE D C 1
ATOM 10587 O O . ILE D 1 117 ? 177.90301 193.11245 145.39441 1.000 32.40862 62 ILE D O 1
ATOM 10603 N N . ASP D 1 118 ? 176.46928 191.59282 146.24513 1.000 61.93768 63 ASP D N 1
ATOM 10604 C CA . ASP D 1 118 ? 176.13680 190.95547 144.97834 1.000 63.74145 63 ASP D CA 1
ATOM 10605 C C . ASP D 1 118 ? 174.69965 191.30782 144.62299 1.000 59.12595 63 ASP D C 1
ATOM 10606 O O . ASP D 1 118 ? 173.79534 191.12918 145.44574 1.000 62.76742 63 ASP D O 1
ATOM 10615 N N . VAL D 1 119 ? 174.48655 191.80679 143.40398 1.000 50.37667 64 VAL D N 1
ATOM 10616 C CA . VAL D 1 119 ? 173.18983 192.33684 143.00453 1.000 45.44307 64 VAL D CA 1
ATOM 10617 C C . VAL D 1 119 ? 172.87048 191.90250 141.58103 1.000 50.31709 64 VAL D C 1
ATOM 10618 O O . VAL D 1 119 ? 173.75762 191.58849 140.78480 1.000 49.58244 64 VAL D O 1
ATOM 10631 N N . PHE D 1 120 ? 171.57426 191.88991 141.27014 1.000 66.70945 65 PHE D N 1
ATOM 10632 C CA . PHE D 1 120 ? 171.08526 191.88965 139.89355 1.000 71.87107 65 PHE D CA 1
ATOM 10633 C C . PHE D 1 120 ? 170.70085 193.32529 139.55409 1.000 66.11429 65 PHE D C 1
ATOM 10634 O O . PHE D 1 120 ? 169.64364 193.80947 139.96571 1.000 68.48060 65 PHE D O 1
ATOM 10651 N N . PHE D 1 121 ? 171.56130 194.00761 138.80511 1.000 64.07415 66 PHE D N 1
ATOM 10652 C CA . PHE D 1 121 ? 171.34550 195.40646 138.45199 1.000 69.17110 66 PHE D CA 1
ATOM 10653 C C . PHE D 1 121 ? 170.54166 195.48578 137.15962 1.000 63.02004 66 PHE D C 1
ATOM 10654 O O . PHE D 1 121 ? 171.02546 195.08475 136.09731 1.000 67.12037 66 PHE D O 1
ATOM 10671 N N . ARG D 1 122 ? 169.32099 196.00740 137.24724 1.000 75.80794 67 ARG D N 1
ATOM 10672 C CA . ARG D 1 122 ? 168.40153 196.06257 136.11871 1.000 74.74773 67 ARG D CA 1
ATOM 10673 C C . ARG D 1 122 ? 168.25379 197.51159 135.67662 1.000 70.51706 67 ARG D C 1
ATOM 10674 O O . ARG D 1 122 ? 168.07805 198.40449 136.51246 1.000 73.08331 67 ARG D O 1
ATOM 10695 N N . GLN D 1 123 ? 168.32390 197.73977 134.36715 1.000 76.79247 68 GLN D N 1
ATOM 10696 C CA . GLN D 1 123 ? 168.14499 199.06163 133.78449 1.000 75.06138 68 GLN D CA 1
ATOM 10697 C C . GLN D 1 123 ? 167.19573 198.97156 132.60011 1.000 77.83304 68 GLN D C 1
ATOM 10698 O O . GLN D 1 123 ? 167.27708 198.03419 131.80052 1.000 71.49813 68 GLN D O 1
ATOM 10712 N N . SER D 1 124 ? 166.29664 199.94890 132.49022 1.000 78.80197 69 SER D N 1
ATOM 10713 C CA . SER D 1 124 ? 165.32633 199.98270 131.40613 1.000 79.77418 69 SER D CA 1
ATOM 10714 C C . SER D 1 124 ? 165.23280 201.38527 130.82534 1.000 85.15410 69 SER D C 1
ATOM 10715 O O . SER D 1 124 ? 165.24331 202.37446 131.56318 1.000 82.66278 69 SER D O 1
ATOM 10723 N N . TRP D 1 125 ? 165.14103 201.46045 129.49954 1.000 84.70490 70 TRP D N 1
ATOM 10724 C CA . TRP D 1 125 ? 165.01618 202.73303 128.80145 1.000 88.74163 70 TRP D CA 1
ATOM 10725 C C . TRP D 1 125 ? 164.42476 202.47212 127.42304 1.000 87.49324 70 TRP D C 1
ATOM 10726 O O . TRP D 1 125 ? 164.38423 201.33542 126.94619 1.000 93.37409 70 TRP D O 1
ATOM 10747 N N . LYS D 1 126 ? 163.96592 203.54705 126.78791 1.000 113.22213 71 LYS D N 1
ATOM 10748 C CA . LYS D 1 126 ? 163.33447 203.48986 125.47593 1.000 111.83584 71 LYS D CA 1
ATOM 10749 C C . LYS D 1 126 ? 164.27197 204.06298 124.42261 1.000 106.54879 71 LYS D C 1
ATOM 10750 O O . LYS D 1 126 ? 164.79269 205.17153 124.58628 1.000 108.98924 71 LYS D O 1
ATOM 10769 N N . ASP D 1 127 ? 164.48305 203.30688 123.34617 1.000 107.41175 72 ASP D N 1
ATOM 10770 C CA . ASP D 1 127 ? 165.30522 203.74030 122.21678 1.000 110.78492 72 ASP D CA 1
ATOM 10771 C C . ASP D 1 127 ? 164.47802 203.56123 120.94675 1.000 108.46712 72 ASP D C 1
ATOM 10772 O O . ASP D 1 127 ? 164.35812 202.44761 120.42720 1.000 103.50563 72 ASP D O 1
ATOM 10781 N N . GLU D 1 128 ? 163.90838 204.66220 120.45003 1.000 108.42033 73 GLU D N 1
ATOM 10782 C CA . GLU D 1 128 ? 163.01094 204.58958 119.30245 1.000 104.48391 73 GLU D CA 1
ATOM 10783 C C . GLU D 1 128 ? 163.70146 204.05812 118.05378 1.000 100.09736 73 GLU D C 1
ATOM 10784 O O . GLU D 1 128 ? 163.02105 203.57781 117.14080 1.000 108.67401 73 GLU D O 1
ATOM 10796 N N . ARG D 1 129 ? 165.03246 204.13103 117.98978 1.000 104.62397 74 ARG D N 1
ATOM 10797 C CA . ARG D 1 129 ? 165.75313 203.59636 116.84076 1.000 105.30934 74 ARG D CA 1
ATOM 10798 C C . ARG D 1 129 ? 165.61842 202.08441 116.72309 1.000 97.32803 74 ARG D C 1
ATOM 10799 O O . ARG D 1 129 ? 165.92124 201.52896 115.66177 1.000 101.75953 74 ARG D O 1
ATOM 10820 N N . LEU D 1 130 ? 165.17222 201.41048 117.78313 1.000 109.80189 75 LEU D N 1
ATOM 10821 C CA . LEU D 1 130 ? 165.09667 199.95610 117.82727 1.000 116.92124 75 LEU D CA 1
ATOM 10822 C C . LEU D 1 130 ? 163.66297 199.44409 117.73378 1.000 114.68024 75 LEU D C 1
ATOM 10823 O O . LEU D 1 130 ? 163.38646 198.30915 118.13486 1.000 113.80966 75 LEU D O 1
ATOM 10839 N N . LYS D 1 131 ? 162.74686 200.25452 117.21210 1.000 117.40336 76 LYS D N 1
ATOM 10840 C CA . LYS D 1 131 ? 161.39119 199.78559 116.97026 1.000 114.24271 76 LYS D CA 1
ATOM 10841 C C . LYS D 1 131 ? 161.38387 198.71866 115.88119 1.000 109.71684 76 LYS D C 1
ATOM 10842 O O . LYS D 1 131 ? 162.19582 198.73773 114.95218 1.000 110.83582 76 LYS D O 1
ATOM 10861 N N . PHE D 1 132 ? 160.45036 197.77917 116.00560 1.000 118.56480 77 PHE D N 1
ATOM 10862 C CA . PHE D 1 132 ? 160.31681 196.69698 115.04044 1.000 124.45830 77 PHE D CA 1
ATOM 10863 C C . PHE D 1 132 ? 158.89308 196.16461 115.09791 1.000 121.16591 77 PHE D C 1
ATOM 10864 O O . PHE D 1 132 ? 158.13772 196.44924 116.02945 1.000 123.83414 77 PHE D O 1
ATOM 10881 N N . LYS D 1 133 ? 158.53501 195.39028 114.07628 1.000 106.74469 78 LYS D N 1
ATOM 10882 C CA . LYS D 1 133 ? 157.26601 194.67668 114.04021 1.000 103.85816 78 LYS D CA 1
ATOM 10883 C C . LYS D 1 133 ? 157.51416 193.28063 113.49358 1.000 110.21389 78 LYS D C 1
ATOM 10884 O O . LYS D 1 133 ? 158.20740 193.12203 112.48452 1.000 105.99559 78 LYS D O 1
ATOM 10903 N N . GLY D 1 134 ? 156.95034 192.27550 114.15843 1.000 94.31121 79 GLY D N 1
ATOM 10904 C CA . GLY D 1 134 ? 157.15416 190.90180 113.76874 1.000 94.08453 79 GLY D CA 1
ATOM 10905 C C . GLY D 1 134 ? 156.25915 189.94137 114.52448 1.000 94.23956 79 GLY D C 1
ATOM 10906 O O . GLY D 1 134 ? 155.34494 190.34351 115.25111 1.000 93.45408 79 GLY D O 1
ATOM 10910 N N . PRO D 1 135 ? 156.50824 188.64007 114.36022 1.000 105.47516 80 PRO D N 1
ATOM 10911 C CA . PRO D 1 135 ? 155.67543 187.64413 115.05459 1.000 98.77182 80 PRO D CA 1
ATOM 10912 C C . PRO D 1 135 ? 155.68172 187.79428 116.56439 1.000 98.20092 80 PRO D C 1
ATOM 10913 O O . PRO D 1 135 ? 154.66537 187.50579 117.20883 1.000 100.34512 80 PRO D O 1
ATOM 10924 N N . MET D 1 136 ? 156.79080 188.23653 117.14951 1.000 114.22439 81 MET D N 1
ATOM 10925 C CA . MET D 1 136 ? 156.92024 188.38003 118.59185 1.000 115.11649 81 MET D CA 1
ATOM 10926 C C . MET D 1 136 ? 156.97973 189.85628 118.95733 1.000 113.13913 81 MET D C 1
ATOM 10927 O O . MET D 1 136 ? 157.64551 190.64734 118.28160 1.000 109.10977 81 MET D O 1
ATOM 10941 N N . THR D 1 137 ? 156.27803 190.22262 120.03147 1.000 131.43077 82 THR D N 1
ATOM 10942 C CA . THR D 1 137 ? 156.29295 191.60146 120.50125 1.000 135.07962 82 THR D CA 1
ATOM 10943 C C . THR D 1 137 ? 157.52192 191.92290 121.34016 1.000 129.18524 82 THR D C 1
ATOM 10944 O O . THR D 1 137 ? 157.81127 193.10366 121.56185 1.000 134.84476 82 THR D O 1
ATOM 10955 N N . VAL D 1 138 ? 158.24506 190.91000 121.80996 1.000 130.41337 83 VAL D N 1
ATOM 10956 C CA . VAL D 1 138 ? 159.44625 191.10634 122.61204 1.000 135.25333 83 VAL D CA 1
ATOM 10957 C C . VAL D 1 138 ? 160.52404 190.16749 122.09277 1.000 137.37750 83 VAL D C 1
ATOM 10958 O O . VAL D 1 138 ? 160.25645 188.99470 121.81046 1.000 137.11811 83 VAL D O 1
ATOM 10971 N N . LEU D 1 139 ? 161.74258 190.68327 121.96552 1.000 128.70957 84 LEU D N 1
ATOM 10972 C CA . LEU D 1 139 ? 162.88512 189.90513 121.49519 1.000 126.24070 84 LEU D CA 1
ATOM 10973 C C . LEU D 1 139 ? 163.82458 189.65545 122.67049 1.000 131.35170 84 LEU D C 1
ATOM 10974 O O . LEU D 1 139 ? 164.55383 190.55620 123.09544 1.000 129.14571 84 LEU D O 1
ATOM 10990 N N . ARG D 1 140 ? 163.80672 188.42971 123.19278 1.000 143.21162 85 ARG D N 1
ATOM 10991 C CA . ARG D 1 140 ? 164.72697 188.02705 124.25655 1.000 149.40165 85 ARG D CA 1
ATOM 10992 C C . ARG D 1 140 ? 166.00286 187.52345 123.59320 1.000 140.88724 85 ARG D C 1
ATOM 10993 O O . ARG D 1 140 ? 166.12540 186.35061 123.23796 1.000 141.53522 85 ARG D O 1
ATOM 11014 N N . LEU D 1 141 ? 166.96756 188.41994 123.42390 1.000 122.71334 86 LEU D N 1
ATOM 11015 C CA . LEU D 1 141 ? 168.14488 188.14323 122.61612 1.000 121.85645 86 LEU D CA 1
ATOM 11016 C C . LEU D 1 141 ? 169.34018 187.80541 123.50054 1.000 126.05666 86 LEU D C 1
ATOM 11017 O O . LEU D 1 141 ? 169.34162 188.05080 124.70934 1.000 120.78941 86 LEU D O 1
ATOM 11033 N N . ASN D 1 142 ? 170.36627 187.23472 122.87461 1.000 111.23315 87 ASN D N 1
ATOM 11034 C CA . ASN D 1 142 ? 171.61548 186.96885 123.57097 1.000 108.67928 87 ASN D CA 1
ATOM 11035 C C . ASN D 1 142 ? 172.29180 188.27162 123.98286 1.000 109.85481 87 ASN D C 1
ATOM 11036 O O . ASN D 1 142 ? 172.16611 189.30386 123.31843 1.000 108.20556 87 ASN D O 1
ATOM 11047 N N . ASN D 1 143 ? 173.01772 188.21230 125.10143 1.000 116.99226 88 ASN D N 1
ATOM 11048 C CA . ASN D 1 143 ? 173.67167 189.40242 125.63153 1.000 118.37555 88 ASN D CA 1
ATOM 11049 C C . ASN D 1 143 ? 174.70734 189.97418 124.67230 1.000 117.68705 88 ASN D C 1
ATOM 11050 O O . ASN D 1 143 ? 175.09417 191.13881 124.81939 1.000 112.02335 88 ASN D O 1
ATOM 11061 N N . LEU D 1 144 ? 175.16799 189.18460 123.69814 1.000 118.66251 89 LEU D N 1
ATOM 11062 C CA . LEU D 1 144 ? 176.09545 189.70653 122.69953 1.000 113.00272 89 LEU D CA 1
ATOM 11063 C C . LEU D 1 144 ? 175.52956 190.92352 121.98010 1.000 113.00422 89 LEU D C 1
ATOM 11064 O O . LEU D 1 144 ? 176.28936 191.80844 121.56970 1.000 116.98086 89 LEU D O 1
ATOM 11080 N N . MET D 1 145 ? 174.20643 190.99000 121.81500 1.000 124.47695 90 MET D N 1
ATOM 11081 C CA . MET D 1 145 ? 173.61508 192.12591 121.11683 1.000 117.52520 90 MET D CA 1
ATOM 11082 C C . MET D 1 145 ? 173.86719 193.42841 121.86250 1.000 118.48217 90 MET D C 1
ATOM 11083 O O . MET D 1 145 ? 173.89984 194.49994 121.24632 1.000 116.56688 90 MET D O 1
ATOM 11097 N N . ALA D 1 146 ? 174.04884 193.35979 123.18314 1.000 107.91240 91 ALA D N 1
ATOM 11098 C CA . ALA D 1 146 ? 174.22115 194.57907 123.96419 1.000 107.73452 91 ALA D CA 1
ATOM 11099 C C . ALA D 1 146 ? 175.46959 195.33337 123.52938 1.000 107.82273 91 ALA D C 1
ATOM 11100 O O . ALA D 1 146 ? 175.45734 196.56595 123.42969 1.000 106.56461 91 ALA D O 1
ATOM 11107 N N . SER D 1 147 ? 176.55869 194.61036 123.26283 1.000 104.02981 92 SER D N 1
ATOM 11108 C CA . SER D 1 147 ? 177.79523 195.26085 122.85204 1.000 97.00973 92 SER D CA 1
ATOM 11109 C C . SER D 1 147 ? 177.66767 195.91862 121.48573 1.000 104.28096 92 SER D C 1
ATOM 11110 O O . SER D 1 147 ? 178.44284 196.82918 121.17500 1.000 101.81651 92 SER D O 1
ATOM 11118 N N . LYS D 1 148 ? 176.71165 195.48149 120.66745 1.000 105.07790 93 LYS D N 1
ATOM 11119 C CA . LYS D 1 148 ? 176.54871 196.00721 119.32035 1.000 107.89654 93 LYS D CA 1
ATOM 11120 C C . LYS D 1 148 ? 175.68815 197.26306 119.26774 1.000 99.32939 93 LYS D C 1
ATOM 11121 O O . LYS D 1 148 ? 175.63186 197.91006 118.21637 1.000 101.35014 93 LYS D O 1
ATOM 11140 N N . ILE D 1 149 ? 175.03596 197.63569 120.36764 1.000 98.67847 94 ILE D N 1
ATOM 11141 C CA . ILE D 1 149 ? 174.19663 198.82341 120.41215 1.000 105.25026 94 ILE D CA 1
ATOM 11142 C C . ILE D 1 149 ? 174.74339 199.75353 121.49110 1.000 103.39651 94 ILE D C 1
ATOM 11143 O O . ILE D 1 149 ? 175.64811 199.40034 122.24770 1.000 96.39934 94 ILE D O 1
ATOM 11159 N N . TRP D 1 150 ? 174.17824 200.95713 121.55374 1.000 97.11125 95 TRP D N 1
ATOM 11160 C CA . TRP D 1 150 ? 174.54180 201.90831 122.59315 1.000 100.48731 95 TRP D CA 1
ATOM 11161 C C . TRP D 1 150 ? 173.80327 201.58702 123.88537 1.000 97.94020 95 TRP D C 1
ATOM 11162 O O . TRP D 1 150 ? 172.58727 201.37091 123.87761 1.000 99.43589 95 TRP D O 1
ATOM 11183 N N . THR D 1 151 ? 174.53649 201.55708 124.99267 1.000 107.19518 96 THR D N 1
ATOM 11184 C CA . THR D 1 151 ? 173.94876 201.38065 126.30888 1.000 102.42792 96 THR D CA 1
ATOM 11185 C C . THR D 1 151 ? 174.52783 202.40826 127.26796 1.000 100.44080 96 THR D C 1
ATOM 11186 O O . THR D 1 151 ? 175.64358 202.89416 127.05635 1.000 102.68847 96 THR D O 1
ATOM 11197 N N . PRO D 1 152 ? 173.79846 202.76592 128.32426 1.000 88.41122 97 PRO D N 1
ATOM 11198 C CA . PRO D 1 152 ? 174.34255 203.73826 129.27801 1.000 81.54425 97 PRO D CA 1
ATOM 11199 C C . PRO D 1 152 ? 175.62079 203.19317 129.89514 1.000 87.77198 97 PRO D C 1
ATOM 11200 O O . PRO D 1 152 ? 175.74867 201.98943 130.12849 1.000 87.60354 97 PRO D O 1
ATOM 11211 N N . ASP D 1 153 ? 176.57333 204.08099 130.16214 1.000 87.18738 98 ASP D N 1
ATOM 11212 C CA . ASP D 1 153 ? 177.80759 203.65529 130.82128 1.000 92.12569 98 ASP D CA 1
ATOM 11213 C C . ASP D 1 153 ? 177.71759 203.79379 132.33800 1.000 90.95344 98 ASP D C 1
ATOM 11214 O O . ASP D 1 153 ? 178.57061 204.40846 132.97622 1.000 93.94865 98 ASP D O 1
ATOM 11223 N N . THR D 1 154 ? 176.67409 203.22010 132.93040 1.000 63.91963 99 THR D N 1
ATOM 11224 C CA . THR D 1 154 ? 176.47206 203.36374 134.36427 1.000 62.15651 99 THR D CA 1
ATOM 11225 C C . THR D 1 154 ? 177.53852 202.58059 135.12008 1.000 61.78286 99 THR D C 1
ATOM 11226 O O . THR D 1 154 ? 177.86973 201.44835 134.75784 1.000 66.58309 99 THR D O 1
ATOM 11237 N N . PHE D 1 155 ? 178.07941 203.18325 136.17607 1.000 81.32066 100 PHE D N 1
ATOM 11238 C CA . PHE D 1 155 ? 179.03859 202.49866 137.02951 1.000 80.65716 100 PHE D CA 1
ATOM 11239 C C . PHE D 1 155 ? 178.79661 202.87474 138.48340 1.000 79.11879 100 PHE D C 1
ATOM 11240 O O . PHE D 1 155 ? 178.16211 203.88728 138.78931 1.000 87.15752 100 PHE D O 1
ATOM 11257 N N . PHE D 1 156 ? 179.31727 202.04084 139.37994 1.000 55.34839 101 PHE D N 1
ATOM 11258 C CA . PHE D 1 156 ? 179.17865 202.23824 140.81639 1.000 47.10333 101 PHE D CA 1
ATOM 11259 C C . PHE D 1 156 ? 180.44876 202.89918 141.33247 1.000 51.99473 101 PHE D C 1
ATOM 11260 O O . PHE D 1 156 ? 181.54251 202.34029 141.19636 1.000 52.29032 101 PHE D O 1
ATOM 11277 N N . HIS D 1 157 ? 180.30286 204.07863 141.92692 1.000 50.76018 102 HIS D N 1
ATOM 11278 C CA . HIS D 1 157 ? 181.43842 204.87623 142.35960 1.000 44.76736 102 HIS D CA 1
ATOM 11279 C C . HIS D 1 157 ? 181.29888 205.21020 143.83481 1.000 51.35240 102 HIS D C 1
ATOM 11280 O O . HIS D 1 157 ? 180.20352 205.52238 144.31090 1.000 50.37406 102 HIS D O 1
ATOM 11294 N N . ASN D 1 158 ? 182.41630 205.14468 144.55049 1.000 47.11005 103 ASN D N 1
ATOM 11295 C CA . ASN D 1 158 ? 182.45632 205.42606 145.97787 1.000 46.14623 103 ASN D CA 1
ATOM 11296 C C . ASN D 1 158 ? 182.96313 206.84913 146.17071 1.000 45.06630 103 ASN D C 1
ATOM 11297 O O . ASN D 1 158 ? 184.10069 207.16404 145.80436 1.000 52.88667 103 ASN D O 1
ATOM 11308 N N . GLY D 1 159 ? 182.11541 207.70415 146.73472 1.000 56.26642 104 GLY D N 1
ATOM 11309 C CA . GLY D 1 159 ? 182.50640 209.06316 147.04681 1.000 56.89145 104 GLY D CA 1
ATOM 11310 C C . GLY D 1 159 ? 181.90980 210.05599 146.07183 1.000 54.90303 104 GLY D C 1
ATOM 11311 O O . GLY D 1 159 ? 180.70842 210.33656 146.12100 1.000 56.28436 104 GLY D O 1
ATOM 11315 N N . LYS D 1 160 ? 182.73861 210.59285 145.17717 1.000 77.69835 105 LYS D N 1
ATOM 11316 C CA . LYS D 1 160 ? 182.30475 211.58544 144.20273 1.000 79.55688 105 LYS D CA 1
ATOM 11317 C C . LYS D 1 160 ? 182.35069 211.05190 142.77771 1.000 79.46610 105 LYS D C 1
ATOM 11318 O O . LYS D 1 160 ? 181.34129 211.09577 142.06845 1.000 77.84017 105 LYS D O 1
ATOM 11337 N N . LYS D 1 161 ? 183.50526 210.54921 142.33481 1.000 79.13579 106 LYS D N 1
ATOM 11338 C CA . LYS D 1 161 ? 183.65054 210.06661 140.96881 1.000 84.54417 106 LYS D CA 1
ATOM 11339 C C . LYS D 1 161 ? 184.53966 208.83791 140.84370 1.000 82.39027 106 LYS D C 1
ATOM 11340 O O . LYS D 1 161 ? 184.70614 208.33672 139.72732 1.000 79.16548 106 LYS D O 1
ATOM 11359 N N . SER D 1 162 ? 185.11215 208.33661 141.93428 1.000 64.12234 107 SER D N 1
ATOM 11360 C CA . SER D 1 162 ? 185.98261 207.17020 141.86797 1.000 65.93186 107 SER D CA 1
ATOM 11361 C C . SER D 1 162 ? 185.13485 205.91499 141.70888 1.000 67.79469 107 SER D C 1
ATOM 11362 O O . SER D 1 162 ? 184.36688 205.55934 142.60920 1.000 61.19885 107 SER D O 1
ATOM 11370 N N . VAL D 1 163 ? 185.27364 205.24400 140.56586 1.000 59.59712 108 VAL D N 1
ATOM 11371 C CA . VAL D 1 163 ? 184.50662 204.03058 140.31635 1.000 57.11294 108 VAL D CA 1
ATOM 11372 C C . VAL D 1 163 ? 184.97339 202.93795 141.26677 1.000 61.91981 108 VAL D C 1
ATOM 11373 O O . VAL D 1 163 ? 186.17412 202.65769 141.37888 1.000 55.79054 108 VAL D O 1
ATOM 11386 N N . ALA D 1 164 ? 184.02401 202.31812 141.95955 1.000 41.08464 109 ALA D N 1
ATOM 11387 C CA . ALA D 1 164 ? 184.34025 201.25132 142.89092 1.000 43.45940 109 ALA D CA 1
ATOM 11388 C C . ALA D 1 164 ? 184.62929 199.95635 142.13764 1.000 44.79518 109 ALA D C 1
ATOM 11389 O O . ALA D 1 164 ? 184.33617 199.81510 140.94761 1.000 40.33921 109 ALA D O 1
ATOM 11396 N N . HIS D 1 165 ? 185.21838 199.00036 142.85085 1.000 44.31402 110 HIS D N 1
ATOM 11397 C CA . HIS D 1 165 ? 185.53068 197.71238 142.24928 1.000 48.98341 110 HIS D CA 1
ATOM 11398 C C . HIS D 1 165 ? 184.26046 197.06398 141.71724 1.000 45.05098 110 HIS D C 1
ATOM 11399 O O . HIS D 1 165 ? 183.24461 196.99475 142.41479 1.000 40.36466 110 HIS D O 1
ATOM 11413 N N . ASN D 1 166 ? 184.31898 196.59151 140.47441 1.000 75.44638 111 ASN D N 1
ATOM 11414 C CA . ASN D 1 166 ? 183.18097 195.95812 139.82435 1.000 81.91996 111 ASN D CA 1
ATOM 11415 C C . ASN D 1 166 ? 183.63590 194.66330 139.17189 1.000 78.08183 111 ASN D C 1
ATOM 11416 O O . ASN D 1 166 ? 184.67733 194.62941 138.50870 1.000 81.03503 111 ASN D O 1
ATOM 11426 N N . MET D 1 167 ? 182.85576 193.60272 139.36688 1.000 81.77468 112 MET D N 1
ATOM 11427 C CA . MET D 1 167 ? 183.10756 192.30075 138.75254 1.000 81.78104 112 MET D CA 1
ATOM 11428 C C . MET D 1 167 ? 181.80594 191.86043 138.09130 1.000 76.38736 112 MET D C 1
ATOM 11429 O O . MET D 1 167 ? 180.88339 191.39791 138.76907 1.000 82.57171 112 MET D O 1
ATOM 11443 N N . THR D 1 168 ? 181.73441 192.00523 136.77202 1.000 96.14231 113 THR D N 1
ATOM 11444 C CA . THR D 1 168 ? 180.53025 191.71284 136.00751 1.000 88.75341 113 THR D CA 1
ATOM 11445 C C . THR D 1 168 ? 180.71190 190.40397 135.25261 1.000 90.77488 113 THR D C 1
ATOM 11446 O O . THR D 1 168 ? 181.73306 190.20138 134.58690 1.000 97.14996 113 THR D O 1
ATOM 11457 N N . MET D 1 169 ? 179.72709 189.51701 135.36774 1.000 112.52497 114 MET D N 1
ATOM 11458 C CA . MET D 1 169 ? 179.76232 188.26545 134.63732 1.000 105.79746 114 MET D CA 1
ATOM 11459 C C . MET D 1 169 ? 179.47516 188.51297 133.15804 1.000 112.56299 114 MET D C 1
ATOM 11460 O O . MET D 1 169 ? 178.87012 189.52376 132.79301 1.000 109.40973 114 MET D O 1
ATOM 11474 N N . PRO D 1 170 ? 179.90513 187.60110 132.28258 1.000 112.75830 115 PRO D N 1
ATOM 11475 C CA . PRO D 1 170 ? 179.64405 187.79806 130.84750 1.000 114.81569 115 PRO D CA 1
ATOM 11476 C C . PRO D 1 170 ? 178.17054 187.94569 130.51732 1.000 112.57575 115 PRO D C 1
ATOM 11477 O O . PRO D 1 170 ? 177.82251 188.70337 129.60294 1.000 111.42127 115 PRO D O 1
ATOM 11488 N N . ASN D 1 171 ? 177.29298 187.24732 131.23271 1.000 111.84298 116 ASN D N 1
ATOM 11489 C CA . ASN D 1 171 ? 175.87118 187.29050 130.92154 1.000 118.09408 116 ASN D CA 1
ATOM 11490 C C . ASN D 1 171 ? 175.28549 188.64798 131.28874 1.000 117.96409 116 ASN D C 1
ATOM 11491 O O . ASN D 1 171 ? 175.40919 189.10443 132.42940 1.000 114.28873 116 ASN D O 1
ATOM 11502 N N . LYS D 1 172 ? 174.64488 189.29339 130.31273 1.000 102.34298 117 LYS D N 1
ATOM 11503 C CA . LYS D 1 172 ? 173.95851 190.57295 130.51404 1.000 95.62315 117 LYS D CA 1
ATOM 11504 C C . LYS D 1 172 ? 172.70270 190.53278 129.64515 1.000 104.31250 117 LYS D C 1
ATOM 11505 O O . LYS D 1 172 ? 172.73637 190.90341 128.46882 1.000 104.38046 117 LYS D O 1
ATOM 11524 N N . LEU D 1 173 ? 171.59486 190.09165 130.23500 1.000 103.33296 118 LEU D N 1
ATOM 11525 C CA . LEU D 1 173 ? 170.39120 189.84433 129.45455 1.000 103.55691 118 LEU D CA 1
ATOM 11526 C C . LEU D 1 173 ? 169.87645 191.13582 128.83180 1.000 101.78918 118 LEU D C 1
ATOM 11527 O O . LEU D 1 173 ? 169.86519 192.19373 129.46702 1.000 108.48261 118 LEU D O 1
ATOM 11543 N N . LEU D 1 174 ? 169.44914 191.03905 127.57417 1.000 112.15557 119 LEU D N 1
ATOM 11544 C CA . LEU D 1 174 ? 168.85302 192.15052 126.84589 1.000 109.05478 119 LEU D CA 1
ATOM 11545 C C . LEU D 1 174 ? 167.51330 191.72340 126.26593 1.000 110.14813 119 LEU D C 1
ATOM 11546 O O . LEU D 1 174 ? 167.43815 190.72057 125.54872 1.000 106.17918 119 LEU D O 1
ATOM 11562 N N . ARG D 1 175 ? 166.46222 192.48035 126.57407 1.000 127.59793 120 ARG D N 1
ATOM 11563 C CA . ARG D 1 175 ? 165.12614 192.21649 126.05517 1.000 128.51417 120 ARG D CA 1
ATOM 11564 C C . ARG D 1 175 ? 164.57465 193.49399 125.44384 1.000 119.62667 120 ARG D C 1
ATOM 11565 O O . ARG D 1 175 ? 164.54891 194.53999 126.10026 1.000 123.30842 120 ARG D O 1
ATOM 11586 N N . ILE D 1 176 ? 164.13748 193.40470 124.19082 1.000 109.40595 121 ILE D N 1
ATOM 11587 C CA . ILE D 1 176 ? 163.60731 194.54115 123.44744 1.000 116.11492 121 ILE D CA 1
ATOM 11588 C C . ILE D 1 176 ? 162.12522 194.29053 123.21191 1.000 113.19961 121 ILE D C 1
ATOM 11589 O O . ILE D 1 176 ? 161.74882 193.28761 122.59293 1.000 109.29343 121 ILE D O 1
ATOM 11605 N N . THR D 1 177 ? 161.28802 195.20003 123.69844 1.000 120.14490 122 THR D N 1
ATOM 11606 C CA . THR D 1 177 ? 159.85429 195.13969 123.46095 1.000 118.42674 122 THR D CA 1
ATOM 11607 C C . THR D 1 177 ? 159.49708 195.83852 122.15555 1.000 113.24678 122 THR D C 1
ATOM 11608 O O . THR D 1 177 ? 160.20372 196.73939 121.69523 1.000 117.05475 122 THR D O 1
ATOM 11619 N N . GLU D 1 178 ? 158.38516 195.40375 121.55647 1.000 123.26628 123 GLU D N 1
ATOM 11620 C CA . GLU D 1 178 ? 157.97574 195.95240 120.26808 1.000 119.04536 123 GLU D CA 1
ATOM 11621 C C . GLU D 1 178 ? 157.84008 197.46793 120.32504 1.000 126.88668 123 GLU D C 1
ATOM 11622 O O . GLU D 1 178 ? 158.07385 198.15008 119.32075 1.000 118.63564 123 GLU D O 1
ATOM 11634 N N . ASP D 1 179 ? 157.46575 198.01243 121.48444 1.000 115.50891 124 ASP D N 1
ATOM 11635 C CA . ASP D 1 179 ? 157.34002 199.45622 121.63668 1.000 110.73518 124 ASP D CA 1
ATOM 11636 C C . ASP D 1 179 ? 158.68204 200.17238 121.57300 1.000 116.80373 124 ASP D C 1
ATOM 11637 O O . ASP D 1 179 ? 158.70190 201.40387 121.47298 1.000 114.95188 124 ASP D O 1
ATOM 11646 N N . GLY D 1 180 ? 159.79261 199.43958 121.62821 1.000 116.41889 125 GLY D N 1
ATOM 11647 C CA . GLY D 1 180 ? 161.11402 200.02778 121.66180 1.000 108.96020 125 GLY D CA 1
ATOM 11648 C C . GLY D 1 180 ? 161.72533 200.13479 123.04095 1.000 115.03199 125 GLY D C 1
ATOM 11649 O O . GLY D 1 180 ? 162.81228 200.71003 123.17343 1.000 116.65372 125 GLY D O 1
ATOM 11653 N N . THR D 1 181 ? 161.06358 199.60913 124.06796 1.000 113.94662 126 THR D N 1
ATOM 11654 C CA . THR D 1 181 ? 161.61192 199.62031 125.41575 1.000 107.08456 126 THR D CA 1
ATOM 11655 C C . THR D 1 181 ? 162.64285 198.51071 125.57299 1.000 116.25652 126 THR D C 1
ATOM 11656 O O . THR D 1 181 ? 162.43827 197.38236 125.11610 1.000 110.16851 126 THR D O 1
ATOM 11667 N N . LEU D 1 182 ? 163.75455 198.83889 126.22315 1.000 102.34820 127 LEU D N 1
ATOM 11668 C CA . LEU D 1 182 ? 164.85093 197.90714 126.43883 1.000 102.72082 127 LEU D CA 1
ATOM 11669 C C . LEU D 1 182 ? 164.95933 197.57905 127.91999 1.000 101.73345 127 LEU D C 1
ATOM 11670 O O . LEU D 1 182 ? 164.85097 198.46670 128.77053 1.000 106.79530 127 LEU D O 1
ATOM 11686 N N . LEU D 1 183 ? 165.15897 196.29978 128.22199 1.000 111.68416 128 LEU D N 1
ATOM 11687 C CA . LEU D 1 183 ? 165.50377 195.84485 129.56263 1.000 110.69265 128 LEU D CA 1
ATOM 11688 C C . LEU D 1 183 ? 166.90646 195.25356 129.53050 1.000 110.62295 128 LEU D C 1
ATOM 11689 O O . LEU D 1 183 ? 167.17848 194.33428 128.75063 1.000 105.31091 128 LEU D O 1
ATOM 11705 N N . TYR D 1 184 ? 167.79010 195.78221 130.37463 1.000 90.11959 129 TYR D N 1
ATOM 11706 C CA . TYR D 1 184 ? 169.20434 195.41663 130.36541 1.000 90.25030 129 TYR D CA 1
ATOM 11707 C C . TYR D 1 184 ? 169.63932 195.20002 131.80676 1.000 92.10810 129 TYR D C 1
ATOM 11708 O O . TYR D 1 184 ? 169.74035 196.16062 132.57632 1.000 84.76052 129 TYR D O 1
ATOM 11726 N N . THR D 1 185 ? 169.89336 193.94568 132.17017 1.000 98.56008 130 THR D N 1
ATOM 11727 C CA . THR D 1 185 ? 170.29844 193.58589 133.51926 1.000 102.17915 130 THR D CA 1
ATOM 11728 C C . THR D 1 185 ? 171.61463 192.82176 133.49393 1.000 95.88676 130 THR D C 1
ATOM 11729 O O . THR D 1 185 ? 171.91759 192.10058 132.53861 1.000 96.71257 130 THR D O 1
ATOM 11740 N N . MET D 1 186 ? 172.39411 192.99045 134.56058 1.000 93.14031 131 MET D N 1
ATOM 11741 C CA . MET D 1 186 ? 173.69841 192.35960 134.68611 1.000 92.36208 131 MET D CA 1
ATOM 11742 C C . MET D 1 186 ? 173.91486 191.94913 136.13441 1.000 87.62588 131 MET D C 1
ATOM 11743 O O . MET D 1 186 ? 173.33580 192.53225 137.05460 1.000 86.54389 131 MET D O 1
ATOM 11757 N N . ARG D 1 187 ? 174.75867 190.93945 136.32649 1.000 95.94027 132 ARG D N 1
ATOM 11758 C CA . ARG D 1 187 ? 175.10548 190.44180 137.65108 1.000 92.24277 132 ARG D CA 1
ATOM 11759 C C . ARG D 1 187 ? 176.43945 191.04715 138.06638 1.000 95.22687 132 ARG D C 1
ATOM 11760 O O . ARG D 1 187 ? 177.44636 190.86903 137.37249 1.000 92.55864 132 ARG D O 1
ATOM 11781 N N . LEU D 1 188 ? 176.44655 191.76048 139.19066 1.000 77.45319 133 LEU D N 1
ATOM 11782 C CA . LEU D 1 188 ? 177.61826 192.50513 139.62565 1.000 71.78539 133 LEU D CA 1
ATOM 11783 C C . LEU D 1 188 ? 177.94729 192.16632 141.07021 1.000 72.94022 133 LEU D C 1
ATOM 11784 O O . LEU D 1 188 ? 177.04860 191.94358 141.88691 1.000 74.41651 133 LEU D O 1
ATOM 11800 N N . THR D 1 189 ? 179.24105 192.13024 141.37676 1.000 60.65060 134 THR D N 1
ATOM 11801 C CA . THR D 1 189 ? 179.74067 192.10448 142.74685 1.000 62.72267 134 THR D CA 1
ATOM 11802 C C . THR D 1 189 ? 180.49028 193.40712 142.99559 1.000 53.96324 134 THR D C 1
ATOM 11803 O O . THR D 1 189 ? 181.55616 193.63329 142.41283 1.000 54.96509 134 THR D O 1
ATOM 11814 N N . VAL D 1 190 ? 179.94215 194.25996 143.85599 1.000 29.64591 135 VAL D N 1
ATOM 11815 C CA . VAL D 1 190 ? 180.47876 195.59647 144.08273 1.000 31.74381 135 VAL D CA 1
ATOM 11816 C C . VAL D 1 190 ? 181.06476 195.63609 145.48525 1.000 26.53349 135 VAL D C 1
ATOM 11817 O O . VAL D 1 190 ? 180.36453 195.36010 146.46714 1.000 25.99601 135 VAL D O 1
ATOM 11830 N N . ARG D 1 191 ? 182.34623 195.97676 145.57900 1.000 33.23876 136 ARG D N 1
ATOM 11831 C CA . ARG D 1 191 ? 182.98453 196.31382 146.84339 1.000 32.73752 136 ARG D CA 1
ATOM 11832 C C . ARG D 1 191 ? 183.00640 197.82947 146.99723 1.000 29.53667 136 ARG D C 1
ATOM 11833 O O . ARG D 1 191 ? 183.58667 198.52881 146.16019 1.000 36.23491 136 ARG D O 1
ATOM 11854 N N . ALA D 1 192 ? 182.38251 198.33622 148.05810 1.000 32.51042 137 ALA D N 1
ATOM 11855 C CA . ALA D 1 192 ? 182.20229 199.77000 148.22506 1.000 31.15178 137 ALA D CA 1
ATOM 11856 C C . ALA D 1 192 ? 182.75304 200.21628 149.57201 1.000 27.29159 137 ALA D C 1
ATOM 11857 O O . ALA D 1 192 ? 182.77238 199.45220 150.54065 1.000 27.65049 137 ALA D O 1
ATOM 11864 N N . GLU D 1 193 ? 183.20415 201.46699 149.61669 1.000 34.11665 138 GLU D N 1
ATOM 11865 C CA . GLU D 1 193 ? 183.73265 202.05904 150.83806 1.000 32.67139 138 GLU D CA 1
ATOM 11866 C C . GLU D 1 193 ? 182.59296 202.46805 151.76518 1.000 27.93326 138 GLU D C 1
ATOM 11867 O O . GLU D 1 193 ? 181.63270 203.11088 151.32917 1.000 27.90910 138 GLU D O 1
ATOM 11879 N N . CYS D 1 194 ? 182.69538 202.09954 153.04334 1.000 16.68225 139 CYS D N 1
ATOM 11880 C CA . CYS D 1 194 ? 181.71158 202.49098 154.05375 1.000 21.55633 139 CYS D CA 1
ATOM 11881 C C . CYS D 1 194 ? 182.42830 203.06917 155.26541 1.000 22.59977 139 CYS D C 1
ATOM 11882 O O . CYS D 1 194 ? 182.70901 202.35210 156.23543 1.000 17.86844 139 CYS D O 1
ATOM 11889 N N . PRO D 1 195 ? 182.75087 204.36097 155.24211 1.000 29.44159 140 PRO D N 1
ATOM 11890 C CA . PRO D 1 195 ? 183.38748 204.98082 156.40971 1.000 20.39022 140 PRO D CA 1
ATOM 11891 C C . PRO D 1 195 ? 182.53656 204.80825 157.65902 1.000 24.33742 140 PRO D C 1
ATOM 11892 O O . PRO D 1 195 ? 181.31720 204.98687 157.62857 1.000 25.97924 140 PRO D O 1
ATOM 11903 N N . MET D 1 196 ? 183.18826 204.46244 158.76642 1.000 20.21025 141 MET D N 1
ATOM 11904 C CA . MET D 1 196 ? 182.49660 204.13850 160.00542 1.000 15.97669 141 MET D CA 1
ATOM 11905 C C . MET D 1 196 ? 182.96977 205.06931 161.11263 1.000 17.87209 141 MET D C 1
ATOM 11906 O O . MET D 1 196 ? 184.16369 205.36554 161.22399 1.000 19.12899 141 MET D O 1
ATOM 11920 N N . HIS D 1 197 ? 182.02141 205.52475 161.92750 1.000 18.20761 142 HIS D N 1
ATOM 11921 C CA . HIS D 1 197 ? 182.30071 206.28524 163.14063 1.000 21.38649 142 HIS D CA 1
ATOM 11922 C C . HIS D 1 197 ? 182.08850 205.38237 164.35033 1.000 15.45470 142 HIS D C 1
ATOM 11923 O O . HIS D 1 197 ? 180.95092 205.02822 164.67608 1.000 16.38486 142 HIS D O 1
ATOM 11937 N N . LEU D 1 198 ? 183.18228 205.01496 165.01715 1.000 18.10781 143 LEU D N 1
ATOM 11938 C CA . LEU D 1 198 ? 183.16395 204.00139 166.06202 1.000 17.09013 143 LEU D CA 1
ATOM 11939 C C . LEU D 1 198 ? 183.16916 204.61705 167.45684 1.000 19.47383 143 LEU D C 1
ATOM 11940 O O . LEU D 1 198 ? 183.60253 203.96992 168.41597 1.000 15.65398 143 LEU D O 1
ATOM 11956 N N . GLU D 1 199 ? 182.69483 205.85784 167.58321 1.000 21.38626 144 GLU D N 1
ATOM 11957 C CA . GLU D 1 199 ? 182.63428 206.50914 168.88728 1.000 24.23118 144 GLU D CA 1
ATOM 11958 C C . GLU D 1 199 ? 181.71341 205.75477 169.83787 1.000 25.78398 144 GLU D C 1
ATOM 11959 O O . GLU D 1 199 ? 182.00861 205.62934 171.03204 1.000 22.85966 144 GLU D O 1
ATOM 11971 N N . ASP D 1 200 ? 180.59529 205.24615 169.32703 1.000 7.53434 145 ASP D N 1
ATOM 11972 C CA . ASP D 1 200 ? 179.60311 204.54042 170.12536 1.000 9.19213 145 ASP D CA 1
ATOM 11973 C C . ASP D 1 200 ? 179.80969 203.03197 170.10817 1.000 4.40611 145 ASP D C 1
ATOM 11974 O O . ASP D 1 200 ? 178.93262 202.28988 170.56095 1.000 5.27224 145 ASP D O 1
ATOM 11983 N N . PHE D 1 201 ? 180.94274 202.57221 169.59438 1.000 7.34114 146 PHE D N 1
ATOM 11984 C CA . PHE D 1 201 ? 181.22121 201.14792 169.52665 1.000 8.51078 146 PHE D CA 1
ATOM 11985 C C . PHE D 1 201 ? 181.16914 200.54005 170.92724 1.000 9.88314 146 PHE D C 1
ATOM 11986 O O . PHE D 1 201 ? 181.65112 201.15448 171.88564 1.000 7.09203 146 PHE D O 1
ATOM 12003 N N . PRO D 1 202 ? 180.59388 199.33575 171.09174 1.000 7.83351 147 PRO D N 1
ATOM 12004 C CA . PRO D 1 202 ? 179.99479 198.45084 170.08479 1.000 9.23363 147 PRO D CA 1
ATOM 12005 C C . PRO D 1 202 ? 178.50320 198.69609 169.89016 1.000 11.68458 147 PRO D C 1
ATOM 12006 O O . PRO D 1 202 ? 177.79841 197.85947 169.33502 1.000 11.90775 147 PRO D O 1
ATOM 12017 N N . MET D 1 203 ? 177.99859 199.83987 170.34545 1.000 5.03242 148 MET D N 1
ATOM 12018 C CA . MET D 1 203 ? 176.59315 200.21320 170.19925 1.000 9.22360 148 MET D CA 1
ATOM 12019 C C . MET D 1 203 ? 176.40525 201.23115 169.08564 1.000 7.45419 148 MET D C 1
ATOM 12020 O O . MET D 1 203 ? 175.59422 202.15399 169.20371 1.000 4.56964 148 MET D O 1
ATOM 12034 N N . ASP D 1 204 ? 177.14014 201.08194 167.98990 1.000 4.39518 149 ASP D N 1
ATOM 12035 C CA . ASP D 1 204 ? 177.12541 202.05140 166.90793 1.000 6.66481 149 ASP D CA 1
ATOM 12036 C C . ASP D 1 204 ? 176.32525 201.54097 165.71981 1.000 7.71224 149 ASP D C 1
ATOM 12037 O O . ASP D 1 204 ? 176.08370 200.34241 165.56011 1.000 8.60154 149 ASP D O 1
ATOM 12046 N N . ALA D 1 205 ? 175.92102 202.48654 164.87933 1.000 11.51539 150 ALA D N 1
ATOM 12047 C CA . ALA D 1 205 ? 175.18668 202.21060 163.65848 1.000 18.97091 150 ALA D CA 1
ATOM 12048 C C . ALA D 1 205 ? 175.80383 203.00653 162.52070 1.000 16.06449 150 ALA D C 1
ATOM 12049 O O . ALA D 1 205 ? 176.31629 204.11052 162.72335 1.000 16.09594 150 ALA D O 1
ATOM 12056 N N . HIS D 1 206 ? 175.74991 202.44062 161.31979 1.000 21.50093 151 HIS D N 1
ATOM 12057 C CA . HIS D 1 206 ? 176.37861 203.04477 160.15878 1.000 18.82424 151 HIS D CA 1
ATOM 12058 C C . HIS D 1 206 ? 175.40034 203.03108 158.99716 1.000 17.83806 151 HIS D C 1
ATOM 12059 O O . HIS D 1 206 ? 174.54344 202.14942 158.89528 1.000 20.17752 151 HIS D O 1
ATOM 12073 N N . ALA D 1 207 ? 175.53521 204.02109 158.12470 1.000 6.73541 152 ALA D N 1
ATOM 12074 C CA . ALA D 1 207 ? 174.76914 204.09840 156.88686 1.000 11.40554 152 ALA D CA 1
ATOM 12075 C C . ALA D 1 207 ? 175.73549 203.91181 155.72343 1.000 5.57339 152 ALA D C 1
ATOM 12076 O O . ALA D 1 207 ? 176.37380 204.87025 155.27966 1.000 9.12853 152 ALA D O 1
ATOM 12083 N N . CYS D 1 208 ? 175.84561 202.68522 155.22981 1.000 8.85019 153 CYS D N 1
ATOM 12084 C CA . CYS D 1 208 ? 176.79982 202.40338 154.16811 1.000 11.71382 153 CYS D CA 1
ATOM 12085 C C . CYS D 1 208 ? 176.18277 202.80024 152.83256 1.000 5.94112 153 CYS D C 1
ATOM 12086 O O . CYS D 1 208 ? 175.14798 202.24105 152.45275 1.000 10.57669 153 CYS D O 1
ATOM 12093 N N . PRO D 1 209 ? 176.76408 203.74450 152.09961 1.000 20.19732 154 PRO D N 1
ATOM 12094 C CA . PRO D 1 209 ? 176.14214 204.19224 150.85356 1.000 14.32032 154 PRO D CA 1
ATOM 12095 C C . PRO D 1 209 ? 176.50940 203.30710 149.67249 1.000 18.80416 154 PRO D C 1
ATOM 12096 O O . PRO D 1 209 ? 177.51496 202.59505 149.67234 1.000 14.01422 154 PRO D O 1
ATOM 12107 N N . LEU D 1 210 ? 175.65694 203.36766 148.65242 1.000 31.66451 155 LEU D N 1
ATOM 12108 C CA . LEU D 1 210 ? 175.92838 202.75024 147.35782 1.000 26.14778 155 LEU D CA 1
ATOM 12109 C C . LEU D 1 210 ? 175.53978 203.76592 146.29365 1.000 30.80630 155 LEU D C 1
ATOM 12110 O O . LEU D 1 210 ? 174.34894 203.98425 146.05007 1.000 27.47489 155 LEU D O 1
ATOM 12126 N N . LYS D 1 211 ? 176.53409 204.38253 145.66379 1.000 45.05368 156 LYS D N 1
ATOM 12127 C CA . LYS D 1 211 ? 176.31576 205.46844 144.72007 1.000 40.17810 156 LYS D CA 1
ATOM 12128 C C . LYS D 1 211 ? 176.70422 205.04378 143.31149 1.000 39.17325 156 LYS D C 1
ATOM 12129 O O . LYS D 1 211 ? 177.75226 204.42403 143.10442 1.000 39.97827 156 LYS D O 1
ATOM 12148 N N . PHE D 1 212 ? 175.85067 205.38053 142.34691 1.000 49.52560 157 PHE D N 1
ATOM 12149 C CA . PHE D 1 212 ? 176.11923 205.08592 140.94851 1.000 44.73352 157 PHE D CA 1
ATOM 12150 C C . PHE D 1 212 ? 175.48356 206.16651 140.08782 1.000 47.93155 157 PHE D C 1
ATOM 12151 O O . PHE D 1 212 ? 174.56423 206.86959 140.51527 1.000 50.73892 157 PHE D O 1
ATOM 12168 N N . GLY D 1 213 ? 175.98548 206.28762 138.86572 1.000 56.96430 158 GLY D N 1
ATOM 12169 C CA . GLY D 1 213 ? 175.46741 207.27837 137.94142 1.000 59.50039 158 GLY D CA 1
ATOM 12170 C C . GLY D 1 213 ? 176.24963 207.24725 136.64881 1.000 54.44242 158 GLY D C 1
ATOM 12171 O O . GLY D 1 213 ? 177.16184 206.43463 136.46348 1.000 56.93951 158 GLY D O 1
ATOM 12175 N N . SER D 1 214 ? 175.87960 208.15549 135.75019 1.000 86.04874 159 SER D N 1
ATOM 12176 C CA . SER D 1 214 ? 176.56137 208.24909 134.46796 1.000 87.20682 159 SER D CA 1
ATOM 12177 C C . SER D 1 214 ? 177.96717 208.80419 134.64766 1.000 91.44270 159 SER D C 1
ATOM 12178 O O . SER D 1 214 ? 178.19818 209.71007 135.45322 1.000 84.69865 159 SER D O 1
ATOM 12186 N N . TYR D 1 215 ? 178.91225 208.25327 133.88547 1.000 99.14536 160 TYR D N 1
ATOM 12187 C CA . TYR D 1 215 ? 180.28827 208.72778 133.95925 1.000 94.19262 160 TYR D CA 1
ATOM 12188 C C . TYR D 1 215 ? 180.51049 209.94377 133.06858 1.000 101.33997 160 TYR D C 1
ATOM 12189 O O . TYR D 1 215 ? 181.24506 210.86458 133.44319 1.000 99.21823 160 TYR D O 1
ATOM 12207 N N . ALA D 1 216 ? 179.88276 209.96428 131.89018 1.000 87.53195 161 ALA D N 1
ATOM 12208 C CA . ALA D 1 216 ? 180.14784 210.98433 130.88689 1.000 84.75375 161 ALA D CA 1
ATOM 12209 C C . ALA D 1 216 ? 178.97489 211.91097 130.60458 1.000 88.82515 161 ALA D C 1
ATOM 12210 O O . ALA D 1 216 ? 179.19570 213.00933 130.08561 1.000 86.73313 161 ALA D O 1
ATOM 12217 N N . TYR D 1 217 ? 177.74866 211.51123 130.92745 1.000 81.16809 162 TYR D N 1
ATOM 12218 C CA . TYR D 1 217 ? 176.56390 212.28944 130.59063 1.000 82.67478 162 TYR D CA 1
ATOM 12219 C C . TYR D 1 217 ? 176.09370 213.09024 131.79632 1.000 84.66743 162 TYR D C 1
ATOM 12220 O O . TYR D 1 217 ? 175.87538 212.53161 132.87638 1.000 84.02033 162 TYR D O 1
ATOM 12238 N N . THR D 1 218 ? 175.94100 214.39661 131.60245 1.000 85.44315 163 THR D N 1
ATOM 12239 C CA . THR D 1 218 ? 175.47805 215.29092 132.64854 1.000 91.62597 163 THR D CA 1
ATOM 12240 C C . THR D 1 218 ? 173.96218 215.19933 132.80477 1.000 87.04259 163 THR D C 1
ATOM 12241 O O . THR D 1 218 ? 173.26384 214.53931 132.03066 1.000 89.19090 163 THR D O 1
ATOM 12252 N N . ARG D 1 219 ? 173.45338 215.88061 133.83397 1.000 80.93694 164 ARG D N 1
ATOM 12253 C CA . ARG D 1 219 ? 172.02314 215.84965 134.11083 1.000 74.16364 164 ARG D CA 1
ATOM 12254 C C . ARG D 1 219 ? 171.21151 216.42402 132.95854 1.000 78.15082 164 ARG D C 1
ATOM 12255 O O . ARG D 1 219 ? 170.01617 216.13065 132.84691 1.000 78.31083 164 ARG D O 1
ATOM 12276 N N . ALA D 1 220 ? 171.83488 217.22953 132.09932 1.000 81.94877 165 ALA D N 1
ATOM 12277 C CA . ALA D 1 220 ? 171.17191 217.77099 130.92178 1.000 87.08455 165 ALA D CA 1
ATOM 12278 C C . ALA D 1 220 ? 171.08857 216.76963 129.77873 1.000 87.66404 165 ALA D C 1
ATOM 12279 O O . ALA D 1 220 ? 170.43554 217.06038 128.77067 1.000 86.31902 165 ALA D O 1
ATOM 12286 N N . GLU D 1 221 ? 171.72584 215.60995 129.90880 1.000 84.96023 166 GLU D N 1
ATOM 12287 C CA . GLU D 1 221 ? 171.71819 214.58320 128.87467 1.000 82.93457 166 GLU D CA 1
ATOM 12288 C C . GLU D 1 221 ? 171.12465 213.26481 129.33775 1.000 86.39977 166 GLU D C 1
ATOM 12289 O O . GLU D 1 221 ? 170.38317 212.63226 128.58258 1.000 80.06906 166 GLU D O 1
ATOM 12301 N N . VAL D 1 222 ? 171.41149 212.83674 130.56365 1.000 79.15412 167 VAL D N 1
ATOM 12302 C CA . VAL D 1 222 ? 170.87927 211.58741 131.09403 1.000 73.22150 167 VAL D CA 1
ATOM 12303 C C . VAL D 1 222 ? 170.41774 211.82298 132.52303 1.000 79.96808 167 VAL D C 1
ATOM 12304 O O . VAL D 1 222 ? 171.14024 212.42298 133.32574 1.000 73.21121 167 VAL D O 1
ATOM 12317 N N . VAL D 1 223 ? 169.21493 211.35010 132.83732 1.000 75.23084 168 VAL D N 1
ATOM 12318 C CA . VAL D 1 223 ? 168.65842 211.41603 134.18090 1.000 75.94147 168 VAL D CA 1
ATOM 12319 C C . VAL D 1 223 ? 168.18618 210.02599 134.57719 1.000 68.62637 168 VAL D C 1
ATOM 12320 O O . VAL D 1 223 ? 167.63844 209.28707 133.75142 1.000 73.08206 168 VAL D O 1
ATOM 12333 N N . TYR D 1 224 ? 168.39810 209.67220 135.84050 1.000 60.80495 169 TYR D N 1
ATOM 12334 C CA . TYR D 1 224 ? 167.99849 208.38099 136.37814 1.000 55.91404 169 TYR D CA 1
ATOM 12335 C C . TYR D 1 224 ? 166.79538 208.55784 137.29279 1.000 53.70455 169 TYR D C 1
ATOM 12336 O O . TYR D 1 224 ? 166.75683 209.47873 138.11498 1.000 53.49267 169 TYR D O 1
ATOM 12354 N N . GLU D 1 225 ? 165.81595 207.67096 137.14272 1.000 70.00031 170 GLU D N 1
ATOM 12355 C CA . GLU D 1 225 ? 164.65152 207.63027 138.01172 1.000 67.60950 170 GLU D CA 1
ATOM 12356 C C . GLU D 1 225 ? 164.39545 206.18895 138.42097 1.000 69.84870 170 GLU D C 1
ATOM 12357 O O . GLU D 1 225 ? 164.78509 205.25060 137.72222 1.000 64.74835 170 GLU D O 1
ATOM 12369 N N . TRP D 1 226 ? 163.75416 206.01877 139.57111 1.000 71.32512 171 TRP D N 1
ATOM 12370 C CA . TRP D 1 226 ? 163.41615 204.68750 140.04747 1.000 77.33001 171 TRP D CA 1
ATOM 12371 C C . TRP D 1 226 ? 162.20869 204.13374 139.30097 1.000 77.35110 171 TRP D C 1
ATOM 12372 O O . TRP D 1 226 ? 161.25415 204.85802 139.00451 1.000 71.79991 171 TRP D O 1
ATOM 12393 N N . THR D 1 227 ? 162.26231 202.83449 138.99705 1.000 87.13956 172 THR D N 1
ATOM 12394 C CA . THR D 1 227 ? 161.22156 202.21233 138.18360 1.000 91.72851 172 THR D CA 1
ATOM 12395 C C . THR D 1 227 ? 159.84914 202.36031 138.82743 1.000 86.11131 172 THR D C 1
ATOM 12396 O O . THR D 1 227 ? 158.84737 202.57220 138.13393 1.000 84.16179 172 THR D O 1
ATOM 12407 N N . ARG D 1 228 ? 159.78529 202.25188 140.15098 1.000 96.00189 173 ARG D N 1
ATOM 12408 C CA . ARG D 1 228 ? 158.54206 202.37916 140.89836 1.000 101.40385 173 ARG D CA 1
ATOM 12409 C C . ARG D 1 228 ? 158.81363 203.26089 142.10976 1.000 99.66056 173 ARG D C 1
ATOM 12410 O O . ARG D 1 228 ? 159.83002 203.95965 142.17486 1.000 96.72265 173 ARG D O 1
ATOM 12431 N N . GLU D 1 229 ? 157.88206 203.24616 143.06440 1.000 105.96287 174 GLU D N 1
ATOM 12432 C CA . GLU D 1 229 ? 158.04806 203.98520 144.30876 1.000 103.98058 174 GLU D CA 1
ATOM 12433 C C . GLU D 1 229 ? 159.46557 203.76238 144.82335 1.000 106.52515 174 GLU D C 1
ATOM 12434 O O . GLU D 1 229 ? 159.93128 202.61626 144.86636 1.000 104.83670 174 GLU D O 1
ATOM 12446 N N . PRO D 1 230 ? 160.18601 204.81887 145.21229 1.000 83.32295 175 PRO D N 1
ATOM 12447 C CA . PRO D 1 230 ? 161.60728 204.63752 145.55419 1.000 79.60737 175 PRO D CA 1
ATOM 12448 C C . PRO D 1 230 ? 161.85791 203.56873 146.60381 1.000 81.22447 175 PRO D C 1
ATOM 12449 O O . PRO D 1 230 ? 162.83588 202.81925 146.49290 1.000 82.49330 175 PRO D O 1
ATOM 12460 N N . ALA D 1 231 ? 160.99298 203.46402 147.61412 1.000 82.41820 176 ALA D N 1
ATOM 12461 C CA . ALA D 1 231 ? 161.17765 202.43546 148.63198 1.000 82.93507 176 ALA D CA 1
ATOM 12462 C C . ALA D 1 231 ? 161.07995 201.03740 148.03497 1.000 86.62838 176 ALA D C 1
ATOM 12463 O O . ALA D 1 231 ? 161.81915 200.13091 148.43656 1.000 85.63118 176 ALA D O 1
ATOM 12470 N N . ARG D 1 232 ? 160.17853 200.84095 147.07612 1.000 89.76363 177 ARG D N 1
ATOM 12471 C CA . ARG D 1 232 ? 159.97084 199.53237 146.47136 1.000 92.50484 177 ARG D CA 1
ATOM 12472 C C . ARG D 1 232 ? 160.90580 199.25519 145.30187 1.000 86.25174 177 ARG D C 1
ATOM 12473 O O . ARG D 1 232 ? 160.85388 198.15780 144.73695 1.000 87.12671 177 ARG D O 1
ATOM 12494 N N . SER D 1 233 ? 161.75486 200.20890 144.92433 1.000 81.49867 178 SER D N 1
ATOM 12495 C CA . SER D 1 233 ? 162.65190 200.02311 143.79280 1.000 83.96093 178 SER D CA 1
ATOM 12496 C C . SER D 1 233 ? 163.97165 199.36850 144.17632 1.000 88.38364 178 SER D C 1
ATOM 12497 O O . SER D 1 233 ? 164.74006 198.99259 143.28455 1.000 84.98880 178 SER D O 1
ATOM 12505 N N . VAL D 1 234 ? 164.25059 199.22326 145.46807 1.000 54.63668 179 VAL D N 1
ATOM 12506 C CA . VAL D 1 234 ? 165.42130 198.50566 145.95912 1.000 47.08183 179 VAL D CA 1
ATOM 12507 C C . VAL D 1 234 ? 164.92818 197.38331 146.85921 1.000 49.32847 179 VAL D C 1
ATOM 12508 O O . VAL D 1 234 ? 164.32535 197.64120 147.90879 1.000 53.63563 179 VAL D O 1
ATOM 12521 N N . VAL D 1 235 ? 165.16703 196.14292 146.44485 1.000 56.87146 180 VAL D N 1
ATOM 12522 C CA . VAL D 1 235 ? 164.66808 194.96868 147.14757 1.000 54.09915 180 VAL D CA 1
ATOM 12523 C C . VAL D 1 235 ? 165.85403 194.13003 147.59819 1.000 61.89452 180 VAL D C 1
ATOM 12524 O O . VAL D 1 235 ? 166.75660 193.84007 146.80433 1.000 60.36587 180 VAL D O 1
ATOM 12537 N N . VAL D 1 236 ? 165.84646 193.74613 148.87116 1.000 39.62678 181 VAL D N 1
ATOM 12538 C CA . VAL D 1 236 ? 166.89664 192.93685 149.47720 1.000 43.44685 181 VAL D CA 1
ATOM 12539 C C . VAL D 1 236 ? 166.35018 191.52778 149.64870 1.000 37.00202 181 VAL D C 1
ATOM 12540 O O . VAL D 1 236 ? 165.24154 191.34546 150.16654 1.000 39.93239 181 VAL D O 1
ATOM 12553 N N . ALA D 1 237 ? 167.11772 190.53464 149.20895 1.000 61.69129 182 ALA D N 1
ATOM 12554 C CA . ALA D 1 237 ? 166.67851 189.15476 149.35202 1.000 55.31887 182 ALA D CA 1
ATOM 12555 C C . ALA D 1 237 ? 166.52094 188.78980 150.82207 1.000 57.69629 182 ALA D C 1
ATOM 12556 O O . ALA D 1 237 ? 167.28097 189.24551 151.68079 1.000 63.91293 182 ALA D O 1
ATOM 12563 N N . GLU D 1 238 ? 165.51816 187.95530 151.10580 1.000 74.18202 183 GLU D N 1
ATOM 12564 C CA . GLU D 1 238 ? 165.19374 187.62867 152.49021 1.000 69.06033 183 GLU D CA 1
ATOM 12565 C C . GLU D 1 238 ? 166.35470 186.92262 153.17684 1.000 67.45463 183 GLU D C 1
ATOM 12566 O O . GLU D 1 238 ? 166.68534 187.22895 154.32841 1.000 76.21886 183 GLU D O 1
ATOM 12578 N N . ASP D 1 239 ? 166.98570 185.97330 152.48477 1.000 86.75286 184 ASP D N 1
ATOM 12579 C CA . ASP D 1 239 ? 168.04695 185.15428 153.05472 1.000 86.43277 184 ASP D CA 1
ATOM 12580 C C . ASP D 1 239 ? 169.41670 185.51923 152.49422 1.000 79.68819 184 ASP D C 1
ATOM 12581 O O . ASP D 1 239 ? 170.35056 184.71515 152.57408 1.000 80.21371 184 ASP D O 1
ATOM 12590 N N . GLY D 1 240 ? 169.55636 186.71279 151.92370 1.000 67.58441 185 GLY D N 1
ATOM 12591 C CA . GLY D 1 240 ? 170.81713 187.10565 151.33529 1.000 66.29256 185 GLY D CA 1
ATOM 12592 C C . GLY D 1 240 ? 171.82362 187.65159 152.31690 1.000 66.47860 185 GLY D C 1
ATOM 12593 O O . GLY D 1 240 ? 172.96065 187.94129 151.93499 1.000 69.21690 185 GLY D O 1
ATOM 12597 N N . SER D 1 241 ? 171.43392 187.80483 153.57936 1.000 55.80866 186 SER D N 1
ATOM 12598 C CA . SER D 1 241 ? 172.30969 188.40760 154.57341 1.000 62.07440 186 SER D CA 1
ATOM 12599 C C . SER D 1 241 ? 173.54916 187.54546 154.76379 1.000 62.45027 186 SER D C 1
ATOM 12600 O O . SER D 1 241 ? 173.44688 186.35557 155.07786 1.000 60.36153 186 SER D O 1
ATOM 12608 N N . ARG D 1 242 ? 174.72147 188.14837 154.57268 1.000 57.14562 187 ARG D N 1
ATOM 12609 C CA . ARG D 1 242 ? 175.99425 187.50659 154.87304 1.000 59.76511 187 ARG D CA 1
ATOM 12610 C C . ARG D 1 242 ? 176.70022 188.18001 156.04523 1.000 55.26847 187 ARG D C 1
ATOM 12611 O O . ARG D 1 242 ? 177.89889 187.97091 156.25407 1.000 52.33172 187 ARG D O 1
ATOM 12632 N N . LEU D 1 243 ? 175.97205 188.97314 156.82497 1.000 31.43030 188 LEU D N 1
ATOM 12633 C CA . LEU D 1 243 ? 176.55638 189.66078 157.96405 1.000 31.87579 188 LEU D CA 1
ATOM 12634 C C . LEU D 1 243 ? 176.71757 188.69847 159.13140 1.000 27.33313 188 LEU D C 1
ATOM 12635 O O . LEU D 1 243 ? 175.82410 187.90010 159.42762 1.000 33.56445 188 LEU D O 1
ATOM 12651 N N . ASN D 1 244 ? 177.86808 188.78100 159.79548 1.000 62.16516 189 ASN D N 1
ATOM 12652 C CA . ASN D 1 244 ? 178.15722 187.97207 160.97204 1.000 57.01144 189 ASN D CA 1
ATOM 12653 C C . ASN D 1 244 ? 177.91678 188.73655 162.26719 1.000 62.05447 189 ASN D C 1
ATOM 12654 O O . ASN D 1 244 ? 177.16774 188.27308 163.13204 1.000 59.16585 189 ASN D O 1
ATOM 12665 N N . GLN D 1 245 ? 178.54023 189.90549 162.41605 1.000 28.73238 190 GLN D N 1
ATOM 12666 C CA . GLN D 1 245 ? 178.45830 190.69554 163.63742 1.000 25.97794 190 GLN D CA 1
ATOM 12667 C C . GLN D 1 245 ? 177.63445 191.96686 163.44947 1.000 29.74579 190 GLN D C 1
ATOM 12668 O O . GLN D 1 245 ? 177.75426 192.89967 164.24795 1.000 27.86060 190 GLN D O 1
ATOM 12682 N N . TYR D 1 246 ? 176.79214 192.01875 162.41787 1.000 16.60047 191 TYR D N 1
ATOM 12683 C CA . TYR D 1 246 ? 175.96856 193.18449 162.13187 1.000 18.12207 191 TYR D CA 1
ATOM 12684 C C . TYR D 1 246 ? 174.54350 192.74818 161.82825 1.000 10.72276 191 TYR D C 1
ATOM 12685 O O . TYR D 1 246 ? 174.30126 191.62693 161.37416 1.000 11.78290 191 TYR D O 1
ATOM 12703 N N . ASP D 1 247 ? 173.60258 193.65331 162.08492 1.000 15.72678 192 ASP D N 1
ATOM 12704 C CA . ASP D 1 247 ? 172.19631 193.46253 161.75794 1.000 11.86435 192 ASP D CA 1
ATOM 12705 C C . ASP D 1 247 ? 171.75515 194.53735 160.77714 1.000 13.72847 192 ASP D C 1
ATOM 12706 O O . ASP D 1 247 ? 171.95214 195.73034 161.02958 1.000 15.57269 192 ASP D O 1
ATOM 12715 N N . LEU D 1 248 ? 171.15810 194.11537 159.66540 1.000 14.64628 193 LEU D N 1
ATOM 12716 C CA . LEU D 1 248 ? 170.66036 195.03989 158.64928 1.000 13.39706 193 LEU D CA 1
ATOM 12717 C C . LEU D 1 248 ? 169.24180 195.45631 159.01605 1.000 15.62421 193 LEU D C 1
ATOM 12718 O O . LEU D 1 248 ? 168.28401 194.71205 158.79494 1.000 18.04485 193 LEU D O 1
ATOM 12734 N N . LEU D 1 249 ? 169.10825 196.65800 159.58010 1.000 24.78438 194 LEU D N 1
ATOM 12735 C CA . LEU D 1 249 ? 167.79744 197.14227 159.99631 1.000 25.30368 194 LEU D CA 1
ATOM 12736 C C . LEU D 1 249 ? 166.95274 197.57253 158.80528 1.000 24.55404 194 LEU D C 1
ATOM 12737 O O . LEU D 1 249 ? 165.72015 197.49603 158.85905 1.000 26.09462 194 LEU D O 1
ATOM 12753 N N . GLY D 1 250 ? 167.58989 198.02397 157.73611 1.000 25.70091 195 GLY D N 1
ATOM 12754 C CA . GLY D 1 250 ? 166.87435 198.49563 156.57089 1.000 19.48062 195 GLY D CA 1
ATOM 12755 C C . GLY D 1 250 ? 167.77807 199.37880 155.73339 1.000 21.73454 195 GLY D C 1
ATOM 12756 O O . GLY D 1 250 ? 168.97247 199.50760 155.99920 1.000 19.02392 195 GLY D O 1
ATOM 12760 N N . GLN D 1 251 ? 167.17672 199.98279 154.71158 1.000 16.11603 196 GLN D N 1
ATOM 12761 C CA . GLN D 1 251 ? 167.89719 200.88703 153.82964 1.000 23.97699 196 GLN D CA 1
ATOM 12762 C C . GLN D 1 251 ? 166.99334 202.04161 153.42631 1.000 23.81041 196 GLN D C 1
ATOM 12763 O O . GLN D 1 251 ? 165.76567 201.91962 153.42483 1.000 19.76835 196 GLN D O 1
ATOM 12777 N N . THR D 1 252 ? 167.61791 203.16598 153.08202 1.000 50.95598 197 THR D N 1
ATOM 12778 C CA . THR D 1 252 ? 166.92049 204.32631 152.54903 1.000 43.91280 197 THR D CA 1
ATOM 12779 C C . THR D 1 252 ? 167.44766 204.64275 151.15767 1.000 51.64854 197 THR D C 1
ATOM 12780 O O . THR D 1 252 ? 168.65886 204.61422 150.91753 1.000 48.80206 197 THR D O 1
ATOM 12791 N N . VAL D 1 253 ? 166.52641 204.94521 150.24866 1.000 60.44592 198 VAL D N 1
ATOM 12792 C CA . VAL D 1 253 ? 166.82930 205.19015 148.84371 1.000 59.83664 198 VAL D CA 1
ATOM 12793 C C . VAL D 1 253 ? 166.62816 206.66885 148.54356 1.000 59.02417 198 VAL D C 1
ATOM 12794 O O . VAL D 1 253 ? 165.61217 207.25501 148.93596 1.000 66.13216 198 VAL D O 1
ATOM 12807 N N . ASP D 1 254 ? 167.59100 207.26741 147.84496 1.000 76.00162 199 ASP D N 1
ATOM 12808 C CA . ASP D 1 254 ? 167.56397 208.69369 147.55379 1.000 76.42758 199 ASP D CA 1
ATOM 12809 C C . ASP D 1 254 ? 168.37416 208.94941 146.29079 1.000 82.39126 199 ASP D C 1
ATOM 12810 O O . ASP D 1 254 ? 169.10517 208.08122 145.80802 1.000 80.51496 199 ASP D O 1
ATOM 12819 N N . SER D 1 255 ? 168.23345 210.16080 145.75620 1.000 68.25834 200 SER D N 1
ATOM 12820 C CA . SER D 1 255 ? 169.00067 210.59565 144.59904 1.000 63.54932 200 SER D CA 1
ATOM 12821 C C . SER D 1 255 ? 169.44522 212.03614 144.80025 1.000 70.17847 200 SER D C 1
ATOM 12822 O O . SER D 1 255 ? 168.77862 212.81722 145.48416 1.000 67.98280 200 SER D O 1
ATOM 12830 N N . GLY D 1 256 ? 170.57988 212.38101 144.19613 1.000 73.06834 201 GLY D N 1
ATOM 12831 C CA . GLY D 1 256 ? 171.12539 213.71677 144.33364 1.000 74.61287 201 GLY D CA 1
ATOM 12832 C C . GLY D 1 256 ? 171.89494 214.17641 143.11294 1.000 72.41486 201 GLY D C 1
ATOM 12833 O O . GLY D 1 256 ? 171.80211 213.56726 142.04295 1.000 76.26815 201 GLY D O 1
ATOM 12837 N N . ILE D 1 257 ? 172.65798 215.25677 143.26460 1.000 75.44847 202 ILE D N 1
ATOM 12838 C CA . ILE D 1 257 ? 173.45176 215.83093 142.18603 1.000 77.15173 202 ILE D CA 1
ATOM 12839 C C . ILE D 1 257 ? 174.86233 216.06465 142.70538 1.000 72.74950 202 ILE D C 1
ATOM 12840 O O . ILE D 1 257 ? 175.04903 216.49106 143.85044 1.000 71.59616 202 ILE D O 1
ATOM 12856 N N . VAL D 1 258 ? 175.85437 215.78452 141.86358 1.000 84.96559 203 VAL D N 1
ATOM 12857 C CA . VAL D 1 258 ? 177.25334 216.05672 142.16988 1.000 81.05149 203 VAL D CA 1
ATOM 12858 C C . VAL D 1 258 ? 177.83872 216.90655 141.05213 1.000 77.58145 203 VAL D C 1
ATOM 12859 O O . VAL D 1 258 ? 177.66898 216.58900 139.86960 1.000 77.90021 203 VAL D O 1
ATOM 12872 N N . GLN D 1 259 ? 178.52115 217.98514 141.42766 1.000 85.23701 204 GLN D N 1
ATOM 12873 C CA . GLN D 1 259 ? 179.19435 218.87564 140.48865 1.000 88.64368 204 GLN D CA 1
ATOM 12874 C C . GLN D 1 259 ? 180.68890 218.59631 140.58440 1.000 92.32687 204 GLN D C 1
ATOM 12875 O O . GLN D 1 259 ? 181.32139 218.91298 141.59773 1.000 84.37526 204 GLN D O 1
ATOM 12889 N N . SER D 1 260 ? 181.24827 218.00590 139.53332 1.000 91.83603 205 SER D N 1
ATOM 12890 C CA . SER D 1 260 ? 182.66417 217.67988 139.46423 1.000 84.48750 205 SER D CA 1
ATOM 12891 C C . SER D 1 260 ? 183.36175 218.60124 138.46904 1.000 85.09375 205 SER D C 1
ATOM 12892 O O . SER D 1 260 ? 182.74929 219.48251 137.85943 1.000 90.30284 205 SER D O 1
ATOM 12900 N N . SER D 1 261 ? 184.66923 218.38542 138.30745 1.000 88.77701 206 SER D N 1
ATOM 12901 C CA . SER D 1 261 ? 185.43632 219.20012 137.37268 1.000 96.31888 206 SER D CA 1
ATOM 12902 C C . SER D 1 261 ? 184.96922 219.00094 135.93717 1.000 90.69996 206 SER D C 1
ATOM 12903 O O . SER D 1 261 ? 185.10688 219.90957 135.11006 1.000 91.85856 206 SER D O 1
ATOM 12911 N N . THR D 1 262 ? 184.41609 217.83023 135.61985 1.000 93.81341 207 THR D N 1
ATOM 12912 C CA . THR D 1 262 ? 183.98633 217.53649 134.25972 1.000 93.01404 207 THR D CA 1
ATOM 12913 C C . THR D 1 262 ? 182.54376 217.93994 133.98481 1.000 86.98461 207 THR D C 1
ATOM 12914 O O . THR D 1 262 ? 182.11637 217.89274 132.82627 1.000 96.15798 207 THR D O 1
ATOM 12925 N N . GLY D 1 263 ? 181.79116 218.33179 135.00386 1.000 86.52202 208 GLY D N 1
ATOM 12926 C CA . GLY D 1 263 ? 180.43493 218.79675 134.83420 1.000 93.43290 208 GLY D CA 1
ATOM 12927 C C . GLY D 1 263 ? 179.57469 218.37445 136.00414 1.000 92.03129 208 GLY D C 1
ATOM 12928 O O . GLY D 1 263 ? 180.07547 218.04907 137.07911 1.000 89.17289 208 GLY D O 1
ATOM 12932 N N . GLU D 1 264 ? 178.26582 218.36727 135.76839 1.000 87.15530 209 GLU D N 1
ATOM 12933 C CA . GLU D 1 264 ? 177.26971 218.04751 136.78180 1.000 89.39331 209 GLU D CA 1
ATOM 12934 C C . GLU D 1 264 ? 176.57755 216.74231 136.41798 1.000 86.73473 209 GLU D C 1
ATOM 12935 O O . GLU D 1 264 ? 176.11601 216.57788 135.28422 1.000 90.72790 209 GLU D O 1
ATOM 12947 N N . TYR D 1 265 ? 176.49725 215.82392 137.37832 1.000 81.77527 210 TYR D N 1
ATOM 12948 C CA . TYR D 1 265 ? 176.02203 214.47189 137.12860 1.000 83.94021 210 TYR D CA 1
ATOM 12949 C C . TYR D 1 265 ? 174.93592 214.12411 138.13424 1.000 81.60116 210 TYR D C 1
ATOM 12950 O O . TYR D 1 265 ? 174.94098 214.60368 139.27129 1.000 90.47334 210 TYR D O 1
ATOM 12968 N N . VAL D 1 266 ? 174.00285 213.28380 137.70069 1.000 75.37922 211 VAL D N 1
ATOM 12969 C CA . VAL D 1 266 ? 172.97185 212.74318 138.57736 1.000 77.69306 211 VAL D CA 1
ATOM 12970 C C . VAL D 1 266 ? 173.52556 211.50654 139.26804 1.000 74.05787 211 VAL D C 1
ATOM 12971 O O . VAL D 1 266 ? 174.09718 210.62287 138.61789 1.000 73.90812 211 VAL D O 1
ATOM 12984 N N . VAL D 1 267 ? 173.36362 211.44415 140.58594 1.000 64.45775 212 VAL D N 1
ATOM 12985 C CA . VAL D 1 267 ? 173.84652 210.33023 141.39046 1.000 67.77844 212 VAL D CA 1
ATOM 12986 C C . VAL D 1 267 ? 172.65954 209.70921 142.10918 1.000 64.13895 212 VAL D C 1
ATOM 12987 O O . VAL D 1 267 ? 171.90335 210.40987 142.79207 1.000 58.23701 212 VAL D O 1
ATOM 13000 N N . MET D 1 268 ? 172.50093 208.39979 141.95382 1.000 69.33160 213 MET D N 1
ATOM 13001 C CA . MET D 1 268 ? 171.48617 207.63585 142.66359 1.000 72.47382 213 MET D CA 1
ATOM 13002 C C . MET D 1 268 ? 172.14169 206.95137 143.85283 1.000 71.68642 213 MET D C 1
ATOM 13003 O O . MET D 1 268 ? 173.15562 206.26277 143.69637 1.000 75.02717 213 MET D O 1
ATOM 13017 N N . THR D 1 269 ? 171.56490 207.14231 145.03525 1.000 49.26402 214 THR D N 1
ATOM 13018 C CA . THR D 1 269 ? 172.17936 206.70042 146.27619 1.000 49.20730 214 THR D CA 1
ATOM 13019 C C . THR D 1 269 ? 171.22268 205.81188 147.05214 1.000 45.65179 214 THR D C 1
ATOM 13020 O O . THR D 1 269 ? 170.00839 206.03371 147.05396 1.000 42.63914 214 THR D O 1
ATOM 13031 N N . THR D 1 270 ? 171.78766 204.80632 147.71128 1.000 42.59884 215 THR D N 1
ATOM 13032 C CA . THR D 1 270 ? 171.07063 203.97197 148.66199 1.000 37.22679 215 THR D CA 1
ATOM 13033 C C . THR D 1 270 ? 171.94684 203.82136 149.89214 1.000 45.16573 215 THR D C 1
ATOM 13034 O O . THR D 1 270 ? 173.13868 203.51901 149.77640 1.000 38.33752 215 THR D O 1
ATOM 13045 N N . HIS D 1 271 ? 171.35605 204.02990 151.06142 1.000 26.00362 216 HIS D N 1
ATOM 13046 C CA . HIS D 1 271 ? 172.04993 203.90397 152.33406 1.000 27.81509 216 HIS D CA 1
ATOM 13047 C C . HIS D 1 271 ? 171.50079 202.69804 153.07930 1.000 29.28264 216 HIS D C 1
ATOM 13048 O O . HIS D 1 271 ? 170.29368 202.61404 153.32801 1.000 29.83586 216 HIS D O 1
ATOM 13062 N N . PHE D 1 272 ? 172.38751 201.77327 153.43180 1.000 11.74223 217 PHE D N 1
ATOM 13063 C CA . PHE D 1 272 ? 172.03290 200.59277 154.20524 1.000 14.07211 217 PHE D CA 1
ATOM 13064 C C . PHE D 1 272 ? 172.37344 200.85687 155.66511 1.000 19.50626 217 PHE D C 1
ATOM 13065 O O . PHE D 1 272 ? 173.53114 201.12685 156.00136 1.000 18.77478 217 PHE D O 1
ATOM 13082 N N . HIS D 1 273 ? 171.36294 200.76988 156.52253 1.000 16.64117 218 HIS D N 1
ATOM 13083 C CA . HIS D 1 273 ? 171.47606 201.13695 157.92881 1.000 11.83654 218 HIS D CA 1
ATOM 13084 C C . HIS D 1 273 ? 171.80741 199.89679 158.74777 1.000 10.59027 218 HIS D C 1
ATOM 13085 O O . HIS D 1 273 ? 170.96739 199.00646 158.91068 1.000 14.98217 218 HIS D O 1
ATOM 13099 N N . LEU D 1 274 ? 173.03193 199.84137 159.26065 1.000 9.11386 219 LEU D N 1
ATOM 13100 C CA . LEU D 1 274 ? 173.54812 198.67967 159.96487 1.000 15.12754 219 LEU D CA 1
ATOM 13101 C C . LEU D 1 274 ? 173.70608 199.02545 161.43741 1.000 14.38651 219 LEU D C 1
ATOM 13102 O O . LEU D 1 274 ? 174.11603 200.13624 161.78580 1.000 16.38343 219 LEU D O 1
ATOM 13118 N N . LYS D 1 275 ? 173.36882 198.06643 162.29302 1.000 13.41906 220 LYS D N 1
ATOM 13119 C CA . LYS D 1 275 ? 173.49341 198.19091 163.73764 1.000 10.79445 220 LYS D CA 1
ATOM 13120 C C . LYS D 1 275 ? 174.34233 197.05360 164.27954 1.000 13.14156 220 LYS D C 1
ATOM 13121 O O . LYS D 1 275 ? 174.05872 195.88070 164.01665 1.000 17.52225 220 LYS D O 1
ATOM 13140 N N . ARG D 1 276 ? 175.38162 197.40465 165.02813 1.000 5.56133 221 ARG D N 1
ATOM 13141 C CA . ARG D 1 276 ? 176.29196 196.40401 165.55930 1.000 5.86722 221 ARG D CA 1
ATOM 13142 C C . ARG D 1 276 ? 175.55150 195.57369 166.59668 1.000 7.52233 221 ARG D C 1
ATOM 13143 O O . ARG D 1 276 ? 174.69983 196.08733 167.32708 1.000 14.87913 221 ARG D O 1
ATOM 13164 N N . LYS D 1 277 ? 175.86749 194.28298 166.66222 1.000 22.63297 222 LYS D N 1
ATOM 13165 C CA . LYS D 1 277 ? 175.30325 193.42602 167.69489 1.000 17.80942 222 LYS D CA 1
ATOM 13166 C C . LYS D 1 277 ? 176.23796 193.36752 168.89346 1.000 20.93654 222 LYS D C 1
ATOM 13167 O O . LYS D 1 277 ? 177.41415 193.01280 168.76009 1.000 17.73750 222 LYS D O 1
ATOM 13186 N N . ILE D 1 278 ? 175.70218 193.71489 170.06516 1.000 7.75499 223 ILE D N 1
ATOM 13187 C CA . ILE D 1 278 ? 176.51300 193.85562 171.26888 1.000 12.66943 223 ILE D CA 1
ATOM 13188 C C . ILE D 1 278 ? 176.70331 192.53459 171.99563 1.000 6.22940 223 ILE D C 1
ATOM 13189 O O . ILE D 1 278 ? 177.47063 192.48008 172.96910 1.000 7.05416 223 ILE D O 1
ATOM 13205 N N . GLY D 1 279 ? 176.03425 191.46727 171.55580 1.000 10.13421 224 GLY D N 1
ATOM 13206 C CA . GLY D 1 279 ? 176.05242 190.23299 172.32151 1.000 5.11771 224 GLY D CA 1
ATOM 13207 C C . GLY D 1 279 ? 177.44949 189.69534 172.55398 1.000 8.65281 224 GLY D C 1
ATOM 13208 O O . GLY D 1 279 ? 177.76718 189.22268 173.64754 1.000 3.44397 224 GLY D O 1
ATOM 13212 N N . TYR D 1 280 ? 178.30172 189.74867 171.53038 1.000 17.28053 225 TYR D N 1
ATOM 13213 C CA . TYR D 1 280 ? 179.64995 189.21574 171.68359 1.000 18.92421 225 TYR D CA 1
ATOM 13214 C C . TYR D 1 280 ? 180.41074 189.97117 172.76550 1.000 12.30519 225 TYR D C 1
ATOM 13215 O O . TYR D 1 280 ? 181.07658 189.36691 173.61413 1.000 18.07602 225 TYR D O 1
ATOM 13233 N N . PHE D 1 281 ? 180.32450 191.30261 172.74575 1.000 10.93386 226 PHE D N 1
ATOM 13234 C CA . PHE D 1 281 ? 181.09302 192.11742 173.67820 1.000 7.54235 226 PHE D CA 1
ATOM 13235 C C . PHE D 1 281 ? 180.49758 192.11588 175.08032 1.000 8.91987 226 PHE D C 1
ATOM 13236 O O . PHE D 1 281 ? 181.23024 192.29622 176.05902 1.000 5.31045 226 PHE D O 1
ATOM 13253 N N . VAL D 1 282 ? 179.18489 191.90999 175.19986 1.000 7.87202 227 VAL D N 1
ATOM 13254 C CA . VAL D 1 282 ? 178.56958 191.76674 176.51684 1.000 13.28727 227 VAL D CA 1
ATOM 13255 C C . VAL D 1 282 ? 179.14298 190.55769 177.24098 1.000 15.09848 227 VAL D C 1
ATOM 13256 O O . VAL D 1 282 ? 179.48254 190.62160 178.42799 1.000 7.34995 227 VAL D O 1
ATOM 13269 N N . ILE D 1 283 ? 179.25203 189.43399 176.53556 1.000 4.49143 228 ILE D N 1
ATOM 13270 C CA . ILE D 1 283 ? 179.81429 188.23054 177.13509 1.000 6.01613 228 ILE D CA 1
ATOM 13271 C C . ILE D 1 283 ? 181.31336 188.39348 177.34853 1.000 6.74864 228 ILE D C 1
ATOM 13272 O O . ILE D 1 283 ? 181.84993 188.01509 178.39643 1.000 8.05444 228 ILE D O 1
ATOM 13288 N N . GLN D 1 284 ? 182.01447 188.95133 176.36033 1.000 18.69276 229 GLN D N 1
ATOM 13289 C CA . GLN D 1 284 ? 183.47258 188.94393 176.39846 1.000 25.27263 229 GLN D CA 1
ATOM 13290 C C . GLN D 1 284 ? 184.02109 189.95115 177.40287 1.000 18.47219 229 GLN D C 1
ATOM 13291 O O . GLN D 1 284 ? 184.95290 189.63685 178.15249 1.000 22.71895 229 GLN D O 1
ATOM 13305 N N . THR D 1 285 ? 183.46514 191.16175 177.43760 1.000 10.92280 230 THR D N 1
ATOM 13306 C CA . THR D 1 285 ? 184.06095 192.24885 178.20585 1.000 3.36884 230 THR D CA 1
ATOM 13307 C C . THR D 1 285 ? 183.17263 192.77621 179.32126 1.000 11.77797 230 THR D C 1
ATOM 13308 O O . THR D 1 285 ? 183.60758 192.82794 180.47740 1.000 8.86436 230 THR D O 1
ATOM 13319 N N . TYR D 1 286 ? 181.93917 193.17841 179.01256 1.000 0.45772 231 TYR D N 1
ATOM 13320 C CA . TYR D 1 286 ? 181.12594 193.88643 179.99743 1.000 2.80385 231 TYR D CA 1
ATOM 13321 C C . TYR D 1 286 ? 180.81159 193.01501 181.20721 1.000 5.89855 231 TYR D C 1
ATOM 13322 O O . TYR D 1 286 ? 181.01107 193.43053 182.35428 1.000 7.89392 231 TYR D O 1
ATOM 13340 N N . LEU D 1 287 ? 180.31313 191.80477 180.97316 1.000 4.42908 232 LEU D N 1
ATOM 13341 C CA . LEU D 1 287 ? 179.94030 190.93713 182.08847 1.000 10.20014 232 LEU D CA 1
ATOM 13342 C C . LEU D 1 287 ? 181.11354 190.58566 182.99057 1.000 7.02599 232 LEU D C 1
ATOM 13343 O O . LEU D 1 287 ? 180.98777 190.74327 184.21730 1.000 10.86163 232 LEU D O 1
ATOM 13359 N N . PRO D 1 288 ? 182.25630 190.11607 182.48403 1.000 2.51210 233 PRO D N 1
ATOM 13360 C CA . PRO D 1 288 ? 183.38785 189.86622 183.39059 1.000 5.04935 233 PRO D CA 1
ATOM 13361 C C . PRO D 1 288 ? 183.79423 191.08480 184.19473 1.000 5.39676 233 PRO D C 1
ATOM 13362 O O . PRO D 1 288 ? 184.13455 190.96329 185.37797 1.000 3.70551 233 PRO D O 1
ATOM 13373 N N . CYS D 1 289 ? 183.77037 192.26500 183.57715 1.000 4.84472 234 CYS D N 1
ATOM 13374 C CA . CYS D 1 289 ? 184.09835 193.48622 184.30117 1.000 9.89844 234 CYS D CA 1
ATOM 13375 C C . CYS D 1 289 ? 183.08325 193.78437 185.39886 1.000 2.83454 234 CYS D C 1
ATOM 13376 O O . CYS D 1 289 ? 183.46439 194.15616 186.51413 1.000 1.64899 234 CYS D O 1
ATOM 13384 N N . ILE D 1 290 ? 181.78923 193.62320 185.11308 1.000 1.08324 235 ILE D N 1
ATOM 13385 C CA . ILE D 1 290 ? 180.77863 193.90350 186.12990 1.000 8.49762 235 ILE D CA 1
ATOM 13386 C C . ILE D 1 290 ? 180.92693 192.95567 187.31182 1.000 1.08858 235 ILE D C 1
ATOM 13387 O O . ILE D 1 290 ? 180.84383 193.37289 188.47312 1.000 7.19467 235 ILE D O 1
ATOM 13403 N N . MET D 1 291 ? 181.13974 191.66626 187.04226 1.000 4.57527 236 MET D N 1
ATOM 13404 C CA . MET D 1 291 ? 181.30816 190.71581 188.13615 1.000 1.96175 236 MET D CA 1
ATOM 13405 C C . MET D 1 291 ? 182.56570 191.02699 188.93253 1.000 4.27095 236 MET D C 1
ATOM 13406 O O . MET D 1 291 ? 182.58390 190.89394 190.16178 1.000 11.89147 236 MET D O 1
ATOM 13420 N N . THR D 1 292 ? 183.62726 191.44969 188.24631 1.000 1.99775 237 THR D N 1
ATOM 13421 C CA . THR D 1 292 ? 184.85845 191.81035 188.93633 1.000 1.00924 237 THR D CA 1
ATOM 13422 C C . THR D 1 292 ? 184.63923 192.99564 189.86713 1.000 3.81128 237 THR D C 1
ATOM 13423 O O . THR D 1 292 ? 185.14184 193.00918 190.99648 1.000 9.11612 237 THR D O 1
ATOM 13434 N N . VAL D 1 293 ? 183.89489 194.00386 189.41052 1.000 7.01612 238 VAL D N 1
ATOM 13435 C CA . VAL D 1 293 ? 183.60147 195.15125 190.26387 1.000 2.29900 238 VAL D CA 1
ATOM 13436 C C . VAL D 1 293 ? 182.78553 194.71687 191.47261 1.000 7.43871 238 VAL D C 1
ATOM 13437 O O . VAL D 1 293 ? 183.06343 195.11705 192.60913 1.000 5.00896 238 VAL D O 1
ATOM 13450 N N . ILE D 1 294 ? 181.76198 193.89321 191.24588 1.000 15.12203 239 ILE D N 1
ATOM 13451 C CA . ILE D 1 294 ? 180.97645 193.36991 192.35803 1.000 12.82754 239 ILE D CA 1
ATOM 13452 C C . ILE D 1 294 ? 181.85624 192.53341 193.27386 1.000 6.26176 239 ILE D C 1
ATOM 13453 O O . ILE D 1 294 ? 181.76814 192.62356 194.50425 1.000 13.90020 239 ILE D O 1
ATOM 13469 N N . LEU D 1 295 ? 182.71529 191.70233 192.68422 1.000 5.91224 240 LEU D N 1
ATOM 13470 C CA . LEU D 1 295 ? 183.59830 190.85223 193.47276 1.000 3.44530 240 LEU D CA 1
ATOM 13471 C C . LEU D 1 295 ? 184.52019 191.67801 194.36002 1.000 6.56403 240 LEU D C 1
ATOM 13472 O O . LEU D 1 295 ? 184.74327 191.33478 195.52469 1.000 6.75407 240 LEU D O 1
ATOM 13488 N N . SER D 1 296 ? 185.05021 192.78074 193.83235 1.000 6.35061 241 SER D N 1
ATOM 13489 C CA . SER D 1 296 ? 185.95442 193.62199 194.60999 1.000 9.84603 241 SER D CA 1
ATOM 13490 C C . SER D 1 296 ? 185.26303 194.21921 195.82954 1.000 0.35999 241 SER D C 1
ATOM 13491 O O . SER D 1 296 ? 185.86573 194.32041 196.90418 1.000 3.13890 241 SER D O 1
ATOM 13499 N N . GLN D 1 297 ? 183.99937 194.61940 195.68737 1.000 10.28740 242 GLN D N 1
ATOM 13500 C CA . GLN D 1 297 ? 183.27920 195.24639 196.78967 1.000 9.47613 242 GLN D CA 1
ATOM 13501 C C . GLN D 1 297 ? 182.92983 194.27735 197.91192 1.000 8.26263 242 GLN D C 1
ATOM 13502 O O . GLN D 1 297 ? 182.52947 194.73099 198.98904 1.000 2.95677 242 GLN D O 1
ATOM 13516 N N . VAL D 1 298 ? 183.06436 192.96721 197.69664 1.000 4.84805 243 VAL D N 1
ATOM 13517 C CA . VAL D 1 298 ? 182.85061 192.01392 198.77934 1.000 9.35394 243 VAL D CA 1
ATOM 13518 C C . VAL D 1 298 ? 183.87344 192.22355 199.88418 1.000 6.97096 243 VAL D C 1
ATOM 13519 O O . VAL D 1 298 ? 183.62219 191.86326 201.03875 1.000 8.88979 243 VAL D O 1
ATOM 13532 N N . SER D 1 299 ? 185.03198 192.80078 199.55598 1.000 3.37728 244 SER D N 1
ATOM 13533 C CA . SER D 1 299 ? 186.07273 192.99691 200.55770 1.000 7.95336 244 SER D CA 1
ATOM 13534 C C . SER D 1 299 ? 185.59364 193.86936 201.70603 1.000 8.12370 244 SER D C 1
ATOM 13535 O O . SER D 1 299 ? 186.06884 193.71524 202.83653 1.000 8.83437 244 SER D O 1
ATOM 13543 N N . PHE D 1 300 ? 184.65938 194.78554 201.45004 1.000 1.75681 245 PHE D N 1
ATOM 13544 C CA . PHE D 1 300 ? 184.21045 195.66648 202.51851 1.000 7.40338 245 PHE D CA 1
ATOM 13545 C C . PHE D 1 300 ? 183.54591 194.88261 203.63782 1.000 7.08646 245 PHE D C 1
ATOM 13546 O O . PHE D 1 300 ? 183.46183 195.37829 204.76654 1.000 7.45691 245 PHE D O 1
ATOM 13563 N N . TRP D 1 301 ? 183.07216 193.67372 203.34704 1.000 13.90515 246 TRP D N 1
ATOM 13564 C CA . TRP D 1 301 ? 182.40016 192.83714 204.32721 1.000 10.32133 246 TRP D CA 1
ATOM 13565 C C . TRP D 1 301 ? 183.35699 191.92215 205.08012 1.000 9.31638 246 TRP D C 1
ATOM 13566 O O . TRP D 1 301 ? 182.92368 191.23529 206.01113 1.000 10.01261 246 TRP D O 1
ATOM 13587 N N . LEU D 1 302 ? 184.63459 191.89097 204.70682 1.000 8.52609 247 LEU D N 1
ATOM 13588 C CA . LEU D 1 302 ? 185.61986 191.09258 205.42017 1.000 9.61431 247 LEU D CA 1
ATOM 13589 C C . LEU D 1 302 ? 186.20838 191.87901 206.58449 1.000 9.78384 247 LEU D C 1
ATOM 13590 O O . LEU D 1 302 ? 186.29605 193.10915 206.55029 1.000 2.76887 247 LEU D O 1
ATOM 13606 N N . ASN D 1 303 ? 186.60789 191.15169 207.62413 1.000 19.28667 248 ASN D N 1
ATOM 13607 C CA . ASN D 1 303 ? 187.18540 191.78726 208.79888 1.000 22.69849 248 ASN D CA 1
ATOM 13608 C C . ASN D 1 303 ? 188.51416 192.45933 208.46846 1.000 19.66029 248 ASN D C 1
ATOM 13609 O O . ASN D 1 303 ? 189.29857 191.96544 207.65377 1.000 20.57457 248 ASN D O 1
ATOM 13620 N N . ARG D 1 304 ? 188.75917 193.59828 209.11831 1.000 16.76504 249 ARG D N 1
ATOM 13621 C CA . ARG D 1 304 ? 189.94290 194.40947 208.85418 1.000 20.34043 249 ARG D CA 1
ATOM 13622 C C . ARG D 1 304 ? 191.24152 193.72960 209.27385 1.000 11.38538 249 ARG D C 1
ATOM 13623 O O . ARG D 1 304 ? 192.31418 194.15228 208.83042 1.000 12.82288 249 ARG D O 1
ATOM 13644 N N . GLU D 1 305 ? 191.17510 192.69203 210.10923 1.000 18.25764 250 GLU D N 1
ATOM 13645 C CA . GLU D 1 305 ? 192.35917 191.98839 210.58666 1.000 18.26371 250 GLU D CA 1
ATOM 13646 C C . GLU D 1 305 ? 192.84304 190.88325 209.65104 1.000 20.94442 250 GLU D C 1
ATOM 13647 O O . GLU D 1 305 ? 193.54422 189.97145 210.10504 1.000 14.92753 250 GLU D O 1
ATOM 13659 N N . SER D 1 306 ? 192.49541 190.93748 208.36644 1.000 13.22187 251 SER D N 1
ATOM 13660 C CA . SER D 1 306 ? 192.93420 189.90584 207.43337 1.000 12.23191 251 SER D CA 1
ATOM 13661 C C . SER D 1 306 ? 193.81349 190.55008 206.36876 1.000 15.92978 251 SER D C 1
ATOM 13662 O O . SER D 1 306 ? 193.62888 190.31923 205.16929 1.000 9.77413 251 SER D O 1
ATOM 13670 N N . VAL D 1 307 ? 194.77329 191.36481 206.81519 1.000 18.64816 252 VAL D N 1
ATOM 13671 C CA . VAL D 1 307 ? 195.56100 192.17829 205.88710 1.000 17.90212 252 VAL D CA 1
ATOM 13672 C C . VAL D 1 307 ? 196.19227 191.35594 204.76808 1.000 14.34311 252 VAL D C 1
ATOM 13673 O O . VAL D 1 307 ? 196.08305 191.75790 203.60184 1.000 17.34235 252 VAL D O 1
ATOM 13686 N N . PRO D 1 308 ? 196.85425 190.22636 205.03438 1.000 30.77051 253 PRO D N 1
ATOM 13687 C CA . PRO D 1 308 ? 197.40933 189.44472 203.91557 1.000 31.10760 253 PRO D CA 1
ATOM 13688 C C . PRO D 1 308 ? 196.36517 188.99393 202.91385 1.000 29.08810 253 PRO D C 1
ATOM 13689 O O . PRO D 1 308 ? 196.62164 189.00645 201.70375 1.000 24.37512 253 PRO D O 1
ATOM 13700 N N . ALA D 1 309 ? 195.18743 188.59233 203.38763 1.000 9.98316 254 ALA D N 1
ATOM 13701 C CA . ALA D 1 309 ? 194.15486 188.10307 202.48272 1.000 8.57122 254 ALA D CA 1
ATOM 13702 C C . ALA D 1 309 ? 193.59346 189.22754 201.62344 1.000 15.51257 254 ALA D C 1
ATOM 13703 O O . ALA D 1 309 ? 193.48007 189.09201 200.39987 1.000 13.81604 254 ALA D O 1
ATOM 13710 N N . ARG D 1 310 ? 193.23524 190.35036 202.24987 1.000 0.60010 255 ARG D N 1
ATOM 13711 C CA . ARG D 1 310 ? 192.62709 191.44482 201.50377 1.000 3.47772 255 ARG D CA 1
ATOM 13712 C C . ARG D 1 310 ? 193.61496 192.14805 200.58390 1.000 1.99351 255 ARG D C 1
ATOM 13713 O O . ARG D 1 310 ? 193.21763 192.63042 199.51724 1.000 4.64411 255 ARG D O 1
ATOM 13734 N N . THR D 1 311 ? 194.89413 192.22711 200.95797 1.000 9.35103 256 THR D N 1
ATOM 13735 C CA . THR D 1 311 ? 195.86015 192.79523 200.02554 1.000 8.07624 256 THR D CA 1
ATOM 13736 C C . THR D 1 311 ? 195.96957 191.94305 198.77007 1.000 12.85388 256 THR D C 1
ATOM 13737 O O . THR D 1 311 ? 196.03219 192.47328 197.65499 1.000 8.53006 256 THR D O 1
ATOM 13748 N N . VAL D 1 312 ? 195.99445 190.61894 198.92748 1.000 3.48158 257 VAL D N 1
ATOM 13749 C CA . VAL D 1 312 ? 196.03910 189.74551 197.76014 1.000 11.53154 257 VAL D CA 1
ATOM 13750 C C . VAL D 1 312 ? 194.76439 189.90810 196.94751 1.000 3.21556 257 VAL D C 1
ATOM 13751 O O . VAL D 1 312 ? 194.77946 189.86796 195.71123 1.000 9.34488 257 VAL D O 1
ATOM 13764 N N . PHE D 1 313 ? 193.63731 190.07896 197.64026 1.000 8.46656 258 PHE D N 1
ATOM 13765 C CA . PHE D 1 313 ? 192.36707 190.33315 196.97278 1.000 13.13610 258 PHE D CA 1
ATOM 13766 C C . PHE D 1 313 ? 192.45516 191.56457 196.08276 1.000 9.51532 258 PHE D C 1
ATOM 13767 O O . PHE D 1 313 ? 192.08575 191.52275 194.90361 1.000 9.18322 258 PHE D O 1
ATOM 13784 N N . GLY D 1 314 ? 192.94636 192.67495 196.63186 1.000 9.49057 259 GLY D N 1
ATOM 13785 C CA . GLY D 1 314 ? 192.97791 193.90708 195.86364 1.000 6.22614 259 GLY D CA 1
ATOM 13786 C C . GLY D 1 314 ? 193.90194 193.78894 194.66946 1.000 4.68409 259 GLY D C 1
ATOM 13787 O O . GLY D 1 314 ? 193.54891 194.16645 193.55000 1.000 8.22273 259 GLY D O 1
ATOM 13791 N N . VAL D 1 315 ? 195.10286 193.25680 194.89521 1.000 12.88093 260 VAL D N 1
ATOM 13792 C CA . VAL D 1 315 ? 196.10043 193.19776 193.83586 1.000 14.87554 260 VAL D CA 1
ATOM 13793 C C . VAL D 1 315 ? 195.64900 192.23841 192.74488 1.000 8.15914 260 VAL D C 1
ATOM 13794 O O . VAL D 1 315 ? 195.75010 192.53921 191.54995 1.000 13.32334 260 VAL D O 1
ATOM 13807 N N . THR D 1 316 ? 195.14347 191.06964 193.13898 1.000 13.88909 261 THR D N 1
ATOM 13808 C CA . THR D 1 316 ? 194.72253 190.06962 192.16496 1.000 8.30922 261 THR D CA 1
ATOM 13809 C C . THR D 1 316 ? 193.57745 190.58403 191.30253 1.000 6.49591 261 THR D C 1
ATOM 13810 O O . THR D 1 316 ? 193.56418 190.37692 190.08366 1.000 13.13368 261 THR D O 1
ATOM 13821 N N . THR D 1 317 ? 192.60301 191.25355 191.92100 1.000 8.44506 262 THR D N 1
ATOM 13822 C CA . THR D 1 317 ? 191.47378 191.78810 191.16797 1.000 3.06209 262 THR D CA 1
ATOM 13823 C C . THR D 1 317 ? 191.91528 192.86812 190.18779 1.000 9.14843 262 THR D C 1
ATOM 13824 O O . THR D 1 317 ? 191.42640 192.92254 189.05339 1.000 8.62671 262 THR D O 1
ATOM 13835 N N . VAL D 1 318 ? 192.83889 193.73626 190.60178 1.000 7.20662 263 VAL D N 1
ATOM 13836 C CA . VAL D 1 318 ? 193.36508 194.74433 189.68571 1.000 1.21456 263 VAL D CA 1
ATOM 13837 C C . VAL D 1 318 ? 194.07891 194.07578 188.52008 1.000 5.02324 263 VAL D C 1
ATOM 13838 O O . VAL D 1 318 ? 193.95572 194.50341 187.36604 1.000 8.12407 263 VAL D O 1
ATOM 13851 N N . LEU D 1 319 ? 194.83547 193.01564 188.80343 1.000 9.05161 264 LEU D N 1
ATOM 13852 C CA . LEU D 1 319 ? 195.48683 192.25910 187.74092 1.000 17.74218 264 LEU D CA 1
ATOM 13853 C C . LEU D 1 319 ? 194.46509 191.67836 186.77185 1.000 15.05840 264 LEU D C 1
ATOM 13854 O O . LEU D 1 319 ? 194.66282 191.72324 185.55210 1.000 16.65949 264 LEU D O 1
ATOM 13870 N N . THR D 1 320 ? 193.36637 191.12603 187.29067 1.000 8.12372 265 THR D N 1
ATOM 13871 C CA . THR D 1 320 ? 192.35634 190.55075 186.40880 1.000 4.24550 265 THR D CA 1
ATOM 13872 C C . THR D 1 320 ? 191.76808 191.61926 185.49636 1.000 5.30719 265 THR D C 1
ATOM 13873 O O . THR D 1 320 ? 191.60116 191.39354 184.29209 1.000 8.32001 265 THR D O 1
ATOM 13884 N N . MET D 1 321 ? 191.44733 192.79099 186.04950 1.000 5.46458 266 MET D N 1
ATOM 13885 C CA . MET D 1 321 ? 190.89665 193.86278 185.22752 1.000 4.49617 266 MET D CA 1
ATOM 13886 C C . MET D 1 321 ? 191.90283 194.29516 184.17291 1.000 7.47080 266 MET D C 1
ATOM 13887 O O . MET D 1 321 ? 191.53398 194.58794 183.02953 1.000 3.30835 266 MET D O 1
ATOM 13901 N N . THR D 1 322 ? 193.18269 194.34328 184.54301 1.000 9.63026 267 THR D N 1
ATOM 13902 C CA . THR D 1 322 ? 194.22125 194.65774 183.57142 1.000 8.10473 267 THR D CA 1
ATOM 13903 C C . THR D 1 322 ? 194.24399 193.63691 182.44361 1.000 6.83957 267 THR D C 1
ATOM 13904 O O . THR D 1 322 ? 194.34699 194.00307 181.26800 1.000 8.32529 267 THR D O 1
ATOM 13915 N N . THR D 1 323 ? 194.13885 192.34991 182.77825 1.000 7.90863 268 THR D N 1
ATOM 13916 C CA . THR D 1 323 ? 194.12206 191.32660 181.73983 1.000 9.52195 268 THR D CA 1
ATOM 13917 C C . THR D 1 323 ? 192.90282 191.48235 180.83912 1.000 15.06385 268 THR D C 1
ATOM 13918 O O . THR D 1 323 ? 193.01169 191.37888 179.61185 1.000 8.65512 268 THR D O 1
ATOM 13929 N N . LEU D 1 324 ? 191.73070 191.72834 181.42888 1.000 2.42626 269 LEU D N 1
ATOM 13930 C CA . LEU D 1 324 ? 190.51576 191.84878 180.62889 1.000 11.91131 269 LEU D CA 1
ATOM 13931 C C . LEU D 1 324 ? 190.60545 193.05689 179.70802 1.000 3.46715 269 LEU D C 1
ATOM 13932 O O . LEU D 1 324 ? 190.2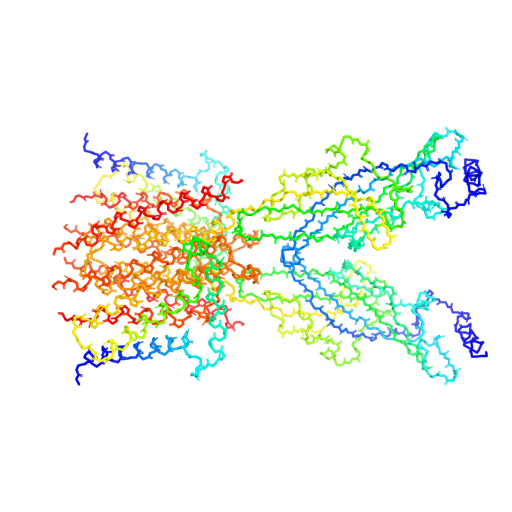0242 192.99470 178.54057 1.000 6.13457 269 LEU D O 1
ATOM 13948 N N . SER D 1 325 ? 191.13662 194.16667 180.22198 1.000 8.61167 270 SER D N 1
ATOM 13949 C CA . SER D 1 325 ? 191.25137 195.38262 179.42717 1.000 12.92802 270 SER D CA 1
ATOM 13950 C C . SER D 1 325 ? 192.16311 195.15822 178.22958 1.000 18.44015 270 SER D C 1
ATOM 13951 O O . SER D 1 325 ? 191.88168 195.63741 177.12505 1.000 16.69998 270 SER D O 1
ATOM 13959 N N . ILE D 1 326 ? 193.26393 194.43234 178.43021 1.000 21.70962 271 ILE D N 1
ATOM 13960 C CA . ILE D 1 326 ? 194.20845 194.19726 177.34337 1.000 29.83754 271 ILE D CA 1
ATOM 13961 C C . ILE D 1 326 ? 193.54316 193.40309 176.22918 1.000 26.04594 271 ILE D C 1
ATOM 13962 O O . ILE D 1 326 ? 193.72850 193.70053 175.04280 1.000 29.83776 271 ILE D O 1
ATOM 13978 N N . SER D 1 327 ? 192.76072 192.38298 176.58172 1.000 25.35427 272 SER D N 1
ATOM 13979 C CA . SER D 1 327 ? 192.20030 191.51718 175.55487 1.000 17.14665 272 SER D CA 1
ATOM 13980 C C . SER D 1 327 ? 190.97888 192.12718 174.88388 1.000 17.58105 272 SER D C 1
ATOM 13981 O O . SER D 1 327 ? 190.53452 191.60842 173.85427 1.000 25.22047 272 SER D O 1
ATOM 13989 N N . ALA D 1 328 ? 190.42896 193.20909 175.43745 1.000 14.49548 273 ALA D N 1
ATOM 13990 C CA . ALA D 1 328 ? 189.20125 193.77504 174.89225 1.000 15.42909 273 ALA D CA 1
ATOM 13991 C C . ALA D 1 328 ? 189.46412 194.41692 173.53689 1.000 13.66164 273 ALA D C 1
ATOM 13992 O O . ALA D 1 328 ? 188.70579 194.21701 172.58106 1.000 13.64237 273 ALA D O 1
ATOM 13999 N N . ARG D 1 329 ? 190.54131 195.19315 173.44157 1.000 30.24408 274 ARG D N 1
ATOM 14000 C CA . ARG D 1 329 ? 190.93221 195.88048 172.21927 1.000 27.90967 274 ARG D CA 1
ATOM 14001 C C . ARG D 1 329 ? 191.90711 195.07357 171.37368 1.000 26.94825 274 ARG D C 1
ATOM 14002 O O . ARG D 1 329 ? 192.36368 195.56845 170.33790 1.000 23.87354 274 ARG D O 1
ATOM 14023 N N . ASN D 1 330 ? 192.23812 193.85104 171.79293 1.000 35.09465 275 ASN D N 1
ATOM 14024 C CA . ASN D 1 330 ? 193.14481 193.01170 171.01772 1.000 39.18377 275 ASN D CA 1
ATOM 14025 C C . ASN D 1 330 ? 192.66697 192.87190 169.57835 1.000 38.38941 275 ASN D C 1
ATOM 14026 O O . ASN D 1 330 ? 193.47743 192.80418 168.64701 1.000 38.32542 275 ASN D O 1
ATOM 14037 N N . SER D 1 331 ? 191.35129 192.82614 169.37969 1.000 44.47898 276 SER D N 1
ATOM 14038 C CA . SER D 1 331 ? 190.76668 192.62372 168.06080 1.000 46.15767 276 SER D CA 1
ATOM 14039 C C . SER D 1 331 ? 190.47538 193.92784 167.33018 1.000 47.82922 276 SER D C 1
ATOM 14040 O O . SER D 1 331 ? 190.58275 193.97226 166.09910 1.000 51.74461 276 SER D O 1
ATOM 14048 N N . LEU D 1 332 ? 190.11258 194.98768 168.04785 1.000 30.20424 277 LEU D N 1
ATOM 14049 C CA . LEU D 1 332 ? 189.69498 196.21398 167.38924 1.000 31.35903 277 LEU D CA 1
ATOM 14050 C C . LEU D 1 332 ? 190.88502 196.89156 166.70872 1.000 32.28054 277 LEU D C 1
ATOM 14051 O O . LEU D 1 332 ? 192.01851 196.80377 167.18823 1.000 33.00885 277 LEU D O 1
ATOM 14067 N N . PRO D 1 333 ? 190.65348 197.57472 165.58781 1.000 61.24323 278 PRO D N 1
ATOM 14068 C CA . PRO D 1 333 ? 191.72244 198.37816 164.98517 1.000 63.12600 278 PRO D CA 1
ATOM 14069 C C . PRO D 1 333 ? 192.12045 199.55783 165.85650 1.000 57.82661 278 PRO D C 1
ATOM 14070 O O . PRO D 1 333 ? 191.32662 200.08638 166.63863 1.000 61.28002 278 PRO D O 1
ATOM 14081 N N . LYS D 1 334 ? 193.37910 199.96692 165.70603 1.000 64.54351 279 LYS D N 1
ATOM 14082 C CA . LYS D 1 334 ? 193.97816 201.01155 166.53493 1.000 64.54997 279 LYS D CA 1
ATOM 14083 C C . LYS D 1 334 ? 193.44823 202.36733 166.07787 1.000 63.73620 279 LYS D C 1
ATOM 14084 O O . LYS D 1 334 ? 194.06416 203.06850 165.27223 1.000 64.48639 279 LYS D O 1
ATOM 14103 N N . VAL D 1 335 ? 192.28632 202.74327 166.60039 1.000 39.28372 280 VAL D N 1
ATOM 14104 C CA . VAL D 1 335 ? 191.67922 204.03150 166.28464 1.000 40.81313 280 VAL D CA 1
ATOM 14105 C C . VAL D 1 335 ? 192.11941 205.03935 167.33643 1.000 38.53920 280 VAL D C 1
ATOM 14106 O O . VAL D 1 335 ? 192.21503 204.71290 168.52558 1.000 39.50024 280 VAL D O 1
ATOM 14119 N N . ALA D 1 336 ? 192.39016 206.27455 166.90371 1.000 48.08940 281 ALA D N 1
ATOM 14120 C CA . ALA D 1 336 ? 192.87300 207.28119 167.84428 1.000 45.46306 281 ALA D CA 1
ATOM 14121 C C . ALA D 1 336 ? 191.82528 207.63686 168.89273 1.000 39.76017 281 ALA D C 1
ATOM 14122 O O . ALA D 1 336 ? 192.14911 207.74838 170.08086 1.000 41.34101 281 ALA D O 1
ATOM 14129 N N . TYR D 1 337 ? 190.57108 207.81935 168.48718 1.000 22.65193 282 TYR D N 1
ATOM 14130 C CA . TYR D 1 337 ? 189.56881 208.24530 169.45267 1.000 25.32216 282 TYR D CA 1
ATOM 14131 C C . TYR D 1 337 ? 189.19513 207.09070 170.37944 1.000 25.29671 282 TYR D C 1
ATOM 14132 O O . TYR D 1 337 ? 189.38158 205.91330 170.06110 1.000 28.55010 282 TYR D O 1
ATOM 14150 N N . ALA D 1 338 ? 188.66901 207.44619 171.54820 1.000 19.20547 283 ALA D N 1
ATOM 14151 C CA . ALA D 1 338 ? 188.23096 206.46356 172.52770 1.000 13.85638 283 ALA D CA 1
ATOM 14152 C C . ALA D 1 338 ? 186.80024 206.02883 172.25321 1.000 19.32446 283 ALA D C 1
ATOM 14153 O O . ALA D 1 338 ? 185.94725 206.84630 171.89628 1.000 10.18159 283 ALA D O 1
ATOM 14160 N N . THR D 1 339 ? 186.54099 204.73794 172.42935 1.000 11.96590 284 THR D N 1
ATOM 14161 C CA . THR D 1 339 ? 185.20448 204.20786 172.22962 1.000 7.42319 284 THR D CA 1
ATOM 14162 C C . THR D 1 339 ? 184.42216 204.16971 173.54162 1.000 8.87785 284 THR D C 1
ATOM 14163 O O . THR D 1 339 ? 184.94996 204.41545 174.62785 1.000 6.79720 284 THR D O 1
ATOM 14174 N N . ALA D 1 340 ? 183.13238 203.85309 173.41680 1.000 7.15680 285 ALA D N 1
ATOM 14175 C CA . ALA D 1 340 ? 182.26528 203.71697 174.58252 1.000 6.32898 285 ALA D CA 1
ATOM 14176 C C . ALA D 1 340 ? 182.72855 202.59307 175.50015 1.000 8.07943 285 ALA D C 1
ATOM 14177 O O . ALA D 1 340 ? 182.63146 202.70043 176.72765 1.000 6.07748 285 ALA D O 1
ATOM 14184 N N . MET D 1 341 ? 183.23440 201.50423 174.91914 1.000 6.21980 286 MET D N 1
ATOM 14185 C CA . MET D 1 341 ? 183.74732 200.39799 175.72016 1.000 11.07223 286 MET D CA 1
ATOM 14186 C C . MET D 1 341 ? 184.93046 200.82464 176.57774 1.000 12.57222 286 MET D C 1
ATOM 14187 O O . MET D 1 341 ? 185.04384 200.41114 177.73762 1.000 6.46803 286 MET D O 1
ATOM 14201 N N . ASP D 1 342 ? 185.82309 201.64969 176.03198 1.000 6.48063 287 ASP D N 1
ATOM 14202 C CA . ASP D 1 342 ? 186.97118 202.09579 176.81247 1.000 6.24710 287 ASP D CA 1
ATOM 14203 C C . ASP D 1 342 ? 186.52471 202.84935 178.05745 1.000 5.04270 287 ASP D C 1
ATOM 14204 O O . ASP D 1 342 ? 187.08191 202.65268 179.14312 1.000 14.51212 287 ASP D O 1
ATOM 14213 N N . TRP D 1 343 ? 185.52091 203.71664 177.92407 1.000 6.79454 288 TRP D N 1
ATOM 14214 C CA . TRP D 1 343 ? 185.02737 204.44374 179.08743 1.000 4.26493 288 TRP D CA 1
ATOM 14215 C C . TRP D 1 343 ? 184.49363 203.48862 180.14645 1.000 0.96067 288 TRP D C 1
ATOM 14216 O O . TRP D 1 343 ? 184.76231 203.66171 181.34075 1.000 3.91269 288 TRP D O 1
ATOM 14237 N N . PHE D 1 344 ? 183.74179 202.46886 179.72999 1.000 1.84977 289 PHE D N 1
ATOM 14238 C CA . PHE D 1 344 ? 183.22008 201.50262 180.69065 1.000 3.58793 289 PHE D CA 1
ATOM 14239 C C . PHE D 1 344 ? 184.34311 200.74914 181.39071 1.000 4.79639 289 PHE D C 1
ATOM 14240 O O . PHE D 1 344 ? 184.30317 200.55178 182.61034 1.000 6.14042 289 PHE D O 1
ATOM 14257 N N . ILE D 1 345 ? 185.35279 200.31679 180.63560 1.000 2.93550 290 ILE D N 1
ATOM 14258 C CA . ILE D 1 345 ? 186.46977 199.59444 181.23465 1.000 9.75937 290 ILE D CA 1
ATOM 14259 C C . ILE D 1 345 ? 187.24285 200.49463 182.18723 1.000 10.41644 290 ILE D C 1
ATOM 14260 O O . ILE D 1 345 ? 187.63239 200.07402 183.28273 1.000 6.27147 290 ILE D O 1
ATOM 14276 N N . ALA D 1 346 ? 187.48343 201.74236 181.78629 1.000 8.84374 291 ALA D N 1
ATOM 14277 C CA . ALA D 1 346 ? 188.22928 202.66059 182.63778 1.000 5.05549 291 ALA D CA 1
ATOM 14278 C C . ALA D 1 346 ? 187.50446 202.90580 183.95299 1.000 5.25248 291 ALA D C 1
ATOM 14279 O O . ALA D 1 346 ? 188.12813 202.92238 185.02019 1.000 2.06791 291 ALA D O 1
ATOM 14286 N N . VAL D 1 347 ? 186.18656 203.09972 183.89978 1.000 4.42569 292 VAL D N 1
ATOM 14287 C CA . VAL D 1 347 ? 185.42831 203.32168 185.12658 1.000 3.68456 292 VAL D CA 1
ATOM 14288 C C . VAL D 1 347 ? 185.48070 202.08796 186.01549 1.000 5.35723 292 VAL D C 1
ATOM 14289 O O . VAL D 1 347 ? 185.66829 202.19091 187.23334 1.000 6.15782 292 VAL D O 1
ATOM 14302 N N . CYS D 1 348 ? 185.32809 200.90228 185.42579 1.000 6.97480 293 CYS D N 1
ATOM 14303 C CA . CYS D 1 348 ? 185.42284 199.67926 186.21345 1.000 5.58111 293 CYS D CA 1
ATOM 14304 C C . CYS D 1 348 ? 186.80115 199.53408 186.84386 1.000 2.54486 293 CYS D C 1
ATOM 14305 O O . CYS D 1 348 ? 186.92335 199.10002 187.99504 1.000 5.17128 293 CYS 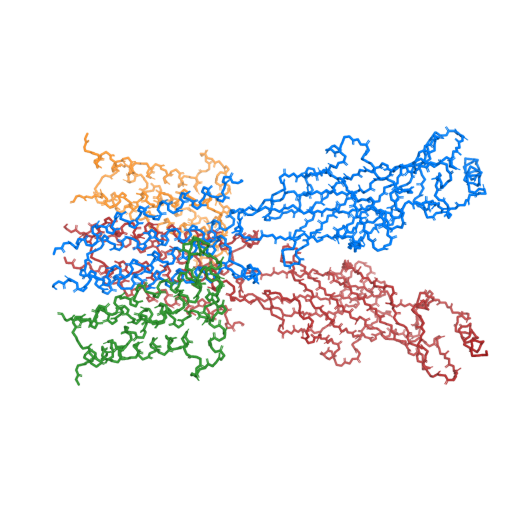D O 1
ATOM 14313 N N . TYR D 1 349 ? 187.85276 199.89439 186.10547 1.000 5.14292 294 TYR D N 1
ATOM 14314 C CA . TYR D 1 349 ? 189.20013 199.83053 186.66118 1.000 1.29567 294 TYR D CA 1
ATOM 14315 C C . TYR D 1 349 ? 189.34422 200.74421 187.87153 1.000 8.24959 294 TYR D C 1
ATOM 14316 O O . TYR D 1 349 ? 189.98142 200.37630 188.86486 1.000 5.22904 294 TYR D O 1
ATOM 14334 N N . ALA D 1 350 ? 188.76355 201.94349 187.80522 1.000 3.87612 295 ALA D N 1
ATOM 14335 C CA . ALA D 1 350 ? 188.82697 202.86016 188.93822 1.000 1.75634 295 ALA D CA 1
ATOM 14336 C C . ALA D 1 350 ? 188.12726 202.28054 190.16082 1.000 9.17945 295 ALA D C 1
ATOM 14337 O O . ALA D 1 350 ? 188.63244 202.38504 191.28479 1.000 1.88858 295 ALA D O 1
ATOM 14344 N N . PHE D 1 351 ? 186.95923 201.66905 189.96080 1.000 7.60957 296 PHE D N 1
ATOM 14345 C CA . PHE D 1 351 ? 186.23342 201.06161 191.07102 1.000 9.58863 296 PHE D CA 1
ATOM 14346 C C . PHE D 1 351 ? 187.04327 199.95029 191.72472 1.000 3.35859 296 PHE D C 1
ATOM 14347 O O . PHE D 1 351 ? 187.12378 199.86863 192.95547 1.000 7.65853 296 PHE D O 1
ATOM 14364 N N . VAL D 1 352 ? 187.64725 199.07660 190.91866 1.000 0.39302 297 VAL D N 1
ATOM 14365 C CA . VAL D 1 352 ? 188.46335 198.01116 191.48891 1.000 3.31010 297 VAL D CA 1
ATOM 14366 C C . VAL D 1 352 ? 189.68297 198.58510 192.19523 1.000 4.75420 297 VAL D C 1
ATOM 14367 O O . VAL D 1 352 ? 190.03760 198.15272 193.29821 1.000 7.29659 297 VAL D O 1
ATOM 14380 N N . PHE D 1 353 ? 190.34949 199.55845 191.57585 1.000 3.61778 298 PHE D N 1
ATOM 14381 C CA . PHE D 1 353 ? 191.50701 200.17072 192.21648 1.000 8.07879 298 PHE D CA 1
ATOM 14382 C C . PHE D 1 353 ? 191.10023 200.87276 193.50615 1.000 4.18595 298 PHE D C 1
ATOM 14383 O O . PHE D 1 353 ? 191.78378 200.75805 194.52938 1.000 9.40422 298 PHE D O 1
ATOM 14400 N N . SER D 1 354 ? 189.97321 201.59212 193.47730 1.000 7.81208 299 SER D N 1
ATOM 14401 C CA . SER D 1 354 ? 189.51010 202.31119 194.65947 1.000 8.57976 299 SER D CA 1
ATOM 14402 C C . SER D 1 354 ? 189.12771 201.36224 195.78559 1.000 2.80508 299 SER D C 1
ATOM 14403 O O . SER D 1 354 ? 189.23842 201.72677 196.96134 1.000 1.98186 299 SER D O 1
ATOM 14411 N N . ALA D 1 355 ? 188.67893 200.15136 195.45843 1.000 5.89774 300 ALA D N 1
ATOM 14412 C CA . ALA D 1 355 ? 188.31889 199.20353 196.50555 1.000 7.32685 300 ALA D CA 1
ATOM 14413 C C . ALA D 1 355 ? 189.54159 198.87413 197.34667 1.000 3.44933 300 ALA D C 1
ATOM 14414 O O . ALA D 1 355 ? 189.46171 198.78235 198.57710 1.000 7.58589 300 ALA D O 1
ATOM 14421 N N . LEU D 1 356 ? 190.68411 198.69052 196.68685 1.000 11.19831 301 LEU D N 1
ATOM 14422 C CA . LEU D 1 356 ? 191.93243 198.40778 197.38254 1.000 9.32335 301 LEU D CA 1
ATOM 14423 C C . LEU D 1 356 ? 192.42485 199.63889 198.13313 1.000 4.44082 301 LEU D C 1
ATOM 14424 O O . LEU D 1 356 ? 192.93942 199.52851 199.25173 1.000 3.65952 301 LEU D O 1
ATOM 14440 N N . ILE D 1 357 ? 192.27009 200.82065 197.53504 1.000 11.07033 302 ILE D N 1
ATOM 14441 C CA . ILE D 1 357 ? 192.63841 202.05896 198.21539 1.000 12.74254 302 ILE D CA 1
ATOM 14442 C C . ILE D 1 357 ? 191.82009 202.24257 199.48624 1.000 11.75331 302 ILE D C 1
ATOM 14443 O O . ILE D 1 357 ? 192.32831 202.72994 200.50325 1.000 13.59394 302 ILE D O 1
ATOM 14459 N N . GLU D 1 358 ? 190.54499 201.85643 199.45401 1.000 10.97246 303 GLU D N 1
ATOM 14460 C CA . GLU D 1 358 ? 189.71854 201.94720 200.65294 1.000 14.59684 303 GLU D CA 1
ATOM 14461 C C . GLU D 1 358 ? 190.28284 201.09900 201.78352 1.000 13.04554 303 GLU D C 1
ATOM 14462 O O . GLU D 1 358 ? 190.32683 201.54152 202.93652 1.000 10.87747 303 GLU D O 1
ATOM 14474 N N . PHE D 1 359 ? 190.72764 199.88052 201.47673 1.000 12.93019 304 PHE D N 1
ATOM 14475 C CA . PHE D 1 359 ? 191.30426 199.03603 202.51652 1.000 17.64220 304 PHE D CA 1
ATOM 14476 C C . PHE D 1 359 ? 192.58296 199.63639 203.08511 1.000 9.39722 304 PHE D C 1
ATOM 14477 O O . PHE D 1 359 ? 192.82351 199.56060 204.29572 1.000 15.04396 304 PHE D O 1
ATOM 14494 N N . ALA D 1 360 ? 193.41941 200.23357 202.23533 1.000 5.99508 305 ALA D N 1
ATOM 14495 C CA . ALA D 1 360 ? 194.64048 200.85247 202.73839 1.000 8.42777 305 ALA D CA 1
ATOM 14496 C C . ALA D 1 360 ? 194.32238 201.93823 203.75669 1.000 8.32031 305 ALA D C 1
ATOM 14497 O O . ALA D 1 360 ? 195.00383 202.06235 204.78051 1.000 5.84816 305 ALA D O 1
ATOM 14504 N N . THR D 1 361 ? 193.28658 202.73413 203.49010 1.000 8.01984 306 THR D N 1
ATOM 14505 C CA . THR D 1 361 ? 192.84212 203.73308 204.45524 1.000 6.97407 306 THR D CA 1
ATOM 14506 C C . THR D 1 361 ? 192.34182 203.08224 205.73879 1.000 9.74667 306 THR D C 1
ATOM 14507 O O . THR D 1 361 ? 192.65538 203.54234 206.84266 1.000 3.84775 306 THR D O 1
ATOM 14518 N N . VAL D 1 362 ? 191.56274 202.00762 205.61184 1.000 6.28410 307 VAL D N 1
ATOM 14519 C CA . VAL D 1 362 ? 191.02967 201.31950 206.78477 1.000 9.24559 307 VAL D CA 1
ATOM 14520 C C . VAL D 1 362 ? 192.15652 200.76002 207.64319 1.000 9.63898 307 VAL D C 1
ATOM 14521 O O . VAL D 1 362 ? 192.14778 200.89787 208.87216 1.000 4.31832 307 VAL D O 1
ATOM 14534 N N . ASN D 1 363 ? 193.14543 200.12343 207.01504 1.000 11.69541 308 ASN D N 1
ATOM 14535 C CA . ASN D 1 363 ? 194.25322 199.56636 207.78233 1.000 13.28063 308 ASN D CA 1
ATOM 14536 C C . ASN D 1 363 ? 195.03392 200.64936 208.51393 1.000 5.82237 308 ASN D C 1
ATOM 14537 O O . ASN D 1 363 ? 195.55051 200.40501 209.61007 1.000 9.11716 308 ASN D O 1
ATOM 14548 N N . TYR D 1 364 ? 195.13729 201.84543 207.93246 1.000 7.93798 309 TYR D N 1
ATOM 14549 C CA . TYR D 1 364 ? 195.90256 202.90559 208.57928 1.000 12.16612 309 TYR D CA 1
ATOM 14550 C C . TYR D 1 364 ? 195.29395 203.29412 209.91895 1.000 5.86594 309 TYR D C 1
ATOM 14551 O O . TYR D 1 364 ? 196.01683 203.70159 210.83526 1.000 9.01505 309 TYR D O 1
ATOM 14569 N N . PHE D 1 365 ? 193.97573 203.17032 210.05337 1.000 7.99749 310 PHE D N 1
ATOM 14570 C CA . PHE D 1 365 ? 193.26467 203.51936 211.27456 1.000 11.12146 310 PHE D CA 1
ATOM 14571 C C . PHE D 1 365 ? 192.95125 202.30387 212.13683 1.000 5.83255 310 PHE D C 1
ATOM 14572 O O . PHE D 1 365 ? 192.21077 202.42632 213.11763 1.000 11.60772 310 PHE D O 1
ATOM 14589 N N . THR D 1 366 ? 193.49469 201.13874 211.79605 1.000 10.70071 311 THR D N 1
ATOM 14590 C CA . THR D 1 366 ? 193.28897 199.93596 212.59130 1.000 14.06160 311 THR D CA 1
ATOM 14591 C C . THR D 1 366 ? 194.25755 199.93332 213.76699 1.000 15.16613 311 THR D C 1
ATOM 14592 O O . THR D 1 366 ? 195.47849 199.93121 213.57585 1.000 8.23638 311 THR D O 1
ATOM 14603 N N . LYS D 1 367 ? 193.71180 199.93188 214.97828 1.000 13.56722 312 LYS D N 1
ATOM 14604 C CA . LYS D 1 367 ? 194.51696 200.00575 216.18979 1.000 17.85523 312 LYS D CA 1
ATOM 14605 C C . LYS D 1 367 ? 195.04836 198.62998 216.57692 1.000 18.75171 312 LYS D C 1
ATOM 14606 O O . LYS D 1 367 ? 195.80234 198.01121 215.82607 1.000 14.58872 312 LYS D O 1
ATOM 14625 N N . SER D 1 443 ? 186.94551 197.90315 216.47025 1.000 43.16992 388 SER D N 1
ATOM 14626 C CA . SER D 1 443 ? 185.56939 198.02990 216.00584 1.000 40.59047 388 SER D CA 1
ATOM 14627 C C . SER D 1 443 ? 185.50505 197.97342 214.48547 1.000 41.17198 388 SER D C 1
ATOM 14628 O O . SER D 1 443 ? 186.50028 198.21613 213.80414 1.000 37.33747 388 SER D O 1
ATOM 14636 N N . VAL D 1 444 ? 184.32389 197.64942 213.95630 1.000 29.53123 389 VAL D N 1
ATOM 14637 C CA . VAL D 1 444 ? 184.13490 197.65274 212.51228 1.000 34.61687 389 VAL D CA 1
ATOM 14638 C C . VAL D 1 444 ? 184.34386 199.06088 211.98040 1.000 26.88147 389 VAL D C 1
ATOM 14639 O O . VAL D 1 444 ? 183.75858 200.02848 212.48294 1.000 29.42963 389 VAL D O 1
ATOM 14652 N N . SER D 1 445 ? 185.18321 199.18107 210.95590 1.000 17.64432 390 SER D N 1
ATOM 14653 C CA . SER D 1 445 ? 185.53265 200.49149 210.42868 1.000 21.08463 390 SER D CA 1
ATOM 14654 C C . SER D 1 445 ? 184.29856 201.19326 209.87612 1.000 17.01164 390 SER D C 1
ATOM 14655 O O . SER D 1 445 ? 183.47766 200.59128 209.17913 1.000 17.51929 390 SER D O 1
ATOM 14663 N N . LYS D 1 446 ? 184.17374 202.48235 210.19467 1.000 29.80151 391 LYS D N 1
ATOM 14664 C CA . LYS D 1 446 ? 183.09900 203.28909 209.62804 1.000 24.80516 391 LYS D CA 1
ATOM 14665 C C . LYS D 1 446 ? 183.26409 203.46639 208.12508 1.000 23.68990 391 LYS D C 1
ATOM 14666 O O . LYS D 1 446 ? 182.26729 203.56195 207.40047 1.000 21.79261 391 LYS D O 1
ATOM 14685 N N . ILE D 1 447 ? 184.50557 203.51558 207.64052 1.000 18.50001 392 ILE D N 1
ATOM 14686 C CA . ILE D 1 447 ? 184.73845 203.64506 206.20508 1.000 13.82974 392 ILE D CA 1
ATOM 14687 C C . ILE D 1 447 ? 184.17567 202.43923 205.46478 1.000 18.80361 392 ILE D C 1
ATOM 14688 O O . ILE D 1 447 ? 183.54467 202.57797 204.40968 1.000 11.78970 392 ILE D O 1
ATOM 14704 N N . ASP D 1 448 ? 184.39159 201.23842 206.00335 1.000 4.72314 393 ASP D N 1
ATOM 14705 C CA . ASP D 1 448 ? 183.83740 200.04242 205.37946 1.000 7.17727 393 ASP D CA 1
ATOM 14706 C C . ASP D 1 448 ? 182.31700 200.10362 205.33833 1.000 11.59868 393 ASP D C 1
ATOM 14707 O O . ASP D 1 448 ? 181.70273 199.78865 204.31298 1.000 13.23094 393 ASP D O 1
ATOM 14716 N N . ARG D 1 449 ? 181.69155 200.51410 206.44257 1.000 29.14096 394 ARG D N 1
ATOM 14717 C CA . ARG D 1 449 ? 180.23456 200.56156 206.48869 1.000 26.56433 394 ARG D CA 1
ATOM 14718 C C . ARG D 1 449 ? 179.68232 201.50675 205.43048 1.000 23.19844 394 ARG D C 1
ATOM 14719 O O . ARG D 1 449 ? 178.66577 201.20936 204.79244 1.000 24.34168 394 ARG D O 1
ATOM 14740 N N . LEU D 1 450 ? 180.33403 202.65347 205.23090 1.000 13.75416 395 LEU D N 1
ATOM 14741 C CA . LEU D 1 450 ? 179.86599 203.59229 204.21728 1.000 18.37126 395 LEU D CA 1
ATOM 14742 C C . LEU D 1 450 ? 180.20218 203.10244 202.81392 1.000 11.97874 395 LEU D C 1
ATOM 14743 O O . LEU D 1 450 ? 179.39689 203.25397 201.88797 1.000 19.12915 395 LEU D O 1
ATOM 14759 N N . SER D 1 451 ? 181.38815 202.51579 202.63532 1.000 8.73002 396 SER D N 1
ATOM 14760 C CA . SER D 1 451 ? 181.76198 201.99140 201.32611 1.000 1.41027 396 SER D CA 1
ATOM 14761 C C . SER D 1 451 ? 180.80719 200.89706 200.86976 1.000 10.91072 396 SER D C 1
ATOM 14762 O O . SER D 1 451 ? 180.58834 200.72499 199.66557 1.000 2.00123 396 SER D O 1
ATOM 14770 N N . ARG D 1 452 ? 180.23195 200.15039 201.81302 1.000 9.64509 397 ARG D N 1
ATOM 14771 C CA . ARG D 1 452 ? 179.26798 199.11198 201.47206 1.000 9.91990 397 ARG D CA 1
ATOM 14772 C C . ARG D 1 452 ? 178.05498 199.66400 200.73850 1.000 11.30936 397 ARG D C 1
ATOM 14773 O O . ARG D 1 452 ? 177.37579 198.90871 200.03541 1.000 19.21996 397 ARG D O 1
ATOM 14794 N N . ILE D 1 453 ? 177.76380 200.95381 200.88644 1.000 17.13066 398 ILE D N 1
ATOM 14795 C CA . ILE D 1 453 ? 176.61900 201.57710 200.24361 1.000 13.17172 398 ILE D CA 1
ATOM 14796 C C . ILE D 1 453 ? 177.03638 202.49624 199.10252 1.000 14.73350 398 ILE D C 1
ATOM 14797 O O . ILE D 1 453 ? 176.41982 202.47774 198.03514 1.000 9.93398 398 ILE D O 1
ATOM 14813 N N . ALA D 1 454 ? 178.07392 203.30917 199.30316 1.000 13.77542 399 ALA D N 1
ATOM 14814 C CA . ALA D 1 454 ? 178.46188 204.26774 198.27369 1.000 10.55736 399 ALA D CA 1
ATOM 14815 C C . ALA D 1 454 ? 178.91479 203.56585 196.99908 1.000 7.43768 399 ALA D C 1
ATOM 14816 O O . ALA D 1 454 ? 178.46655 203.90426 195.89791 1.000 10.91169 399 ALA D O 1
ATOM 14823 N N . PHE D 1 455 ? 179.80329 202.58247 197.12759 1.000 10.65537 400 PHE D N 1
ATOM 14824 C CA . PHE D 1 455 ? 180.34480 201.92244 195.94117 1.000 5.88386 400 PHE D CA 1
ATOM 14825 C C . PHE D 1 455 ? 179.27658 201.22081 195.11447 1.000 2.65665 400 PHE D C 1
ATOM 14826 O O . PHE D 1 455 ? 179.18844 201.48937 193.90374 1.000 9.17566 400 PHE D O 1
ATOM 14843 N N . PRO D 1 456 ? 178.44937 200.33202 195.67182 1.000 7.63874 401 PRO D N 1
ATOM 14844 C CA . PRO D 1 456 ? 177.38112 199.73169 194.85443 1.000 16.43305 401 PRO D CA 1
ATOM 14845 C C . PRO D 1 456 ? 176.41735 200.74754 194.27141 1.000 12.55500 401 PRO D C 1
ATOM 14846 O O . PRO D 1 456 ? 175.94634 200.57513 193.14073 1.000 12.28141 401 PRO D O 1
ATOM 14857 N N . LEU D 1 457 ? 176.10756 201.80748 195.01781 1.000 10.44352 402 LEU D N 1
ATOM 14858 C CA . LEU D 1 457 ? 175.15488 202.80141 194.53648 1.000 11.25356 402 LEU D CA 1
ATOM 14859 C C . LEU D 1 457 ? 175.69565 203.54661 193.32295 1.000 11.71816 402 LEU D C 1
ATOM 14860 O O . LEU D 1 457 ? 175.01159 203.66482 192.29994 1.000 12.03096 402 LEU D O 1
ATOM 14876 N N . LEU D 1 458 ? 176.92400 204.05828 193.41522 1.000 12.03205 403 LEU D N 1
ATOM 14877 C CA . LEU D 1 458 ? 177.47770 204.82983 192.30812 1.000 9.77298 403 LEU D CA 1
ATOM 14878 C C . LEU D 1 458 ? 177.62294 203.97281 191.05869 1.000 10.30511 403 LEU D C 1
ATOM 14879 O O . LEU D 1 458 ? 177.29501 204.41396 189.95109 1.000 8.36831 403 LEU D O 1
ATOM 14895 N N . PHE D 1 459 ? 178.10594 202.74066 191.21685 1.000 7.51737 404 PHE D N 1
ATOM 14896 C CA . PHE D 1 459 ? 178.25716 201.85682 190.06734 1.000 6.00434 404 PHE D CA 1
ATOM 14897 C C . PHE D 1 459 ? 176.91089 201.53976 189.43071 1.000 2.56611 404 PHE D C 1
ATOM 14898 O O . PHE D 1 459 ? 176.78825 201.51229 188.20079 1.000 1.21350 404 PHE D O 1
ATOM 14915 N N . GLY D 1 460 ? 175.88686 201.30292 190.24999 1.000 11.63370 405 GLY D N 1
ATOM 14916 C CA . GLY D 1 460 ? 174.55964 201.07697 189.70366 1.000 11.09722 405 GLY D CA 1
ATOM 14917 C C . GLY D 1 460 ? 174.02787 202.27661 188.94557 1.000 13.52057 405 GLY D C 1
ATOM 14918 O O . GLY D 1 460 ? 173.41200 202.13173 187.88722 1.000 6.42314 405 GLY D O 1
ATOM 14922 N N . ILE D 1 461 ? 174.25591 203.47803 189.47590 1.000 12.84969 406 ILE D N 1
ATOM 14923 C CA . ILE D 1 461 ? 173.82177 204.68675 188.78320 1.000 8.40619 406 ILE D CA 1
ATOM 14924 C C . ILE D 1 461 ? 174.57079 204.84289 187.46800 1.000 9.25830 406 ILE D C 1
ATOM 14925 O O . ILE D 1 461 ? 173.98804 205.21901 186.44369 1.000 11.11655 406 ILE D O 1
ATOM 14941 N N . PHE D 1 462 ? 175.87448 204.56120 187.47530 1.000 11.25182 407 PHE D N 1
ATOM 14942 C CA . PHE D 1 462 ? 176.66809 204.70552 186.26021 1.000 9.11878 407 PHE D CA 1
ATOM 14943 C C . PHE D 1 462 ? 176.15619 203.79924 185.14628 1.000 8.52565 407 PHE D C 1
ATOM 14944 O O . PHE D 1 462 ? 176.09793 204.20938 183.98124 1.000 4.37539 407 PHE D O 1
ATOM 14961 N N . ASN D 1 463 ? 175.79547 202.55825 185.47675 1.000 7.62632 408 ASN D N 1
ATOM 14962 C CA . ASN D 1 463 ? 175.25697 201.65828 184.46177 1.000 5.45585 408 ASN D CA 1
ATOM 14963 C C . ASN D 1 463 ? 173.95749 202.19042 183.86786 1.000 1.85988 408 ASN D C 1
ATOM 14964 O O . ASN D 1 463 ? 173.75194 202.12493 182.65067 1.000 4.49038 408 ASN D O 1
ATOM 14975 N N . LEU D 1 464 ? 173.06786 202.72458 184.70821 1.000 3.01900 409 LEU D N 1
ATOM 14976 C CA . LEU D 1 464 ? 171.80690 203.25769 184.20012 1.000 10.72762 409 LEU D CA 1
ATOM 14977 C C . LEU D 1 464 ? 172.02861 204.39706 183.21433 1.000 11.35803 409 LEU D C 1
ATOM 14978 O O . LEU D 1 464 ? 171.37931 204.45031 182.16344 1.000 4.32582 409 LEU D O 1
ATOM 14994 N N . VAL D 1 465 ? 172.93657 205.32010 183.53002 1.000 10.78779 410 VAL D N 1
ATOM 14995 C CA . VAL D 1 465 ? 173.19896 206.42272 182.61062 1.000 10.93478 410 VAL D CA 1
ATOM 14996 C C . VAL D 1 465 ? 173.90063 205.91713 181.35608 1.000 11.43320 410 VAL D C 1
ATOM 14997 O O . VAL D 1 465 ? 173.56508 206.32057 180.23617 1.000 6.23340 410 VAL D O 1
ATOM 15010 N N . TYR D 1 466 ? 174.88329 205.02979 181.51872 1.000 6.49845 411 TYR D N 1
ATOM 15011 C CA . TYR D 1 466 ? 175.64972 204.55603 180.37155 1.000 5.14363 411 TYR D CA 1
ATOM 15012 C C . TYR D 1 466 ? 174.76392 203.80508 179.38647 1.000 8.42439 411 TYR D C 1
ATOM 15013 O O . TYR D 1 466 ? 174.74233 204.11734 178.19071 1.000 1.30999 411 TYR D O 1
ATOM 15031 N N . TRP D 1 467 ? 174.01919 202.81044 179.87079 1.000 6.97794 412 TRP D N 1
ATOM 15032 C CA . TRP D 1 467 ? 173.20811 202.00268 178.96708 1.000 4.89808 412 TRP D CA 1
ATOM 15033 C C . TRP D 1 467 ? 172.04386 202.80433 178.39865 1.000 0.72153 412 TRP D C 1
ATOM 15034 O O . TRP D 1 467 ? 171.66884 202.62423 177.23457 1.000 1.78923 412 TRP D O 1
ATOM 15055 N N . ALA D 1 468 ? 171.45995 203.69480 179.20342 1.000 9.69499 413 ALA D N 1
ATOM 15056 C CA . ALA D 1 468 ? 170.37872 204.53978 178.70909 1.000 6.20977 413 ALA D CA 1
ATOM 15057 C C . ALA D 1 468 ? 170.86008 205.50169 177.63295 1.000 9.33263 413 ALA D C 1
ATOM 15058 O O . ALA D 1 468 ? 170.09456 205.85342 176.72877 1.000 6.86843 413 ALA D O 1
ATOM 15065 N N . THR D 1 469 ? 172.11674 205.93712 177.71319 1.000 10.71378 414 THR D N 1
ATOM 15066 C CA . THR D 1 469 ? 172.63095 206.89956 176.74572 1.000 4.91607 414 THR D CA 1
ATOM 15067 C C . THR D 1 469 ? 172.85460 206.25373 175.38461 1.000 10.42348 414 THR D C 1
ATOM 15068 O O . THR D 1 469 ? 172.49408 206.82814 174.35072 1.000 7.27435 414 THR D O 1
ATOM 15079 N N . TYR D 1 470 ? 173.44573 205.06369 175.36515 1.000 6.35577 415 TYR D N 1
ATOM 15080 C CA . TYR D 1 470 ? 173.83263 204.39672 174.13080 1.000 8.28734 415 TYR D CA 1
ATOM 15081 C C . TYR D 1 470 ? 172.77693 203.43734 173.59382 1.000 4.49492 415 TYR D C 1
ATOM 15082 O O . TYR D 1 470 ? 172.99088 202.84668 172.53017 1.000 7.68928 415 TYR D O 1
ATOM 15100 N N . LEU D 1 471 ? 171.65213 203.26208 174.28779 1.000 5.77724 416 LEU D N 1
ATOM 15101 C CA . LEU D 1 471 ? 170.57413 202.41154 173.79748 1.000 9.77914 416 LEU D CA 1
ATOM 15102 C C . LEU D 1 471 ? 169.30895 203.17075 173.43379 1.000 2.64255 416 LEU D C 1
ATOM 15103 O O . LEU D 1 471 ? 168.57647 202.72664 172.54782 1.000 8.28117 416 LEU D O 1
ATOM 15119 N N . ASN D 1 472 ? 169.02984 204.29996 174.08802 1.000 24.60711 417 ASN D N 1
ATOM 15120 C CA . ASN D 1 472 ? 167.86095 205.09096 173.72300 1.000 24.92294 417 ASN D CA 1
ATOM 15121 C C . ASN D 1 472 ? 167.95894 205.64164 172.30699 1.000 17.53151 417 ASN D C 1
ATOM 15122 O O . ASN D 1 472 ? 166.93304 206.01487 171.72841 1.000 21.59060 417 ASN D O 1
ATOM 15133 N N . ARG D 1 473 ? 169.15987 205.70080 171.74102 1.000 10.61543 418 ARG D N 1
ATOM 15134 C CA . ARG D 1 473 ? 169.35202 206.21244 170.39025 1.000 14.14846 418 ARG D CA 1
ATOM 15135 C C . ARG D 1 473 ? 168.83049 205.22056 169.35618 1.000 15.71582 418 ARG D C 1
ATOM 15136 O O . ARG D 1 473 ? 168.51432 204.07680 169.68364 1.000 17.67975 418 ARG D O 1
#

Foldseek 3Di:
DVVVVVVVLVCQLLVVADQVDDACNPNAAWEKAWFKEFLAWAEADPVQQKTKTKIWTKIKTFHQSNADDDPDQKDWDFCVVVVVHHDFPKAKAEDAQHGFDKDWDPGWTWMAGNRRMIMTITIIMTMYHWDDDQQAPPFDKGWGKIKMWGNQDAPRHYDYDHPDDQQVRYHYDPPNYNYDFKDFPDKDWDKDWHQDPNGIIIMTMMITMITGHCVVVCVLAVVVLVVLLVQLLCVLVDDLPPVVVNLCSLVVSLVVLVVSVVVSCVPPDDDPDDHLSVVSSVVSSCSSNVSSVLSVVVNVPPVPRDPSSVVSNPPSVVV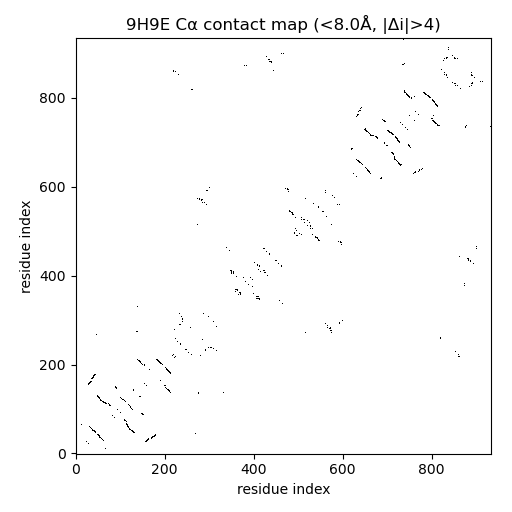VVVVVVVSCCVSPVD/DDPLVVVLLCLLLVQLVVLLVVLCLLPPCPVPVVSNVVVLVLLQVQCVLVVVCVVVVHHSNNVSNVSSVLSNVLSVCSNPPDDDSVLVSLVVLLVVLVVVVVSCVSVVPDCVVSVVSVVSNVSSVVSNVSSDD/DDPLVVVLLCLLLVQLVVLLVVLCLLPPCPVPVVSNVVVLVLLQVQCVLVVVCVVVVHHSNNVSNVSSVLSNVLSVCSNPPDDDSVLVSLVVLLVVLVVVVVSCVSVVPDCVVSVVSVVSNVSSVVSNVSSDD/DVVVVVVVLVCQLLVVADQVDDACNPNAAWEKAWFKEFLAWAEADPVQQKTKTKIWTKIKTFHQSNADDDPDQKDWDFCVVVVVHHDFPKAKAEDAQHGFDKDWDPGWTWMAGNRRMIMTITIIMTMYHWDDDQQAPPFDKGWGKIKMWGNQDAPRHYDYDHPDDQQVRYHYDPPNYNYDFKDFPDKDWDKDWHQDPNGIIIMTMMITMITGHCVVVCVLAVVVLVVLLVQLLCVLVDDLPPVVVNLCSLVVSLVVLVVSVVVSCVPPDDDPDDHLSVVSSVVSSCSSNVSSVLSVVVNVPPVPRDPSSVVSNPPSVVVVVVVVVVSCCVSPVD

Organism: Homo sapiens (NCBI:txid9606)

Radius of gyration: 37.24 Å; Cα contacts (8 Å, |Δi|>4): 1514; chains: 4; bounding box: 64×77×108 Å

Solvent-accessible surface area: 47488 Å² total; per-residue (Å²): 145,129,102,70,68,56,65,173,26,35,84,134,12,52,107,88,36,45,64,204,50,15,15,29,111,70,155,203,75,11,100,0,102,0,15,2,60,0,40,32,1,6,73,14,37,31,134,88,70,40,0,13,0,50,3,82,2,72,3,23,6,149,0,127,67,1,117,8,165,38,123,96,98,62,12,185,30,88,44,126,20,8,94,112,11,23,36,12,40,17,90,7,11,42,45,109,47,72,74,7,138,77,129,55,67,122,61,56,51,1,101,5,46,56,106,0,38,1,52,12,23,29,115,10,32,0,97,6,84,0,75,10,136,13,108,42,5,0,6,4,63,12,50,1,22,4,54,0,2,4,116,63,46,37,130,84,66,2,36,8,79,28,35,120,102,71,78,149,1,8,61,46,24,177,139,11,72,139,26,117,61,5,63,47,124,23,51,66,15,85,73,30,99,32,105,14,122,97,20,86,10,9,6,4,20,0,58,1,63,1,56,21,102,51,39,63,15,41,48,9,4,2,59,0,0,34,45,3,1,76,5,2,16,12,6,1,145,10,58,37,126,12,45,100,7,2,33,66,7,5,34,8,1,2,67,5,0,9,10,4,0,51,3,9,43,64,60,33,54,216,50,93,81,26,10,2,0,6,81,0,0,0,17,0,2,19,30,1,2,25,4,8,13,38,2,0,28,0,26,27,118,26,236,137,83,11,171,55,4,141,121,5,60,118,36,22,58,102,104,14,33,92,23,23,132,77,0,55,44,54,29,91,126,174,122,61,106,111,72,85,61,34,79,56,32,0,56,45,1,0,113,63,7,38,89,20,0,41,16,5,70,59,38,219,104,38,125,102,15,39,53,92,46,81,141,15,7,110,24,3,8,174,30,34,76,122,42,122,144,140,57,55,66,4,94,87,20,12,121,42,18,0,45,74,2,32,48,15,0,88,36,0,32,141,69,102,46,156,74,32,18,76,6,0,74,90,0,0,88,14,4,36,24,14,0,44,18,19,0,5,27,22,17,65,72,156,82,1,32,69,4,14,84,33,0,43,59,0,2,45,6,7,27,53,22,114,201,122,61,106,112,72,87,60,35,77,56,31,0,56,45,1,0,111,64,8,37,89,21,0,41,17,6,70,60,37,218,104,37,127,104,14,38,54,89,45,79,140,14,7,108,25,2,8,175,32,34,75,123,42,121,143,139,60,57,67,4,93,89,18,12,122,44,17,0,44,76,2,33,48,14,0,87,37,0,33,139,67,104,47,157,73,32,18,77,6,0,76,90,0,0,87,14,3,36,24,16,1,45,18,19,0,4,27,22,18,66,73,158,83,1,30,69,4,15,85,35,0,47,60,0,4,47,6,7,31,52,22,117,200,146,130,100,69,69,57,64,172,25,37,84,133,12,53,107,88,36,44,64,202,50,16,14,27,110,70,155,201,76,11,100,1,103,0,15,1,59,0,37,32,2,6,73,14,36,31,138,90,70,39,0,13,0,51,3,84,2,72,3,22,5,149,1,128,70,0,117,8,166,38,123,98,97,64,12,187,30,88,45,126,18,8,91,113,13,23,38,12,42,17,88,7,12,43,46,110,48,72,75,6,137,77,126,55,68,121,60,56,51,1,103,4,45,55,106,1,38,2,55,12,23,29,116,11,32,0,98,5,86,0,73,12,136,13,110,42,6,0,6,4,63,14,51,1,23,4,52,0,3,4,116,61,47,36,133,83,67,2,38,9,78,29,35,117,102,72,80,150,1,8,62,46,24,178,137,10,71,137,25,115,60,6,63,48,124,24,53,66,14,83,72,28,100,33,105,14,120,96,19,83,9,9,5,4,19,0,58,2,64,1,56,21,104,49,38,65,16,40,45,9,4,3,59,0,0,34,43,3,0,76,7,3,16,10,6,1,140,11,56,37,127,12,43,103,7,2,30,67,7,5,31,9,0,2,67,7,0,8,12,5,0,48,4,7,40,64,62,32,55,216,47,93,80,24,10,2,0,5,82,0,1,0,18,0,2,19,30,0,2,25,3,7,13,39,3,0,29,0,28,27,119,27,238,137,82,10,168,56,5,141,121,4,60,117,36,22,61,103,103,14,33,90,24,23,134,76,0,54,44,53,28,90,125,172

Nearest PDB structures (foldseek):
  9h9e-assembly1_C  TM=1.008E+00  e=6.633E-17  Homo sapiens
  9h9e-assembly1_C  TM=1.008E+00  e=6.633E-17  Homo sapiens
  9h9e-assembly1_D  TM=1.003E+00  e=7.366E-71  Homo sapiens
  9eqg-assembly1_A  TM=9.121E-01  e=1.453E-61  Homo sapiens
  9eqg-assembly1_D  TM=9.148E-01  e=5.243E-61  Homo sapiens